Protein 3CBF (pdb70)

Radius of gyration: 26.65 Å; Cα contacts (8 Å, |Δi|>4): 1775; chains: 2; bounding box: 63×54×91 Å

Sequence (784 aa):
SWSEAFGKGAGRIQASTIRELLKLTQRPGILSFAGGLPAPELFPKEEAAEAAARILREKGEVALQYSPTEGYAPLRAFVAEWIGVRPEEVLITTGSQQALDLVGKVFLDEGSPVVLLLEAPSYMGAIQAFRLQGPRFLTVPAGEEGPDLDALEEVLKRERPRFLYLIPSFQNPTGGLLTPLPARKRLLQMVMERGLVVVEDDAYRELYFGEARLPSLFELAREAGYPGVIYLGSFSKKVLSPGLRVAFAVAHPEALQKLVQAKQGADLHTPMLNQMLVHELLKEGFSERLERVRRVYREKKAQAMLHALDREVPKEVRYTRPKGGMMFVWMELPKGLSAEGLFRRALEENVAFVPGGPFFANGGGENTLRLSYATLDREGIAEGVRRLGRALKGLLALSWSEAFGKGAGRIQASTIRELLKLTQRPGILSFAGGLPAPELFPKEEAAEAAARILREKGEVALQYSPTEGYAPLRAFVAEWIGVRPEEVLITTGSSQQALDLVGKVFLDEGSPVLLEAPSYMGAIQAFRLQGPRFLTVPAGEEGPDLDALEEVLKRERPRFLYLIPSFQNPTGGLTPLPARKRLLQMVMERGLVVVEDDAYRELYFGEARLPSLFELAREAGYPGVIYLGSFSKVLSPGLRVAFAVAHPEALQKLVQAKQGADLHTPMMLNQMLVHELLKEGFSERLERVRRVYREKAQAMLHHALDREVPKEVRYTRPKGGMFVWMELPKGLSAEGLFRRALEENVAFVPGGPFFANGGGENTLRLSYATLDREGIAEGVRRLGRALKGLLAL

Nearest PDB structures (foldseek):
  2zp7-assembly1_A  TM=9.970E-01  e=1.590E-73  Thermus thermophilus HB27
  2z1y-assembly1_A  TM=9.950E-01  e=1.879E-72  unclassified
  1wst-assembly1_A-2  TM=9.297E-01  e=1.298E-43  Thermococcus profundus
  3av7-assembly1_C  TM=9.409E-01  e=8.265E-42  Pyrococcus horikoshii OT3
  9kau-assembly1_A  TM=8.535E-01  e=1.264E-20  Bacillus cereus ATCC 14579

Organism: Thermus thermophilus (strain ATCC BAA-163 / DSM 7039 / HB27) (NCBI:txid262724)

InterPro domains:
  IPR004839 Aminotransferase, class I/classII, large domain [PF00155] (49-386)
  IPR015421 Pyridoxal phosphate-dependent transferase, major domain [G3DSA:3.40.640.10] (69-286)
  IPR015422 Pyridoxal phosphate-dependent transferase, small domain [G3DSA:3.90.1150.10] (20-389)
  IPR015424 Pyridoxal phosphate-dependent transferase [SSF53383] (12-391)
  IPR050859 Class-I pyridoxal-phosphate-dependent aminotransferase-like [PTHR42790] (3-393)

CATH classification: 3.90.1150.10 (+1 more: 3.40.640.10)

B-factor: mean 23.77, std 7.49, range [10.29, 57.8]

Structure (mmCIF, N/CA/C/O backbone):
data_3CBF
#
_entry.id   3CBF
#
_cell.length_a   55.279
_cell.length_b   93.243
_cell.length_c   150.880
_cell.angle_alpha   90.00
_cell.angle_beta   90.00
_cell.angle_gamma   90.00
#
_symmetry.space_group_name_H-M   'P 21 21 21'
#
loop_
_entity.id
_entity.type
_entity.pdbx_description
1 polymer 'Alpha-aminodipate aminotransferase'
2 non-polymer '(2S)-2-[({3-hydroxy-2-methyl-5-[(phosphonooxy)methyl]pyridin-4-yl}methyl)amino]hexanedioic acid'
3 water water
#
loop_
_atom_site.group_PDB
_atom_site.id
_atom_site.type_symbol
_atom_site.label_atom_id
_atom_site.label_alt_id
_atom_site.label_comp_id
_atom_site.label_asym_id
_atom_site.label_entity_id
_atom_site.label_seq_id
_atom_site.pdbx_PDB_ins_code
_atom_site.Cartn_x
_atom_site.Cartn_y
_atom_site.Cartn_z
_atom_site.occupancy
_atom_site.B_iso_or_equiv
_atom_site.auth_seq_id
_atom_site.auth_comp_id
_atom_site.auth_asym_id
_atom_site.auth_atom_id
_atom_site.pdbx_PDB_model_num
ATOM 1 N N . SER A 1 5 ? -21.950 -19.217 -20.860 1.00 31.84 5 SER A N 1
ATOM 2 C CA . SER A 1 5 ? -22.060 -18.448 -22.144 1.00 31.09 5 SER A CA 1
ATOM 3 C C . SER A 1 5 ? -20.695 -17.809 -22.382 1.00 29.86 5 SER A C 1
ATOM 4 O O . SER A 1 5 ? -19.894 -18.374 -23.118 1.00 28.54 5 SER A O 1
ATOM 7 N N . TRP A 1 6 ? -20.418 -16.666 -21.741 1.00 29.03 6 TRP A N 1
ATOM 8 C CA . TRP A 1 6 ? -19.046 -16.083 -21.749 1.00 27.61 6 TRP A CA 1
ATOM 9 C C . TRP A 1 6 ? -17.983 -16.995 -21.136 1.00 28.49 6 TRP A C 1
ATOM 10 O O . TRP A 1 6 ? -16.903 -17.153 -21.700 1.00 27.70 6 TRP A O 1
ATOM 21 N N . SER A 1 7 ? -18.295 -17.625 -20.003 1.00 29.29 7 SER A N 1
ATOM 22 C CA . SER A 1 7 ? -17.342 -18.558 -19.395 1.00 30.25 7 SER A CA 1
ATOM 23 C C . SER A 1 7 ? -16.945 -19.707 -20.350 1.00 30.08 7 SER A C 1
ATOM 24 O O . SER A 1 7 ? -15.783 -20.117 -20.379 1.00 30.14 7 SER A O 1
ATOM 27 N N . GLU A 1 8 ? -17.901 -20.183 -21.145 1.00 30.17 8 GLU A N 1
ATOM 28 C CA . GLU A 1 8 ? -17.652 -21.206 -22.163 1.00 30.65 8 GLU A CA 1
ATOM 29 C C . GLU A 1 8 ? -16.857 -20.640 -23.346 1.00 29.19 8 GLU A C 1
ATOM 30 O O . GLU A 1 8 ? -16.009 -21.323 -23.922 1.00 29.76 8 GLU A O 1
ATOM 36 N N . ALA A 1 9 ? -17.136 -19.381 -23.691 1.00 27.13 9 ALA A N 1
ATOM 37 C CA . ALA A 1 9 ? -16.486 -18.688 -24.799 1.00 25.54 9 ALA A CA 1
ATOM 38 C C . ALA A 1 9 ? -15.028 -18.283 -24.507 1.00 23.80 9 ALA A C 1
ATOM 39 O O . ALA A 1 9 ? -14.196 -18.258 -25.411 1.00 23.14 9 ALA A O 1
ATOM 41 N N . PHE A 1 10 ? -14.740 -17.938 -23.252 1.00 23.35 10 PHE A N 1
ATOM 42 C CA . PHE A 1 10 ? -13.401 -17.518 -22.839 1.00 22.03 10 PHE A CA 1
ATOM 43 C C . PHE A 1 10 ? -12.338 -18.560 -23.079 1.00 23.40 10 PHE A C 1
ATOM 44 O O . PHE A 1 10 ? -12.625 -19.767 -23.041 1.00 22.30 10 PHE A O 1
ATOM 52 N N . GLY A 1 11 ? -11.110 -18.093 -23.299 1.00 22.99 11 GLY A N 1
ATOM 53 C CA . GLY A 1 11 ? -9.961 -18.983 -23.378 1.00 23.88 11 GLY A CA 1
ATOM 54 C C . GLY A 1 11 ? -9.397 -19.250 -21.993 1.00 24.35 11 GLY A C 1
ATOM 55 O O . GLY A 1 11 ? -9.890 -18.718 -20.986 1.00 24.82 11 GLY A O 1
ATOM 56 N N . LYS A 1 12 ? -8.352 -20.078 -21.940 1.00 25.18 12 LYS A N 1
ATOM 57 C CA . LYS A 1 12 ? -7.739 -20.446 -20.669 1.00 26.02 12 LYS A CA 1
ATOM 58 C C . LYS A 1 12 ? -7.188 -19.238 -19.925 1.00 25.42 12 LYS A C 1
ATOM 59 O O . LYS A 1 12 ? -7.109 -19.247 -18.695 1.00 25.56 12 LYS A O 1
ATOM 65 N N . GLY A 1 13 ? -6.811 -18.201 -20.679 1.00 25.05 13 GLY A N 1
ATOM 66 C CA . GLY A 1 13 ? -6.312 -16.943 -20.109 1.00 24.15 13 GLY A CA 1
ATOM 67 C C . GLY A 1 13 ? -7.308 -16.227 -19.219 1.00 23.86 13 GLY A C 1
ATOM 68 O O . GLY A 1 13 ? -6.955 -15.715 -18.161 1.00 23.03 13 GLY A O 1
ATOM 69 N N . ALA A 1 14 ? -8.568 -16.190 -19.636 1.00 22.87 14 ALA A N 1
ATOM 70 C CA . ALA A 1 14 ? -9.612 -15.596 -18.815 1.00 23.21 14 ALA A CA 1
ATOM 71 C C . ALA A 1 14 ? -9.711 -16.219 -17.406 1.00 23.36 14 ALA A C 1
ATOM 72 O O . ALA A 1 14 ? -9.991 -15.523 -16.436 1.00 23.53 14 ALA A O 1
ATOM 74 N N . GLY A 1 15 ? -9.459 -17.528 -17.297 1.00 24.03 15 GLY A N 1
ATOM 75 C CA . GLY A 1 15 ? -9.459 -18.185 -15.992 1.00 25.35 15 GLY A CA 1
ATOM 76 C C . GLY A 1 15 ? -8.272 -17.847 -15.102 1.00 26.59 15 GLY A C 1
ATOM 77 O O . GLY A 1 15 ? -8.330 -18.013 -13.887 1.00 27.06 15 GLY A O 1
ATOM 78 N N . ARG A 1 16 ? -7.192 -17.370 -15.710 1.00 26.99 16 ARG A N 1
ATOM 79 C CA . ARG A 1 16 ? -6.007 -17.003 -14.951 1.00 27.64 16 ARG A CA 1
ATOM 80 C C . ARG A 1 16 ? -6.019 -15.483 -14.662 1.00 28.19 16 ARG A C 1
ATOM 81 O O . ARG A 1 16 ? -5.181 -14.967 -13.921 1.00 29.51 16 ARG A O 1
ATOM 89 N N . ILE A 1 17 ? -6.979 -14.785 -15.262 1.00 28.39 17 ILE A N 1
ATOM 90 C CA . ILE A 1 17 ? -7.169 -13.341 -15.060 1.00 28.59 17 ILE A CA 1
ATOM 91 C C . ILE A 1 17 ? -8.044 -13.135 -13.807 1.00 28.53 17 ILE A C 1
ATOM 92 O O . ILE A 1 17 ? -9.148 -13.692 -13.720 1.00 27.84 17 ILE A O 1
ATOM 97 N N . GLN A 1 18 ? -7.534 -12.372 -12.835 1.00 28.27 18 GLN A N 1
ATOM 98 C CA . GLN A 1 18 ? -8.305 -11.933 -11.656 1.00 28.40 18 GLN A CA 1
ATOM 99 C C . GLN A 1 18 ? -7.953 -10.469 -11.384 1.00 26.67 18 GLN A C 1
ATOM 100 O O . GLN A 1 18 ? -6.873 -10.004 -11.768 1.00 25.62 18 GLN A O 1
ATOM 106 N N . ALA A 1 19 ? -8.858 -9.758 -10.723 1.00 24.62 19 ALA A N 1
ATOM 107 C CA . ALA A 1 19 ? -8.621 -8.357 -10.401 1.00 23.88 19 ALA A CA 1
ATOM 108 C C . ALA A 1 19 ? -7.506 -8.166 -9.374 1.00 23.41 19 ALA A C 1
ATOM 109 O O . ALA A 1 19 ? -7.333 -8.987 -8.477 1.00 23.31 19 ALA A O 1
ATOM 111 N N . SER A 1 20 ? -6.761 -7.069 -9.532 1.00 22.23 20 SER A N 1
ATOM 112 C CA . SER A 1 20 ? -5.775 -6.612 -8.556 1.00 21.81 20 SER A CA 1
ATOM 113 C C . SER A 1 20 ? -6.486 -5.841 -7.445 1.00 21.67 20 SER A C 1
ATOM 114 O O . SER A 1 20 ? -7.201 -4.880 -7.719 1.00 21.30 20 SER A O 1
ATOM 117 N N . THR A 1 21 ? -6.244 -6.213 -6.189 1.00 20.79 21 THR A N 1
ATOM 118 C CA . THR A 1 21 ? -6.886 -5.483 -5.092 1.00 20.34 21 THR A CA 1
ATOM 119 C C . THR A 1 21 ? -6.353 -4.068 -4.972 1.00 19.23 21 THR A C 1
ATOM 120 O O . THR A 1 21 ? -7.108 -3.178 -4.597 1.00 19.19 21 THR A O 1
ATOM 124 N N . ILE A 1 22 ? -5.082 -3.845 -5.306 1.00 18.91 22 ILE A N 1
ATOM 125 C CA . ILE A 1 22 ? -4.570 -2.482 -5.348 1.00 19.45 22 ILE A CA 1
ATOM 126 C C . ILE A 1 22 ? -5.358 -1.657 -6.351 1.00 19.94 22 ILE A C 1
ATOM 127 O O . ILE A 1 22 ? -5.755 -0.509 -6.068 1.00 20.47 22 ILE A O 1
ATOM 132 N N . ARG A 1 23 ? -5.585 -2.228 -7.532 1.00 19.97 23 ARG A N 1
ATOM 133 C CA . ARG A 1 23 ? -6.224 -1.450 -8.600 1.00 19.29 23 ARG A CA 1
ATOM 134 C C . ARG A 1 23 ? -7.662 -1.148 -8.206 1.00 19.71 23 ARG A C 1
ATOM 135 O O . ARG A 1 23 ? -8.157 -0.039 -8.418 1.00 18.99 23 ARG A O 1
ATOM 143 N N . GLU A 1 24 ? -8.313 -2.147 -7.623 1.00 19.27 24 GLU A N 1
ATOM 144 C CA . GLU A 1 24 ? -9.709 -2.023 -7.161 1.00 20.34 24 GLU A CA 1
ATOM 145 C C . GLU A 1 24 ? -9.875 -1.051 -5.985 1.00 20.90 24 GLU A C 1
ATOM 146 O O . GLU A 1 24 ? -10.880 -0.349 -5.901 1.00 21.72 24 GLU A O 1
ATOM 152 N N . LEU A 1 25 ? -8.883 -1.001 -5.092 1.00 21.41 25 LEU A N 1
ATOM 153 C CA . LEU A 1 25 ? -8.940 -0.122 -3.917 1.00 20.76 25 LEU A CA 1
ATOM 154 C C . LEU A 1 25 ? -8.916 1.347 -4.270 1.00 20.77 25 LEU A C 1
ATOM 155 O O . LEU A 1 25 ? -9.459 2.185 -3.526 1.00 21.52 25 LEU A O 1
ATOM 160 N N . LEU A 1 26 ? -8.289 1.686 -5.394 1.00 20.64 26 LEU A N 1
ATOM 161 C CA . LEU A 1 26 ? -8.209 3.095 -5.805 1.00 20.46 26 LEU A CA 1
ATOM 162 C C . LEU A 1 26 ? -9.581 3.738 -6.020 1.00 21.63 26 LEU A C 1
ATOM 163 O O . LEU A 1 26 ? -9.740 4.951 -5.834 1.00 21.42 26 LEU A O 1
ATOM 168 N N . LYS A 1 27 ? -10.551 2.927 -6.443 1.00 22.47 27 LYS A N 1
ATOM 169 C CA . LYS A 1 27 ? -11.938 3.364 -6.640 1.00 22.95 27 LYS A CA 1
ATOM 170 C C . LYS A 1 27 ? -12.477 3.896 -5.313 1.00 24.57 27 LYS A C 1
ATOM 171 O O . LYS A 1 27 ? -13.165 4.927 -5.279 1.00 25.56 27 LYS A O 1
ATOM 177 N N . LEU A 1 28 ? -12.139 3.200 -4.227 1.00 24.47 28 LEU A N 1
ATOM 178 C CA . LEU A 1 28 ? -12.490 3.629 -2.869 1.00 25.36 28 LEU A CA 1
ATOM 179 C C . LEU A 1 28 ? -11.619 4.780 -2.368 1.00 25.53 28 LEU A C 1
ATOM 180 O O . LEU A 1 28 ? -12.132 5.778 -1.840 1.00 26.79 28 LEU A O 1
ATOM 185 N N . THR A 1 29 ? -10.301 4.642 -2.498 1.00 25.22 29 THR A N 1
ATOM 186 C CA . THR A 1 29 ? -9.410 5.571 -1.790 1.00 25.53 29 THR A CA 1
ATOM 187 C C . THR A 1 29 ? -9.351 6.949 -2.406 1.00 26.78 29 THR A C 1
ATOM 188 O O . THR A 1 29 ? -9.008 7.921 -1.720 1.00 27.20 29 THR A O 1
ATOM 192 N N . GLN A 1 30 ? -9.682 7.063 -3.687 1.00 28.79 30 GLN A N 1
ATOM 193 C CA . GLN A 1 30 ? -9.567 8.375 -4.327 1.00 30.82 30 GLN A CA 1
ATOM 194 C C . GLN A 1 30 ? -10.713 9.317 -3.928 1.00 32.27 30 GLN A C 1
ATOM 195 O O . GLN A 1 30 ? -10.681 10.508 -4.231 1.00 32.78 30 GLN A O 1
ATOM 201 N N . ARG A 1 31 ? -11.706 8.769 -3.235 1.00 33.41 31 ARG A N 1
ATOM 202 C CA . ARG A 1 31 ? -12.866 9.534 -2.790 1.00 35.03 31 ARG A CA 1
ATOM 203 C C . ARG A 1 31 ? -12.532 10.353 -1.551 1.00 35.14 31 ARG A C 1
ATOM 204 O O . ARG A 1 31 ? -11.863 9.858 -0.646 1.00 35.15 31 ARG A O 1
ATOM 212 N N . PRO A 1 32 ? -12.978 11.623 -1.514 1.00 35.42 32 PRO A N 1
ATOM 213 C CA . PRO A 1 32 ? -12.609 12.477 -0.379 1.00 35.41 32 PRO A CA 1
ATOM 214 C C . PRO A 1 32 ? -13.150 11.933 0.947 1.00 34.95 32 PRO A C 1
ATOM 215 O O . PRO A 1 32 ? -14.280 11.438 1.011 1.00 35.48 32 PRO A O 1
ATOM 219 N N . GLY A 1 33 ? -12.334 12.000 1.989 1.00 34.15 33 GLY A N 1
ATOM 220 C CA . GLY A 1 33 ? -12.758 11.530 3.295 1.00 32.89 33 GLY A CA 1
ATOM 221 C C . GLY A 1 33 ? -12.052 10.260 3.709 1.00 32.10 33 GLY A C 1
ATOM 222 O O . GLY A 1 33 ? -11.987 9.934 4.896 1.00 32.51 33 GLY A O 1
ATOM 223 N N . ILE A 1 34 ? -11.534 9.502 2.748 1.00 31.21 34 ILE A N 1
ATOM 224 C CA . ILE A 1 34 ? -10.840 8.299 3.172 1.00 29.85 34 ILE A CA 1
ATOM 225 C C . ILE A 1 34 ? -9.350 8.575 3.292 1.00 28.55 34 ILE A C 1
ATOM 226 O O . ILE A 1 34 ? -8.765 9.263 2.451 1.00 28.93 34 ILE A O 1
ATOM 231 N N . LEU A 1 35 ? -8.788 8.100 4.399 1.00 26.76 35 LEU A N 1
ATOM 232 C CA . LEU A 1 35 ? -7.371 8.174 4.710 1.00 24.85 35 LEU A CA 1
ATOM 233 C C . LEU A 1 35 ? -6.685 6.934 4.137 1.00 24.03 35 LEU A C 1
ATOM 234 O O . LEU A 1 35 ? -6.875 5.824 4.642 1.00 22.18 35 LEU A O 1
ATOM 239 N N . SER A 1 36 ? -5.895 7.119 3.081 1.00 22.92 36 SER A N 1
ATOM 240 C CA . SER A 1 36 ? -5.380 5.958 2.344 1.00 22.07 36 SER A CA 1
ATOM 241 C C . SER A 1 36 ? -3.967 5.592 2.728 1.00 21.58 36 SER A C 1
ATOM 242 O O . SER A 1 36 ? -3.053 6.395 2.569 1.00 22.68 36 SER A O 1
ATOM 245 N N . PHE A 1 37 ? -3.820 4.370 3.228 1.00 20.77 37 PHE A N 1
ATOM 246 C CA . PHE A 1 37 ? -2.525 3.680 3.320 1.00 20.75 37 PHE A CA 1
ATOM 247 C C . PHE A 1 37 ? -2.498 2.531 2.316 1.00 19.99 37 PHE A C 1
ATOM 248 O O . PHE A 1 37 ? -1.833 1.519 2.560 1.00 19.85 37 PHE A O 1
ATOM 256 N N . ALA A 1 38 ? -3.270 2.657 1.233 1.00 19.95 38 ALA A N 1
ATOM 257 C CA . ALA A 1 38 ? -3.476 1.541 0.302 1.00 18.98 38 ALA A CA 1
ATOM 258 C C . ALA A 1 38 ? -2.469 1.661 -0.839 1.00 19.17 38 ALA A C 1
ATOM 259 O O . ALA A 1 38 ? -1.277 1.448 -0.629 1.00 18.43 38 ALA A O 1
ATOM 261 N N . GLY A 1 39 ? -2.923 2.010 -2.041 1.00 19.30 39 GLY A N 1
ATOM 262 C CA . GLY A 1 39 ? -2.008 2.119 -3.170 1.00 20.53 39 GLY A CA 1
ATOM 263 C C . GLY A 1 39 ? -0.887 3.096 -2.893 1.00 21.18 39 GLY A C 1
ATOM 264 O O . GLY A 1 39 ? -1.108 4.172 -2.289 1.00 22.05 39 GLY A O 1
ATOM 265 N N . GLY A 1 40 ? 0.310 2.741 -3.349 1.00 21.28 40 GLY A N 1
ATOM 266 C CA . GLY A 1 40 ? 1.475 3.627 -3.243 1.00 21.94 40 GLY A CA 1
ATOM 267 C C . GLY A 1 40 ? 1.392 4.845 -4.148 1.00 22.73 40 GLY A C 1
ATOM 268 O O . GLY A 1 40 ? 2.180 4.991 -5.069 1.00 22.17 40 GLY A O 1
ATOM 269 N N . LEU A 1 41 ? 0.439 5.726 -3.863 1.00 22.64 41 LEU A N 1
ATOM 270 C CA . LEU A 1 41 ? 0.203 6.906 -4.671 1.00 23.63 41 LEU A CA 1
ATOM 271 C C . LEU A 1 41 ? 1.064 8.048 -4.148 1.00 25.03 41 LEU A C 1
ATOM 272 O O . LEU A 1 41 ? 0.959 8.396 -2.963 1.00 24.43 41 LEU A O 1
ATOM 277 N N . PRO A 1 42 ? 1.957 8.584 -5.005 1.00 26.11 42 PRO A N 1
ATOM 278 C CA . PRO A 1 42 ? 2.821 9.700 -4.647 1.00 27.89 42 PRO A CA 1
ATOM 279 C C . PRO A 1 42 ? 2.090 10.890 -4.083 1.00 28.99 42 PRO A C 1
ATOM 280 O O . PRO A 1 42 ? 0.938 11.197 -4.458 1.00 28.72 42 PRO A O 1
ATOM 284 N N . ALA A 1 43 ? 2.796 11.539 -3.168 1.00 30.59 43 ALA A N 1
ATOM 285 C CA . ALA A 1 43 ? 2.375 12.753 -2.536 1.00 32.28 43 ALA A CA 1
ATOM 286 C C . ALA A 1 43 ? 2.054 13.800 -3.604 1.00 33.29 43 ALA A C 1
ATOM 287 O O . ALA A 1 43 ? 2.941 14.208 -4.365 1.00 33.69 43 ALA A O 1
ATOM 289 N N . PRO A 1 44 ? 0.780 14.219 -3.671 1.00 33.89 44 PRO A N 1
ATOM 290 C CA . PRO A 1 44 ? 0.271 15.172 -4.666 1.00 34.70 44 PRO A CA 1
ATOM 291 C C . PRO A 1 44 ? 1.019 16.511 -4.723 1.00 35.00 44 PRO A C 1
ATOM 292 O O . PRO A 1 44 ? 1.071 17.136 -5.780 1.00 35.37 44 PRO A O 1
ATOM 296 N N . GLU A 1 45 ? 1.596 16.955 -3.612 1.00 35.35 45 GLU A N 1
ATOM 297 C CA . GLU A 1 45 ? 2.277 18.249 -3.621 1.00 35.89 45 GLU A CA 1
ATOM 298 C C . GLU A 1 45 ? 3.660 18.111 -4.241 1.00 35.30 45 GLU A C 1
ATOM 299 O O . GLU A 1 45 ? 4.324 19.105 -4.502 1.00 35.76 45 GLU A O 1
ATOM 305 N N . LEU A 1 46 ? 4.087 16.871 -4.482 1.00 34.41 46 LEU A N 1
ATOM 306 C CA . LEU A 1 46 ? 5.336 16.618 -5.194 1.00 33.53 46 LEU A CA 1
ATOM 307 C C . LEU A 1 46 ? 5.150 16.784 -6.703 1.00 31.60 46 LEU A C 1
ATOM 308 O O . LEU A 1 46 ? 6.142 16.841 -7.426 1.00 31.64 46 LEU A O 1
ATOM 313 N N . PHE A 1 47 ? 3.887 16.844 -7.163 1.00 30.25 47 PHE A N 1
ATOM 314 C CA . PHE A 1 47 ? 3.569 17.020 -8.589 1.00 28.47 47 PHE A CA 1
ATOM 315 C C . PHE A 1 47 ? 3.855 18.458 -9.008 1.00 27.57 47 PHE A C 1
ATOM 316 O O . PHE A 1 47 ? 3.287 19.377 -8.422 1.00 27.72 47 PHE A O 1
ATOM 324 N N . PRO A 1 48 ? 4.730 18.645 -10.012 1.00 27.04 48 PRO A N 1
ATOM 325 C CA . PRO A 1 48 ? 5.070 19.967 -10.532 1.00 27.12 48 PRO A CA 1
ATOM 326 C C . PRO A 1 48 ? 4.051 20.441 -11.573 1.00 27.15 48 PRO A C 1
ATOM 327 O O . PRO A 1 48 ? 4.379 20.564 -12.768 1.00 27.14 48 PRO A O 1
ATOM 331 N N . LYS A 1 49 ? 2.840 20.718 -11.094 1.00 27.34 49 LYS A N 1
ATOM 332 C CA . LYS A 1 49 ? 1.679 21.060 -11.924 1.00 28.62 49 LYS A CA 1
ATOM 333 C C . LYS A 1 49 ? 1.925 22.228 -12.858 1.00 28.00 49 LYS A C 1
ATOM 334 O O . LYS A 1 49 ? 1.654 22.138 -14.058 1.00 28.43 49 LYS A O 1
ATOM 340 N N . GLU A 1 50 ? 2.422 23.337 -12.308 1.00 27.76 50 GLU A N 1
ATOM 341 C CA . GLU A 1 50 ? 2.673 24.528 -13.113 1.00 27.96 50 GLU A CA 1
ATOM 342 C C . GLU A 1 50 ? 3.766 24.314 -14.166 1.00 26.77 50 GLU A C 1
ATOM 343 O O . GLU A 1 50 ? 3.598 24.709 -15.327 1.00 26.20 50 GLU A O 1
ATOM 349 N N . GLU A 1 51 ? 4.874 23.685 -13.772 1.00 25.38 51 GLU A N 1
ATOM 350 C CA . GLU A 1 51 ? 5.959 23.421 -14.715 1.00 25.46 51 GLU A CA 1
ATOM 351 C C . GLU A 1 51 ? 5.513 22.441 -15.810 1.00 23.25 51 GLU A C 1
ATOM 352 O O . GLU A 1 51 ? 5.878 22.603 -16.969 1.00 23.24 51 GLU A O 1
ATOM 358 N N . ALA A 1 52 ? 4.700 21.455 -15.436 1.00 22.09 52 ALA A N 1
ATOM 359 C CA . ALA A 1 52 ? 4.141 20.502 -16.406 1.00 21.20 52 ALA A CA 1
ATOM 360 C C . ALA A 1 52 ? 3.249 21.226 -17.402 1.00 20.39 52 ALA A C 1
ATOM 361 O O . ALA A 1 52 ? 3.331 20.984 -18.597 1.00 20.37 52 ALA A O 1
ATOM 363 N N . ALA A 1 53 ? 2.418 22.140 -16.911 1.00 20.33 53 ALA A N 1
ATOM 364 C CA . ALA A 1 53 ? 1.492 22.867 -17.778 1.00 19.26 53 ALA A CA 1
ATOM 365 C C . ALA A 1 53 ? 2.273 23.661 -18.848 1.00 20.06 53 ALA A C 1
ATOM 366 O O . ALA A 1 53 ? 1.948 23.594 -20.041 1.00 19.61 53 ALA A O 1
ATOM 368 N N . GLU A 1 54 ? 3.297 24.401 -18.417 1.00 21.37 54 GLU A N 1
ATOM 369 C CA . GLU A 1 54 ? 4.148 25.163 -19.338 1.00 21.95 54 GLU A CA 1
ATOM 370 C C . GLU A 1 54 ? 4.838 24.248 -20.346 1.00 20.92 54 GLU A C 1
ATOM 371 O O . GLU A 1 54 ? 4.810 24.549 -21.550 1.00 21.06 54 GLU A O 1
ATOM 377 N N . ALA A 1 55 ? 5.416 23.131 -19.861 1.00 19.64 55 ALA A N 1
ATOM 378 C CA . ALA A 1 55 ? 6.147 22.204 -20.724 1.00 19.24 55 ALA A CA 1
ATOM 379 C C . ALA A 1 55 ? 5.240 21.483 -21.715 1.00 17.65 55 ALA A C 1
ATOM 380 O O . ALA A 1 55 ? 5.586 21.394 -22.895 1.00 17.49 55 ALA A O 1
ATOM 382 N N . ALA A 1 56 ? 4.077 21.020 -21.262 1.00 17.09 56 ALA A N 1
ATOM 383 C CA . ALA A 1 56 ? 3.112 20.364 -22.166 1.00 16.59 56 ALA A CA 1
ATOM 384 C C . ALA A 1 56 ? 2.662 21.282 -23.282 1.00 17.30 56 ALA A C 1
ATOM 385 O O . ALA A 1 56 ? 2.636 20.889 -24.447 1.00 17.07 56 ALA A O 1
ATOM 387 N N . ALA A 1 57 ? 2.307 22.516 -22.899 1.00 18.20 57 ALA A N 1
ATOM 388 C CA . ALA A 1 57 ? 1.857 23.535 -23.852 1.00 18.40 57 ALA A CA 1
ATOM 389 C C . ALA A 1 57 ? 2.932 23.833 -24.893 1.00 18.16 57 ALA A C 1
ATOM 390 O O . ALA A 1 57 ? 2.632 23.889 -26.082 1.00 18.91 57 ALA A O 1
ATOM 392 N N . ARG A 1 58 ? 4.186 23.972 -24.453 1.00 18.45 58 ARG A N 1
ATOM 393 C CA . ARG A 1 58 ? 5.285 24.281 -25.368 1.00 19.82 58 ARG A CA 1
ATOM 394 C C . ARG A 1 58 ? 5.564 23.082 -26.298 1.00 19.02 58 ARG A C 1
ATOM 395 O O . ARG A 1 58 ? 5.755 23.234 -27.503 1.00 20.23 58 ARG A O 1
ATOM 403 N N . ILE A 1 59 ? 5.560 21.883 -25.736 1.00 18.10 59 ILE A N 1
ATOM 404 C CA . ILE A 1 59 ? 5.716 20.694 -26.581 1.00 17.21 59 ILE A CA 1
ATOM 405 C C . ILE A 1 59 ? 4.669 20.644 -27.700 1.00 16.11 59 ILE A C 1
ATOM 406 O O . ILE A 1 59 ? 5.003 20.393 -28.856 1.00 15.27 59 ILE A O 1
ATOM 411 N N . LEU A 1 60 ? 3.413 20.899 -27.366 1.00 16.13 60 LEU A N 1
ATOM 412 C CA . LEU A 1 60 ? 2.326 20.772 -28.342 1.00 17.12 60 LEU A CA 1
ATOM 413 C C . LEU A 1 60 ? 2.372 21.882 -29.383 1.00 18.22 60 LEU A C 1
ATOM 414 O O . LEU A 1 60 ? 2.218 21.635 -30.575 1.00 18.81 60 LEU A O 1
ATOM 419 N N . ARG A 1 61 ? 2.672 23.102 -28.921 1.00 18.27 61 ARG A N 1
ATOM 420 C CA . ARG A 1 61 ? 2.818 24.240 -29.846 1.00 19.14 61 ARG A CA 1
ATOM 421 C C . ARG A 1 61 ? 3.966 24.051 -30.825 1.00 18.70 61 ARG A C 1
ATOM 422 O O . ARG A 1 61 ? 3.771 24.137 -32.037 1.00 18.83 61 ARG A O 1
ATOM 430 N N . GLU A 1 62 ? 5.148 23.759 -30.298 1.00 18.53 62 GLU A N 1
ATOM 431 C CA . GLU A 1 62 ? 6.372 23.705 -31.121 1.00 18.42 62 GLU A CA 1
ATOM 432 C C . GLU A 1 62 ? 6.642 22.370 -31.820 1.00 19.59 62 GLU A C 1
ATOM 433 O O . GLU A 1 62 ? 7.296 22.315 -32.868 1.00 20.32 62 GLU A O 1
ATOM 439 N N . LYS A 1 63 ? 6.141 21.298 -31.218 1.00 19.23 63 LYS A N 1
ATOM 440 C CA . LYS A 1 63 ? 6.437 19.940 -31.660 1.00 19.56 63 LYS A CA 1
ATOM 441 C C . LYS A 1 63 ? 5.186 19.081 -31.757 1.00 19.59 63 LYS A C 1
ATOM 442 O O . LYS A 1 63 ? 5.286 17.854 -31.728 1.00 18.87 63 LYS A O 1
ATOM 448 N N . GLY A 1 64 ? 4.013 19.711 -31.878 1.00 19.39 64 GLY A N 1
ATOM 449 C CA . GLY A 1 64 ? 2.740 18.974 -31.972 1.00 20.59 64 GLY A CA 1
ATOM 450 C C . GLY A 1 64 ? 2.706 17.914 -33.072 1.00 20.28 64 GLY A C 1
ATOM 451 O O . GLY A 1 64 ? 2.096 16.845 -32.917 1.00 21.61 64 GLY A O 1
ATOM 452 N N . GLU A 1 65 ? 3.346 18.197 -34.199 1.00 20.55 65 GLU A N 1
ATOM 453 C CA . GLU A 1 65 ? 3.323 17.262 -35.342 1.00 21.69 65 GLU A CA 1
ATOM 454 C C . GLU A 1 65 ? 4.044 15.956 -35.025 1.00 21.64 65 GLU A C 1
ATOM 455 O O . GLU A 1 65 ? 3.832 14.935 -35.693 1.00 22.64 65 GLU A O 1
ATOM 461 N N . VAL A 1 66 ? 4.921 16.014 -34.026 1.00 21.99 66 VAL A N 1
ATOM 462 C CA . VAL A 1 66 ? 5.609 14.827 -33.506 1.00 21.48 66 VAL A CA 1
ATOM 463 C C . VAL A 1 66 ? 4.849 14.225 -32.326 1.00 20.96 66 VAL A C 1
ATOM 464 O O . VAL A 1 66 ? 4.586 12.997 -32.282 1.00 20.96 66 VAL A O 1
ATOM 468 N N . ALA A 1 67 ? 4.508 15.071 -31.353 1.00 18.94 67 ALA A N 1
ATOM 469 C CA . ALA A 1 67 ? 3.858 14.618 -30.123 1.00 18.97 67 ALA A CA 1
ATOM 470 C C . ALA A 1 67 ? 2.533 13.915 -30.369 1.00 18.67 67 ALA A C 1
ATOM 471 O O . ALA A 1 67 ? 2.149 13.012 -29.602 1.00 19.57 67 ALA A O 1
ATOM 473 N N . LEU A 1 68 ? 1.834 14.339 -31.419 1.00 17.29 68 LEU A N 1
ATOM 474 C CA . LEU A 1 68 ? 0.454 13.907 -31.654 1.00 16.55 68 LEU A CA 1
ATOM 475 C C . LEU A 1 68 ? 0.373 12.805 -32.705 1.00 16.38 68 LEU A C 1
ATOM 476 O O . LEU A 1 68 ? -0.717 12.342 -33.011 1.00 17.98 68 LEU A O 1
ATOM 481 N N . GLN A 1 69 ? 1.528 12.402 -33.217 1.00 16.71 69 GLN A N 1
ATOM 482 C CA . GLN A 1 69 ? 1.636 11.484 -34.347 1.00 16.98 69 GLN A CA 1
ATOM 483 C C . GLN A 1 69 ? 2.089 10.130 -33.839 1.00 16.15 69 GLN A C 1
ATOM 484 O O . GLN A 1 69 ? 2.727 10.054 -32.774 1.00 17.23 69 GLN A O 1
ATOM 490 N N . TYR A 1 70 ? 1.840 9.084 -34.628 1.00 16.22 70 TYR A N 1
ATOM 491 C CA . TYR A 1 70 ? 2.478 7.785 -34.378 1.00 15.54 70 TYR A CA 1
ATOM 492 C C . TYR A 1 70 ? 3.994 7.944 -34.325 1.00 16.55 70 TYR A C 1
ATOM 493 O O . TYR A 1 70 ? 4.552 8.771 -35.049 1.00 17.18 70 TYR A O 1
ATOM 502 N N . SER A 1 71 ? 4.653 7.152 -33.478 1.00 15.39 71 SER A N 1
ATOM 503 C CA . SER A 1 71 ? 6.095 7.225 -33.299 1.00 16.91 71 SER A CA 1
ATOM 504 C C . SER A 1 71 ? 6.685 5.815 -33.198 1.00 17.25 71 SER A C 1
ATOM 505 O O . SER A 1 71 ? 5.952 4.877 -32.906 1.00 16.98 71 SER A O 1
ATOM 508 N N . PRO A 1 72 ? 8.003 5.669 -33.410 1.00 18.12 72 PRO A N 1
ATOM 509 C CA . PRO A 1 72 ? 8.572 4.333 -33.268 1.00 18.02 72 PRO A CA 1
ATOM 510 C C . PRO A 1 72 ? 8.412 3.728 -31.883 1.00 16.59 72 PRO A C 1
ATOM 511 O O . PRO A 1 72 ? 8.354 4.429 -30.869 1.00 17.59 72 PRO A O 1
ATOM 515 N N . THR A 1 73 ? 8.326 2.406 -31.847 1.00 15.85 73 THR A N 1
ATOM 516 C CA . THR A 1 73 ? 8.054 1.719 -30.599 1.00 15.88 73 THR A CA 1
ATOM 517 C C . THR A 1 73 ? 9.117 1.949 -29.505 1.00 14.92 73 THR A C 1
ATOM 518 O O . THR A 1 73 ? 8.781 2.025 -28.311 1.00 16.68 73 THR A O 1
ATOM 522 N N . GLU A 1 74 ? 10.384 2.048 -29.905 1.00 15.76 74 GLU A N 1
ATOM 523 C CA . GLU A 1 74 ? 11.480 2.083 -28.927 1.00 16.28 74 GLU A CA 1
ATOM 524 C C . GLU A 1 74 ? 11.392 3.283 -27.990 1.00 15.99 74 GLU A C 1
ATOM 525 O O . GLU A 1 74 ? 11.800 3.207 -26.840 1.00 15.10 74 GLU A O 1
ATOM 531 N N . GLY A 1 75 ? 10.849 4.394 -28.489 1.00 16.69 75 GLY A N 1
ATOM 532 C CA . GLY A 1 75 ? 10.621 5.557 -27.647 1.00 18.07 75 GLY A CA 1
ATOM 533 C C . GLY A 1 75 ? 11.253 6.829 -28.190 1.00 19.21 75 GLY A C 1
ATOM 534 O O . GLY A 1 75 ? 12.054 6.806 -29.134 1.00 20.74 75 GLY A O 1
ATOM 535 N N . TYR A 1 76 ? 10.883 7.944 -27.577 1.00 19.86 76 TYR A N 1
ATOM 536 C CA . TYR A 1 76 ? 11.430 9.245 -27.908 1.00 20.66 76 TYR A CA 1
ATOM 537 C C . TYR A 1 76 ? 12.943 9.296 -27.656 1.00 20.14 76 TYR A C 1
ATOM 538 O O . TYR A 1 76 ? 13.417 9.081 -26.539 1.00 19.64 76 TYR A O 1
ATOM 547 N N . ALA A 1 77 ? 13.697 9.608 -28.712 1.00 21.23 77 ALA A N 1
ATOM 548 C CA . ALA A 1 77 ? 15.155 9.464 -28.670 1.00 21.01 77 ALA A CA 1
ATOM 549 C C . ALA A 1 77 ? 15.870 10.225 -27.559 1.00 21.18 77 ALA A C 1
ATOM 550 O O . ALA A 1 77 ? 16.715 9.641 -26.852 1.00 20.51 77 ALA A O 1
ATOM 552 N N . PRO A 1 78 ? 15.587 11.530 -27.403 1.00 21.17 78 PRO A N 1
ATOM 553 C CA . PRO A 1 78 ? 16.208 12.204 -26.271 1.00 21.34 78 PRO A CA 1
ATOM 554 C C . PRO A 1 78 ? 15.892 11.608 -24.895 1.00 20.65 78 PRO A C 1
ATOM 555 O O . PRO A 1 78 ? 16.727 11.690 -24.015 1.00 20.34 78 PRO A O 1
ATOM 559 N N . LEU A 1 79 ? 14.708 11.016 -24.724 1.00 20.34 79 LEU A N 1
ATOM 560 C CA . LEU A 1 79 ? 14.382 10.305 -23.475 1.00 19.91 79 LEU A CA 1
ATOM 561 C C . LEU A 1 79 ? 15.212 9.039 -23.296 1.00 19.22 79 LEU A C 1
ATOM 562 O O . LEU A 1 79 ? 15.684 8.778 -22.187 1.00 18.62 79 LEU A O 1
ATOM 567 N N . ARG A 1 80 ? 15.379 8.253 -24.363 1.00 18.57 80 ARG A N 1
ATOM 568 C CA . ARG A 1 80 ? 16.212 7.043 -24.284 1.00 19.22 80 ARG A CA 1
ATOM 569 C C . ARG A 1 80 ? 17.636 7.455 -23.923 1.00 19.65 80 ARG A C 1
ATOM 570 O O . ARG A 1 80 ? 18.285 6.811 -23.097 1.00 18.96 80 ARG A O 1
ATOM 578 N N . ALA A 1 81 ? 18.063 8.604 -24.469 1.00 20.15 81 ALA A N 1
ATOM 579 C CA . ALA A 1 81 ? 19.393 9.151 -24.208 1.00 20.56 81 ALA A CA 1
ATOM 580 C C . ALA A 1 81 ? 19.564 9.650 -22.782 1.00 20.41 81 ALA A C 1
ATOM 581 O O . ALA A 1 81 ? 20.610 9.423 -22.174 1.00 21.01 81 ALA A O 1
ATOM 583 N N . PHE A 1 82 ? 18.522 10.296 -22.256 1.00 19.75 82 PHE A N 1
ATOM 584 C CA . PHE A 1 82 ? 18.465 10.736 -20.864 1.00 20.92 82 PHE A CA 1
ATOM 585 C C . PHE A 1 82 ? 18.579 9.542 -19.914 1.00 20.55 82 PHE A C 1
ATOM 586 O O . PHE A 1 82 ? 19.408 9.543 -18.989 1.00 21.08 82 PHE A O 1
ATOM 594 N N . VAL A 1 83 ? 17.723 8.547 -20.137 1.00 21.16 83 VAL A N 1
ATOM 595 C CA . VAL A 1 83 ? 17.733 7.320 -19.335 1.00 20.56 83 VAL A CA 1
ATOM 596 C C . VAL A 1 83 ? 19.118 6.675 -19.359 1.00 21.14 83 VAL A C 1
ATOM 597 O O . VAL A 1 83 ? 19.662 6.365 -18.316 1.00 20.79 83 VAL A O 1
ATOM 601 N N . ALA A 1 84 ? 19.680 6.506 -20.555 1.00 21.46 84 ALA A N 1
ATOM 602 C CA . ALA A 1 84 ? 21.020 5.929 -20.731 1.00 22.50 84 ALA A CA 1
ATOM 603 C C . ALA A 1 84 ? 22.098 6.661 -19.926 1.00 23.27 84 ALA A C 1
ATOM 604 O O . ALA A 1 84 ? 22.952 6.025 -19.314 1.00 23.62 84 ALA A O 1
ATOM 606 N N . GLU A 1 85 ? 22.040 7.993 -19.919 1.00 24.45 85 GLU A N 1
ATOM 607 C CA . GLU A 1 85 ? 22.985 8.818 -19.169 1.00 26.08 85 GLU A CA 1
ATOM 608 C C . GLU A 1 85 ? 22.807 8.588 -17.660 1.00 25.69 85 GLU A C 1
ATOM 609 O O . GLU A 1 85 ? 23.780 8.427 -16.920 1.00 26.31 85 GLU A O 1
ATOM 615 N N . TRP A 1 86 ? 21.554 8.537 -17.219 1.00 25.08 86 TRP A N 1
ATOM 616 C CA . TRP A 1 86 ? 21.204 8.325 -15.815 1.00 24.65 86 TRP A CA 1
ATOM 617 C C . TRP A 1 86 ? 21.599 6.919 -15.332 1.00 23.88 86 TRP A C 1
ATOM 618 O O . TRP A 1 86 ? 22.271 6.772 -14.300 1.00 23.89 86 TRP A O 1
ATOM 629 N N . ILE A 1 87 ? 21.233 5.905 -16.106 1.00 23.80 87 ILE A N 1
ATOM 630 C CA . ILE A 1 87 ? 21.484 4.519 -15.701 1.00 23.48 87 ILE A CA 1
ATOM 631 C C . ILE A 1 87 ? 22.945 4.085 -15.953 1.00 24.16 87 ILE A C 1
ATOM 632 O O . ILE A 1 87 ? 23.477 3.236 -15.242 1.00 24.24 87 ILE A O 1
ATOM 637 N N . GLY A 1 88 ? 23.587 4.686 -16.946 1.00 24.71 88 GLY A N 1
ATOM 638 C CA . GLY A 1 88 ? 24.978 4.344 -17.279 1.00 24.40 88 GLY A CA 1
ATOM 639 C C . GLY A 1 88 ? 25.084 3.320 -18.391 1.00 24.99 88 GLY A C 1
ATOM 640 O O . GLY A 1 88 ? 25.971 2.449 -18.374 1.00 25.31 88 GLY A O 1
ATOM 641 N N . VAL A 1 89 ? 24.182 3.413 -19.363 1.00 24.94 89 VAL A N 1
ATOM 642 C CA . VAL A 1 89 ? 24.165 2.501 -20.505 1.00 24.89 89 VAL A CA 1
ATOM 643 C C . VAL A 1 89 ? 24.144 3.336 -21.792 1.00 25.34 89 VAL A C 1
ATOM 644 O O . VAL A 1 89 ? 24.325 4.562 -21.735 1.00 25.17 89 VAL A O 1
ATOM 648 N N . ARG A 1 90 ? 23.958 2.677 -22.930 1.00 25.86 90 ARG A N 1
ATOM 649 C CA . ARG A 1 90 ? 23.716 3.377 -24.205 1.00 26.96 90 ARG A CA 1
ATOM 650 C C . ARG A 1 90 ? 22.221 3.447 -24.555 1.00 26.07 90 ARG A C 1
ATOM 651 O O . ARG A 1 90 ? 21.451 2.556 -24.177 1.00 25.04 90 ARG A O 1
ATOM 659 N N . PRO A 1 91 ? 21.820 4.506 -25.295 1.00 26.15 91 PRO A N 1
ATOM 660 C CA . PRO A 1 91 ? 20.444 4.741 -25.778 1.00 25.57 91 PRO A CA 1
ATOM 661 C C . PRO A 1 91 ? 19.809 3.523 -26.428 1.00 25.08 91 PRO A C 1
ATOM 662 O O . PRO A 1 91 ? 18.662 3.223 -26.133 1.00 23.95 91 PRO A O 1
ATOM 666 N N . GLU A 1 92 ? 20.561 2.816 -27.269 1.00 24.78 92 GLU A N 1
ATOM 667 C CA . GLU A 1 92 ? 20.068 1.624 -27.982 1.00 25.96 92 GLU A CA 1
ATOM 668 C C . GLU A 1 92 ? 19.666 0.460 -27.069 1.00 23.79 92 GLU A C 1
ATOM 669 O O . GLU A 1 92 ? 18.997 -0.465 -27.523 1.00 24.19 92 GLU A O 1
ATOM 675 N N . GLU A 1 93 ? 20.085 0.507 -25.805 1.00 21.94 93 GLU A N 1
ATOM 676 C CA . GLU A 1 93 ? 19.758 -0.518 -24.806 1.00 22.12 93 GLU A CA 1
ATOM 677 C C . GLU A 1 93 ? 18.482 -0.179 -24.012 1.00 18.90 93 GLU A C 1
ATOM 678 O O . GLU A 1 93 ? 18.067 -0.934 -23.147 1.00 18.52 93 GLU A O 1
ATOM 684 N N . VAL A 1 94 ? 17.878 0.961 -24.311 1.00 16.41 94 VAL A N 1
ATOM 685 C CA . VAL A 1 94 ? 16.715 1.412 -23.566 1.00 13.95 94 VAL A CA 1
ATOM 686 C C . VAL A 1 94 ? 15.430 1.251 -24.399 1.00 14.33 94 VAL A C 1
ATOM 687 O O . VAL A 1 94 ? 15.379 1.636 -25.572 1.00 15.56 94 VAL A O 1
ATOM 691 N N . LEU A 1 95 ? 14.399 0.689 -23.776 1.00 13.93 95 LEU A N 1
ATOM 692 C CA . LEU A 1 95 ? 13.037 0.679 -24.301 1.00 13.94 95 LEU A CA 1
ATOM 693 C C . LEU A 1 95 ? 12.123 1.485 -23.367 1.00 14.58 95 LEU A C 1
ATOM 694 O O . LEU A 1 95 ? 12.034 1.184 -22.181 1.00 13.82 95 LEU A O 1
ATOM 699 N N . ILE A 1 96 ? 11.495 2.540 -23.890 1.00 13.61 96 ILE A N 1
ATOM 700 C CA . ILE A 1 96 ? 10.464 3.267 -23.146 1.00 14.20 96 ILE A CA 1
ATOM 701 C C . ILE A 1 96 ? 9.145 2.466 -23.134 1.00 13.82 96 ILE A C 1
ATOM 702 O O . ILE A 1 96 ? 8.641 2.078 -24.188 1.00 13.79 96 ILE A O 1
ATOM 707 N N . THR A 1 97 ? 8.595 2.274 -21.946 1.00 13.62 97 THR A N 1
ATOM 708 C CA . THR A 1 97 ? 7.362 1.519 -21.755 1.00 13.99 97 THR A CA 1
ATOM 709 C C . THR A 1 97 ? 6.276 2.356 -21.098 1.00 14.63 97 THR A C 1
ATOM 710 O O . THR A 1 97 ? 6.539 3.458 -20.543 1.00 13.83 97 THR A O 1
ATOM 714 N N . THR A 1 98 ? 5.069 1.799 -21.132 1.00 13.69 98 THR A N 1
ATOM 715 C CA . THR A 1 98 ? 3.873 2.522 -20.668 1.00 13.65 98 THR A CA 1
ATOM 716 C C . THR A 1 98 ? 3.683 2.176 -19.189 1.00 13.87 98 THR A C 1
ATOM 717 O O . THR A 1 98 ? 2.766 1.429 -18.803 1.00 15.02 98 THR A O 1
ATOM 721 N N . GLY A 1 99 ? 4.615 2.682 -18.378 1.00 14.07 99 GLY A N 1
ATOM 722 C CA . GLY A 1 99 ? 4.758 2.300 -16.975 1.00 13.41 99 GLY A CA 1
ATOM 723 C C . GLY A 1 99 ? 5.564 1.012 -16.908 1.00 13.84 99 GLY A C 1
ATOM 724 O O . GLY A 1 99 ? 5.685 0.319 -17.920 1.00 14.24 99 GLY A O 1
ATOM 725 N N . SER A 1 100 ? 6.144 0.732 -15.751 1.00 12.30 100 SER A N 1
ATOM 726 C CA . SER A 1 100 ? 6.947 -0.494 -15.609 1.00 14.36 100 SER A CA 1
ATOM 727 C C . SER A 1 100 ? 5.975 -1.653 -15.538 1.00 13.93 100 SER A C 1
ATOM 728 O O . SER A 1 100 ? 6.357 -2.826 -15.801 1.00 14.51 100 SER A O 1
ATOM 731 N N . GLN A 1 101 ? 4.719 -1.374 -15.201 1.00 14.09 101 GLN A N 1
ATOM 732 C CA . GLN A 1 101 ? 3.695 -2.439 -15.303 1.00 13.89 101 GLN A CA 1
ATOM 733 C C . GLN A 1 101 ? 3.715 -3.110 -16.705 1.00 14.12 101 GLN A C 1
ATOM 734 O O . GLN A 1 101 ? 3.644 -4.343 -16.820 1.00 13.58 101 GLN A O 1
ATOM 740 N N . GLN A 1 102 ? 3.825 -2.306 -17.748 1.00 13.15 102 GLN A N 1
ATOM 741 C CA . GLN A 1 102 ? 3.950 -2.886 -19.097 1.00 13.22 102 GLN A CA 1
ATOM 742 C C . GLN A 1 102 ? 5.173 -3.759 -19.228 1.00 13.38 102 GLN A C 1
ATOM 743 O O . GLN A 1 102 ? 5.087 -4.873 -19.786 1.00 14.20 102 GLN A O 1
ATOM 749 N N . ALA A 1 103 ? 6.298 -3.307 -18.672 1.00 13.57 103 ALA A N 1
ATOM 750 C CA . ALA A 1 103 ? 7.519 -4.109 -18.766 1.00 14.17 103 ALA A CA 1
ATOM 751 C C . ALA A 1 103 ? 7.279 -5.494 -18.158 1.00 14.61 103 ALA A C 1
ATOM 752 O O . ALA A 1 103 ? 7.739 -6.484 -18.698 1.00 14.49 103 ALA A O 1
ATOM 754 N N . LEU A 1 104 ? 6.530 -5.563 -17.061 1.00 14.41 104 LEU A N 1
ATOM 755 C CA . LEU A 1 104 ? 6.212 -6.848 -16.422 1.00 14.25 104 LEU A CA 1
ATOM 756 C C . LEU A 1 104 ? 5.373 -7.703 -17.356 1.00 15.33 104 LEU A C 1
ATOM 757 O O . LEU A 1 104 ? 5.615 -8.898 -17.489 1.00 14.73 104 LEU A O 1
ATOM 762 N N . ASP A 1 105 ? 4.365 -7.097 -17.986 1.00 15.12 105 ASP A N 1
ATOM 763 C CA . ASP A 1 105 ? 3.537 -7.801 -18.984 1.00 16.32 105 ASP A CA 1
ATOM 764 C C . ASP A 1 105 ? 4.439 -8.362 -20.098 1.00 15.86 105 ASP A C 1
ATOM 765 O O . ASP A 1 105 ? 4.322 -9.539 -20.528 1.00 14.82 105 ASP A O 1
ATOM 770 N N . LEU A 1 106 ? 5.381 -7.551 -20.545 1.00 13.66 106 LEU A N 1
ATOM 771 C CA . LEU A 1 106 ? 6.184 -7.950 -21.702 1.00 13.88 106 LEU A CA 1
ATOM 772 C C . LEU A 1 106 ? 7.161 -9.102 -21.377 1.00 13.37 106 LEU A C 1
ATOM 773 O O . LEU A 1 106 ? 7.345 -10.010 -22.192 1.00 14.87 106 LEU A O 1
ATOM 778 N N . VAL A 1 107 ? 7.777 -9.043 -20.201 1.00 13.71 107 VAL A N 1
ATOM 779 C CA . VAL A 1 107 ? 8.727 -10.093 -19.794 1.00 14.35 107 VAL A CA 1
ATOM 780 C C . VAL A 1 107 ? 7.960 -11.375 -19.586 1.00 14.58 107 VAL A C 1
ATOM 781 O O . VAL A 1 107 ? 8.458 -12.445 -19.931 1.00 15.03 107 VAL A O 1
ATOM 785 N N . GLY A 1 108 ? 6.738 -11.287 -19.065 1.00 14.13 108 GLY A N 1
ATOM 786 C CA . GLY A 1 108 ? 5.869 -12.490 -19.007 1.00 14.82 108 GLY A CA 1
ATOM 787 C C . GLY A 1 108 ? 5.661 -13.146 -20.364 1.00 15.18 108 GLY A C 1
ATOM 788 O O . GLY A 1 108 ? 5.846 -14.376 -20.544 1.00 14.65 108 GLY A O 1
ATOM 789 N N . LYS A 1 109 ? 5.313 -12.334 -21.348 1.00 15.53 109 LYS A N 1
ATOM 790 C CA . LYS A 1 109 ? 5.065 -12.819 -22.708 1.00 15.80 109 LYS A CA 1
ATOM 791 C C . LYS A 1 109 ? 6.296 -13.450 -23.361 1.00 16.26 109 LYS A C 1
ATOM 792 O O . LYS A 1 109 ? 6.194 -14.505 -24.025 1.00 18.28 109 LYS A O 1
ATOM 798 N N . VAL A 1 110 ? 7.451 -12.820 -23.154 1.00 16.88 110 VAL A N 1
ATOM 799 C CA . VAL A 1 110 ? 8.715 -13.244 -23.776 1.00 17.25 110 VAL A CA 1
ATOM 800 C C . VAL A 1 110 ? 9.294 -14.519 -23.156 1.00 17.95 110 VAL A C 1
ATOM 801 O O . VAL A 1 110 ? 9.844 -15.331 -23.882 1.00 18.09 110 VAL A O 1
ATOM 805 N N . PHE A 1 111 ? 9.118 -14.716 -21.840 1.00 17.04 111 PHE A N 1
ATOM 806 C CA . PHE A 1 111 ? 9.798 -15.784 -21.107 1.00 16.91 111 PHE A CA 1
ATOM 807 C C . PHE A 1 111 ? 8.948 -16.963 -20.580 1.00 16.76 111 PHE A C 1
ATOM 808 O O . PHE A 1 111 ? 9.509 -18.020 -20.305 1.00 18.42 111 PHE A O 1
ATOM 816 N N . LEU A 1 112 ? 7.631 -16.777 -20.417 1.00 16.80 112 LEU A N 1
ATOM 817 C CA . LEU A 1 112 ? 6.804 -17.767 -19.724 1.00 18.08 112 LEU A CA 1
ATOM 818 C C . LEU A 1 112 ? 5.816 -18.455 -20.646 1.00 18.91 112 LEU A C 1
ATOM 819 O O . LEU A 1 112 ? 5.244 -17.837 -21.532 1.00 20.15 112 LEU A O 1
ATOM 824 N N . ASP A 1 113 ? 5.616 -19.743 -20.408 1.00 20.48 113 ASP A N 1
ATOM 825 C CA . ASP A 1 113 ? 4.623 -20.518 -21.120 1.00 21.66 113 ASP A CA 1
ATOM 826 C C . ASP A 1 113 ? 3.833 -21.286 -20.071 1.00 21.68 113 ASP A C 1
ATOM 827 O O . ASP A 1 113 ? 4.225 -21.346 -18.896 1.00 20.51 113 ASP A O 1
ATOM 832 N N . GLU A 1 114 ? 2.727 -21.887 -20.500 1.00 22.26 114 GLU A N 1
ATOM 833 C CA . GLU A 1 114 ? 1.965 -22.764 -19.623 1.00 23.38 114 GLU A CA 1
ATOM 834 C C . GLU A 1 114 ? 2.861 -23.744 -18.896 1.00 22.63 114 GLU A C 1
ATOM 835 O O . GLU A 1 114 ? 3.602 -24.532 -19.526 1.00 23.15 114 GLU A O 1
ATOM 841 N N . GLY A 1 115 ? 2.782 -23.714 -17.567 1.00 21.76 115 GLY A N 1
ATOM 842 C CA . GLY A 1 115 ? 3.533 -24.632 -16.737 1.00 21.18 115 GLY A CA 1
ATOM 843 C C . GLY A 1 115 ? 5.005 -24.306 -16.530 1.00 20.87 115 GLY A C 1
ATOM 844 O O . GLY A 1 115 ? 5.692 -25.011 -15.794 1.00 21.94 115 GLY A O 1
ATOM 845 N N . SER A 1 116 ? 5.500 -23.245 -17.171 1.00 19.72 116 SER A N 1
ATOM 846 C CA . SER A 1 116 ? 6.913 -22.858 -16.992 1.00 19.93 116 SER A CA 1
ATOM 847 C C . SER A 1 116 ? 7.195 -22.290 -15.596 1.00 19.95 116 SER A C 1
ATOM 848 O O . SER A 1 116 ? 6.386 -21.541 -15.047 1.00 19.55 116 SER A O 1
ATOM 851 N N . PRO A 1 117 ? 8.337 -22.656 -15.001 1.00 20.23 117 PRO A N 1
ATOM 852 C CA . PRO A 1 117 ? 8.628 -22.129 -13.666 1.00 19.62 117 PRO A CA 1
ATOM 853 C C . PRO A 1 117 ? 9.082 -20.663 -13.692 1.00 19.91 117 PRO A C 1
ATOM 854 O O . PRO A 1 117 ? 9.843 -20.273 -14.574 1.00 19.66 117 PRO A O 1
ATOM 858 N N . VAL A 1 118 ? 8.559 -19.859 -12.771 1.00 19.84 118 VAL A N 1
ATOM 859 C CA A VAL A 1 118 ? 9.064 -18.497 -12.503 0.50 20.36 118 VAL A CA 1
ATOM 860 C CA B VAL A 1 118 ? 9.085 -18.522 -12.533 0.50 19.41 118 VAL A CA 1
ATOM 861 C C . VAL A 1 118 ? 9.352 -18.388 -11.030 1.00 20.39 118 VAL A C 1
ATOM 862 O O . VAL A 1 118 ? 8.606 -18.929 -10.216 1.00 20.36 118 VAL A O 1
ATOM 869 N N . LEU A 1 119 ? 10.415 -17.674 -10.680 1.00 19.45 119 LEU A N 1
ATOM 870 C CA . LEU A 1 119 ? 10.739 -17.547 -9.292 1.00 20.29 119 LEU A CA 1
ATOM 871 C C . LEU A 1 119 ? 10.561 -16.109 -8.850 1.00 19.82 119 LEU A C 1
ATOM 872 O O . LEU A 1 119 ? 11.062 -15.191 -9.487 1.00 19.27 119 LEU A O 1
ATOM 877 N N . LEU A 1 120 ? 9.788 -15.922 -7.789 1.00 19.36 120 LEU A N 1
ATOM 878 C CA A LEU A 1 120 ? 9.719 -14.631 -7.114 0.50 19.54 120 LEU A CA 1
ATOM 879 C CA B LEU A 1 120 ? 9.739 -14.629 -7.105 0.50 19.61 120 LEU A CA 1
ATOM 880 C C . LEU A 1 120 ? 9.648 -14.811 -5.590 1.00 19.50 120 LEU A C 1
ATOM 881 O O . LEU A 1 120 ? 9.603 -15.941 -5.091 1.00 19.93 120 LEU A O 1
ATOM 890 N N . GLU A 1 121 ? 9.661 -13.703 -4.859 1.00 19.21 121 GLU A N 1
ATOM 891 C CA . GLU A 1 121 ? 9.603 -13.777 -3.424 1.00 19.67 121 GLU A CA 1
ATOM 892 C C . GLU A 1 121 ? 8.152 -14.011 -2.955 1.00 19.33 121 GLU A C 1
ATOM 893 O O . GLU A 1 121 ? 7.190 -13.745 -3.685 1.00 18.76 121 GLU A O 1
ATOM 899 N N . ALA A 1 122 ? 8.019 -14.552 -1.747 1.00 19.06 122 ALA A N 1
ATOM 900 C CA . ALA A 1 122 ? 6.735 -14.593 -1.047 1.00 19.28 122 ALA A CA 1
ATOM 901 C C . ALA A 1 122 ? 6.905 -13.734 0.208 1.00 19.78 122 ALA A C 1
ATOM 902 O O . ALA A 1 122 ? 7.659 -14.098 1.106 1.00 20.14 122 ALA A O 1
ATOM 904 N N . PRO A 1 123 ? 6.271 -12.544 0.264 1.00 18.89 123 PRO A N 1
ATOM 905 C CA . PRO A 1 123 ? 5.407 -11.904 -0.731 1.00 18.41 123 PRO A CA 1
ATOM 906 C C . PRO A 1 123 ? 6.208 -11.161 -1.800 1.00 17.83 123 PRO A C 1
ATOM 907 O O . PRO A 1 123 ? 7.421 -10.937 -1.643 1.00 17.25 123 PRO A O 1
ATOM 911 N N . SER A 1 124 ? 5.533 -10.828 -2.899 1.00 17.19 124 SER A N 1
ATOM 912 C CA . SER A 1 124 ? 6.115 -9.946 -3.900 1.00 17.09 124 SER A CA 1
ATOM 913 C C . SER A 1 124 ? 5.021 -9.033 -4.464 1.00 16.52 124 SER A C 1
ATOM 914 O O . SER A 1 124 ? 3.871 -9.087 -4.029 1.00 16.56 124 SER A O 1
ATOM 917 N N . TYR A 1 125 ? 5.371 -8.223 -5.449 1.00 16.52 125 TYR A N 1
ATOM 918 C CA . TYR A 1 125 ? 4.451 -7.224 -5.998 1.00 17.71 125 TYR A CA 1
ATOM 919 C C . TYR A 1 125 ? 3.278 -7.890 -6.733 1.00 16.58 125 TYR A C 1
ATOM 920 O O . TYR A 1 125 ? 3.487 -8.668 -7.678 1.00 16.29 125 TYR A O 1
ATOM 929 N N . MET A 1 126 ? 2.052 -7.604 -6.288 1.00 16.95 126 MET A N 1
ATOM 930 C CA . MET A 1 126 ? 0.894 -8.254 -6.899 1.00 16.88 126 MET A CA 1
ATOM 931 C C . MET A 1 126 ? 0.695 -7.954 -8.395 1.00 16.55 126 MET A C 1
ATOM 932 O O . MET A 1 126 ? 0.128 -8.774 -9.111 1.00 16.85 126 MET A O 1
ATOM 937 N N . GLY A 1 127 ? 1.134 -6.778 -8.861 1.00 15.86 127 GLY A N 1
ATOM 938 C CA . GLY A 1 127 ? 1.054 -6.466 -10.283 1.00 15.86 127 GLY A CA 1
ATOM 939 C C . GLY A 1 127 ? 1.930 -7.357 -11.142 1.00 15.60 127 GLY A C 1
ATOM 940 O O . GLY A 1 127 ? 1.548 -7.672 -12.268 1.00 14.97 127 GLY A O 1
ATOM 941 N N . ALA A 1 128 ? 3.096 -7.736 -10.620 1.00 15.99 128 ALA A N 1
ATOM 942 C CA . ALA A 1 128 ? 3.976 -8.691 -11.287 1.00 15.38 128 ALA A CA 1
ATOM 943 C C . ALA A 1 128 ? 3.300 -10.072 -11.287 1.00 16.04 128 ALA A C 1
ATOM 944 O O . ALA A 1 128 ? 3.248 -10.728 -12.324 1.00 16.91 128 ALA A O 1
ATOM 946 N N . ILE A 1 129 ? 2.791 -10.511 -10.135 1.00 15.58 129 ILE A N 1
ATOM 947 C CA . ILE A 1 129 ? 2.101 -11.826 -10.059 1.00 16.08 129 ILE A CA 1
ATOM 948 C C . ILE A 1 129 ? 0.968 -11.880 -11.096 1.00 16.27 129 ILE A C 1
ATOM 949 O O . ILE A 1 129 ? 0.836 -12.854 -11.841 1.00 16.72 129 ILE A O 1
ATOM 954 N N . GLN A 1 130 ? 0.189 -10.806 -11.175 1.00 16.04 130 GLN A N 1
ATOM 955 C CA . GLN A 1 130 ? -0.987 -10.734 -12.053 1.00 16.66 130 GLN A CA 1
ATOM 956 C C . GLN A 1 130 ? -0.555 -10.778 -13.526 1.00 17.22 130 GLN A C 1
ATOM 957 O O . GLN A 1 130 ? -1.128 -11.529 -14.316 1.00 17.80 130 GLN A O 1
ATOM 963 N N . ALA A 1 131 ? 0.445 -9.960 -13.880 1.00 16.84 131 ALA A N 1
ATOM 964 C CA . ALA A 1 131 ? 1.021 -9.976 -15.254 1.00 16.79 131 ALA A CA 1
ATOM 965 C C . ALA A 1 131 ? 1.533 -11.364 -15.617 1.00 16.91 131 ALA A C 1
ATOM 966 O O . ALA A 1 131 ? 1.231 -11.859 -16.704 1.00 17.41 131 ALA A O 1
ATOM 968 N N . PHE A 1 132 ? 2.276 -11.994 -14.711 1.00 16.42 132 PHE A N 1
ATOM 969 C CA . PHE A 1 132 ? 2.860 -13.320 -14.988 1.00 16.77 132 PHE A CA 1
ATOM 970 C C . PHE A 1 132 ? 1.818 -14.437 -15.056 1.00 17.54 132 PHE A C 1
ATOM 971 O O . PHE A 1 132 ? 1.933 -15.353 -15.886 1.00 17.80 132 PHE A O 1
ATOM 979 N N . ARG A 1 133 ? 0.820 -14.353 -14.180 1.00 18.37 133 ARG A N 1
ATOM 980 C CA . ARG A 1 133 ? -0.223 -15.371 -14.047 1.00 20.01 133 ARG A CA 1
ATOM 981 C C . ARG A 1 133 ? -0.940 -15.675 -15.356 1.00 19.76 133 ARG A C 1
ATOM 982 O O . ARG A 1 133 ? -1.320 -16.827 -15.625 1.00 19.99 133 ARG A O 1
ATOM 990 N N . LEU A 1 134 ? -1.112 -14.636 -16.161 1.00 19.96 134 LEU A N 1
ATOM 991 C CA . LEU A 1 134 ? -1.704 -14.700 -17.493 1.00 20.98 134 LEU A CA 1
ATOM 992 C C . LEU A 1 134 ? -1.137 -15.811 -18.384 1.00 20.73 134 LEU A C 1
ATOM 993 O O . LEU A 1 134 ? -1.848 -16.364 -19.247 1.00 19.72 134 LEU A O 1
ATOM 998 N N . GLN A 1 135 ? 0.148 -16.108 -18.200 1.00 19.73 135 GLN A N 1
ATOM 999 C CA . GLN A 1 135 ? 0.848 -17.059 -19.080 1.00 19.44 135 GLN A CA 1
ATOM 1000 C C . GLN A 1 135 ? 0.736 -18.484 -18.570 1.00 18.97 135 GLN A C 1
ATOM 1001 O O . GLN A 1 135 ? 1.254 -19.414 -19.186 1.00 19.18 135 GLN A O 1
ATOM 1007 N N . GLY A 1 136 ? 0.116 -18.644 -17.403 1.00 19.35 136 GLY A N 1
ATOM 1008 C CA . GLY A 1 136 ? -0.043 -19.970 -16.801 1.00 18.80 136 GLY A CA 1
ATOM 1009 C C . GLY A 1 136 ? 1.199 -20.600 -16.185 1.00 19.32 136 GLY A C 1
ATOM 1010 O O . GLY A 1 136 ? 1.348 -21.838 -16.229 1.00 18.22 136 GLY A O 1
ATOM 1011 N N . PRO A 1 137 ? 2.091 -19.790 -15.588 1.00 18.98 137 PRO A N 1
ATOM 1012 C CA . PRO A 1 137 ? 3.332 -20.367 -15.097 1.00 18.85 137 PRO A CA 1
ATOM 1013 C C . PRO A 1 137 ? 3.136 -21.071 -13.757 1.00 19.89 137 PRO A C 1
ATOM 1014 O O . PRO A 1 137 ? 2.073 -20.947 -13.134 1.00 20.38 137 PRO A O 1
ATOM 1018 N N . ARG A 1 138 ? 4.152 -21.820 -13.347 1.00 20.34 138 ARG A N 1
ATOM 1019 C CA . ARG A 1 138 ? 4.226 -22.311 -11.987 1.00 21.53 138 ARG A CA 1
ATOM 1020 C C . ARG A 1 138 ? 5.090 -21.349 -11.180 1.00 21.34 138 ARG A C 1
ATOM 1021 O O . ARG A 1 138 ? 6.274 -21.148 -11.488 1.00 20.26 138 ARG A O 1
ATOM 1029 N N . PHE A 1 139 ? 4.484 -20.740 -10.161 1.00 20.91 139 PHE A N 1
ATOM 1030 C CA . PHE A 1 139 ? 5.224 -19.849 -9.271 1.00 21.38 139 PHE A CA 1
ATOM 1031 C C . PHE A 1 139 ? 6.023 -20.672 -8.263 1.00 21.81 139 PHE A C 1
ATOM 1032 O O . PHE A 1 139 ? 5.466 -21.498 -7.530 1.00 21.78 139 PHE A O 1
ATOM 1040 N N . LEU A 1 140 ? 7.336 -20.459 -8.272 1.00 22.11 140 LEU A N 1
ATOM 1041 C CA . LEU A 1 140 ? 8.218 -20.939 -7.228 1.00 22.33 140 LEU A CA 1
ATOM 1042 C C . LEU A 1 140 ? 8.513 -19.724 -6.383 1.00 23.06 140 LEU A C 1
ATOM 1043 O O . LEU A 1 140 ? 8.780 -18.645 -6.916 1.00 23.38 140 LEU A O 1
ATOM 1048 N N . THR A 1 141 ? 8.442 -19.889 -5.062 1.00 22.65 141 THR A N 1
ATOM 1049 C CA . THR A 1 141 ? 8.701 -18.776 -4.174 1.00 21.79 141 THR A CA 1
ATOM 1050 C C . THR A 1 141 ? 9.822 -19.051 -3.182 1.00 22.04 141 THR A C 1
ATOM 1051 O O . THR A 1 141 ? 10.138 -20.212 -2.862 1.00 21.73 141 THR A O 1
ATOM 1055 N N . VAL A 1 142 ? 10.423 -17.958 -2.716 1.00 21.74 142 VAL A N 1
ATOM 1056 C CA . VAL A 1 142 ? 11.291 -17.978 -1.527 1.00 21.61 142 VAL A CA 1
ATOM 1057 C C . VAL A 1 142 ? 10.832 -16.861 -0.593 1.00 21.66 142 VAL A C 1
ATOM 1058 O O . VAL A 1 142 ? 10.399 -15.814 -1.074 1.00 21.34 142 VAL A O 1
ATOM 1062 N N . PRO A 1 143 ? 10.941 -17.065 0.739 1.00 21.53 143 PRO A N 1
ATOM 1063 C CA . PRO A 1 143 ? 10.586 -15.975 1.678 1.00 22.36 143 PRO A CA 1
ATOM 1064 C C . PRO A 1 143 ? 11.416 -14.703 1.512 1.00 22.73 143 PRO A C 1
ATOM 1065 O O . PRO A 1 143 ? 12.617 -14.768 1.213 1.00 22.42 143 PRO A O 1
ATOM 1069 N N . ALA A 1 144 ? 10.759 -13.567 1.701 1.00 23.91 144 ALA A N 1
ATOM 1070 C CA . ALA A 1 144 ? 11.426 -12.265 1.700 1.00 25.37 144 ALA A CA 1
ATOM 1071 C C . ALA A 1 144 ? 11.251 -11.604 3.054 1.00 26.29 144 ALA A C 1
ATOM 1072 O O . ALA A 1 144 ? 10.216 -11.761 3.707 1.00 26.09 144 ALA A O 1
ATOM 1074 N N . GLY A 1 145 ? 12.272 -10.859 3.467 1.00 26.33 145 GLY A N 1
ATOM 1075 C CA . GLY A 1 145 ? 12.252 -10.130 4.736 1.00 26.81 145 GLY A CA 1
ATOM 1076 C C . GLY A 1 145 ? 12.873 -8.752 4.572 1.00 26.91 145 GLY A C 1
ATOM 1077 O O . GLY A 1 145 ? 13.045 -8.261 3.447 1.00 26.45 145 GLY A O 1
ATOM 1078 N N . GLU A 1 146 ? 13.183 -8.134 5.714 1.00 26.36 146 GLU A N 1
ATOM 1079 C CA . GLU A 1 146 ? 13.856 -6.841 5.813 1.00 26.57 146 GLU A CA 1
ATOM 1080 C C . GLU A 1 146 ? 15.188 -6.780 5.037 1.00 25.37 146 GLU A C 1
ATOM 1081 O O . GLU A 1 146 ? 15.588 -5.696 4.582 1.00 24.82 146 GLU A O 1
ATOM 1087 N N . GLU A 1 147 ? 15.857 -7.934 4.924 1.00 24.37 147 GLU A N 1
ATOM 1088 C CA . GLU A 1 147 ? 17.120 -8.091 4.205 1.00 24.41 147 GLU A CA 1
ATOM 1089 C C . GLU A 1 147 ? 17.007 -8.794 2.851 1.00 23.08 147 GLU A C 1
ATOM 1090 O O . GLU A 1 147 ? 17.997 -9.263 2.312 1.00 22.94 147 GLU A O 1
ATOM 1096 N N . GLY A 1 148 ? 15.790 -8.864 2.319 1.00 22.08 148 GLY A N 1
ATOM 1097 C CA . GLY A 1 148 ? 15.567 -9.385 0.983 1.00 21.21 148 GLY A CA 1
ATOM 1098 C C . GLY A 1 148 ? 15.261 -10.866 1.013 1.00 20.93 148 GLY A C 1
ATOM 1099 O O . GLY A 1 148 ? 14.802 -11.388 2.047 1.00 21.39 148 GLY A O 1
ATOM 1100 N N . PRO A 1 149 ? 15.492 -11.541 -0.124 1.00 20.94 149 PRO A N 1
ATOM 1101 C CA . PRO A 1 149 ? 15.153 -12.954 -0.242 1.00 21.25 149 PRO A CA 1
ATOM 1102 C C . PRO A 1 149 ? 16.029 -13.865 0.584 1.00 21.75 149 PRO A C 1
ATOM 1103 O O . PRO A 1 149 ? 17.205 -13.574 0.840 1.00 21.17 149 PRO A O 1
ATOM 1107 N N . ASP A 1 150 ? 15.448 -14.993 0.974 1.00 21.51 150 ASP A N 1
ATOM 1108 C CA . ASP A 1 150 ? 16.191 -16.026 1.679 1.00 22.36 150 ASP A CA 1
ATOM 1109 C C . ASP A 1 150 ? 17.052 -16.779 0.683 1.00 22.57 150 ASP A C 1
ATOM 1110 O O . ASP A 1 150 ? 16.537 -17.552 -0.135 1.00 22.72 150 ASP A O 1
ATOM 1115 N N . LEU A 1 151 ? 18.363 -16.560 0.753 1.00 22.93 151 LEU A N 1
ATOM 1116 C CA . LEU A 1 151 ? 19.280 -17.097 -0.271 1.00 23.09 151 LEU A CA 1
ATOM 1117 C C . LEU A 1 151 ? 19.569 -18.583 -0.092 1.00 23.31 151 LEU A C 1
ATOM 1118 O O . LEU A 1 151 ? 19.819 -19.292 -1.073 1.00 23.06 151 LEU A O 1
ATOM 1123 N N . ASP A 1 152 ? 19.493 -19.058 1.151 1.00 23.85 152 ASP A N 1
ATOM 1124 C CA . ASP A 1 152 ? 19.579 -20.499 1.427 1.00 24.46 152 ASP A CA 1
ATOM 1125 C C . ASP A 1 152 ? 18.395 -21.216 0.797 1.00 23.66 152 ASP A C 1
ATOM 1126 O O . ASP A 1 152 ? 18.557 -22.266 0.167 1.00 23.69 152 ASP A O 1
ATOM 1131 N N . ALA A 1 153 ? 17.205 -20.649 0.985 1.00 23.17 153 ALA A N 1
ATOM 1132 C CA . ALA A 1 153 ? 16.000 -21.137 0.336 1.00 23.64 153 ALA A CA 1
ATOM 1133 C C . ALA A 1 153 ? 16.155 -21.060 -1.178 1.00 23.27 153 ALA A C 1
ATOM 1134 O O . ALA A 1 153 ? 15.825 -22.000 -1.876 1.00 23.49 153 ALA A O 1
ATOM 1136 N N . LEU A 1 154 ? 16.706 -19.959 -1.690 1.00 22.99 154 LEU A N 1
ATOM 1137 C CA . LEU A 1 154 ? 16.885 -19.842 -3.138 1.00 23.85 154 LEU A CA 1
ATOM 1138 C C . LEU A 1 154 ? 17.766 -20.973 -3.692 1.00 24.65 154 LEU A C 1
ATOM 1139 O O . LEU A 1 154 ? 17.413 -21.635 -4.674 1.00 24.49 154 LEU A O 1
ATOM 1144 N N . GLU A 1 155 ? 18.900 -21.185 -3.033 1.00 26.68 155 GLU A N 1
ATOM 1145 C CA . GLU A 1 155 ? 19.827 -22.269 -3.365 1.00 28.23 155 GLU A CA 1
ATOM 1146 C C . GLU A 1 155 ? 19.111 -23.611 -3.514 1.00 28.42 155 GLU A C 1
ATOM 1147 O O . GLU A 1 155 ? 19.368 -24.338 -4.476 1.00 28.57 155 GLU A O 1
ATOM 1153 N N . GLU A 1 156 ? 18.192 -23.917 -2.598 1.00 28.45 156 GLU A N 1
ATOM 1154 C CA . GLU A 1 156 ? 17.478 -25.196 -2.607 1.00 28.73 156 GLU A CA 1
ATOM 1155 C C . GLU A 1 156 ? 16.529 -25.321 -3.781 1.00 28.51 156 GLU A C 1
ATOM 1156 O O . GLU A 1 156 ? 16.373 -26.412 -4.338 1.00 28.63 156 GLU A O 1
ATOM 1162 N N . VAL A 1 157 ? 15.887 -24.209 -4.143 1.00 27.47 157 VAL A N 1
ATOM 1163 C CA . VAL A 1 157 ? 15.023 -24.171 -5.330 1.00 28.43 157 VAL A CA 1
ATOM 1164 C C . VAL A 1 157 ? 15.832 -24.469 -6.600 1.00 28.64 157 VAL A C 1
ATOM 1165 O O . VAL A 1 157 ? 15.441 -25.312 -7.427 1.00 28.26 157 VAL A O 1
ATOM 1169 N N . LEU A 1 158 ? 16.976 -23.795 -6.713 1.00 29.19 158 LEU A N 1
ATOM 1170 C CA . LEU A 1 158 ? 17.842 -23.821 -7.897 1.00 30.27 158 LEU A CA 1
ATOM 1171 C C . LEU A 1 158 ? 18.542 -25.155 -8.170 1.00 31.23 158 LEU A C 1
ATOM 1172 O O . LEU A 1 158 ? 18.923 -25.429 -9.318 1.00 31.32 158 LEU A O 1
ATOM 1177 N N . LYS A 1 159 ? 18.723 -25.961 -7.124 1.00 32.22 159 LYS A N 1
ATOM 1178 C CA . LYS A 1 159 ? 19.241 -27.331 -7.273 1.00 33.39 159 LYS A CA 1
ATOM 1179 C C . LYS A 1 159 ? 18.261 -28.219 -8.027 1.00 34.07 159 LYS A C 1
ATOM 1180 O O . LYS A 1 159 ? 18.678 -29.185 -8.667 1.00 34.00 159 LYS A O 1
ATOM 1186 N N . ARG A 1 160 ? 16.971 -27.889 -7.942 1.00 34.22 160 ARG A N 1
ATOM 1187 C CA . ARG A 1 160 ? 15.896 -28.744 -8.450 1.00 35.04 160 ARG A CA 1
ATOM 1188 C C . ARG A 1 160 ? 15.073 -28.148 -9.586 1.00 34.46 160 ARG A C 1
ATOM 1189 O O . ARG A 1 160 ? 14.388 -28.873 -10.314 1.00 34.63 160 ARG A O 1
ATOM 1197 N N . GLU A 1 161 ? 15.115 -26.827 -9.708 1.00 33.33 161 GLU A N 1
ATOM 1198 C CA . GLU A 1 161 ? 14.291 -26.121 -10.666 1.00 32.48 161 GLU A CA 1
ATOM 1199 C C . GLU A 1 161 ? 15.125 -25.126 -11.445 1.00 30.57 161 GLU A C 1
ATOM 1200 O O . GLU A 1 161 ? 16.072 -24.551 -10.912 1.00 30.51 161 GLU A O 1
ATOM 1206 N N . ARG A 1 162 ? 14.764 -24.932 -12.707 1.00 28.93 162 ARG A N 1
ATOM 1207 C CA . ARG A 1 162 ? 15.390 -23.921 -13.544 1.00 28.06 162 ARG A CA 1
ATOM 1208 C C . ARG A 1 162 ? 14.337 -22.868 -13.929 1.00 25.76 162 ARG A C 1
ATOM 1209 O O . ARG A 1 162 ? 13.631 -23.041 -14.930 1.00 26.25 162 ARG A O 1
ATOM 1217 N N . PRO A 1 163 ? 14.245 -21.760 -13.146 1.00 23.90 163 PRO A N 1
ATOM 1218 C CA . PRO A 1 163 ? 13.195 -20.767 -13.405 1.00 22.05 163 PRO A CA 1
ATOM 1219 C C . PRO A 1 163 ? 13.477 -20.008 -14.696 1.00 20.39 163 PRO A C 1
ATOM 1220 O O . PRO A 1 163 ? 14.650 -19.804 -15.039 1.00 20.54 163 PRO A O 1
ATOM 1224 N N . ARG A 1 164 ? 12.421 -19.619 -15.408 1.00 19.49 164 ARG A N 1
ATOM 1225 C CA . ARG A 1 164 ? 12.573 -18.889 -16.668 1.00 18.25 164 ARG A CA 1
ATOM 1226 C C . ARG A 1 164 ? 13.220 -17.516 -16.402 1.00 18.40 164 ARG A C 1
ATOM 1227 O O . ARG A 1 164 ? 14.022 -17.006 -17.192 1.00 18.82 164 ARG A O 1
ATOM 1235 N N . PHE A 1 165 ? 12.876 -16.943 -15.263 1.00 18.07 165 PHE A N 1
ATOM 1236 C CA . PHE A 1 165 ? 13.627 -15.830 -14.711 1.00 17.02 165 PHE A CA 1
ATOM 1237 C C . PHE A 1 165 ? 13.355 -15.715 -13.232 1.00 16.84 165 PHE A C 1
ATOM 1238 O O . PHE A 1 165 ? 12.430 -16.378 -12.728 1.00 16.97 165 PHE A O 1
ATOM 1246 N N . LEU A 1 166 ? 14.160 -14.900 -12.535 1.00 16.00 166 LEU A N 1
ATOM 1247 C CA . LEU A 1 166 ? 13.920 -14.597 -11.127 1.00 16.25 166 LEU A CA 1
ATOM 1248 C C . LEU A 1 166 ? 13.465 -13.173 -11.144 1.00 16.41 166 LEU A C 1
ATOM 1249 O O . LEU A 1 166 ? 14.180 -12.328 -11.669 1.00 16.35 166 LEU A O 1
ATOM 1254 N N . TYR A 1 167 ? 12.301 -12.920 -10.562 1.00 15.65 167 TYR A N 1
ATOM 1255 C CA . TYR A 1 167 ? 11.795 -11.556 -10.439 1.00 15.43 167 TYR A CA 1
ATOM 1256 C C . TYR A 1 167 ? 12.109 -11.012 -9.016 1.00 15.82 167 TYR A C 1
ATOM 1257 O O . TYR A 1 167 ? 11.625 -11.561 -8.022 1.00 15.76 167 TYR A O 1
ATOM 1266 N N . LEU A 1 168 ? 12.862 -9.910 -8.935 1.00 15.75 168 LEU A N 1
ATOM 1267 C CA . LEU A 1 168 ? 13.334 -9.412 -7.643 1.00 15.18 168 LEU A CA 1
ATOM 1268 C C . LEU A 1 168 ? 13.208 -7.908 -7.575 1.00 14.75 168 LEU A C 1
ATOM 1269 O O . LEU A 1 168 ? 13.240 -7.245 -8.613 1.00 15.26 168 LEU A O 1
ATOM 1274 N N . ILE A 1 169 ? 13.027 -7.391 -6.346 1.00 14.54 169 ILE A N 1
ATOM 1275 C CA . ILE A 1 169 ? 12.944 -5.939 -6.134 1.00 14.94 169 ILE A CA 1
ATOM 1276 C C . ILE A 1 169 ? 13.906 -5.604 -4.993 1.00 14.91 169 ILE A C 1
ATOM 1277 O O . ILE A 1 169 ? 13.476 -5.432 -3.859 1.00 15.35 169 ILE A O 1
ATOM 1282 N N . PRO A 1 170 ? 15.217 -5.577 -5.283 1.00 15.10 170 PRO A N 1
ATOM 1283 C CA . PRO A 1 170 ? 16.213 -5.574 -4.199 1.00 16.14 170 PRO A CA 1
ATOM 1284 C C . PRO A 1 170 ? 16.201 -4.304 -3.350 1.00 15.98 170 PRO A C 1
ATOM 1285 O O . PRO A 1 170 ? 16.605 -4.333 -2.179 1.00 15.73 170 PRO A O 1
ATOM 1289 N N . SER A 1 171 ? 15.725 -3.208 -3.932 1.00 17.28 171 SER A N 1
ATOM 1290 C CA . SER A 1 171 ? 15.709 -1.907 -3.241 1.00 17.94 171 SER A CA 1
ATOM 1291 C C . SER A 1 171 ? 14.310 -1.442 -2.839 1.00 17.75 171 SER A C 1
ATOM 1292 O O . SER A 1 171 ? 13.571 -0.916 -3.659 1.00 18.36 171 SER A O 1
ATOM 1295 N N . PHE A 1 172 ? 13.992 -1.630 -1.558 1.00 18.35 172 PHE A N 1
ATOM 1296 C CA . PHE A 1 172 ? 12.721 -1.221 -0.929 1.00 16.40 172 PHE A CA 1
ATOM 1297 C C . PHE A 1 172 ? 11.577 -2.016 -1.541 1.00 16.48 172 PHE A C 1
ATOM 1298 O O . PHE A 1 172 ? 10.678 -1.481 -2.176 1.00 15.31 172 PHE A O 1
ATOM 1306 N N . GLN A 1 173 ? 11.661 -3.337 -1.337 1.00 15.25 173 GLN A N 1
ATOM 1307 C CA . GLN A 1 173 ? 10.736 -4.273 -1.953 1.00 16.33 173 GLN A CA 1
ATOM 1308 C C . GLN A 1 173 ? 9.277 -3.927 -1.670 1.00 15.90 173 GLN A C 1
ATOM 1309 O O . GLN A 1 173 ? 8.907 -3.504 -0.576 1.00 16.20 173 GLN A O 1
ATOM 1315 N N . ASN A 1 174 ? 8.459 -4.138 -2.686 1.00 16.69 174 ASN A N 1
ATOM 1316 C CA . ASN A 1 174 ? 7.020 -4.162 -2.547 1.00 16.37 174 ASN A CA 1
ATOM 1317 C C . ASN A 1 174 ? 6.592 -5.621 -2.329 1.00 16.06 174 ASN A C 1
ATOM 1318 O O . ASN A 1 174 ? 6.780 -6.445 -3.209 1.00 16.70 174 ASN A O 1
ATOM 1323 N N . PRO A 1 175 ? 5.958 -5.924 -1.191 1.00 16.11 175 PRO A N 1
ATOM 1324 C CA . PRO A 1 175 ? 5.425 -5.034 -0.167 1.00 16.03 175 PRO A CA 1
ATOM 1325 C C . PRO A 1 175 ? 6.197 -4.907 1.140 1.00 17.03 175 PRO A C 1
ATOM 1326 O O . PRO A 1 175 ? 5.755 -4.136 2.016 1.00 16.97 175 PRO A O 1
ATOM 1330 N N . THR A 1 176 ? 7.291 -5.648 1.296 1.00 17.59 176 THR A N 1
ATOM 1331 C CA . THR A 1 176 ? 7.948 -5.717 2.633 1.00 17.60 176 THR A CA 1
ATOM 1332 C C . THR A 1 176 ? 8.762 -4.508 3.038 1.00 18.91 176 THR A C 1
ATOM 1333 O O . THR A 1 176 ? 9.087 -4.370 4.221 1.00 19.94 176 THR A O 1
ATOM 1337 N N . GLY A 1 177 ? 9.148 -3.689 2.066 1.00 18.20 177 GLY A N 1
ATOM 1338 C CA . GLY A 1 177 ? 10.081 -2.583 2.279 1.00 17.92 177 GLY A CA 1
ATOM 1339 C C . GLY A 1 177 ? 11.536 -3.007 2.365 1.00 18.63 177 GLY A C 1
ATOM 1340 O O . GLY A 1 177 ? 12.429 -2.185 2.536 1.00 18.71 177 GLY A O 1
ATOM 1341 N N . GLY A 1 178 ? 11.792 -4.305 2.240 1.00 16.31 178 GLY A N 1
ATOM 1342 C CA . GLY A 1 178 ? 13.135 -4.825 2.463 1.00 17.95 178 GLY A CA 1
ATOM 1343 C C . GLY A 1 178 ? 14.201 -4.300 1.528 1.00 16.87 178 GLY A C 1
ATOM 1344 O O . GLY A 1 178 ? 13.949 -4.015 0.346 1.00 16.06 178 GLY A O 1
ATOM 1345 N N . LEU A 1 179 ? 15.405 -4.225 2.069 1.00 17.03 179 LEU A N 1
ATOM 1346 C CA A LEU A 1 179 ? 16.581 -3.817 1.329 0.50 18.42 179 LEU A CA 1
ATOM 1347 C CA B LEU A 1 179 ? 16.569 -3.837 1.291 0.50 17.56 179 LEU A CA 1
ATOM 1348 C C . LEU A 1 179 ? 17.547 -5.000 1.290 1.00 18.22 179 LEU A C 1
ATOM 1349 O O . LEU A 1 179 ? 18.063 -5.417 2.335 1.00 18.64 179 LEU A O 1
ATOM 1358 N N . THR A 1 180 ? 17.780 -5.552 0.112 1.00 19.44 180 THR A N 1
ATOM 1359 C CA . THR A 1 180 ? 18.756 -6.629 -0.034 1.00 19.29 180 THR A CA 1
ATOM 1360 C C . THR A 1 180 ? 20.160 -6.005 0.120 1.00 20.29 180 THR A C 1
ATOM 1361 O O . THR A 1 180 ? 20.516 -5.138 -0.657 1.00 20.19 180 THR A O 1
ATOM 1365 N N . PRO A 1 181 ? 20.937 -6.407 1.153 1.00 20.28 181 PRO A N 1
ATOM 1366 C CA . PRO A 1 181 ? 22.259 -5.783 1.343 1.00 20.77 181 PRO A CA 1
ATOM 1367 C C . PRO A 1 181 ? 23.289 -6.154 0.271 1.00 20.69 181 PRO A C 1
ATOM 1368 O O . PRO A 1 181 ? 23.127 -7.157 -0.445 1.00 20.39 181 PRO A O 1
ATOM 1372 N N . LEU A 1 182 ? 24.341 -5.341 0.150 1.00 20.95 182 LEU A N 1
ATOM 1373 C CA . LEU A 1 182 ? 25.331 -5.547 -0.923 1.00 21.45 182 LEU A CA 1
ATOM 1374 C C . LEU A 1 182 ? 25.960 -6.948 -0.933 1.00 20.96 182 LEU A C 1
ATOM 1375 O O . LEU A 1 182 ? 26.077 -7.562 -2.009 1.00 20.66 182 LEU A O 1
ATOM 1380 N N . PRO A 1 183 ? 26.366 -7.468 0.253 1.00 20.61 183 PRO A N 1
ATOM 1381 C CA . PRO A 1 183 ? 26.890 -8.840 0.229 1.00 20.34 183 PRO A CA 1
ATOM 1382 C C . PRO A 1 183 ? 25.911 -9.879 -0.333 1.00 20.57 183 PRO A C 1
ATOM 1383 O O . PRO A 1 183 ? 26.328 -10.782 -1.062 1.00 20.53 183 PRO A O 1
ATOM 1387 N N . ALA A 1 184 ? 24.626 -9.743 0.005 1.00 20.13 184 ALA A N 1
ATOM 1388 C CA . ALA A 1 184 ? 23.592 -10.618 -0.520 1.00 19.60 184 ALA A CA 1
ATOM 1389 C C . ALA A 1 184 ? 23.400 -10.412 -2.037 1.00 19.39 184 ALA A C 1
ATOM 1390 O O . ALA A 1 184 ? 23.195 -11.365 -2.775 1.00 19.57 184 ALA A O 1
ATOM 1392 N N . ARG A 1 185 ? 23.508 -9.165 -2.496 1.00 19.10 185 ARG A N 1
ATOM 1393 C CA . ARG A 1 185 ? 23.424 -8.882 -3.935 1.00 19.14 185 ARG A CA 1
ATOM 1394 C C . ARG A 1 185 ? 24.536 -9.606 -4.692 1.00 19.60 185 ARG A C 1
ATOM 1395 O O . ARG A 1 185 ? 24.326 -10.135 -5.791 1.00 19.84 185 ARG A O 1
ATOM 1403 N N . LYS A 1 186 ? 25.718 -9.635 -4.083 1.00 20.38 186 LYS A N 1
ATOM 1404 C CA . LYS A 1 186 ? 26.902 -10.207 -4.713 1.00 21.41 186 LYS A CA 1
ATOM 1405 C C . LYS A 1 186 ? 26.762 -11.713 -4.736 1.00 20.60 186 LYS A C 1
ATOM 1406 O O . LYS A 1 186 ? 27.060 -12.345 -5.746 1.00 21.55 186 LYS A O 1
ATOM 1412 N N . ARG A 1 187 ? 26.237 -12.292 -3.658 1.00 21.09 187 ARG A N 1
ATOM 1413 C CA . ARG A 1 187 ? 25.953 -13.725 -3.600 1.00 21.66 187 ARG A CA 1
ATOM 1414 C C . ARG A 1 187 ? 24.919 -14.170 -4.645 1.00 21.86 187 ARG A C 1
ATOM 1415 O O . ARG A 1 187 ? 25.044 -15.230 -5.287 1.00 21.19 187 ARG A O 1
ATOM 1423 N N . LEU A 1 188 ? 23.868 -13.374 -4.765 1.00 20.79 188 LEU A N 1
ATOM 1424 C CA . LEU A 1 188 ? 22.782 -13.650 -5.696 1.00 21.83 188 LEU A CA 1
ATOM 1425 C C . LEU A 1 188 ? 23.330 -13.606 -7.103 1.00 20.95 188 LEU A C 1
ATOM 1426 O O . LEU A 1 188 ? 23.061 -14.480 -7.906 1.00 19.80 188 LEU A O 1
ATOM 1431 N N . LEU A 1 189 ? 24.128 -12.596 -7.401 1.00 20.77 189 LEU A N 1
ATOM 1432 C CA . LEU A 1 189 ? 24.761 -12.522 -8.712 1.00 21.99 189 LEU A CA 1
ATOM 1433 C C . LEU A 1 189 ? 25.589 -13.783 -8.990 1.00 22.99 189 LEU A C 1
ATOM 1434 O O . LEU A 1 189 ? 25.544 -14.288 -10.094 1.00 23.31 189 LEU A O 1
ATOM 1439 N N . GLN A 1 190 ? 26.330 -14.291 -7.999 1.00 23.84 190 GLN A N 1
ATOM 1440 C CA . GLN A 1 190 ? 27.095 -15.521 -8.202 1.00 24.83 190 GLN A CA 1
ATOM 1441 C C . GLN A 1 190 ? 26.224 -16.732 -8.546 1.00 24.65 190 GLN A C 1
ATOM 1442 O O . GLN A 1 190 ? 26.539 -17.473 -9.459 1.00 23.87 190 GLN A O 1
ATOM 1448 N N . MET A 1 191 ? 25.118 -16.907 -7.835 1.00 24.21 191 MET A N 1
ATOM 1449 C CA . MET A 1 191 ? 24.203 -18.021 -8.088 1.00 24.43 191 MET A CA 1
ATOM 1450 C C . MET A 1 191 ? 23.637 -17.943 -9.509 1.00 23.69 191 MET A C 1
ATOM 1451 O O . MET A 1 191 ? 23.602 -18.940 -10.229 1.00 23.43 191 MET A O 1
ATOM 1456 N N . VAL A 1 192 ? 23.215 -16.738 -9.898 1.00 23.24 192 VAL A N 1
ATOM 1457 C CA . VAL A 1 192 ? 22.638 -16.476 -11.208 1.00 22.87 192 VAL A CA 1
ATOM 1458 C C . VAL A 1 192 ? 23.659 -16.755 -12.317 1.00 22.95 192 VAL A C 1
ATOM 1459 O O . VAL A 1 192 ? 23.346 -17.441 -13.289 1.00 22.27 192 VAL A O 1
ATOM 1463 N N . MET A 1 193 ? 24.873 -16.236 -12.141 1.00 22.86 193 MET A N 1
ATOM 1464 C CA . MET A 1 193 ? 25.946 -16.433 -13.114 1.00 23.69 193 MET A CA 1
ATOM 1465 C C . MET A 1 193 ? 26.376 -17.876 -13.268 1.00 24.08 193 MET A C 1
ATOM 1466 O O . MET A 1 193 ? 26.595 -18.297 -14.389 1.00 24.05 193 MET A O 1
ATOM 1471 N N . GLU A 1 194 ? 26.481 -18.614 -12.159 1.00 24.64 194 GLU A N 1
ATOM 1472 C CA . GLU A 1 194 ? 26.861 -20.029 -12.187 1.00 26.81 194 GLU A CA 1
ATOM 1473 C C . GLU A 1 194 ? 25.883 -20.876 -12.982 1.00 25.94 194 GLU A C 1
ATOM 1474 O O . GLU A 1 194 ? 26.281 -21.843 -13.618 1.00 26.24 194 GLU A O 1
ATOM 1480 N N . ARG A 1 195 ? 24.601 -20.523 -12.928 1.00 25.50 195 ARG A N 1
ATOM 1481 C CA . ARG A 1 195 ? 23.558 -21.316 -13.571 1.00 25.46 195 ARG A CA 1
ATOM 1482 C C . ARG A 1 195 ? 23.030 -20.666 -14.840 1.00 24.88 195 ARG A C 1
ATOM 1483 O O . ARG A 1 195 ? 22.141 -21.211 -15.483 1.00 26.38 195 ARG A O 1
ATOM 1491 N N . GLY A 1 196 ? 23.605 -19.528 -15.216 1.00 24.01 196 GLY A N 1
ATOM 1492 C CA . GLY A 1 196 ? 23.185 -18.792 -16.401 1.00 22.88 196 GLY A CA 1
ATOM 1493 C C . GLY A 1 196 ? 21.702 -18.457 -16.408 1.00 22.12 196 GLY A C 1
ATOM 1494 O O . GLY A 1 196 ? 21.003 -18.715 -17.399 1.00 21.41 196 GLY A O 1
ATOM 1495 N N . LEU A 1 197 ? 21.242 -17.863 -15.305 1.00 20.93 197 LEU A N 1
ATOM 1496 C CA . LEU A 1 197 ? 19.827 -17.501 -15.102 1.00 19.64 197 LEU A CA 1
ATOM 1497 C C . LEU A 1 197 ? 19.576 -16.062 -15.494 1.00 18.51 197 LEU A C 1
ATOM 1498 O O . LEU A 1 197 ? 20.503 -15.244 -15.526 1.00 19.61 197 LEU A O 1
ATOM 1503 N N . VAL A 1 198 ? 18.304 -15.777 -15.787 1.00 17.10 198 VAL A N 1
ATOM 1504 C CA . VAL A 1 198 ? 17.853 -14.448 -16.163 1.00 16.96 198 VAL A CA 1
ATOM 1505 C C . VAL A 1 198 ? 17.241 -13.832 -14.911 1.00 16.88 198 VAL A C 1
ATOM 1506 O O . VAL A 1 198 ? 16.498 -14.490 -14.179 1.00 17.12 198 VAL A O 1
ATOM 1510 N N . VAL A 1 199 ? 17.568 -12.560 -14.656 1.00 16.14 199 VAL A N 1
ATOM 1511 C CA . VAL A 1 199 ? 16.950 -11.833 -13.552 1.00 16.43 199 VAL A CA 1
ATOM 1512 C C . VAL A 1 199 ? 16.166 -10.680 -14.139 1.00 15.78 199 VAL A C 1
ATOM 1513 O O . VAL A 1 199 ? 16.639 -10.016 -15.055 1.00 16.18 199 VAL A O 1
ATOM 1517 N N . VAL A 1 200 ? 14.945 -10.487 -13.639 1.00 14.95 200 VAL A N 1
ATOM 1518 C CA . VAL A 1 200 ? 14.204 -9.267 -13.898 1.00 14.68 200 VAL A CA 1
ATOM 1519 C C . VAL A 1 200 ? 14.265 -8.453 -12.619 1.00 15.10 200 VAL A C 1
ATOM 1520 O O . VAL A 1 200 ? 13.670 -8.813 -11.590 1.00 13.34 200 VAL A O 1
ATOM 1524 N N . GLU A 1 201 ? 15.009 -7.356 -12.688 1.00 15.99 201 GLU A N 1
ATOM 1525 C CA . GLU A 1 201 ? 15.199 -6.470 -11.526 1.00 14.89 201 GLU A CA 1
ATOM 1526 C C . GLU A 1 201 ? 14.322 -5.230 -11.609 1.00 15.43 201 GLU A C 1
ATOM 1527 O O . GLU A 1 201 ? 14.465 -4.417 -12.508 1.00 14.36 201 GLU A O 1
ATOM 1533 N N . ASP A 1 202 ? 13.382 -5.126 -10.684 1.00 13.79 202 ASP A N 1
ATOM 1534 C CA . ASP A 1 202 ? 12.394 -4.071 -10.754 1.00 15.40 202 ASP A CA 1
ATOM 1535 C C . ASP A 1 202 ? 12.884 -2.999 -9.796 1.00 14.65 202 ASP A C 1
ATOM 1536 O O . ASP A 1 202 ? 12.827 -3.183 -8.577 1.00 16.28 202 ASP A O 1
ATOM 1541 N N . ASP A 1 203 ? 13.353 -1.864 -10.326 1.00 15.18 203 ASP A N 1
ATOM 1542 C CA . ASP A 1 203 ? 13.941 -0.827 -9.468 1.00 15.51 203 ASP A CA 1
ATOM 1543 C C . ASP A 1 203 ? 13.035 0.415 -9.355 1.00 15.45 203 ASP A C 1
ATOM 1544 O O . ASP A 1 203 ? 13.498 1.574 -9.415 1.00 15.04 203 ASP A O 1
ATOM 1549 N N . ALA A 1 204 ? 11.731 0.176 -9.190 1.00 16.24 204 ALA A N 1
ATOM 1550 C CA . ALA A 1 204 ? 10.771 1.297 -9.159 1.00 16.52 204 ALA A CA 1
ATOM 1551 C C . ALA A 1 204 ? 11.127 2.355 -8.088 1.00 17.20 204 ALA A C 1
ATOM 1552 O O . ALA A 1 204 ? 10.879 3.563 -8.261 1.00 18.00 204 ALA A O 1
ATOM 1554 N N . TYR A 1 205 ? 11.710 1.876 -6.992 1.00 17.37 205 TYR A N 1
ATOM 1555 C CA . TYR A 1 205 ? 12.012 2.676 -5.791 1.00 17.92 205 TYR A CA 1
ATOM 1556 C C . TYR A 1 205 ? 13.477 3.083 -5.679 1.00 17.87 205 TYR A C 1
ATOM 1557 O O . TYR A 1 205 ? 13.901 3.523 -4.606 1.00 18.48 205 TYR A O 1
ATOM 1566 N N . ARG A 1 206 ? 14.228 2.920 -6.782 1.00 18.23 206 ARG A N 1
ATOM 1567 C CA . ARG A 1 206 ? 15.699 3.159 -6.872 1.00 19.20 206 ARG A CA 1
ATOM 1568 C C . ARG A 1 206 ? 16.108 4.440 -6.162 1.00 19.49 206 ARG A C 1
ATOM 1569 O O . ARG A 1 206 ? 17.044 4.464 -5.339 1.00 19.69 206 ARG A O 1
ATOM 1577 N N . GLU A 1 207 ? 15.420 5.506 -6.498 1.00 19.62 207 GLU A N 1
ATOM 1578 C CA . GLU A 1 207 ? 15.870 6.814 -6.029 1.00 19.91 207 GLU A CA 1
ATOM 1579 C C . GLU A 1 207 ? 15.259 7.239 -4.705 1.00 20.35 207 GLU A C 1
ATOM 1580 O O . GLU A 1 207 ? 15.538 8.347 -4.230 1.00 20.84 207 GLU A O 1
ATOM 1586 N N . LEU A 1 208 ? 14.416 6.393 -4.119 1.00 19.13 208 LEU A N 1
ATOM 1587 C CA . LEU A 1 208 ? 13.714 6.749 -2.889 1.00 18.98 208 LEU A CA 1
ATOM 1588 C C . LEU A 1 208 ? 14.420 6.225 -1.643 1.00 17.41 208 LEU A C 1
ATOM 1589 O O . LEU A 1 208 ? 13.759 5.856 -0.663 1.00 17.31 208 LEU A O 1
ATOM 1594 N N . TYR A 1 209 ? 15.752 6.220 -1.662 1.00 17.81 209 TYR A N 1
ATOM 1595 C CA . TYR A 1 209 ? 16.526 5.795 -0.466 1.00 19.32 209 TYR A CA 1
ATOM 1596 C C . TYR A 1 209 ? 16.583 6.880 0.599 1.00 20.40 209 TYR A C 1
ATOM 1597 O O . TYR A 1 209 ? 16.630 8.055 0.257 1.00 19.07 209 TYR A O 1
ATOM 1606 N N . PHE A 1 210 ? 16.570 6.490 1.880 1.00 20.58 210 PHE A N 1
ATOM 1607 C CA . PHE A 1 210 ? 16.528 7.474 2.964 1.00 21.89 210 PHE A CA 1
ATOM 1608 C C . PHE A 1 210 ? 17.905 7.803 3.529 1.00 23.63 210 PHE A C 1
ATOM 1609 O O . PHE A 1 210 ? 18.081 8.881 4.122 1.00 24.40 210 PHE A O 1
ATOM 1617 N N . GLY A 1 211 ? 18.852 6.878 3.363 1.00 24.06 211 GLY A N 1
ATOM 1618 C CA . GLY A 1 211 ? 20.241 7.039 3.812 1.00 25.91 211 GLY A CA 1
ATOM 1619 C C . GLY A 1 211 ? 21.092 7.944 2.927 1.00 27.04 211 GLY A C 1
ATOM 1620 O O . GLY A 1 211 ? 20.569 8.704 2.105 1.00 26.52 211 GLY A O 1
ATOM 1621 N N . GLU A 1 212 ? 22.418 7.861 3.083 1.00 27.97 212 GLU A N 1
ATOM 1622 C CA . GLU A 1 212 ? 23.309 8.763 2.338 1.00 30.20 212 GLU A CA 1
ATOM 1623 C C . GLU A 1 212 ? 23.468 8.345 0.892 1.00 28.66 212 GLU A C 1
ATOM 1624 O O . GLU A 1 212 ? 23.694 9.192 0.035 1.00 29.25 212 GLU A O 1
ATOM 1630 N N . ALA A 1 213 ? 23.340 7.047 0.618 1.00 28.36 213 ALA A N 1
ATOM 1631 C CA . ALA A 1 213 ? 23.454 6.577 -0.759 1.00 27.48 213 ALA A CA 1
ATOM 1632 C C . ALA A 1 213 ? 22.688 5.291 -1.087 1.00 27.12 213 ALA A C 1
ATOM 1633 O O . ALA A 1 213 ? 22.255 4.543 -0.189 1.00 26.38 213 ALA A O 1
ATOM 1635 N N . ARG A 1 214 ? 22.524 5.045 -2.385 1.00 26.32 214 ARG A N 1
ATOM 1636 C CA . ARG A 1 214 ? 21.920 3.783 -2.852 1.00 24.96 214 ARG A CA 1
ATOM 1637 C C . ARG A 1 214 ? 22.922 2.646 -3.036 1.00 24.26 214 ARG A C 1
ATOM 1638 O O . ARG A 1 214 ? 24.116 2.864 -3.294 1.00 24.77 214 ARG A O 1
ATOM 1646 N N . LEU A 1 215 ? 22.429 1.423 -2.887 1.00 22.28 215 LEU A N 1
ATOM 1647 C CA . LEU A 1 215 ? 23.250 0.253 -3.166 1.00 21.76 215 LEU A CA 1
ATOM 1648 C C . LEU A 1 215 ? 23.327 -0.005 -4.667 1.00 21.58 215 LEU A C 1
ATOM 1649 O O . LEU A 1 215 ? 22.355 0.261 -5.385 1.00 21.15 215 LEU A O 1
ATOM 1654 N N . PRO A 1 216 ? 24.455 -0.590 -5.134 1.00 21.20 216 PRO A N 1
ATOM 1655 C CA . PRO A 1 216 ? 24.579 -0.950 -6.542 1.00 21.00 216 PRO A CA 1
ATOM 1656 C C . PRO A 1 216 ? 23.454 -1.920 -6.869 1.00 19.95 216 PRO A C 1
ATOM 1657 O O . PRO A 1 216 ? 23.103 -2.748 -6.032 1.00 20.03 216 PRO A O 1
ATOM 1661 N N . SER A 1 217 ? 22.863 -1.770 -8.047 1.00 19.13 217 SER A N 1
ATOM 1662 C CA . SER A 1 217 ? 21.792 -2.639 -8.488 1.00 19.19 217 SER A CA 1
ATOM 1663 C C . SER A 1 217 ? 22.410 -3.956 -8.937 1.00 18.54 217 SER A C 1
ATOM 1664 O O . SER A 1 217 ? 23.619 -4.001 -9.244 1.00 17.56 217 SER A O 1
ATOM 1667 N N . LEU A 1 218 ? 21.599 -5.020 -8.973 1.00 18.58 218 LEU A N 1
ATOM 1668 C CA . LEU A 1 218 ? 22.039 -6.295 -9.577 1.00 18.12 218 LEU A CA 1
ATOM 1669 C C . LEU A 1 218 ? 22.494 -6.046 -11.018 1.00 18.44 218 LEU A C 1
ATOM 1670 O O . LEU A 1 218 ? 23.499 -6.595 -11.460 1.00 17.32 218 LEU A O 1
ATOM 1675 N N . PHE A 1 219 ? 21.767 -5.189 -11.726 1.00 17.28 219 PHE A N 1
ATOM 1676 C CA . PHE A 1 219 ? 22.154 -4.815 -13.094 1.00 17.55 219 PHE A CA 1
ATOM 1677 C C . PHE A 1 219 ? 23.591 -4.231 -13.142 1.00 17.13 219 PHE A C 1
ATOM 1678 O O . PHE A 1 219 ? 24.412 -4.633 -13.979 1.00 17.95 219 PHE A O 1
ATOM 1686 N N . GLU A 1 220 ? 23.868 -3.284 -12.249 1.00 18.23 220 GLU A N 1
ATOM 1687 C CA . GLU A 1 220 ? 25.197 -2.660 -12.183 1.00 17.94 220 GLU A CA 1
ATOM 1688 C C . GLU A 1 220 ? 26.260 -3.716 -11.850 1.00 17.94 220 GLU A C 1
ATOM 1689 O O . GLU A 1 220 ? 27.312 -3.771 -12.508 1.00 16.44 220 GLU A O 1
ATOM 1695 N N . LEU A 1 221 ? 25.995 -4.551 -10.847 1.00 18.53 221 LEU A N 1
ATOM 1696 C CA . LEU A 1 221 ? 26.944 -5.627 -10.474 1.00 18.90 221 LEU A CA 1
ATOM 1697 C C . LEU A 1 221 ? 27.162 -6.581 -11.647 1.00 19.81 221 LEU A C 1
ATOM 1698 O O . LEU A 1 221 ? 28.309 -6.937 -11.964 1.00 19.22 221 LEU A O 1
ATOM 1703 N N . ALA A 1 222 ? 26.067 -6.974 -12.308 1.00 19.28 222 ALA A N 1
ATOM 1704 C CA . ALA A 1 222 ? 26.130 -7.828 -13.512 1.00 19.95 222 ALA A CA 1
ATOM 1705 C C . ALA A 1 222 ? 26.992 -7.238 -14.634 1.00 20.01 222 ALA A C 1
ATOM 1706 O O . ALA A 1 222 ? 27.841 -7.916 -15.235 1.00 19.78 222 ALA A O 1
ATOM 1708 N N . ARG A 1 223 ? 26.763 -5.964 -14.906 1.00 19.77 223 ARG A N 1
ATOM 1709 C CA . ARG A 1 223 ? 27.439 -5.216 -15.956 1.00 21.71 223 ARG A CA 1
ATOM 1710 C C . ARG A 1 223 ? 28.947 -5.170 -15.668 1.00 20.97 223 ARG A C 1
ATOM 1711 O O . ARG A 1 223 ? 29.768 -5.305 -16.584 1.00 20.72 223 ARG A O 1
ATOM 1719 N N . GLU A 1 224 ? 29.293 -4.994 -14.392 1.00 20.75 224 GLU A N 1
ATOM 1720 C CA . GLU A 1 224 ? 30.696 -4.919 -13.965 1.00 21.46 224 GLU A CA 1
ATOM 1721 C C . GLU A 1 224 ? 31.389 -6.265 -14.214 1.00 21.45 224 GLU A C 1
ATOM 1722 O O . GLU A 1 224 ? 32.580 -6.333 -14.622 1.00 21.52 224 GLU A O 1
ATOM 1728 N N . ALA A 1 225 ? 30.647 -7.330 -13.968 1.00 20.62 225 ALA A N 1
ATOM 1729 C CA . ALA A 1 225 ? 31.158 -8.682 -14.160 1.00 20.60 225 ALA A CA 1
ATOM 1730 C C . ALA A 1 225 ? 31.076 -9.159 -15.629 1.00 21.36 225 ALA A C 1
ATOM 1731 O O . ALA A 1 225 ? 31.648 -10.192 -15.976 1.00 22.82 225 ALA A O 1
ATOM 1733 N N . GLY A 1 226 ? 30.381 -8.396 -16.473 1.00 20.52 226 GLY A N 1
ATOM 1734 C CA . GLY A 1 226 ? 30.180 -8.736 -17.896 1.00 20.60 226 GLY A CA 1
ATOM 1735 C C . GLY A 1 226 ? 29.093 -9.770 -18.133 1.00 19.77 226 GLY A C 1
ATOM 1736 O O . GLY A 1 226 ? 29.054 -10.433 -19.178 1.00 20.29 226 GLY A O 1
ATOM 1737 N N . TYR A 1 227 ? 28.184 -9.901 -17.169 1.00 19.26 227 TYR A N 1
ATOM 1738 C CA . TYR A 1 227 ? 27.084 -10.857 -17.297 1.00 18.79 227 TYR A CA 1
ATOM 1739 C C . TYR A 1 227 ? 25.899 -10.145 -17.949 1.00 18.61 227 TYR A C 1
ATOM 1740 O O . TYR A 1 227 ? 25.487 -9.084 -17.471 1.00 17.81 227 TYR A O 1
ATOM 1749 N N . PRO A 1 228 ? 25.349 -10.728 -19.036 1.00 18.61 228 PRO A N 1
ATOM 1750 C CA . PRO A 1 228 ? 24.289 -10.046 -19.784 1.00 17.81 228 PRO A CA 1
ATOM 1751 C C . PRO A 1 228 ? 22.840 -10.355 -19.353 1.00 18.25 228 PRO A C 1
ATOM 1752 O O . PRO A 1 228 ? 21.894 -9.855 -19.993 1.00 18.54 228 PRO A O 1
ATOM 1756 N N . GLY A 1 229 ? 22.660 -11.149 -18.294 1.00 16.92 229 GLY A N 1
ATOM 1757 C CA . GLY A 1 229 ? 21.358 -11.730 -17.979 1.00 16.78 229 GLY A CA 1
ATOM 1758 C C . GLY A 1 229 ? 20.419 -10.954 -17.055 1.00 16.59 229 GLY A C 1
ATOM 1759 O O . GLY A 1 229 ? 19.428 -11.518 -16.601 1.00 17.01 229 GLY A O 1
ATOM 1760 N N . VAL A 1 230 ? 20.731 -9.696 -16.741 1.00 17.26 230 VAL A N 1
ATOM 1761 C CA . VAL A 1 230 ? 19.814 -8.912 -15.908 1.00 17.01 230 VAL A CA 1
ATOM 1762 C C . VAL A 1 230 ? 19.035 -7.917 -16.768 1.00 17.14 230 VAL A C 1
ATOM 1763 O O . VAL A 1 230 ? 19.614 -7.083 -17.480 1.00 16.89 230 VAL A O 1
ATOM 1767 N N . ILE A 1 231 ? 17.710 -8.053 -16.718 1.00 16.60 231 ILE A N 1
ATOM 1768 C CA . ILE A 1 231 ? 16.811 -7.132 -17.376 1.00 16.22 231 ILE A CA 1
ATOM 1769 C C . ILE A 1 231 ? 16.404 -6.125 -16.307 1.00 15.34 231 ILE A C 1
ATOM 1770 O O . ILE A 1 231 ? 15.824 -6.494 -15.294 1.00 14.92 231 ILE A O 1
ATOM 1775 N N . TYR A 1 232 ? 16.733 -4.852 -16.534 1.00 14.29 232 TYR A N 1
ATOM 1776 C CA . TYR A 1 232 ? 16.580 -3.820 -15.531 1.00 15.32 232 TYR A CA 1
ATOM 1777 C C . TYR A 1 232 ? 15.402 -2.907 -15.830 1.00 16.00 232 TYR A C 1
ATOM 1778 O O . TYR A 1 232 ? 15.312 -2.338 -16.924 1.00 15.61 232 TYR A O 1
ATOM 1787 N N . LEU A 1 233 ? 14.507 -2.788 -14.846 1.00 15.10 233 LEU A N 1
ATOM 1788 C CA . LEU A 1 233 ? 13.286 -1.988 -14.996 1.00 14.79 233 LEU A CA 1
ATOM 1789 C C . LEU A 1 233 ? 13.349 -0.785 -14.067 1.00 15.46 233 LEU A C 1
ATOM 1790 O O . LEU A 1 233 ? 13.730 -0.890 -12.883 1.00 15.12 233 LEU A O 1
ATOM 1795 N N . GLY A 1 234 ? 12.963 0.354 -14.617 1.00 14.67 234 GLY A N 1
ATOM 1796 C CA . GLY A 1 234 ? 12.797 1.596 -13.843 1.00 15.25 234 GLY A CA 1
ATOM 1797 C C . GLY A 1 234 ? 11.533 2.344 -14.285 1.00 14.76 234 GLY A C 1
ATOM 1798 O O . GLY A 1 234 ? 10.919 2.024 -15.326 1.00 13.32 234 GLY A O 1
ATOM 1799 N N . SER A 1 235 ? 11.180 3.384 -13.534 1.00 14.84 235 SER A N 1
ATOM 1800 C CA . SER A 1 235 ? 9.928 4.107 -13.804 1.00 14.31 235 SER A CA 1
ATOM 1801 C C . SER A 1 235 ? 10.061 5.549 -13.364 1.00 14.33 235 SER A C 1
ATOM 1802 O O . SER A 1 235 ? 10.775 5.866 -12.422 1.00 14.97 235 SER A O 1
ATOM 1805 N N . PHE A 1 236 ? 9.356 6.414 -14.068 1.00 15.02 236 PHE A N 1
ATOM 1806 C CA . PHE A 1 236 ? 9.222 7.780 -13.622 1.00 15.29 236 PHE A CA 1
ATOM 1807 C C . PHE A 1 236 ? 8.051 7.981 -12.684 1.00 15.49 236 PHE A C 1
ATOM 1808 O O . PHE A 1 236 ? 7.817 9.086 -12.220 1.00 14.86 236 PHE A O 1
ATOM 1816 N N . SER A 1 237 ? 7.321 6.908 -12.392 1.00 14.58 237 SER A N 1
ATOM 1817 C CA . SER A 1 237 ? 6.126 7.011 -11.556 1.00 15.20 237 SER A CA 1
ATOM 1818 C C . SER A 1 237 ? 6.390 7.534 -10.145 1.00 17.01 237 SER A C 1
ATOM 1819 O O . SER A 1 237 ? 5.648 8.409 -9.661 1.00 16.20 237 SER A O 1
ATOM 1822 N N . LYS A 1 238 ? 7.418 7.034 -9.468 1.00 17.94 238 LYS A N 1
ATOM 1823 C CA A LYS A 1 238 ? 7.567 7.400 -8.059 0.50 19.13 238 LYS A CA 1
ATOM 1824 C CA B LYS A 1 238 ? 7.621 7.359 -8.053 0.50 19.16 238 LYS A CA 1
ATOM 1825 C C . LYS A 1 238 ? 8.409 8.654 -7.894 1.00 19.75 238 LYS A C 1
ATOM 1826 O O . LYS A 1 238 ? 8.474 9.215 -6.797 1.00 20.76 238 LYS A O 1
ATOM 1837 N N . VAL A 1 239 ? 9.014 9.111 -8.991 1.00 20.06 239 VAL A N 1
ATOM 1838 C CA . VAL A 1 239 ? 9.873 10.309 -8.959 1.00 20.35 239 VAL A CA 1
ATOM 1839 C C . VAL A 1 239 ? 9.328 11.561 -9.653 1.00 20.13 239 VAL A C 1
ATOM 1840 O O . VAL A 1 239 ? 9.891 12.642 -9.485 1.00 20.16 239 VAL A O 1
ATOM 1844 N N . LEU A 1 240 ? 8.252 11.413 -10.431 1.00 19.42 240 LEU A N 1
ATOM 1845 C CA . LEU A 1 240 ? 7.677 12.532 -11.207 1.00 18.68 240 LEU A CA 1
ATOM 1846 C C . LEU A 1 240 ? 6.147 12.466 -11.271 1.00 18.63 240 LEU A C 1
ATOM 1847 O O . LEU A 1 240 ? 5.457 13.279 -10.653 1.00 19.50 240 LEU A O 1
ATOM 1852 N N . SER A 1 241 ? 5.617 11.509 -12.034 1.00 18.33 241 SER A N 1
ATOM 1853 C CA . SER A 1 241 ? 4.163 11.354 -12.185 1.00 18.16 241 SER A CA 1
ATOM 1854 C C . SER A 1 241 ? 3.826 9.930 -12.573 1.00 18.68 241 SER A C 1
ATOM 1855 O O . SER A 1 241 ? 4.279 9.474 -13.629 1.00 18.24 241 SER A O 1
ATOM 1858 N N . PRO A 1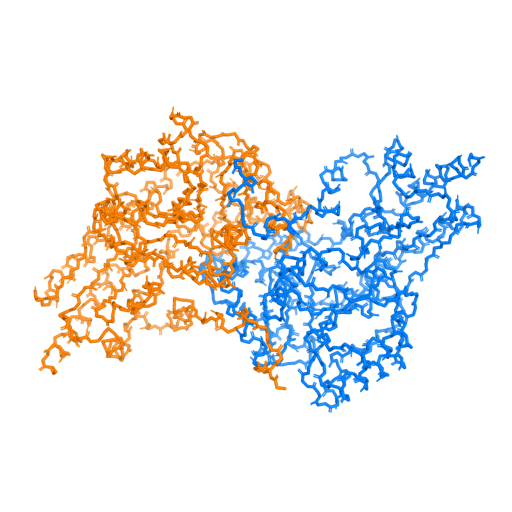 242 ? 3.045 9.239 -11.729 1.00 18.96 242 PRO A N 1
ATOM 1859 C CA . PRO A 1 242 ? 2.557 7.910 -12.089 1.00 18.38 242 PRO A CA 1
ATOM 1860 C C . PRO A 1 242 ? 1.522 7.995 -13.219 1.00 17.90 242 PRO A C 1
ATOM 1861 O O . PRO A 1 242 ? 1.497 7.149 -14.108 1.00 17.89 242 PRO A O 1
ATOM 1865 N N . GLY A 1 243 ? 0.710 9.047 -13.207 1.00 15.76 243 GLY A N 1
ATOM 1866 C CA . GLY A 1 243 ? -0.362 9.207 -14.196 1.00 16.01 243 GLY A CA 1
ATOM 1867 C C . GLY A 1 243 ? 0.088 9.354 -15.635 1.00 15.09 243 GLY A C 1
ATOM 1868 O O . GLY A 1 243 ? -0.681 9.091 -16.569 1.00 15.56 243 GLY A O 1
ATOM 1869 N N . LEU A 1 244 ? 1.345 9.747 -15.826 1.00 15.13 244 LEU A N 1
ATOM 1870 C CA . LEU A 1 244 ? 1.867 9.923 -17.164 1.00 14.75 244 LEU A CA 1
ATOM 1871 C C . LEU A 1 244 ? 2.150 8.592 -17.851 1.00 14.62 244 LEU A C 1
ATOM 1872 O O . LEU A 1 244 ? 2.184 8.551 -19.072 1.00 15.31 244 LEU A O 1
ATOM 1877 N N . ARG A 1 245 ? 2.402 7.545 -17.047 1.00 14.15 245 ARG A N 1
ATOM 1878 C CA . ARG A 1 245 ? 2.634 6.167 -17.540 1.00 12.92 245 ARG A CA 1
ATOM 1879 C C . ARG A 1 245 ? 3.891 6.107 -18.421 1.00 12.06 245 ARG A C 1
ATOM 1880 O O . ARG A 1 245 ? 3.801 5.796 -19.615 1.00 13.01 245 ARG A O 1
ATOM 1888 N N . VAL A 1 246 ? 5.047 6.462 -17.848 1.00 12.39 246 VAL A N 1
ATOM 1889 C CA . VAL A 1 246 ? 6.319 6.463 -18.605 1.00 13.33 246 VAL A CA 1
ATOM 1890 C C . VAL A 1 246 ? 7.387 5.812 -17.781 1.00 14.00 246 VAL A C 1
ATOM 1891 O O . VAL A 1 246 ? 7.634 6.212 -16.633 1.00 14.62 246 VAL A O 1
ATOM 1895 N N . ALA A 1 247 ? 7.971 4.734 -18.323 1.00 13.23 247 ALA A N 1
ATOM 1896 C CA . ALA A 1 247 ? 8.970 3.993 -17.631 1.00 13.78 247 ALA A CA 1
ATOM 1897 C C . ALA A 1 247 ? 9.954 3.417 -18.661 1.00 13.38 247 ALA A C 1
ATOM 1898 O O . ALA A 1 247 ? 9.899 3.772 -19.845 1.00 13.16 247 ALA A O 1
ATOM 1900 N N . PHE A 1 248 ? 10.806 2.488 -18.235 1.00 14.76 248 PHE A N 1
ATOM 1901 C CA . PHE A 1 248 ? 11.829 1.958 -19.145 1.00 15.10 248 PHE A CA 1
ATOM 1902 C C . PHE A 1 248 ? 12.291 0.570 -18.744 1.00 14.13 248 PHE A C 1
ATOM 1903 O O . PHE A 1 248 ? 12.247 0.214 -17.551 1.00 12.78 248 PHE A O 1
ATOM 1911 N N . ALA A 1 249 ? 12.721 -0.169 -19.761 1.00 15.04 249 ALA A N 1
ATOM 1912 C CA . ALA A 1 249 ? 13.447 -1.432 -19.603 1.00 15.72 249 ALA A CA 1
ATOM 1913 C C . ALA A 1 249 ? 14.815 -1.261 -20.260 1.00 15.72 249 ALA A C 1
ATOM 1914 O O . ALA A 1 249 ? 14.931 -0.680 -21.339 1.00 16.62 249 ALA A O 1
ATOM 1916 N N . VAL A 1 250 ? 15.839 -1.769 -19.588 1.00 15.96 250 VAL A N 1
ATOM 1917 C CA . VAL A 1 250 ? 17.187 -1.809 -20.141 1.00 16.31 250 VAL A CA 1
ATOM 1918 C C . VAL A 1 250 ? 17.590 -3.287 -20.192 1.00 15.87 250 VAL A C 1
ATOM 1919 O O . VAL A 1 250 ? 17.449 -4.011 -19.210 1.00 14.68 250 VAL A O 1
ATOM 1923 N N . ALA A 1 251 ? 18.059 -3.730 -21.347 1.00 16.77 251 ALA A N 1
ATOM 1924 C CA . ALA A 1 251 ? 18.426 -5.128 -21.511 1.00 16.14 251 ALA A CA 1
ATOM 1925 C C . ALA A 1 251 ? 19.387 -5.341 -22.681 1.00 16.74 251 ALA A C 1
ATOM 1926 O O . ALA A 1 251 ? 19.470 -4.525 -23.577 1.00 18.04 251 ALA A O 1
ATOM 1928 N N . HIS A 1 252 ? 20.030 -6.500 -22.665 1.00 16.69 252 HIS A N 1
ATOM 1929 C CA . HIS A 1 252 ? 20.848 -7.004 -23.774 1.00 16.62 252 HIS A CA 1
ATOM 1930 C C . HIS A 1 252 ? 20.021 -6.949 -25.058 1.00 16.35 252 HIS A C 1
ATOM 1931 O O . HIS A 1 252 ? 18.825 -7.258 -25.038 1.00 16.13 252 HIS A O 1
ATOM 1938 N N . PRO A 1 253 ? 20.641 -6.563 -26.190 1.00 17.67 253 PRO A N 1
ATOM 1939 C CA . PRO A 1 253 ? 19.942 -6.407 -27.483 1.00 18.25 253 PRO A CA 1
ATOM 1940 C C . PRO A 1 253 ? 18.995 -7.524 -27.917 1.00 18.16 253 PRO A C 1
ATOM 1941 O O . PRO A 1 253 ? 17.941 -7.244 -28.499 1.00 18.47 253 PRO A O 1
ATOM 1945 N N . GLU A 1 254 ? 19.360 -8.785 -27.705 1.00 18.82 254 GLU A N 1
ATOM 1946 C CA . GLU A 1 254 ? 18.435 -9.856 -28.086 1.00 18.52 254 GLU A CA 1
ATOM 1947 C C . GLU A 1 254 ? 17.175 -9.831 -27.246 1.00 18.00 254 GLU A C 1
ATOM 1948 O O . GLU A 1 254 ? 16.066 -10.004 -27.775 1.00 18.09 254 GLU A O 1
ATOM 1954 N N . ALA A 1 255 ? 17.344 -9.628 -25.944 1.00 16.39 255 ALA A N 1
ATOM 1955 C CA . ALA A 1 255 ? 16.185 -9.537 -25.037 1.00 16.40 255 ALA A CA 1
ATOM 1956 C C . ALA A 1 255 ? 15.378 -8.282 -25.386 1.00 16.79 255 ALA A C 1
ATOM 1957 O O . ALA A 1 255 ? 14.117 -8.317 -25.524 1.00 16.84 255 ALA A O 1
ATOM 1959 N N . LEU A 1 256 ? 16.090 -7.172 -25.529 1.00 16.66 256 LEU A N 1
ATOM 1960 C CA . LEU A 1 256 ? 15.418 -5.917 -25.808 1.00 17.09 256 LEU A CA 1
ATOM 1961 C C . LEU A 1 256 ? 14.590 -6.021 -27.086 1.00 16.61 256 LEU A C 1
ATOM 1962 O O . LEU A 1 256 ? 13.463 -5.538 -27.125 1.00 15.49 256 LEU A O 1
ATOM 1967 N N . GLN A 1 257 ? 15.118 -6.674 -28.125 1.00 17.24 257 GLN A N 1
ATOM 1968 C CA . GLN A 1 257 ? 14.365 -6.780 -29.387 1.00 18.70 257 GLN A CA 1
ATOM 1969 C C . GLN A 1 257 ? 13.032 -7.524 -29.239 1.00 18.53 257 GLN A C 1
ATOM 1970 O O . GLN A 1 257 ? 12.012 -7.121 -29.818 1.00 17.72 257 GLN A O 1
ATOM 1976 N N . LYS A 1 258 ? 13.031 -8.621 -28.470 1.00 16.97 258 LYS A N 1
ATOM 1977 C CA . LYS A 1 258 ? 11.808 -9.363 -28.249 1.00 17.48 258 LYS A CA 1
ATOM 1978 C C . LYS A 1 258 ? 10.804 -8.544 -27.435 1.00 16.85 258 LYS A C 1
ATOM 1979 O O . LYS A 1 258 ? 9.595 -8.602 -27.693 1.00 16.65 258 LYS A O 1
ATOM 1985 N N . LEU A 1 259 ? 11.310 -7.800 -26.457 1.00 16.07 259 LEU A N 1
ATOM 1986 C CA . LEU A 1 259 ? 10.459 -6.872 -25.696 1.00 15.59 259 LEU A CA 1
ATOM 1987 C C . LEU A 1 259 ? 9.852 -5.794 -26.610 1.00 15.28 259 LEU A C 1
ATOM 1988 O O . LEU A 1 259 ? 8.639 -5.507 -26.529 1.00 14.43 259 LEU A O 1
ATOM 1993 N N . VAL A 1 260 ? 10.678 -5.219 -27.495 1.00 13.53 260 VAL A N 1
ATOM 1994 C CA . VAL A 1 260 ? 10.165 -4.302 -28.524 1.00 14.50 260 VAL A CA 1
ATOM 1995 C C . VAL A 1 260 ? 9.070 -4.900 -29.414 1.00 14.90 260 VAL A C 1
ATOM 1996 O O . VAL A 1 260 ? 8.013 -4.304 -29.576 1.00 15.31 260 VAL A O 1
ATOM 2000 N N . GLN A 1 261 ? 9.291 -6.113 -29.920 1.00 15.11 261 GLN A N 1
ATOM 2001 C CA . GLN A 1 261 ? 8.317 -6.699 -30.837 1.00 14.81 261 GLN A CA 1
ATOM 2002 C C . GLN A 1 261 ? 7.029 -7.008 -30.067 1.00 14.92 261 GLN A C 1
ATOM 2003 O O . GLN A 1 261 ? 5.923 -6.755 -30.567 1.00 15.11 261 GLN A O 1
ATOM 2009 N N . ALA A 1 262 ? 7.168 -7.496 -28.831 1.00 14.51 262 ALA A N 1
ATOM 2010 C CA . ALA A 1 262 ? 5.977 -7.734 -27.994 1.00 15.01 262 ALA A CA 1
ATOM 2011 C C . ALA A 1 262 ? 5.246 -6.388 -27.725 1.00 14.10 262 ALA A C 1
ATOM 2012 O O . ALA A 1 262 ? 4.010 -6.342 -27.759 1.00 14.84 262 ALA A O 1
ATOM 2014 N N . LYS A 1 263 ? 5.993 -5.316 -27.479 1.00 14.43 263 LYS A N 1
ATOM 2015 C CA . LYS A 1 263 ? 5.348 -4.011 -27.246 1.00 14.69 263 LYS A CA 1
ATOM 2016 C C . LYS A 1 263 ? 4.572 -3.496 -28.471 1.00 14.28 263 LYS A C 1
ATOM 2017 O O . LYS A 1 263 ? 3.534 -2.821 -28.338 1.00 13.26 263 LYS A O 1
ATOM 2023 N N . GLN A 1 264 ? 5.076 -3.802 -29.666 1.00 13.60 264 GLN A N 1
ATOM 2024 C CA . GLN A 1 264 ? 4.394 -3.367 -30.884 1.00 13.55 264 GLN A CA 1
ATOM 2025 C C . GLN A 1 264 ? 2.977 -3.903 -30.853 1.00 13.51 264 GLN A C 1
ATOM 2026 O O . GLN A 1 264 ? 2.037 -3.209 -31.161 1.00 13.26 264 GLN A O 1
ATOM 2032 N N . GLY A 1 265 ? 2.839 -5.193 -30.499 1.00 12.87 265 GLY A N 1
ATOM 2033 C CA . GLY A 1 265 ? 1.509 -5.790 -30.380 1.00 13.87 265 GLY A CA 1
ATOM 2034 C C . GLY A 1 265 ? 0.676 -5.351 -29.181 1.00 13.45 265 GLY A C 1
ATOM 2035 O O . GLY A 1 265 ? -0.569 -5.461 -29.205 1.00 15.19 265 GLY A O 1
ATOM 2036 N N . ALA A 1 266 ? 1.335 -4.865 -28.132 1.00 13.55 266 ALA A N 1
ATOM 2037 C CA . ALA A 1 266 ? 0.654 -4.436 -26.908 1.00 13.18 266 ALA A CA 1
ATOM 2038 C C . ALA A 1 266 ? -0.022 -3.067 -27.020 1.00 13.94 266 ALA A C 1
ATOM 2039 O O . ALA A 1 266 ? -1.149 -2.912 -26.565 1.00 14.18 266 ALA A O 1
ATOM 2041 N N . ASP A 1 267 ? 0.680 -2.095 -27.591 1.00 13.83 267 ASP A N 1
ATOM 2042 C CA . ASP A 1 267 ? 0.154 -0.680 -27.665 1.00 13.43 267 ASP A CA 1
ATOM 2043 C C . ASP A 1 267 ? 0.743 0.216 -28.773 1.00 13.71 267 ASP A C 1
ATOM 2044 O O . ASP A 1 267 ? 0.538 1.439 -28.785 1.00 13.72 267 ASP A O 1
ATOM 2049 N N . LEU A 1 268 ? 1.490 -0.399 -29.684 1.00 13.73 268 LEU A N 1
ATOM 2050 C CA . LEU A 1 268 ? 2.303 0.267 -30.692 1.00 13.99 268 LEU A CA 1
ATOM 2051 C C . LEU A 1 268 ? 3.466 0.987 -30.038 1.00 13.78 268 LEU A C 1
ATOM 2052 O O . LEU A 1 268 ? 4.618 0.610 -30.230 1.00 14.36 268 LEU A O 1
ATOM 2057 N N . HIS A 1 269 ? 3.160 2.063 -29.302 1.00 13.89 269 HIS A N 1
ATOM 2058 C CA . HIS A 1 269 ? 4.183 2.860 -28.655 1.00 13.41 269 HIS A CA 1
ATOM 2059 C C . HIS A 1 269 ? 3.549 3.612 -27.482 1.00 12.73 269 HIS A C 1
ATOM 2060 O O . HIS A 1 269 ? 2.331 3.874 -27.472 1.00 12.55 269 HIS A O 1
ATOM 2067 N N . THR A 1 270 ? 4.387 3.902 -26.491 1.00 14.51 270 THR A N 1
ATOM 2068 C CA . THR A 1 270 ? 4.018 4.784 -25.372 1.00 15.34 270 THR A CA 1
ATOM 2069 C C . THR A 1 270 ? 3.683 6.171 -25.923 1.00 15.42 270 THR A C 1
ATOM 2070 O O . THR A 1 270 ? 4.368 6.649 -26.807 1.00 16.73 270 THR A O 1
ATOM 2074 N N . PRO A 1 271 ? 2.604 6.818 -25.410 1.00 16.27 271 PRO A N 1
ATOM 2075 C CA . PRO A 1 271 ? 2.267 8.124 -25.996 1.00 17.63 271 PRO A CA 1
ATOM 2076 C C . PRO A 1 271 ? 3.406 9.118 -25.976 1.00 17.96 271 PRO A C 1
ATOM 2077 O O . PRO A 1 271 ? 4.142 9.235 -24.991 1.00 17.64 271 PRO A O 1
ATOM 2081 N N . MET A 1 272 ? 3.518 9.837 -27.079 1.00 18.89 272 MET A N 1
ATOM 2082 C CA . MET A 1 272 ? 4.666 10.651 -27.344 1.00 19.25 272 MET A CA 1
ATOM 2083 C C . MET A 1 272 ? 4.712 11.934 -26.485 1.00 18.31 272 MET A C 1
ATOM 2084 O O . MET A 1 272 ? 5.760 12.293 -25.970 1.00 18.71 272 MET A O 1
ATOM 2089 N N . LEU A 1 273 ? 3.577 12.600 -26.342 1.00 18.47 273 LEU A N 1
ATOM 2090 C CA . LEU A 1 273 ? 3.497 13.795 -25.493 1.00 17.02 273 LEU A CA 1
ATOM 2091 C C . LEU A 1 273 ? 4.100 13.471 -24.125 1.00 17.34 273 LEU A C 1
ATOM 2092 O O . LEU A 1 273 ? 4.920 14.227 -23.587 1.00 17.01 273 LEU A O 1
ATOM 2097 N N . ASN A 1 274 ? 3.707 12.321 -23.587 1.00 15.85 274 ASN A N 1
ATOM 2098 C CA . ASN A 1 274 ? 4.073 11.927 -22.236 1.00 15.55 274 ASN A CA 1
ATOM 2099 C C . ASN A 1 274 ? 5.606 11.787 -22.099 1.00 14.51 274 ASN A C 1
ATOM 2100 O O . ASN A 1 274 ? 6.210 12.239 -21.115 1.00 14.39 274 ASN A O 1
ATOM 2105 N N . GLN A 1 275 ? 6.235 11.168 -23.101 1.00 15.26 275 GLN A N 1
ATOM 2106 C CA . GLN A 1 275 ? 7.685 10.972 -23.087 1.00 16.21 275 GLN A CA 1
ATOM 2107 C C . GLN A 1 275 ? 8.428 12.290 -23.190 1.00 16.95 275 GLN A C 1
ATOM 2108 O O . GLN A 1 275 ? 9.379 12.529 -22.466 1.00 16.98 275 GLN A O 1
ATOM 2114 N N . MET A 1 276 ? 7.977 13.141 -24.109 1.00 16.94 276 MET A N 1
ATOM 2115 C CA . MET A 1 276 ? 8.562 14.467 -24.313 1.00 17.45 276 MET A CA 1
ATOM 2116 C C . MET A 1 276 ? 8.405 15.336 -23.048 1.00 17.15 276 MET A C 1
ATOM 2117 O O . MET A 1 276 ? 9.317 16.074 -22.660 1.00 18.18 276 MET A O 1
ATOM 2122 N N . LEU A 1 277 ? 7.257 15.210 -22.397 1.00 16.79 277 LEU A N 1
ATOM 2123 C CA . LEU A 1 277 ? 6.948 15.947 -21.166 1.00 16.70 277 LEU A CA 1
ATOM 2124 C C . LEU A 1 277 ? 7.855 15.506 -20.015 1.00 17.28 277 LEU A C 1
ATOM 2125 O O . LEU A 1 277 ? 8.425 16.326 -19.326 1.00 18.14 277 LEU A O 1
ATOM 2130 N N . VAL A 1 278 ? 8.053 14.192 -19.863 1.00 16.71 278 VAL A N 1
ATOM 2131 C CA . VAL A 1 278 ? 8.971 13.692 -18.847 1.00 17.36 278 VAL A CA 1
ATOM 2132 C C . VAL A 1 278 ? 10.360 14.241 -19.104 1.00 17.67 278 VAL A C 1
ATOM 2133 O O . VAL A 1 278 ? 10.990 14.782 -18.203 1.00 20.15 278 VAL A O 1
ATOM 2137 N N . HIS A 1 279 ? 10.804 14.171 -20.355 1.00 18.28 279 HIS A N 1
ATOM 2138 C CA . HIS A 1 279 ? 12.120 14.659 -20.729 1.00 19.84 279 HIS A CA 1
ATOM 2139 C C . HIS A 1 279 ? 12.272 16.146 -20.415 1.00 19.96 279 HIS A C 1
ATOM 2140 O O . HIS A 1 279 ? 13.255 16.532 -19.788 1.00 20.43 279 HIS A O 1
ATOM 2147 N N . GLU A 1 280 ? 11.291 16.953 -20.823 1.00 21.05 280 GLU A N 1
ATOM 2148 C CA . GLU A 1 280 ? 11.350 18.402 -20.600 1.00 22.48 280 GLU A CA 1
ATOM 2149 C C . GLU A 1 280 ? 11.389 18.769 -19.126 1.00 22.75 280 GLU A C 1
ATOM 2150 O O . GLU A 1 280 ? 12.037 19.753 -18.735 1.00 23.60 280 GLU A O 1
ATOM 2156 N N . LEU A 1 281 ? 10.689 17.990 -18.309 1.00 22.16 281 LEU A N 1
ATOM 2157 C CA . LEU A 1 281 ? 10.611 18.260 -16.871 1.00 23.11 281 LEU A CA 1
ATOM 2158 C C . LEU A 1 281 ? 11.892 17.910 -16.124 1.00 23.61 281 LEU A C 1
ATOM 2159 O O . LEU A 1 281 ? 12.169 18.459 -15.056 1.00 23.85 281 LEU A O 1
ATOM 2164 N N . LEU A 1 282 ? 12.638 16.949 -16.665 1.00 24.17 282 LEU A N 1
ATOM 2165 C CA . LEU A 1 282 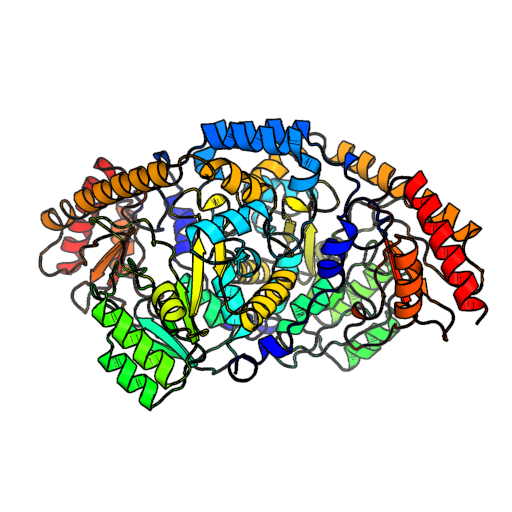? 13.784 16.380 -15.964 1.00 25.41 282 LEU A CA 1
ATOM 2166 C C . LEU A 1 282 ? 15.133 16.757 -16.548 1.00 25.50 282 LEU A C 1
ATOM 2167 O O . LEU A 1 282 ? 16.161 16.456 -15.949 1.00 25.80 282 LEU A O 1
ATOM 2172 N N . LYS A 1 283 ? 15.150 17.369 -17.724 1.00 26.67 283 LYS A N 1
ATOM 2173 C CA . LYS A 1 283 ? 16.442 17.607 -18.405 1.00 28.71 283 LYS A CA 1
ATOM 2174 C C . LYS A 1 283 ? 17.372 18.543 -17.615 1.00 29.45 283 LYS A C 1
ATOM 2175 O O . LYS A 1 283 ? 18.603 18.477 -17.752 1.00 30.86 283 LYS A O 1
ATOM 2181 N N . GLU A 1 284 ? 16.780 19.399 -16.788 1.00 30.40 284 GLU A N 1
ATOM 2182 C CA . GLU A 1 284 ? 17.547 20.207 -15.838 1.00 31.74 284 GLU A CA 1
ATOM 2183 C C . GLU A 1 284 ? 17.008 20.007 -14.429 1.00 30.48 284 GLU A C 1
ATOM 2184 O O . GLU A 1 284 ? 15.794 19.953 -14.230 1.00 30.84 284 GLU A O 1
ATOM 2190 N N . GLY A 1 285 ? 17.909 19.871 -13.454 1.00 29.55 285 GLY A N 1
ATOM 2191 C CA . GLY A 1 285 ? 17.516 19.865 -12.042 1.00 28.83 285 GLY A CA 1
ATOM 2192 C C . GLY A 1 285 ? 17.041 18.513 -11.516 1.00 27.76 285 GLY A C 1
ATOM 2193 O O . GLY A 1 285 ? 16.413 18.438 -10.462 1.00 27.77 285 GLY A O 1
ATOM 2194 N N . PHE A 1 286 ? 17.360 17.442 -12.234 1.00 27.46 286 PHE A N 1
ATOM 2195 C CA . PHE A 1 286 ? 16.917 16.112 -11.807 1.00 27.12 286 PHE A CA 1
ATOM 2196 C C . PHE A 1 286 ? 17.485 15.722 -10.432 1.00 26.83 286 PHE A C 1
ATOM 2197 O O . PHE A 1 286 ? 16.738 15.292 -9.568 1.00 26.20 286 PHE A O 1
ATOM 2205 N N . SER A 1 287 ? 18.786 15.918 -10.219 1.00 27.37 287 SER A N 1
ATOM 2206 C CA . SER A 1 287 ? 19.401 15.614 -8.908 1.00 28.06 287 SER A CA 1
ATOM 2207 C C . SER A 1 287 ? 18.695 16.338 -7.768 1.00 27.19 287 SER A C 1
ATOM 2208 O O . SER A 1 287 ? 18.399 15.742 -6.734 1.00 26.70 287 SER A O 1
ATOM 2211 N N . GLU A 1 288 ? 18.441 17.631 -7.965 1.00 27.46 288 GLU A N 1
ATOM 2212 C CA . GLU A 1 288 ? 17.774 18.468 -6.975 1.00 27.57 288 GLU A CA 1
ATOM 2213 C C . GLU A 1 288 ? 16.338 18.007 -6.700 1.00 27.19 288 GLU A C 1
ATOM 2214 O O . GLU A 1 288 ? 15.902 17.965 -5.554 1.00 26.74 288 GLU A O 1
ATOM 2220 N N . ARG A 1 289 ? 15.604 17.650 -7.754 1.00 26.87 289 ARG A N 1
ATOM 2221 C CA . ARG A 1 289 ? 14.269 17.062 -7.582 1.00 27.05 289 ARG A CA 1
ATOM 2222 C C . ARG A 1 289 ? 14.341 15.755 -6.785 1.00 25.43 289 ARG A C 1
ATOM 2223 O O . ARG A 1 289 ? 13.542 15.530 -5.879 1.00 25.55 289 ARG A O 1
ATOM 2231 N N . LEU A 1 290 ? 15.291 14.896 -7.131 1.00 25.48 290 LEU A N 1
ATOM 2232 C CA . LEU A 1 290 ? 15.491 13.644 -6.397 1.00 25.46 290 LEU A CA 1
ATOM 2233 C C . LEU A 1 290 ? 15.738 13.826 -4.894 1.00 25.81 290 LEU A C 1
ATOM 2234 O O . LEU A 1 290 ? 15.124 13.146 -4.063 1.00 26.13 290 LEU A O 1
ATOM 2239 N N . GLU A 1 291 ? 16.656 14.724 -4.547 1.00 26.36 291 GLU A N 1
ATOM 2240 C CA . GLU A 1 291 ? 16.917 15.093 -3.149 1.00 27.71 291 GLU A CA 1
ATOM 2241 C C . GLU A 1 291 ? 15.633 15.512 -2.423 1.00 26.56 291 GLU A C 1
ATOM 2242 O O . GLU A 1 291 ? 15.405 15.139 -1.270 1.00 26.31 291 GLU A O 1
ATOM 2248 N N . ARG A 1 292 ? 14.787 16.269 -3.109 1.00 27.14 292 ARG A N 1
ATOM 2249 C CA . ARG A 1 292 ? 13.526 16.720 -2.521 1.00 27.85 292 ARG A CA 1
ATOM 2250 C C . ARG A 1 292 ? 12.545 15.553 -2.322 1.00 26.62 292 ARG A C 1
ATOM 2251 O O . ARG A 1 292 ? 11.899 15.443 -1.273 1.00 26.52 292 ARG A O 1
ATOM 2259 N N . VAL A 1 293 ? 12.462 14.673 -3.322 1.00 25.10 293 VAL A N 1
ATOM 2260 C CA . VAL A 1 293 ? 11.608 13.474 -3.267 1.00 23.81 293 VAL A CA 1
ATOM 2261 C C . VAL A 1 293 ? 12.005 12.581 -2.076 1.00 23.33 293 VAL A C 1
ATOM 2262 O O . VAL A 1 293 ? 11.167 12.166 -1.249 1.00 22.70 293 VAL A O 1
ATOM 2266 N N . ARG A 1 294 ? 13.301 12.328 -1.970 1.00 22.71 294 ARG A N 1
ATOM 2267 C CA . ARG A 1 294 ? 13.851 11.598 -0.832 1.00 23.03 294 ARG A CA 1
ATOM 2268 C C . ARG A 1 294 ? 13.491 12.197 0.526 1.00 23.83 294 ARG A C 1
ATOM 2269 O O . ARG A 1 294 ? 13.084 11.463 1.430 1.00 23.80 294 ARG A O 1
ATOM 2277 N N . ARG A 1 295 ? 13.610 13.523 0.648 1.00 24.19 295 ARG A N 1
ATOM 2278 C CA . ARG A 1 295 ? 13.257 14.224 1.898 1.00 24.79 295 ARG A CA 1
ATOM 2279 C C . ARG A 1 295 ? 11.788 14.032 2.268 1.00 23.83 295 ARG A C 1
ATOM 2280 O O . ARG A 1 295 ? 11.443 13.753 3.426 1.00 24.07 295 ARG A O 1
ATOM 2288 N N . VAL A 1 296 ? 10.926 14.157 1.271 1.00 23.18 296 VAL A N 1
ATOM 2289 C CA . VAL A 1 296 ? 9.494 14.073 1.487 1.00 22.68 296 VAL A CA 1
ATOM 2290 C C . VAL A 1 296 ? 9.093 12.679 1.986 1.00 22.03 296 VAL A C 1
ATOM 2291 O O . VAL A 1 296 ? 8.325 12.561 2.959 1.00 21.86 296 VAL A O 1
ATOM 2295 N N . TYR A 1 297 ? 9.616 11.632 1.341 1.00 21.96 297 TYR A N 1
ATOM 2296 C CA . TYR A 1 297 ? 9.279 10.276 1.753 1.00 21.64 297 TYR A CA 1
ATOM 2297 C C . TYR A 1 297 ? 9.922 9.856 3.062 1.00 21.26 297 TYR A C 1
ATOM 2298 O O . TYR A 1 297 ? 9.298 9.155 3.843 1.00 21.14 297 TYR A O 1
ATOM 2307 N N . ARG A 1 298 ? 11.151 10.298 3.304 1.00 21.04 298 ARG A N 1
ATOM 2308 C CA . ARG A 1 298 ? 11.807 10.072 4.594 1.00 21.69 298 ARG A CA 1
ATOM 2309 C C . ARG A 1 298 ? 10.939 10.644 5.713 1.00 21.77 298 ARG A C 1
ATOM 2310 O O . ARG A 1 298 ? 10.684 9.976 6.698 1.00 22.25 298 ARG A O 1
ATOM 2318 N N . GLU A 1 299 ? 10.495 11.885 5.550 1.00 22.88 299 GLU A N 1
ATOM 2319 C CA . GLU A 1 299 ? 9.646 12.543 6.536 1.00 24.01 299 GLU A CA 1
ATOM 2320 C C . GLU A 1 299 ? 8.342 11.767 6.810 1.00 23.93 299 GLU A C 1
ATOM 2321 O O . GLU A 1 299 ? 7.939 11.580 7.970 1.00 23.05 299 GLU A O 1
ATOM 2327 N N . LYS A 1 300 ? 7.693 11.311 5.741 1.00 22.85 300 LYS A N 1
ATOM 2328 C CA A LYS A 1 300 ? 6.446 10.575 5.879 0.50 22.88 300 LYS A CA 1
ATOM 2329 C CA B LYS A 1 300 ? 6.446 10.565 5.869 0.50 22.76 300 LYS A CA 1
ATOM 2330 C C . LYS A 1 300 ? 6.695 9.244 6.574 1.00 22.37 300 LYS A C 1
ATOM 2331 O O . LYS A 1 300 ? 5.898 8.826 7.417 1.00 22.85 300 LYS A O 1
ATOM 2342 N N . ALA A 1 301 ? 7.815 8.607 6.233 1.00 22.52 301 ALA A N 1
ATOM 2343 C CA . ALA A 1 301 ? 8.238 7.336 6.841 1.00 22.55 301 ALA A CA 1
ATOM 2344 C C . ALA A 1 301 ? 8.469 7.522 8.337 1.00 23.43 301 ALA A C 1
ATOM 2345 O O . ALA A 1 301 ? 8.057 6.693 9.140 1.00 22.96 301 ALA A O 1
ATOM 2347 N N . GLN A 1 302 ? 9.119 8.627 8.691 1.00 25.47 302 GLN A N 1
ATOM 2348 C CA . GLN A 1 302 ? 9.419 8.955 10.097 1.00 26.80 302 GLN A CA 1
ATOM 2349 C C . GLN A 1 302 ? 8.129 9.155 10.883 1.00 26.71 302 GLN A C 1
ATOM 2350 O O . GLN A 1 302 ? 7.987 8.654 12.004 1.00 27.63 302 GLN A O 1
ATOM 2356 N N . ALA A 1 303 ? 7.198 9.899 10.287 1.00 26.56 303 ALA A N 1
ATOM 2357 C CA . ALA A 1 303 ? 5.876 10.121 10.849 1.00 26.15 303 ALA A CA 1
ATOM 2358 C C . ALA A 1 303 ? 5.131 8.797 11.036 1.00 26.30 303 ALA A C 1
ATOM 2359 O O . ALA A 1 303 ? 4.555 8.551 12.083 1.00 25.70 303 ALA A O 1
ATOM 2361 N N . MET A 1 304 ? 5.189 7.929 10.025 1.00 26.36 304 MET A N 1
ATOM 2362 C CA . MET A 1 304 ? 4.523 6.639 10.060 1.00 26.65 304 MET A CA 1
ATOM 2363 C C . MET A 1 304 ? 5.050 5.771 11.189 1.00 25.99 304 MET A C 1
ATOM 2364 O O . MET A 1 304 ? 4.263 5.201 11.953 1.00 26.16 304 MET A O 1
ATOM 2369 N N . LEU A 1 305 ? 6.376 5.676 11.286 1.00 25.73 305 LEU A N 1
ATOM 2370 C CA . LEU A 1 305 ? 7.013 4.870 12.323 1.00 25.64 305 LEU A CA 1
ATOM 2371 C C . LEU A 1 305 ? 6.750 5.432 13.728 1.00 26.19 305 LEU A C 1
ATOM 2372 O O . LEU A 1 305 ? 6.468 4.661 14.654 1.00 26.70 305 LEU A O 1
ATOM 2377 N N . HIS A 1 306 ? 6.811 6.765 13.863 1.00 26.55 306 HIS A N 1
ATOM 2378 C CA . HIS A 1 306 ? 6.510 7.447 15.135 1.00 27.49 306 HIS A CA 1
ATOM 2379 C C . HIS A 1 306 ? 5.128 7.019 15.625 1.00 27.17 306 HIS A C 1
ATOM 2380 O O . HIS A 1 306 ? 4.977 6.599 16.774 1.00 26.80 306 HIS A O 1
ATOM 2387 N N . ALA A 1 307 ? 4.148 7.078 14.722 1.00 27.12 307 ALA A N 1
ATOM 2388 C CA . ALA A 1 307 ? 2.759 6.774 15.046 1.00 26.77 307 ALA A CA 1
ATOM 2389 C C . ALA A 1 307 ? 2.505 5.277 15.297 1.00 26.65 307 ALA A C 1
ATOM 2390 O O . ALA A 1 307 ? 1.758 4.923 16.208 1.00 26.94 307 ALA A O 1
ATOM 2392 N N . LEU A 1 308 ? 3.121 4.401 14.508 1.00 25.89 308 LEU A N 1
ATOM 2393 C CA . LEU A 1 308 ? 3.017 2.966 14.757 1.00 26.51 308 LEU A CA 1
ATOM 2394 C C . LEU A 1 308 ? 3.621 2.556 16.120 1.00 27.20 308 LEU A C 1
ATOM 2395 O O . LEU A 1 308 ? 3.049 1.742 16.842 1.00 27.46 308 LEU A O 1
ATOM 2400 N N . ASP A 1 309 ? 4.786 3.108 16.446 1.00 28.30 309 ASP A N 1
ATOM 2401 C CA . ASP A 1 309 ? 5.455 2.797 17.711 1.00 29.41 309 ASP A CA 1
ATOM 2402 C C . ASP A 1 309 ? 4.574 3.188 18.895 1.00 30.17 309 ASP A C 1
ATOM 2403 O O . ASP A 1 309 ? 4.533 2.502 19.912 1.00 30.00 309 ASP A O 1
ATOM 2408 N N . ARG A 1 310 ? 3.822 4.269 18.719 1.00 30.72 310 ARG A N 1
ATOM 2409 C CA . ARG A 1 310 ? 2.969 4.799 19.775 1.00 32.83 310 ARG A CA 1
ATOM 2410 C C . ARG A 1 310 ? 1.527 4.247 19.828 1.00 32.43 310 ARG A C 1
ATOM 2411 O O . ARG A 1 310 ? 0.960 4.128 20.923 1.00 32.63 310 ARG A O 1
ATOM 2419 N N . GLU A 1 311 ? 0.962 3.861 18.676 1.00 31.81 311 GLU A N 1
ATOM 2420 C CA . GLU A 1 311 ? -0.446 3.428 18.604 1.00 32.13 311 GLU A CA 1
ATOM 2421 C C . GLU A 1 311 ? -0.665 1.927 18.504 1.00 32.15 311 GLU A C 1
ATOM 2422 O O . GLU A 1 311 ? -1.776 1.442 18.726 1.00 31.66 311 GLU A O 1
ATOM 2428 N N . VAL A 1 312 ? 0.379 1.197 18.132 1.00 32.42 312 VAL A N 1
ATOM 2429 C CA . VAL A 1 312 ? 0.236 -0.217 17.832 1.00 32.81 312 VAL A CA 1
ATOM 2430 C C . VAL A 1 312 ? 0.723 -1.083 19.000 1.00 33.84 312 VAL A C 1
ATOM 2431 O O . VAL A 1 312 ? 1.840 -0.888 19.481 1.00 33.91 312 VAL A O 1
ATOM 2435 N N . PRO A 1 313 ? -0.120 -2.039 19.462 1.00 35.01 313 PRO A N 1
ATOM 2436 C CA . PRO A 1 313 ? 0.302 -2.972 20.512 1.00 35.63 313 PRO A CA 1
ATOM 2437 C C . PRO A 1 313 ? 1.534 -3.780 20.119 1.00 36.52 313 PRO A C 1
ATOM 2438 O O . PRO A 1 313 ? 1.817 -3.973 18.930 1.00 36.68 313 PRO A O 1
ATOM 2442 N N . LYS A 1 314 ? 2.258 -4.261 21.120 1.00 37.56 314 LYS A N 1
ATOM 2443 C CA . LYS A 1 314 ? 3.587 -4.821 20.888 1.00 38.39 314 LYS A CA 1
ATOM 2444 C C . LYS A 1 314 ? 3.588 -6.261 20.368 1.00 38.35 314 LYS A C 1
ATOM 2445 O O . LYS A 1 314 ? 4.619 -6.751 19.902 1.00 39.13 314 LYS A O 1
ATOM 2451 N N . GLU A 1 315 ? 2.424 -6.909 20.408 1.00 37.79 315 GLU A N 1
ATOM 2452 C CA . GLU A 1 315 ? 2.246 -8.239 19.833 1.00 37.40 315 GLU A CA 1
ATOM 2453 C C . GLU A 1 315 ? 2.280 -8.187 18.306 1.00 36.20 315 GLU A C 1
ATOM 2454 O O . GLU A 1 315 ? 2.505 -9.202 17.648 1.00 36.39 315 GLU A O 1
ATOM 2460 N N . VAL A 1 316 ? 2.009 -7.020 17.737 1.00 34.82 316 VAL A N 1
ATOM 2461 C CA . VAL A 1 316 ? 2.014 -6.931 16.281 1.00 33.58 316 VAL A CA 1
ATOM 2462 C C . VAL A 1 316 ? 3.381 -6.487 15.770 1.00 32.30 316 VAL A C 1
ATOM 2463 O O . VAL A 1 316 ? 4.050 -5.667 16.391 1.00 32.09 316 VAL A O 1
ATOM 2467 N N . ARG A 1 317 ? 3.803 -7.066 14.655 1.00 30.93 317 ARG A N 1
ATOM 2468 C CA . ARG A 1 317 ? 5.138 -6.813 14.133 1.00 30.03 317 ARG A CA 1
ATOM 2469 C C . ARG A 1 317 ? 5.037 -6.043 12.830 1.00 28.24 317 ARG A C 1
ATOM 2470 O O . ARG A 1 317 ? 4.093 -6.227 12.063 1.00 27.95 317 ARG A O 1
ATOM 2478 N N . TYR A 1 318 ? 5.996 -5.155 12.602 1.00 26.43 318 TYR A N 1
ATOM 2479 C CA . TYR A 1 318 ? 6.032 -4.388 11.355 1.00 25.75 318 TYR A CA 1
ATOM 2480 C C . TYR A 1 318 ? 7.451 -3.952 10.987 1.00 24.50 318 TYR A C 1
ATOM 2481 O O . TYR A 1 318 ? 8.294 -3.657 11.851 1.00 23.62 318 TYR A O 1
ATOM 2490 N N . THR A 1 319 ? 7.705 -3.946 9.684 1.00 24.25 319 THR A N 1
ATOM 2491 C CA . THR A 1 319 ? 9.029 -3.656 9.153 1.00 23.43 319 THR A CA 1
ATOM 2492 C C . THR A 1 319 ? 9.316 -2.167 9.299 1.00 23.43 319 THR A C 1
ATOM 2493 O O . THR A 1 319 ? 8.402 -1.365 9.485 1.00 23.44 319 THR A O 1
ATOM 2497 N N . ARG A 1 320 ? 10.594 -1.802 9.227 1.00 23.05 320 ARG A N 1
ATOM 2498 C CA . ARG A 1 320 ? 10.979 -0.409 9.365 1.00 22.99 320 ARG A CA 1
ATOM 2499 C C . ARG A 1 320 ? 11.791 -0.067 8.124 1.00 23.45 320 ARG A C 1
ATOM 2500 O O . ARG A 1 320 ? 12.926 -0.484 7.974 1.00 23.45 320 ARG A O 1
ATOM 2508 N N . PRO A 1 321 ? 11.203 0.712 7.226 1.00 24.32 321 PRO A N 1
ATOM 2509 C CA . PRO A 1 321 ? 11.810 0.811 5.902 1.00 23.89 321 PRO A CA 1
ATOM 2510 C C . PRO A 1 321 ? 13.040 1.718 5.892 1.00 22.94 321 PRO A C 1
ATOM 2511 O O . PRO A 1 321 ? 13.117 2.669 6.672 1.00 23.78 321 PRO A O 1
ATOM 2515 N N . LYS A 1 322 ? 14.012 1.402 5.038 1.00 21.96 322 LYS A N 1
ATOM 2516 C CA . LYS A 1 322 ? 15.121 2.347 4.793 1.00 21.42 322 LYS A CA 1
ATOM 2517 C C . LYS A 1 322 ? 14.969 3.137 3.497 1.00 20.65 322 LYS A C 1
ATOM 2518 O O . LYS A 1 322 ? 15.878 3.862 3.068 1.00 19.28 322 LYS A O 1
ATOM 2524 N N . GLY A 1 323 ? 13.791 3.024 2.908 1.00 19.44 323 GLY A N 1
ATOM 2525 C CA . GLY A 1 323 ? 13.495 3.668 1.658 1.00 19.09 323 GLY A CA 1
ATOM 2526 C C . GLY A 1 323 ? 12.118 3.270 1.183 1.00 18.58 323 GLY A C 1
ATOM 2527 O O . GLY A 1 323 ? 11.414 2.553 1.868 1.00 19.31 323 GLY A O 1
ATOM 2528 N N . GLY A 1 324 ? 11.732 3.755 0.009 1.00 18.68 324 GLY A N 1
ATOM 2529 C CA . GLY A 1 324 ? 10.447 3.362 -0.586 1.00 18.21 324 GLY A CA 1
ATOM 2530 C C . GLY A 1 324 ? 9.231 3.944 0.097 1.00 18.50 324 GLY A C 1
ATOM 2531 O O . GLY A 1 324 ? 9.326 4.994 0.738 1.00 17.97 324 GLY A O 1
ATOM 2532 N N . MET A 1 325 ? 8.105 3.240 -0.003 1.00 17.65 325 MET A N 1
ATOM 2533 C CA A MET A 1 325 ? 6.782 3.767 0.301 0.50 18.34 325 MET A CA 1
ATOM 2534 C CA B MET A 1 325 ? 6.843 3.854 0.411 0.50 18.45 325 MET A CA 1
ATOM 2535 C C . MET A 1 325 ? 6.007 2.937 1.313 1.00 18.23 325 MET A C 1
ATOM 2536 O O . MET A 1 325 ? 4.884 3.290 1.678 1.00 17.46 325 MET A O 1
ATOM 2545 N N . PHE A 1 326 ? 6.561 1.782 1.693 1.00 18.72 326 PHE A N 1
ATOM 2546 C CA . PHE A 1 326 ? 5.793 0.782 2.442 1.00 18.42 326 PHE A CA 1
ATOM 2547 C C . PHE A 1 326 ? 6.318 0.323 3.811 1.00 17.80 326 PHE A C 1
ATOM 2548 O O . PHE A 1 326 ? 7.529 0.209 4.033 1.00 17.53 326 PHE A O 1
ATOM 2556 N N . VAL A 1 327 ? 5.367 0.022 4.693 1.00 18.15 327 VAL A N 1
ATOM 2557 C CA . VAL A 1 327 ? 5.596 -0.740 5.914 1.00 19.13 327 VAL A CA 1
ATOM 2558 C C . VAL A 1 327 ? 4.753 -2.009 5.795 1.00 18.83 327 VAL A C 1
ATOM 2559 O O . VAL A 1 327 ? 3.603 -1.945 5.352 1.00 19.31 327 VAL A O 1
ATOM 2563 N N . TRP A 1 328 ? 5.316 -3.137 6.204 1.00 20.04 328 TRP A N 1
ATOM 2564 C CA . TRP A 1 328 ? 4.680 -4.453 6.098 1.00 20.48 328 TRP A CA 1
ATOM 2565 C C . TRP A 1 328 ? 4.407 -4.951 7.511 1.00 21.64 328 TRP A C 1
ATOM 2566 O O . TRP A 1 328 ? 5.306 -4.959 8.361 1.00 20.64 328 TRP A O 1
ATOM 2577 N N . MET A 1 329 ? 3.153 -5.323 7.753 1.00 21.84 329 MET A N 1
ATOM 2578 C CA . MET A 1 329 ? 2.688 -5.674 9.096 1.00 23.30 329 MET A CA 1
ATOM 2579 C C . MET A 1 329 ? 2.225 -7.122 9.169 1.00 23.88 329 MET A C 1
ATOM 2580 O O . MET A 1 329 ? 1.540 -7.606 8.267 1.00 23.15 329 MET A O 1
ATOM 2585 N N . GLU A 1 330 ? 2.611 -7.790 10.259 1.00 26.04 330 GLU A N 1
ATOM 2586 C CA . GLU A 1 330 ? 2.278 -9.173 10.542 1.00 28.30 330 GLU A CA 1
ATOM 2587 C C . GLU A 1 330 ? 1.431 -9.215 11.820 1.00 29.44 330 GLU A C 1
ATOM 2588 O O . GLU A 1 330 ? 1.897 -8.808 12.886 1.00 29.23 330 GLU A O 1
ATOM 2594 N N . LEU A 1 331 ? 0.190 -9.681 11.713 1.00 31.10 331 LEU A N 1
ATOM 2595 C CA . LEU A 1 331 ? -0.692 -9.793 12.879 1.00 33.33 331 LEU A CA 1
ATOM 2596 C C . LEU A 1 331 ? -0.435 -11.113 13.596 1.00 35.44 331 LEU A C 1
ATOM 2597 O O . LEU A 1 331 ? -0.156 -12.123 12.942 1.00 35.46 331 LEU A O 1
ATOM 2602 N N . PRO A 1 332 ? -0.494 -11.109 14.947 1.00 37.92 332 PRO A N 1
ATOM 2603 C CA . PRO A 1 332 ? -0.216 -12.341 15.707 1.00 39.78 332 PRO A CA 1
ATOM 2604 C C . PRO A 1 332 ? -1.158 -13.480 15.329 1.00 41.80 332 PRO A C 1
ATOM 2605 O O . PRO A 1 332 ? -2.344 -13.448 15.691 1.00 42.67 332 PRO A O 1
ATOM 2609 N N . LYS A 1 333 ? -0.613 -14.459 14.596 1.00 43.34 333 LYS A N 1
ATOM 2610 C CA . LYS A 1 333 ? -1.352 -15.599 14.041 1.00 44.66 333 LYS A CA 1
ATOM 2611 C C . LYS A 1 333 ? -2.641 -15.898 14.812 1.00 45.09 333 LYS A C 1
ATOM 2612 O O . LYS A 1 333 ? -2.610 -16.397 15.946 1.00 45.94 333 LYS A O 1
ATOM 2618 N N . GLY A 1 334 ? -3.771 -15.585 14.183 1.00 45.18 334 GLY A N 1
ATOM 2619 C CA . GLY A 1 334 ? -5.071 -15.636 14.838 1.00 44.56 334 GLY A CA 1
ATOM 2620 C C . GLY A 1 334 ? -5.886 -14.419 14.440 1.00 44.19 334 GLY A C 1
ATOM 2621 O O . GLY A 1 334 ? -7.117 -14.414 14.553 1.00 44.43 334 GLY A O 1
ATOM 2622 N N . LEU A 1 335 ? -5.195 -13.379 13.980 1.00 43.21 335 LEU A N 1
ATOM 2623 C CA . LEU A 1 335 ? -5.867 -12.214 13.425 1.00 42.16 335 LEU A CA 1
ATOM 2624 C C . LEU A 1 335 ? -5.857 -12.273 11.900 1.00 41.33 335 LEU A C 1
ATOM 2625 O O . LEU A 1 335 ? -4.858 -12.673 11.285 1.00 41.59 335 LEU A O 1
ATOM 2630 N N . SER A 1 336 ? -6.979 -11.861 11.315 1.00 39.52 336 SER A N 1
ATOM 2631 C CA . SER A 1 336 ? -7.179 -11.813 9.881 1.00 38.10 336 SER A CA 1
ATOM 2632 C C . SER A 1 336 ? -6.974 -10.387 9.421 1.00 36.81 336 SER A C 1
ATOM 2633 O O . SER A 1 336 ? -7.519 -9.465 10.021 1.00 36.48 336 SER A O 1
ATOM 2636 N N . ALA A 1 337 ? -6.191 -10.203 8.357 1.00 35.31 337 ALA A N 1
ATOM 2637 C CA . ALA A 1 337 ? -6.028 -8.882 7.762 1.00 34.32 337 ALA A CA 1
ATOM 2638 C C . ALA A 1 337 ? -7.335 -8.383 7.135 1.00 33.70 337 ALA A C 1
ATOM 2639 O O . ALA A 1 337 ? -7.635 -7.191 7.158 1.00 33.47 337 ALA A O 1
ATOM 2641 N N . GLU A 1 338 ? -8.102 -9.305 6.561 1.00 33.15 338 GLU A N 1
ATOM 2642 C CA . GLU A 1 338 ? -9.402 -8.983 5.983 1.00 33.49 338 GLU A CA 1
ATOM 2643 C C . GLU A 1 338 ? -10.367 -8.460 7.053 1.00 32.01 338 GLU A C 1
ATOM 2644 O O . GLU A 1 338 ? -11.140 -7.541 6.793 1.00 31.39 338 GLU A O 1
ATOM 2650 N N . GLY A 1 339 ? -10.296 -9.038 8.251 1.00 31.52 339 GLY A N 1
ATOM 2651 C CA . GLY A 1 339 ? -11.098 -8.573 9.390 1.00 30.49 339 GLY A CA 1
ATOM 2652 C C . GLY A 1 339 ? -10.711 -7.182 9.872 1.00 29.32 339 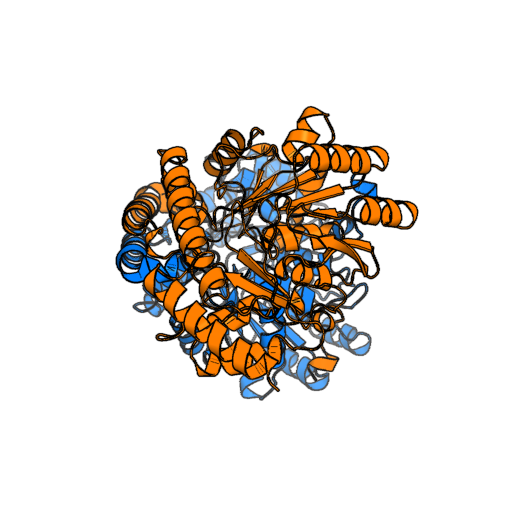GLY A C 1
ATOM 2653 O O . GLY A 1 339 ? -11.575 -6.326 10.107 1.00 29.99 339 GLY A O 1
ATOM 2654 N N . LEU A 1 340 ? -9.403 -6.948 9.984 1.00 28.75 340 LEU A N 1
ATOM 2655 C CA . LEU A 1 340 ? -8.865 -5.635 10.326 1.00 28.11 340 LEU A CA 1
ATOM 2656 C C . LEU A 1 340 ? -9.235 -4.606 9.268 1.00 27.90 340 LEU A C 1
ATOM 2657 O O . LEU A 1 340 ? -9.450 -3.428 9.572 1.00 27.43 340 LEU A O 1
ATOM 2662 N N . PHE A 1 341 ? -9.263 -5.060 8.015 1.00 27.69 341 PHE A N 1
ATOM 2663 C CA . PHE A 1 341 ? -9.641 -4.227 6.892 1.00 28.31 341 PHE A CA 1
ATOM 2664 C C . PHE A 1 341 ? -11.077 -3.740 7.030 1.00 28.83 341 PHE A C 1
ATOM 2665 O O . PHE A 1 341 ? -11.344 -2.564 6.809 1.00 28.11 341 PHE A O 1
ATOM 2673 N N . ARG A 1 342 ? -11.986 -4.650 7.396 1.00 30.32 342 ARG A N 1
ATOM 2674 C CA . ARG A 1 342 ? -13.402 -4.295 7.619 1.00 31.69 342 ARG A CA 1
ATOM 2675 C C . ARG A 1 342 ? -13.532 -3.223 8.706 1.00 31.84 342 ARG A C 1
ATOM 2676 O O . ARG A 1 342 ? -14.232 -2.230 8.521 1.00 31.48 342 ARG A O 1
ATOM 2684 N N . ARG A 1 343 ? -12.832 -3.424 9.826 1.00 31.93 343 ARG A N 1
ATOM 2685 C CA . ARG A 1 343 ? -12.836 -2.476 10.951 1.00 32.83 343 ARG A CA 1
ATOM 2686 C C . ARG A 1 343 ? -12.252 -1.097 10.584 1.00 32.09 343 ARG A C 1
ATOM 2687 O O . ARG A 1 343 ? -12.835 -0.048 10.904 1.00 32.69 343 ARG A O 1
ATOM 2695 N N . ALA A 1 344 ? -11.092 -1.096 9.924 1.00 31.51 344 ALA A N 1
ATOM 2696 C CA . ALA A 1 344 ? -10.404 0.145 9.592 1.00 30.80 344 ALA A CA 1
ATOM 2697 C C . ALA A 1 344 ? -11.224 0.987 8.628 1.00 30.54 344 ALA A C 1
ATOM 2698 O O . ALA A 1 344 ? -11.271 2.202 8.751 1.00 29.23 344 ALA A O 1
ATOM 2700 N N . LEU A 1 345 ? -11.875 0.330 7.668 1.00 31.02 345 LEU A N 1
ATOM 2701 C CA . LEU A 1 345 ? -12.671 1.040 6.667 1.00 32.01 345 LEU A CA 1
ATOM 2702 C C . LEU A 1 345 ? -13.873 1.760 7.293 1.00 31.76 345 LEU A C 1
ATOM 2703 O O . LEU A 1 345 ? -14.283 2.826 6.822 1.00 32.04 345 LEU A O 1
ATOM 2708 N N . GLU A 1 346 ? -14.426 1.184 8.357 1.00 31.48 346 GLU A N 1
ATOM 2709 C CA . GLU A 1 346 ? -15.538 1.814 9.066 1.00 31.82 346 GLU A CA 1
ATOM 2710 C C . GLU A 1 346 ? -15.074 3.146 9.653 1.00 31.08 346 GLU A C 1
ATOM 2711 O O . GLU A 1 346 ? -15.864 4.081 9.835 1.00 31.61 346 GLU A O 1
ATOM 2717 N N . GLU A 1 347 ? -13.772 3.217 9.923 1.00 30.39 347 GLU A N 1
ATOM 2718 C CA . GLU A 1 347 ? -13.118 4.424 10.423 1.00 29.69 347 GLU A CA 1
ATOM 2719 C C . GLU A 1 347 ? -12.499 5.308 9.335 1.00 28.69 347 GLU A C 1
ATOM 2720 O O . GLU A 1 347 ? -11.679 6.183 9.636 1.00 28.52 347 GLU A O 1
ATOM 2726 N N . ASN A 1 348 ? -12.905 5.078 8.085 1.00 27.65 348 ASN A N 1
ATOM 2727 C CA . ASN A 1 348 ? -12.389 5.796 6.916 1.00 26.52 348 ASN A CA 1
ATOM 2728 C C . ASN A 1 348 ? -10.893 5.567 6.648 1.00 25.84 348 ASN A C 1
ATOM 2729 O O . ASN A 1 348 ? -10.231 6.411 6.054 1.00 26.48 348 ASN A O 1
ATOM 2734 N N . VAL A 1 349 ? -10.384 4.416 7.081 1.00 24.66 349 VAL A N 1
ATOM 2735 C CA . VAL A 1 349 ? -8.984 4.055 6.826 1.00 22.82 349 VAL A CA 1
ATOM 2736 C C . VAL A 1 349 ? -8.865 2.839 5.891 1.00 22.42 349 VAL A C 1
ATOM 2737 O O . VAL A 1 349 ? -9.486 1.786 6.141 1.00 23.49 349 VAL A O 1
ATOM 2741 N N . ALA A 1 350 ? -8.054 2.996 4.832 1.00 21.17 350 ALA A N 1
ATOM 2742 C CA . ALA A 1 350 ? -7.796 1.924 3.858 1.00 20.28 350 ALA A CA 1
ATOM 2743 C C . ALA A 1 350 ? -6.335 1.494 3.842 1.00 20.06 350 ALA A C 1
ATOM 2744 O O . ALA A 1 350 ? -5.419 2.318 3.941 1.00 19.14 350 ALA A O 1
ATOM 2746 N N . PHE A 1 351 ? -6.135 0.179 3.771 1.00 19.13 351 PHE A N 1
ATOM 2747 C CA . PHE A 1 351 ? -4.802 -0.415 3.527 1.00 20.26 351 PHE A CA 1
ATOM 2748 C C . PHE A 1 351 ? -4.968 -1.605 2.587 1.00 20.23 351 PHE A C 1
ATOM 2749 O O . PHE A 1 351 ? -6.097 -1.940 2.234 1.00 19.74 351 PHE A O 1
ATOM 2757 N N . VAL A 1 352 ? -3.860 -2.237 2.179 1.00 20.18 352 VAL A N 1
ATOM 2758 C CA . VAL A 1 352 ? -3.962 -3.453 1.342 1.00 19.63 352 VAL A CA 1
ATOM 2759 C C . VAL A 1 352 ? -3.731 -4.722 2.148 1.00 19.52 352 VAL A C 1
ATOM 2760 O O . VAL A 1 352 ? -2.621 -4.990 2.606 1.00 19.30 352 VAL A O 1
ATOM 2764 N N . PRO A 1 353 ? -4.781 -5.533 2.321 1.00 19.23 353 PRO A N 1
ATOM 2765 C CA . PRO A 1 353 ? -4.547 -6.873 2.862 1.00 19.01 353 PRO A CA 1
ATOM 2766 C C . PRO A 1 353 ? -3.455 -7.637 2.109 1.00 19.76 353 PRO A C 1
ATOM 2767 O O . PRO A 1 353 ? -3.329 -7.496 0.887 1.00 19.35 353 PRO A O 1
ATOM 2771 N N . GLY A 1 354 ? -2.688 -8.437 2.849 1.00 19.40 354 GLY A N 1
ATOM 2772 C CA . GLY A 1 354 ? -1.419 -9.016 2.351 1.00 18.79 354 GLY A CA 1
ATOM 2773 C C . GLY A 1 354 ? -1.549 -10.250 1.483 1.00 18.94 354 GLY A C 1
ATOM 2774 O O . GLY A 1 354 ? -0.667 -10.513 0.676 1.00 17.85 354 GLY A O 1
ATOM 2775 N N . GLY A 1 355 ? -2.655 -10.989 1.631 1.00 19.41 355 GLY A N 1
ATOM 2776 C CA . GLY A 1 355 ? -2.876 -12.240 0.878 1.00 20.07 355 GLY A CA 1
ATOM 2777 C C . GLY A 1 355 ? -2.514 -12.246 -0.613 1.00 20.44 355 GLY A C 1
ATOM 2778 O O . GLY A 1 355 ? -1.835 -13.175 -1.077 1.00 20.83 355 GLY A O 1
ATOM 2779 N N . PRO A 1 356 ? -3.019 -11.258 -1.393 1.00 20.84 356 PRO A N 1
ATOM 2780 C CA . PRO A 1 356 ? -2.768 -11.148 -2.838 1.00 20.71 356 PRO A CA 1
ATOM 2781 C C . PRO A 1 356 ? -1.329 -10.889 -3.252 1.00 19.94 356 PRO A C 1
ATOM 2782 O O . PRO A 1 356 ? -1.021 -10.976 -4.443 1.00 20.53 356 PRO A O 1
ATOM 2786 N N . PHE A 1 357 ? -0.461 -10.614 -2.283 1.00 18.37 357 PHE A N 1
ATOM 2787 C CA . PHE A 1 357 ? 0.962 -10.506 -2.545 1.00 18.00 357 PHE A CA 1
ATOM 2788 C C . PHE A 1 357 ? 1.653 -11.863 -2.506 1.00 17.85 357 PHE A C 1
ATOM 2789 O O . PHE A 1 357 ? 2.840 -11.917 -2.801 1.00 18.16 357 PHE A O 1
ATOM 2797 N N . PHE A 1 358 ? 0.935 -12.936 -2.132 1.00 18.24 358 PHE A N 1
ATOM 2798 C CA . PHE A 1 358 ? 1.521 -14.304 -2.048 1.00 19.03 358 PHE A CA 1
ATOM 2799 C C . PHE A 1 358 ? 1.041 -15.080 -3.248 1.00 19.70 358 PHE A C 1
ATOM 2800 O O . PHE A 1 358 ? -0.144 -15.385 -3.346 1.00 20.04 358 PHE A O 1
ATOM 2808 N N . ALA A 1 359 ? 1.950 -15.369 -4.180 1.00 19.46 359 ALA A N 1
ATOM 2809 C CA . ALA A 1 359 ? 1.539 -15.870 -5.484 1.00 20.80 359 ALA A CA 1
ATOM 2810 C C . ALA A 1 359 ? 0.853 -17.234 -5.384 1.00 21.49 359 ALA A C 1
ATOM 2811 O O . ALA A 1 359 ? -0.026 -17.539 -6.179 1.00 22.01 359 ALA A O 1
ATOM 2813 N N . ASN A 1 360 ? 1.227 -18.014 -4.373 1.00 22.77 360 ASN A N 1
ATOM 2814 C CA . ASN A 1 360 ? 0.656 -19.352 -4.148 1.00 25.09 360 ASN A CA 1
ATOM 2815 C C . ASN A 1 360 ? -0.279 -19.435 -2.924 1.00 26.13 360 ASN A C 1
ATOM 2816 O O . ASN A 1 360 ? -0.563 -20.544 -2.423 1.00 27.52 360 ASN A O 1
ATOM 2821 N N . GLY A 1 361 ? -0.733 -18.283 -2.435 1.00 26.93 361 GLY A N 1
ATOM 2822 C CA . GLY A 1 361 ? -1.610 -18.222 -1.262 1.00 27.06 361 GLY A CA 1
ATOM 2823 C C . GLY A 1 361 ? -0.854 -18.105 0.050 1.00 27.00 361 GLY A C 1
ATOM 2824 O O . GLY A 1 361 ? 0.371 -18.266 0.094 1.00 27.12 361 GLY A O 1
ATOM 2825 N N . GLY A 1 362 ? -1.592 -17.851 1.135 1.00 27.55 362 GLY A N 1
ATOM 2826 C CA . GLY A 1 362 ? -0.987 -17.654 2.460 1.00 26.71 362 GLY A CA 1
ATOM 2827 C C . GLY A 1 362 ? -1.005 -16.176 2.793 1.00 26.74 362 GLY A C 1
ATOM 2828 O O . GLY A 1 362 ? -1.599 -15.394 2.054 1.00 26.16 362 GLY A O 1
ATOM 2829 N N . GLY A 1 363 ? -0.384 -15.811 3.914 1.00 26.74 363 GLY A N 1
ATOM 2830 C CA . GLY A 1 363 ? -0.266 -14.401 4.325 1.00 27.86 363 GLY A CA 1
ATOM 2831 C C . GLY A 1 363 ? -1.563 -13.712 4.725 1.00 28.38 363 GLY A C 1
ATOM 2832 O O . GLY A 1 363 ? -1.692 -12.491 4.629 1.00 28.43 363 GLY A O 1
ATOM 2833 N N . GLU A 1 364 ? -2.524 -14.497 5.191 1.00 29.47 364 GLU A N 1
ATOM 2834 C CA . GLU A 1 364 ? -3.822 -13.975 5.610 1.00 30.20 364 GLU A CA 1
ATOM 2835 C C . GLU A 1 364 ? -3.712 -13.071 6.851 1.00 29.71 364 GLU A C 1
ATOM 2836 O O . GLU A 1 364 ? -4.623 -12.295 7.120 1.00 30.24 364 GLU A O 1
ATOM 2842 N N . ASN A 1 365 ? -2.609 -13.182 7.594 1.00 28.36 365 ASN A N 1
ATOM 2843 C CA . ASN A 1 365 ? -2.372 -12.351 8.792 1.00 27.69 365 ASN A CA 1
ATOM 2844 C C . ASN A 1 365 ? -1.455 -11.148 8.525 1.00 26.51 365 ASN A C 1
ATOM 2845 O O . ASN A 1 365 ? -0.911 -10.533 9.462 1.00 26.27 365 ASN A O 1
ATOM 2850 N N . THR A 1 366 ? -1.273 -10.823 7.249 1.00 25.09 366 THR A N 1
ATOM 2851 C CA . THR A 1 366 ? -0.337 -9.782 6.852 1.00 23.61 366 THR A CA 1
ATOM 2852 C C . THR A 1 366 ? -1.053 -8.682 6.099 1.00 22.79 366 THR A C 1
ATOM 2853 O O . THR A 1 366 ? -2.127 -8.892 5.530 1.00 22.53 366 THR A O 1
ATOM 2857 N N . LEU A 1 367 ? -0.447 -7.503 6.080 1.00 21.28 367 LEU A N 1
ATOM 2858 C CA . LEU A 1 367 ? -0.991 -6.395 5.317 1.00 21.33 367 LEU A CA 1
ATOM 2859 C C . LEU A 1 367 ? 0.069 -5.362 5.012 1.00 20.69 367 LEU A C 1
ATOM 2860 O O . LEU A 1 367 ? 1.084 -5.291 5.718 1.00 20.39 367 LEU A O 1
ATOM 2865 N N . ARG A 1 368 ? -0.163 -4.566 3.965 1.00 19.85 368 ARG A N 1
ATOM 2866 C CA . ARG A 1 368 ? 0.795 -3.553 3.556 1.00 19.37 368 ARG A CA 1
ATOM 2867 C C . ARG A 1 368 ? 0.209 -2.185 3.838 1.00 19.14 368 ARG A C 1
ATOM 2868 O O . ARG A 1 368 ? -0.964 -1.947 3.546 1.00 18.26 368 ARG A O 1
ATOM 2876 N N . LEU A 1 369 ? 1.046 -1.306 4.397 1.00 19.44 369 LEU A N 1
ATOM 2877 C CA . LEU A 1 369 ? 0.705 0.085 4.688 1.00 20.36 369 LEU A CA 1
ATOM 2878 C C . LEU A 1 369 ? 1.597 0.985 3.851 1.00 20.32 369 LEU A C 1
ATOM 2879 O O . LEU A 1 369 ? 2.815 0.823 3.855 1.00 19.90 369 LEU A O 1
ATOM 2884 N N . SER A 1 370 ? 0.992 1.948 3.158 1.00 20.69 370 SER A N 1
ATOM 2885 C CA . SER A 1 370 ? 1.735 2.943 2.408 1.00 20.86 370 SER A CA 1
ATOM 2886 C C . SER A 1 370 ? 1.647 4.324 3.068 1.00 20.40 370 SER A C 1
ATOM 2887 O O . SER A 1 370 ? 0.551 4.780 3.428 1.00 20.47 370 SER A O 1
ATOM 2890 N N . TYR A 1 371 ? 2.803 4.965 3.238 1.00 19.18 371 TYR A N 1
ATOM 2891 C CA . TYR A 1 371 ? 2.855 6.332 3.799 1.00 19.38 371 TYR A CA 1
ATOM 2892 C C . TYR A 1 371 ? 3.098 7.394 2.722 1.00 19.81 371 TYR A C 1
ATOM 2893 O O . TYR A 1 371 ? 3.365 8.573 3.025 1.00 19.36 371 TYR A O 1
ATOM 2902 N N . ALA A 1 372 ? 2.958 7.006 1.458 1.00 20.72 372 ALA A N 1
ATOM 2903 C CA . ALA A 1 372 ? 3.258 7.915 0.360 1.00 21.86 372 ALA A CA 1
ATOM 2904 C C . ALA A 1 372 ? 2.251 9.062 0.188 1.00 22.25 372 ALA A C 1
ATOM 2905 O O . ALA A 1 372 ? 2.633 10.149 -0.192 1.00 23.61 372 ALA A O 1
ATOM 2907 N N . THR A 1 373 ? 0.969 8.795 0.437 1.00 23.10 373 THR A N 1
ATOM 2908 C CA . THR A 1 373 ? -0.083 9.700 -0.025 1.00 23.93 373 THR A CA 1
ATOM 2909 C C . THR A 1 373 ? -0.444 10.792 0.991 1.00 24.80 373 THR A C 1
ATOM 2910 O O . THR A 1 373 ? -0.555 11.958 0.626 1.00 25.57 373 THR A O 1
ATOM 2914 N N . LEU A 1 374 ? -0.635 10.391 2.245 1.00 25.65 374 LEU A N 1
ATOM 2915 C CA . LEU A 1 374 ? -1.144 11.283 3.295 1.00 26.40 374 LEU A CA 1
ATOM 2916 C C . LEU A 1 374 ? -0.054 12.208 3.805 1.00 27.22 374 LEU A C 1
ATOM 2917 O O . LEU A 1 374 ? 1.113 11.837 3.792 1.00 27.14 374 LEU A O 1
ATOM 2922 N N . ASP A 1 375 ? -0.424 13.396 4.293 1.00 28.56 375 ASP A N 1
ATOM 2923 C CA . ASP A 1 375 ? 0.575 14.225 4.987 1.00 30.27 375 ASP A CA 1
ATOM 2924 C C . ASP A 1 375 ? 0.802 13.748 6.425 1.00 30.86 375 ASP A C 1
ATOM 2925 O O . ASP A 1 375 ? 0.162 12.798 6.884 1.00 29.50 375 ASP A O 1
ATOM 2930 N N . ARG A 1 376 ? 1.721 14.411 7.127 1.00 31.90 376 ARG A N 1
ATOM 2931 C CA . ARG A 1 376 ? 2.090 14.055 8.510 1.00 33.28 376 ARG A CA 1
ATOM 2932 C C . ARG A 1 376 ? 0.895 13.874 9.463 1.00 32.16 376 ARG A C 1
ATOM 2933 O O . ARG A 1 376 ? 0.838 12.910 10.233 1.00 32.03 376 ARG A O 1
ATOM 2941 N N . GLU A 1 377 ? -0.053 14.808 9.411 1.00 32.39 377 GLU A N 1
ATOM 2942 C CA . GLU A 1 377 ? -1.263 14.750 10.249 1.00 32.00 377 GLU A CA 1
ATOM 2943 C C . GLU A 1 377 ? -2.156 13.566 9.889 1.00 30.73 377 GLU A C 1
ATOM 2944 O O . GLU A 1 377 ? -2.633 12.867 10.776 1.00 30.47 377 GLU A O 1
ATOM 2950 N N . GLY A 1 378 ? -2.375 13.356 8.587 1.00 29.35 378 GLY A N 1
ATOM 2951 C CA . GLY A 1 378 ? -3.184 12.242 8.098 1.00 28.04 378 GLY A CA 1
ATOM 2952 C C . GLY A 1 378 ? -2.590 10.910 8.515 1.00 26.96 378 GLY A C 1
ATOM 2953 O O . GLY A 1 378 ? -3.314 9.988 8.938 1.00 27.21 378 GLY A O 1
ATOM 2954 N N . ILE A 1 379 ? -1.269 10.798 8.399 1.00 26.44 379 ILE A N 1
ATOM 2955 C CA . ILE A 1 379 ? -0.560 9.599 8.853 1.00 25.74 379 ILE A CA 1
ATOM 2956 C C . ILE A 1 379 ? -0.792 9.355 10.351 1.00 26.37 379 ILE A C 1
ATOM 2957 O O . ILE A 1 379 ? -1.241 8.286 10.749 1.00 26.50 379 ILE A O 1
ATOM 2962 N N . ALA A 1 380 ? -0.498 10.354 11.172 1.00 26.76 380 ALA A N 1
ATOM 2963 C CA . ALA A 1 380 ? -0.707 10.252 12.614 1.00 26.89 380 ALA A CA 1
ATOM 2964 C C . ALA A 1 380 ? -2.130 9.829 12.953 1.00 26.91 380 ALA A C 1
ATOM 2965 O O . ALA A 1 380 ? -2.324 8.944 13.766 1.00 27.30 380 ALA A O 1
ATOM 2967 N N . GLU A 1 381 ? -3.113 10.471 12.318 1.00 26.96 381 GLU A N 1
ATOM 2968 C CA . GLU A 1 381 ? -4.534 10.218 12.592 1.00 27.32 381 GLU A CA 1
ATOM 2969 C C . GLU A 1 381 ? -5.003 8.853 12.076 1.00 26.64 381 GLU A C 1
ATOM 2970 O O . GLU A 1 381 ? -5.713 8.121 12.780 1.00 26.91 381 GLU A O 1
ATOM 2976 N N . GLY A 1 382 ? -4.589 8.490 10.862 1.00 26.04 382 GLY A N 1
ATOM 2977 C CA . GLY A 1 382 ? -4.914 7.170 10.320 1.00 24.91 382 GLY A CA 1
ATOM 2978 C C . GLY A 1 382 ? -4.358 6.024 11.147 1.00 24.47 382 GLY A C 1
ATOM 2979 O O . GLY A 1 382 ? -5.038 5.011 11.376 1.00 24.42 382 GLY A O 1
ATOM 2980 N N . VAL A 1 383 ? -3.104 6.161 11.570 1.00 24.14 383 VAL A N 1
ATOM 2981 C CA . VAL A 1 383 ? -2.448 5.137 12.392 1.00 24.73 383 VAL A CA 1
ATOM 2982 C C . VAL A 1 383 ? -3.102 4.993 13.773 1.00 25.30 383 VAL A C 1
ATOM 2983 O O . VAL A 1 383 ? -3.241 3.884 14.291 1.00 25.82 383 VAL A O 1
ATOM 2987 N N . ARG A 1 384 ? -3.569 6.088 14.343 1.00 26.77 384 ARG A N 1
ATOM 2988 C CA . ARG A 1 384 ? -4.228 5.963 15.645 1.00 27.86 384 ARG A CA 1
ATOM 2989 C C . ARG A 1 384 ? -5.557 5.206 15.515 1.00 27.69 384 ARG A C 1
ATOM 2990 O O . ARG A 1 384 ? -5.850 4.341 16.333 1.00 28.41 384 ARG A O 1
ATOM 2998 N N . ARG A 1 385 ? -6.310 5.473 14.451 1.00 27.86 385 ARG A N 1
ATOM 2999 C CA . ARG A 1 385 ? -7.524 4.699 14.180 1.00 27.56 385 ARG A CA 1
ATOM 3000 C C . ARG A 1 385 ? -7.238 3.226 13.938 1.00 27.58 385 ARG A C 1
ATOM 3001 O O . ARG A 1 385 ? -7.934 2.377 14.478 1.00 26.78 385 ARG A O 1
ATOM 3009 N N . LEU A 1 386 ? -6.214 2.939 13.124 1.00 27.76 386 LEU A N 1
ATOM 3010 C CA . LEU A 1 386 ? -5.772 1.576 12.845 1.00 28.08 386 LEU A CA 1
ATOM 3011 C C . LEU A 1 386 ? -5.402 0.859 14.143 1.00 27.84 386 LEU A C 1
ATOM 3012 O O . LEU A 1 386 ? -5.809 -0.288 14.360 1.00 27.37 386 LEU A O 1
ATOM 3017 N N . GLY A 1 387 ? -4.628 1.552 14.986 1.00 27.56 387 GLY A N 1
ATOM 3018 C CA . GLY A 1 387 ? -4.198 1.071 16.292 1.00 27.82 387 GLY A CA 1
ATOM 3019 C C . GLY A 1 387 ? -5.384 0.777 17.196 1.00 28.70 387 GLY A C 1
ATOM 3020 O O . GLY A 1 387 ? -5.451 -0.282 17.800 1.00 28.33 387 GLY A O 1
ATOM 3021 N N . ARG A 1 388 ? -6.340 1.697 17.249 1.00 29.39 388 ARG A N 1
ATOM 3022 C CA . ARG A 1 388 ? -7.561 1.458 18.030 1.00 31.30 388 ARG A CA 1
ATOM 3023 C C . ARG A 1 388 ? -8.358 0.240 17.528 1.00 31.66 388 ARG A C 1
ATOM 3024 O O . ARG A 1 388 ? -8.784 -0.619 18.326 1.00 32.15 388 ARG A O 1
ATOM 3032 N N . ALA A 1 389 ? -8.533 0.153 16.206 1.00 31.46 389 ALA A N 1
ATOM 3033 C CA . ALA A 1 389 ? -9.168 -1.011 15.583 1.00 31.25 389 ALA A CA 1
ATOM 3034 C C . ALA A 1 389 ? -8.436 -2.323 15.898 1.00 30.53 389 ALA A C 1
ATOM 3035 O O . ALA A 1 389 ? -9.078 -3.325 16.224 1.00 30.87 389 ALA A O 1
ATOM 3037 N N . LEU A 1 390 ? -7.103 -2.313 15.806 1.00 29.91 390 LEU A N 1
ATOM 3038 C CA . LEU A 1 390 ? -6.277 -3.483 16.112 1.00 29.23 390 LEU A CA 1
ATOM 3039 C C . LEU A 1 390 ? -6.450 -3.966 17.544 1.00 29.28 390 LEU A C 1
ATOM 3040 O O . LEU A 1 390 ? -6.625 -5.155 17.786 1.00 28.44 390 LEU A O 1
ATOM 3045 N N . LYS A 1 391 ? -6.377 -3.037 18.486 1.00 29.14 391 LYS A N 1
ATOM 3046 C CA . LYS A 1 391 ? -6.504 -3.369 19.903 1.00 30.23 391 LYS A CA 1
ATOM 3047 C C . LYS A 1 391 ? -7.854 -4.023 20.206 1.00 30.29 391 LYS A C 1
ATOM 3048 O O . LYS A 1 391 ? -7.918 -5.067 20.883 1.00 30.20 391 LYS A O 1
ATOM 3054 N N . GLY A 1 392 ? -8.915 -3.431 19.670 1.00 30.27 392 GLY A N 1
ATOM 3055 C CA . GLY A 1 392 ? -10.248 -4.006 19.775 1.00 31.30 392 GLY A CA 1
ATOM 3056 C C . GLY A 1 392 ? -10.285 -5.424 19.246 1.00 31.84 392 GLY A C 1
ATOM 3057 O O . GLY A 1 392 ? -10.828 -6.322 19.887 1.00 32.03 392 GLY A O 1
ATOM 3058 N N . LEU A 1 393 ? -9.704 -5.633 18.066 1.00 32.77 393 LEU A N 1
ATOM 3059 C CA . LEU A 1 393 ? -9.662 -6.965 17.487 1.00 33.69 393 LEU A CA 1
ATOM 3060 C C . LEU A 1 393 ? -8.758 -7.913 18.276 1.00 33.93 393 LEU A C 1
ATOM 3061 O O . LEU A 1 393 ? -9.071 -9.107 18.399 1.00 34.37 393 LEU A O 1
ATOM 3066 N N . LEU A 1 394 ? -7.660 -7.396 18.828 1.00 33.71 394 LEU A N 1
ATOM 3067 C CA . LEU A 1 394 ? -6.769 -8.201 19.678 1.00 34.45 394 LEU A CA 1
ATOM 3068 C C . LEU A 1 394 ? -7.478 -8.679 20.951 1.00 34.25 394 LEU A C 1
ATOM 3069 O O . LEU A 1 394 ? -7.218 -9.778 21.444 1.00 34.09 394 LEU A O 1
ATOM 3074 N N . ALA A 1 395 ? -8.381 -7.850 21.464 1.00 33.73 395 ALA A N 1
ATOM 3075 C CA . ALA A 1 395 ? -9.127 -8.171 22.684 1.00 33.81 395 ALA A CA 1
ATOM 3076 C C . ALA A 1 395 ? -10.034 -9.404 22.572 1.00 34.15 395 ALA A C 1
ATOM 3077 O O . ALA A 1 395 ? -10.237 -10.106 23.554 1.00 34.03 395 ALA A O 1
ATOM 3079 N N . LEU A 1 396 ? -10.598 -9.634 21.391 1.00 34.34 396 LEU A N 1
ATOM 3080 C CA . LEU A 1 396 ? -11.471 -10.778 21.142 1.00 35.01 396 LEU A CA 1
ATOM 3081 C C . LEU A 1 396 ? -10.712 -11.869 20.397 1.00 35.19 396 LEU A C 1
ATOM 3082 O O . LEU A 1 396 ? -9.485 -11.904 20.435 1.00 35.52 396 LEU A O 1
ATOM 3087 N N . SER B 1 5 ? 22.313 -18.211 -23.302 1.00 28.07 5 SER B N 1
ATOM 3088 C CA . SER B 1 5 ? 21.817 -18.117 -24.709 1.00 27.89 5 SER B CA 1
ATOM 3089 C C . SER B 1 5 ? 20.392 -17.586 -24.691 1.00 27.26 5 SER B C 1
ATOM 3090 O O . SER B 1 5 ? 19.526 -18.194 -24.062 1.00 26.82 5 SER B O 1
ATOM 3093 N N . TRP B 1 6 ? 20.146 -16.452 -25.367 1.00 26.80 6 TRP B N 1
ATOM 3094 C CA . TRP B 1 6 ? 18.796 -15.854 -25.364 1.00 25.59 6 TRP B CA 1
ATOM 3095 C C . TRP B 1 6 ? 17.745 -16.695 -26.061 1.00 25.66 6 TRP B C 1
ATOM 3096 O O . TRP B 1 6 ? 16.649 -16.854 -25.529 1.00 23.80 6 TRP B O 1
ATOM 3107 N N . SER B 1 7 ? 18.066 -17.263 -27.224 1.00 26.39 7 SER B N 1
ATOM 3108 C CA . SER B 1 7 ? 17.106 -18.168 -27.884 1.00 27.58 7 SER B CA 1
ATOM 3109 C C . SER B 1 7 ? 16.730 -19.349 -26.989 1.00 27.62 7 SER B C 1
ATOM 3110 O O . SER B 1 7 ? 15.566 -19.731 -26.923 1.00 27.67 7 SER B O 1
ATOM 3113 N N . GLU B 1 8 ? 17.710 -19.909 -26.281 1.00 27.85 8 GLU B N 1
ATOM 3114 C CA . GLU B 1 8 ? 17.443 -20.974 -25.317 1.00 27.85 8 GLU B CA 1
ATOM 3115 C C . GLU B 1 8 ? 16.656 -20.468 -24.103 1.00 27.12 8 GLU B C 1
ATOM 3116 O O . GLU B 1 8 ? 15.802 -21.205 -23.582 1.00 28.07 8 GLU B O 1
ATOM 3122 N N . ALA B 1 9 ? 16.915 -19.216 -23.693 1.00 25.10 9 ALA B N 1
ATOM 3123 C CA . ALA B 1 9 ? 16.254 -18.606 -22.525 1.00 23.76 9 ALA B CA 1
ATOM 3124 C C . ALA B 1 9 ? 14.795 -18.209 -22.790 1.00 22.59 9 ALA B C 1
ATOM 3125 O O . ALA B 1 9 ? 13.953 -18.310 -21.905 1.00 22.11 9 ALA B O 1
ATOM 3127 N N . PHE B 1 10 ? 14.492 -17.777 -24.012 1.00 21.31 10 PHE B N 1
ATOM 3128 C CA . PHE B 1 10 ? 13.128 -17.335 -24.341 1.00 20.54 10 PHE B CA 1
ATOM 3129 C C . PHE B 1 10 ? 12.085 -18.449 -24.298 1.00 21.03 10 PHE B C 1
ATOM 3130 O O . PHE B 1 10 ? 12.395 -19.626 -24.542 1.00 20.12 10 PHE B O 1
ATOM 3138 N N . GLY B 1 11 ? 10.847 -18.072 -23.983 1.00 21.27 11 GLY B N 1
ATOM 3139 C CA . GLY B 1 11 ? 9.704 -18.989 -24.027 1.00 21.92 11 GLY B CA 1
ATOM 3140 C C . GLY B 1 11 ? 9.087 -19.094 -25.418 1.00 23.05 11 GLY B C 1
ATOM 3141 O O . GLY B 1 11 ? 9.577 -18.487 -26.372 1.00 22.58 11 GLY B O 1
ATOM 3142 N N . LYS B 1 12 ? 7.997 -19.857 -25.541 1.00 24.47 12 LYS B N 1
ATOM 3143 C CA . LYS B 1 12 ? 7.337 -20.088 -26.832 1.00 25.52 12 LYS B CA 1
ATOM 3144 C C . LYS B 1 12 ? 6.810 -18.811 -27.457 1.00 25.55 12 LYS B C 1
ATOM 3145 O O . LYS B 1 12 ? 6.845 -18.643 -28.684 1.00 25.35 12 LYS B O 1
ATOM 3151 N N . GLY B 1 13 ? 6.326 -17.926 -26.595 1.00 25.05 13 GLY B N 1
ATOM 3152 C CA . GLY B 1 13 ? 5.858 -16.601 -26.994 1.00 25.25 13 GLY B CA 1
ATOM 3153 C C . GLY B 1 13 ? 6.861 -15.830 -27.815 1.00 25.27 13 GLY B C 1
ATOM 3154 O O . GLY B 1 13 ? 6.502 -15.190 -28.800 1.00 25.59 13 GLY B O 1
ATOM 3155 N N . ALA B 1 14 ? 8.128 -15.886 -27.415 1.00 25.13 14 ALA B N 1
ATOM 3156 C CA . ALA B 1 14 ? 9.185 -15.202 -28.142 1.00 24.03 14 ALA B CA 1
ATOM 3157 C C . ALA B 1 14 ? 9.324 -15.723 -29.588 1.00 24.16 14 ALA B C 1
ATOM 3158 O O . ALA B 1 14 ? 9.599 -14.955 -30.516 1.00 23.56 14 ALA B O 1
ATOM 3160 N N . GLY B 1 15 ? 9.124 -17.032 -29.764 1.00 24.35 15 GLY B N 1
ATOM 3161 C CA . GLY B 1 15 ? 9.164 -17.658 -31.076 1.00 24.92 15 GLY B CA 1
ATOM 3162 C C . GLY B 1 15 ? 8.034 -17.267 -32.011 1.00 25.39 15 GLY B C 1
ATOM 3163 O O . GLY B 1 15 ? 8.179 -17.347 -33.233 1.00 25.23 15 GLY B O 1
ATOM 3164 N N . ARG B 1 16 ? 6.909 -16.852 -31.432 1.00 25.89 16 ARG B N 1
ATOM 3165 C CA . ARG B 1 16 ? 5.759 -16.363 -32.188 1.00 27.37 16 ARG B CA 1
ATOM 3166 C C . ARG B 1 16 ? 5.867 -14.848 -32.414 1.00 29.14 16 ARG B C 1
ATOM 3167 O O . ARG B 1 16 ? 5.209 -14.297 -33.286 1.00 31.29 16 ARG B O 1
ATOM 3175 N N . ILE B 1 17 ? 6.670 -14.182 -31.594 1.00 30.01 17 ILE B N 1
ATOM 3176 C CA . ILE B 1 17 ? 6.883 -12.726 -31.696 1.00 30.55 17 ILE B CA 1
ATOM 3177 C C . ILE B 1 17 ? 7.748 -12.424 -32.949 1.00 30.83 17 ILE B C 1
ATOM 3178 O O . ILE B 1 17 ? 8.826 -13.011 -33.145 1.00 31.11 17 ILE B O 1
ATOM 3183 N N . GLN B 1 18 ? 7.220 -11.578 -33.831 1.00 30.84 18 GLN B N 1
ATOM 3184 C CA . GLN B 1 18 ? 7.928 -11.105 -35.031 1.00 30.91 18 GLN B CA 1
ATOM 3185 C C . GLN B 1 18 ? 7.630 -9.610 -35.159 1.00 28.90 18 GLN B C 1
ATOM 3186 O O . GLN B 1 18 ? 6.574 -9.157 -34.715 1.00 28.16 18 GLN B O 1
ATOM 3192 N N . ALA B 1 19 ? 8.563 -8.853 -35.733 1.00 26.65 19 ALA B N 1
ATOM 3193 C CA . ALA B 1 19 ? 8.397 -7.406 -35.864 1.00 25.04 19 ALA B CA 1
ATOM 3194 C C . ALA B 1 19 ? 7.271 -7.061 -36.847 1.00 23.88 19 ALA B C 1
ATOM 3195 O O . ALA B 1 19 ? 7.013 -7.796 -37.801 1.00 23.42 19 ALA B O 1
ATOM 3197 N N . SER B 1 20 ? 6.591 -5.940 -36.614 1.00 21.79 20 SER B N 1
ATOM 3198 C CA . SER B 1 20 ? 5.578 -5.489 -37.543 1.00 20.75 20 SER B CA 1
ATOM 3199 C C . SER B 1 20 ? 6.231 -4.639 -38.616 1.00 20.96 20 SER B C 1
ATOM 3200 O O . SER B 1 20 ? 6.974 -3.716 -38.297 1.00 20.33 20 SER B O 1
ATOM 3203 N N . THR B 1 21 ? 5.938 -4.923 -39.890 1.00 20.23 21 THR B N 1
ATOM 3204 C CA . THR B 1 21 ? 6.537 -4.128 -40.959 1.00 20.28 21 THR B CA 1
ATOM 3205 C C . THR B 1 21 ? 6.042 -2.693 -40.943 1.00 19.00 21 THR B C 1
ATOM 3206 O O . THR B 1 21 ? 6.812 -1.791 -41.242 1.00 18.86 21 THR B O 1
ATOM 3210 N N . ILE B 1 22 ? 4.778 -2.476 -40.567 1.00 18.12 22 ILE B N 1
ATOM 3211 C CA . ILE B 1 22 ? 4.268 -1.089 -40.470 1.00 16.93 22 ILE B CA 1
ATOM 3212 C C . ILE B 1 22 ? 5.077 -0.331 -39.412 1.00 17.44 22 ILE B C 1
ATOM 3213 O O . ILE B 1 22 ? 5.485 0.832 -39.637 1.00 17.45 22 ILE B O 1
ATOM 3218 N N . ARG B 1 23 ? 5.297 -0.973 -38.261 1.00 17.76 23 ARG B N 1
ATOM 3219 C CA . ARG B 1 23 ? 5.987 -0.341 -37.128 1.00 17.87 23 ARG B CA 1
ATOM 3220 C C . ARG B 1 23 ? 7.424 0.013 -37.506 1.00 17.96 23 ARG B C 1
ATOM 3221 O O . ARG B 1 23 ? 7.911 1.124 -37.229 1.00 17.09 23 ARG B O 1
ATOM 3229 N N . GLU B 1 24 ? 8.086 -0.924 -38.173 1.00 17.71 24 GLU B N 1
ATOM 3230 C CA . GLU B 1 24 ? 9.477 -0.750 -38.623 1.00 19.05 24 GLU B CA 1
ATOM 3231 C C . GLU B 1 24 ? 9.606 0.303 -39.745 1.00 20.07 24 GLU B C 1
ATOM 3232 O O . GLU B 1 24 ? 10.577 1.068 -39.764 1.00 20.73 24 GLU B O 1
ATOM 3238 N N . LEU B 1 25 ? 8.634 0.367 -40.657 1.00 20.53 25 LEU B N 1
ATOM 3239 C CA . LEU B 1 25 ? 8.655 1.362 -41.737 1.00 20.58 25 LEU B CA 1
ATOM 3240 C C . LEU B 1 25 ? 8.607 2.810 -41.232 1.00 21.07 25 LEU B C 1
ATOM 3241 O O . LEU B 1 25 ? 9.095 3.727 -41.910 1.00 21.35 25 LEU B O 1
ATOM 3246 N N . LEU B 1 26 ? 8.002 3.033 -40.060 1.00 21.23 26 LEU B N 1
ATOM 3247 C CA . LEU B 1 26 ? 7.898 4.399 -39.549 1.00 22.24 26 LEU B CA 1
ATOM 3248 C C . LEU B 1 26 ? 9.281 5.038 -39.355 1.00 22.82 26 LEU B C 1
ATOM 3249 O O . LEU B 1 26 ? 9.457 6.242 -39.540 1.00 22.31 26 LEU B O 1
ATOM 3254 N N . LYS B 1 27 ? 10.254 4.216 -38.986 1.00 23.64 27 LYS B N 1
ATOM 3255 C CA . LYS B 1 27 ? 11.644 4.668 -38.801 1.00 25.09 27 LYS B CA 1
ATOM 3256 C C . LYS B 1 27 ? 12.251 5.143 -40.111 1.00 25.99 27 LYS B C 1
ATOM 3257 O O . LYS B 1 27 ? 13.061 6.075 -40.123 1.00 27.29 27 LYS B O 1
ATOM 3263 N N . LEU B 1 28 ? 11.863 4.489 -41.204 1.00 26.77 28 LEU B N 1
ATOM 3264 C CA . LEU B 1 28 ? 12.208 4.954 -42.553 1.00 27.59 28 LEU B CA 1
ATOM 3265 C C . LEU B 1 28 ? 11.407 6.211 -42.944 1.00 27.52 28 LEU B C 1
ATOM 3266 O O . LEU B 1 28 ? 11.982 7.248 -43.320 1.00 27.66 28 LEU B O 1
ATOM 3271 N N . THR B 1 29 ? 10.083 6.148 -42.823 1.00 27.16 29 THR B N 1
ATOM 3272 C CA . THR B 1 29 ? 9.218 7.222 -43.356 1.00 28.09 29 THR B CA 1
ATOM 3273 C C . THR B 1 29 ? 9.259 8.570 -42.619 1.00 29.38 29 THR B C 1
ATOM 3274 O O . THR B 1 29 ? 8.956 9.613 -43.215 1.00 29.52 29 THR B O 1
ATOM 3278 N N . GLN B 1 30 ? 9.629 8.580 -41.339 1.00 31.07 30 GLN B N 1
ATOM 3279 C CA . GLN B 1 30 ? 9.736 9.862 -40.637 1.00 33.24 30 GLN B CA 1
ATOM 3280 C C . GLN B 1 30 ? 11.019 10.646 -41.002 1.00 34.39 30 GLN B C 1
ATOM 3281 O O . GLN B 1 30 ? 11.219 11.777 -40.542 1.00 35.11 30 GLN B O 1
ATOM 3287 N N . ARG B 1 31 ? 11.864 10.064 -41.855 1.00 35.13 31 ARG B N 1
ATOM 3288 C CA . ARG B 1 31 ? 13.043 10.782 -42.366 1.00 35.98 31 ARG B CA 1
ATOM 3289 C C . ARG B 1 31 ? 12.682 11.700 -43.534 1.00 35.63 31 ARG B C 1
ATOM 3290 O O . ARG B 1 31 ? 11.873 11.326 -44.389 1.00 35.23 31 ARG B O 1
ATOM 3298 N N . PRO B 1 32 ? 13.286 12.909 -43.578 1.00 35.51 32 PRO B N 1
ATOM 3299 C CA . PRO B 1 32 ? 12.981 13.893 -44.637 1.00 35.18 32 PRO B CA 1
ATOM 3300 C C . PRO B 1 32 ? 13.353 13.416 -46.044 1.00 34.34 32 PRO B C 1
ATOM 3301 O O . PRO B 1 32 ? 14.391 12.766 -46.241 1.00 34.64 32 PRO B O 1
ATOM 3305 N N . GLY B 1 33 ? 12.502 13.748 -47.009 1.00 33.55 33 GLY B N 1
ATOM 3306 C CA . GLY B 1 33 ? 12.698 13.322 -48.384 1.00 32.14 33 GLY B CA 1
ATOM 3307 C C . GLY B 1 33 ? 11.965 12.036 -48.747 1.00 30.87 33 GLY B C 1
ATOM 3308 O O . GLY B 1 33 ? 11.844 11.715 -49.916 1.00 31.68 33 GLY B O 1
ATOM 3309 N N . ILE B 1 34 ? 11.478 11.293 -47.758 1.00 29.98 34 ILE B N 1
ATOM 3310 C CA . ILE B 1 34 ? 10.695 10.088 -48.064 1.00 28.54 34 ILE B CA 1
ATOM 3311 C C . ILE B 1 34 ? 9.247 10.487 -48.355 1.00 27.35 34 ILE B C 1
ATOM 3312 O O . ILE B 1 34 ? 8.618 11.201 -47.561 1.00 26.84 34 ILE B O 1
ATOM 3317 N N . LEU B 1 35 ? 8.745 10.047 -49.506 1.00 25.42 35 LEU B N 1
ATOM 3318 C CA . LEU B 1 35 ? 7.333 10.153 -49.835 1.00 24.80 35 LEU B CA 1
ATOM 3319 C C . LEU B 1 35 ? 6.650 8.880 -49.335 1.00 23.36 35 LEU B C 1
ATOM 3320 O O . LEU B 1 35 ? 6.771 7.826 -49.950 1.00 23.53 35 LEU B O 1
ATOM 3325 N N . SER B 1 36 ? 5.927 8.994 -48.228 1.00 23.19 36 SER B N 1
ATOM 3326 C CA . SER B 1 36 ? 5.336 7.831 -47.581 1.00 22.15 36 SER B CA 1
ATOM 3327 C C . SER B 1 36 ? 3.891 7.572 -47.978 1.00 21.79 36 SER B C 1
ATOM 3328 O O . SER B 1 36 ? 3.007 8.416 -47.757 1.00 21.20 36 SER B O 1
ATOM 3331 N N . PHE B 1 37 ? 3.678 6.401 -48.586 1.00 20.24 37 PHE B N 1
ATOM 3332 C CA . PHE B 1 37 ? 2.347 5.810 -48.730 1.00 20.08 37 PHE B CA 1
ATOM 3333 C C . PHE B 1 37 ? 2.323 4.584 -47.809 1.00 19.12 37 PHE B C 1
ATOM 3334 O O . PHE B 1 37 ? 1.686 3.568 -48.132 1.00 19.59 37 PHE B O 1
ATOM 3342 N N . ALA B 1 38 ? 3.057 4.653 -46.690 1.00 19.23 38 ALA B N 1
ATOM 3343 C CA . ALA B 1 38 ? 3.291 3.451 -45.863 1.00 17.56 38 ALA B CA 1
ATOM 3344 C C . ALA B 1 38 ? 2.277 3.393 -44.707 1.00 18.17 38 ALA B C 1
ATOM 3345 O O . ALA B 1 38 ? 1.080 3.180 -44.945 1.00 19.43 38 ALA B O 1
ATOM 3347 N N . GLY B 1 39 ? 2.715 3.597 -43.465 1.00 18.76 39 GLY B N 1
ATOM 3348 C CA . GLY B 1 39 ? 1.763 3.661 -42.345 1.00 18.96 39 GLY B CA 1
ATOM 3349 C C . GLY B 1 39 ? 0.623 4.656 -42.549 1.00 19.14 39 GLY B C 1
ATOM 3350 O O . GLY B 1 39 ? 0.789 5.707 -43.208 1.00 19.37 39 GLY B O 1
ATOM 3351 N N . GLY B 1 40 ? -0.545 4.328 -41.992 1.00 19.50 40 GLY B N 1
ATOM 3352 C CA . GLY B 1 40 ? -1.736 5.167 -42.047 1.00 20.33 40 GLY B CA 1
ATOM 3353 C C . GLY B 1 40 ? -1.623 6.304 -41.051 1.00 20.90 40 GLY B C 1
ATOM 3354 O O . GLY B 1 40 ? -2.383 6.378 -40.099 1.00 21.57 40 GLY B O 1
ATOM 3355 N N . LEU B 1 41 ? -0.648 7.170 -41.278 1.00 20.88 41 LEU B N 1
ATOM 3356 C CA . LEU B 1 41 ? -0.400 8.314 -40.404 1.00 22.13 41 LEU B CA 1
ATOM 3357 C C . LEU B 1 41 ? -1.241 9.483 -40.884 1.00 23.63 41 LEU B C 1
ATOM 3358 O O . LEU B 1 41 ? -1.142 9.854 -42.064 1.00 24.60 41 LEU B O 1
ATOM 3363 N N . PRO B 1 42 ? -2.075 10.059 -39.991 1.00 25.41 42 PRO B N 1
ATOM 3364 C CA . PRO B 1 42 ? -2.928 11.193 -40.331 1.00 26.27 42 PRO B CA 1
ATOM 3365 C C . PRO B 1 42 ? -2.149 12.406 -40.778 1.00 27.30 42 PRO B C 1
ATOM 3366 O O . PRO B 1 42 ? -1.001 12.629 -40.356 1.00 26.33 42 PRO B O 1
ATOM 3370 N N . ALA B 1 43 ? -2.807 13.180 -41.634 1.00 28.87 43 ALA B N 1
ATOM 3371 C CA . ALA B 1 43 ? -2.283 14.412 -42.166 1.00 29.74 43 ALA B CA 1
ATOM 3372 C C . ALA B 1 43 ? -1.944 15.334 -40.999 1.00 30.22 43 ALA B C 1
ATOM 3373 O O . ALA B 1 43 ? -2.833 15.685 -40.232 1.00 30.25 43 ALA B O 1
ATOM 3375 N N . PRO B 1 44 ? -0.661 15.720 -40.864 1.00 30.90 44 PRO B N 1
ATOM 3376 C CA . PRO B 1 44 ? -0.194 16.609 -39.793 1.00 31.72 44 PRO B CA 1
ATOM 3377 C C . PRO B 1 44 ? -1.014 17.888 -39.657 1.00 32.07 44 PRO B C 1
ATOM 3378 O O . PRO B 1 44 ? -1.218 18.361 -38.537 1.00 32.07 44 PRO B O 1
ATOM 3382 N N . GLU B 1 45 ? -1.491 18.430 -40.780 1.00 32.60 45 GLU B N 1
ATOM 3383 C CA . GLU B 1 45 ? -2.269 19.679 -40.765 1.00 32.80 45 GLU B CA 1
ATOM 3384 C C . GLU B 1 45 ? -3.614 19.516 -40.051 1.00 32.23 45 GLU B C 1
ATOM 3385 O O . GLU B 1 45 ? -4.229 20.511 -39.640 1.00 32.85 45 GLU B O 1
ATOM 3391 N N . LEU B 1 46 ? -4.060 18.272 -39.884 1.00 30.90 46 LEU B N 1
ATOM 3392 C CA . LEU B 1 46 ? -5.294 18.016 -39.142 1.00 29.93 46 LEU B CA 1
ATOM 3393 C C . LEU B 1 46 ? -5.109 18.026 -37.616 1.00 28.67 46 LEU B C 1
ATOM 3394 O O . LEU B 1 46 ? -6.101 18.057 -36.879 1.00 29.16 46 LEU B O 1
ATOM 3399 N N . PHE B 1 47 ? -3.860 17.962 -37.142 1.00 26.86 47 PHE B N 1
ATOM 3400 C CA . PHE B 1 47 ? -3.631 17.998 -35.701 1.00 25.16 47 PHE B CA 1
ATOM 3401 C C . PHE B 1 47 ? -3.936 19.377 -35.151 1.00 24.02 47 PHE B C 1
ATOM 3402 O O . PHE B 1 47 ? -3.325 20.354 -35.593 1.00 25.21 47 PHE B O 1
ATOM 3410 N N . PRO B 1 48 ? -4.866 19.464 -34.177 1.00 22.77 48 PRO B N 1
ATOM 3411 C CA . PRO B 1 48 ? -5.169 20.746 -33.522 1.00 21.77 48 PRO B CA 1
ATOM 3412 C C . PRO B 1 48 ? -4.161 21.036 -32.415 1.00 20.40 48 PRO B C 1
ATOM 3413 O O . PRO B 1 48 ? -4.518 21.084 -31.231 1.00 18.69 48 PRO B O 1
ATOM 3417 N N . LYS B 1 49 ? -2.905 21.236 -32.811 1.00 20.69 49 LYS B N 1
ATOM 3418 C CA . LYS B 1 49 ? -1.804 21.385 -31.852 1.00 19.93 49 LYS B CA 1
ATOM 3419 C C . LYS B 1 49 ? -1.961 22.626 -30.946 1.00 20.35 49 LYS B C 1
ATOM 3420 O O . LYS B 1 49 ? -1.710 22.561 -29.742 1.00 19.31 49 LYS B O 1
ATOM 3426 N N . GLU B 1 50 ? -2.420 23.730 -31.531 1.00 20.48 50 GLU B N 1
ATOM 3427 C CA . GLU B 1 50 ? -2.611 24.972 -30.794 1.00 21.12 50 GLU B CA 1
ATOM 3428 C C . GLU B 1 50 ? -3.693 24.848 -29.711 1.00 20.56 50 GLU B C 1
ATOM 3429 O O . GLU B 1 50 ? -3.478 25.216 -28.554 1.00 21.14 50 GLU B O 1
ATOM 3435 N N . GLU B 1 51 ? -4.845 24.308 -30.099 1.00 21.01 51 GLU B N 1
ATOM 3436 C CA . GLU B 1 51 ? -5.937 24.029 -29.184 1.00 21.91 51 GLU B CA 1
ATOM 3437 C C . GLU B 1 51 ? -5.566 22.967 -28.118 1.00 20.59 51 GLU B C 1
ATOM 3438 O O . GLU B 1 51 ? -5.945 23.093 -26.941 1.00 20.56 51 GLU B O 1
ATOM 3444 N N . ALA B 1 52 ? -4.838 21.933 -28.534 1.00 19.77 52 ALA B N 1
ATOM 3445 C CA . ALA B 1 52 ? -4.374 20.913 -27.588 1.00 19.38 52 ALA B CA 1
ATOM 3446 C C . ALA B 1 52 ? -3.420 21.502 -26.561 1.00 18.97 52 ALA B C 1
ATOM 3447 O O . ALA B 1 52 ? -3.500 21.160 -25.382 1.00 18.51 52 ALA B O 1
ATOM 3449 N N . ALA B 1 53 ? -2.513 22.375 -27.011 1.00 19.71 53 ALA B N 1
ATOM 3450 C CA . ALA B 1 53 ? -1.610 23.090 -26.116 1.00 19.88 53 ALA B CA 1
ATOM 3451 C C . ALA B 1 53 ? -2.352 23.890 -25.041 1.00 19.47 53 ALA B C 1
ATOM 3452 O O . ALA B 1 53 ? -2.020 23.804 -23.854 1.00 19.16 53 ALA B O 1
ATOM 3454 N N . GLU B 1 54 ? -3.385 24.635 -25.447 1.00 21.02 54 GLU B N 1
ATOM 3455 C CA . GLU B 1 54 ? -4.148 25.465 -24.508 1.00 21.91 54 GLU B CA 1
ATOM 3456 C C . GLU B 1 54 ? -4.868 24.581 -23.497 1.00 21.73 54 GLU B C 1
ATOM 3457 O O . GLU B 1 54 ? -4.890 24.853 -22.284 1.00 22.03 54 GLU B O 1
ATOM 3463 N N . ALA B 1 55 ? -5.445 23.504 -24.011 1.00 20.88 55 ALA B N 1
ATOM 3464 C CA . ALA B 1 55 ? -6.176 22.543 -23.191 1.00 20.64 55 ALA B CA 1
ATOM 3465 C C . ALA B 1 55 ? -5.296 21.758 -22.237 1.00 19.51 55 ALA B C 1
ATOM 3466 O O . ALA B 1 55 ? -5.674 21.556 -21.080 1.00 18.94 55 ALA B O 1
ATOM 3468 N N . ALA B 1 56 ? -4.129 21.333 -22.702 1.00 18.81 56 ALA B N 1
ATOM 3469 C CA . ALA B 1 56 ? -3.205 20.557 -21.851 1.00 19.36 56 ALA B CA 1
ATOM 3470 C C . ALA B 1 56 ? -2.761 21.436 -20.679 1.00 20.31 56 ALA B C 1
ATOM 3471 O O . ALA B 1 56 ? -2.749 20.988 -19.535 1.00 21.67 56 ALA B O 1
ATOM 3473 N N . ALA B 1 57 ? -2.408 22.688 -20.970 1.00 20.25 57 ALA B N 1
ATOM 3474 C CA . ALA B 1 57 ? -1.968 23.616 -19.907 1.00 21.40 57 ALA B CA 1
ATOM 3475 C C . ALA B 1 57 ? -3.043 23.844 -18.851 1.00 20.84 57 ALA B C 1
ATOM 3476 O O . ALA B 1 57 ? -2.758 23.835 -17.652 1.00 21.18 57 ALA B O 1
ATOM 3478 N N . ARG B 1 58 ? -4.281 24.006 -19.309 1.00 21.75 58 ARG B N 1
ATOM 3479 C CA . ARG B 1 58 ? -5.442 24.216 -18.441 1.00 22.57 58 ARG B CA 1
ATOM 3480 C C . ARG B 1 58 ? -5.709 22.983 -17.593 1.00 22.72 58 ARG B C 1
ATOM 3481 O O . ARG B 1 58 ? -5.934 23.086 -16.394 1.00 23.09 58 ARG B O 1
ATOM 3489 N N . ILE B 1 59 ? -5.643 21.805 -18.203 1.00 22.23 59 ILE B N 1
ATOM 3490 C CA . ILE B 1 59 ? -5.863 20.588 -17.432 1.00 21.17 59 ILE B CA 1
ATOM 3491 C C . ILE B 1 59 ? -4.821 20.508 -16.315 1.00 21.17 59 ILE B C 1
ATOM 3492 O O . ILE B 1 59 ? -5.155 20.204 -15.165 1.00 20.86 59 ILE B O 1
ATOM 3497 N N . LEU B 1 60 ? -3.560 20.772 -16.652 1.00 21.28 60 LEU B N 1
ATOM 3498 C CA . LEU B 1 60 ? -2.479 20.559 -15.692 1.00 21.94 60 LEU B CA 1
ATOM 3499 C C . LEU B 1 60 ? -2.498 21.611 -14.579 1.00 23.51 60 LEU B C 1
ATOM 3500 O O . LEU B 1 60 ? -2.220 21.304 -13.428 1.00 23.63 60 LEU B O 1
ATOM 3505 N N . ARG B 1 61 ? -2.880 22.840 -14.928 1.00 25.37 61 ARG B N 1
ATOM 3506 C CA . ARG B 1 61 ? -3.042 23.894 -13.916 1.00 27.59 61 ARG B CA 1
ATOM 3507 C C . ARG B 1 61 ? -4.248 23.695 -13.005 1.00 28.04 61 ARG B C 1
ATOM 3508 O O . ARG B 1 61 ? -4.127 23.816 -11.774 1.00 29.45 61 ARG B O 1
ATOM 3516 N N . GLU B 1 62 ? -5.395 23.366 -13.593 1.00 28.19 62 GLU B N 1
ATOM 3517 C CA . GLU B 1 62 ? -6.660 23.281 -12.854 1.00 29.30 62 GLU B CA 1
ATOM 3518 C C . GLU B 1 62 ? -6.945 21.907 -12.245 1.00 28.28 62 GLU B C 1
ATOM 3519 O O . GLU B 1 62 ? -7.657 21.801 -11.239 1.00 28.96 62 GLU B O 1
ATOM 3525 N N . LYS B 1 63 ? -6.390 20.860 -12.854 1.00 27.04 63 LYS B N 1
ATOM 3526 C CA . LYS B 1 63 ? -6.675 19.487 -12.447 1.00 26.44 63 LYS B CA 1
ATOM 3527 C C . LYS B 1 63 ? -5.438 18.596 -12.468 1.00 25.68 63 LYS B C 1
ATOM 3528 O O . LYS B 1 63 ? -5.567 17.379 -12.593 1.00 25.00 63 LYS B O 1
ATOM 3534 N N . GLY B 1 64 ? -4.252 19.191 -12.344 1.00 25.14 64 GLY B N 1
ATOM 3535 C CA . GLY B 1 64 ? -2.981 18.454 -12.378 1.00 25.03 64 GLY B CA 1
ATOM 3536 C C . GLY B 1 64 ? -2.854 17.283 -11.410 1.00 25.39 64 GLY B C 1
ATOM 3537 O O . GLY B 1 64 ? -2.222 16.263 -11.726 1.00 25.21 64 GLY B O 1
ATOM 3538 N N . GLU B 1 65 ? -3.455 17.423 -10.228 1.00 25.68 65 GLU B N 1
ATOM 3539 C CA . GLU B 1 65 ? -3.403 16.393 -9.188 1.00 26.44 65 GLU B CA 1
ATOM 3540 C C . GLU B 1 65 ? -4.202 15.157 -9.595 1.00 26.07 65 GLU B C 1
ATOM 3541 O O . GLU B 1 65 ? -4.023 14.080 -9.032 1.00 26.83 65 GLU B O 1
ATOM 3547 N N . VAL B 1 66 ? -5.108 15.335 -10.552 1.00 25.14 66 VAL B N 1
ATOM 3548 C CA . VAL B 1 66 ? -5.826 14.201 -11.136 1.00 24.49 66 VAL B CA 1
ATOM 3549 C C . VAL B 1 66 ? -5.071 13.689 -12.368 1.00 23.30 66 VAL B C 1
ATOM 3550 O O . VAL B 1 66 ? -4.866 12.482 -12.516 1.00 23.95 66 VAL B O 1
ATOM 3554 N N . ALA B 1 67 ? -4.633 14.606 -13.226 1.00 21.68 67 ALA B N 1
ATOM 3555 C CA . ALA B 1 67 ? -3.986 14.242 -14.495 1.00 20.89 67 ALA B CA 1
ATOM 3556 C C . ALA B 1 67 ? -2.698 13.473 -14.261 1.00 20.19 67 ALA B C 1
ATOM 3557 O O . ALA B 1 67 ? -2.323 12.614 -15.059 1.00 20.65 67 ALA B O 1
ATOM 3559 N N . LEU B 1 68 ? -2.020 13.784 -13.163 1.00 19.36 68 LEU B N 1
ATOM 3560 C CA . LEU B 1 68 ? -0.684 13.258 -12.925 1.00 19.52 68 LEU B CA 1
ATOM 3561 C C . LEU B 1 68 ? -0.645 12.052 -11.985 1.00 19.43 68 LEU B C 1
ATOM 3562 O O . LEU B 1 68 ? 0.411 11.448 -11.801 1.00 20.02 68 LEU B O 1
ATOM 3567 N N . GLN B 1 69 ? -1.790 11.683 -11.425 1.00 19.30 69 GLN B N 1
ATOM 3568 C CA . GLN B 1 69 ? -1.861 10.651 -10.404 1.00 19.06 69 GLN B CA 1
ATOM 3569 C C . GLN B 1 69 ? -2.338 9.350 -11.033 1.00 18.59 69 GLN B C 1
ATOM 3570 O O . GLN B 1 69 ? -2.989 9.392 -12.093 1.00 18.68 69 GLN B O 1
ATOM 3576 N N . TYR B 1 70 ? -2.058 8.212 -10.374 1.00 18.83 70 TYR B N 1
ATOM 3577 C CA . TYR B 1 70 ? -2.706 6.948 -10.715 1.00 17.79 70 TYR B CA 1
ATOM 3578 C C . TYR B 1 70 ? -4.228 7.107 -10.704 1.00 18.87 70 TYR B C 1
ATOM 3579 O O . TYR B 1 70 ? -4.764 7.886 -9.921 1.00 19.48 70 TYR B O 1
ATOM 3588 N N . SER B 1 71 ? -4.907 6.384 -11.585 1.00 18.67 71 SER B N 1
ATOM 3589 C CA . SER B 1 71 ? -6.361 6.466 -11.744 1.00 19.36 71 SER B CA 1
ATOM 3590 C C . SER B 1 71 ? -6.912 5.052 -11.934 1.00 19.63 71 SER B C 1
ATOM 3591 O O . SER B 1 71 ? -6.167 4.134 -12.312 1.00 19.58 71 SER B O 1
ATOM 3594 N N . PRO B 1 72 ? -8.210 4.856 -11.674 1.00 19.47 72 PRO B N 1
ATOM 3595 C CA . PRO B 1 72 ? -8.772 3.540 -11.996 1.00 18.80 72 PRO B CA 1
ATOM 3596 C C . PRO B 1 72 ? -8.607 3.082 -13.451 1.00 18.25 72 PRO B C 1
ATOM 3597 O O . PRO B 1 72 ? -8.569 3.883 -14.372 1.00 17.52 72 PRO B O 1
ATOM 3601 N N . THR B 1 73 ? -8.508 1.775 -13.637 1.00 16.71 73 THR B N 1
ATOM 3602 C CA . THR B 1 73 ? -8.315 1.198 -14.967 1.00 16.10 73 THR B CA 1
ATOM 3603 C C . THR B 1 73 ? -9.385 1.586 -16.023 1.00 16.08 73 THR B C 1
ATOM 3604 O O . THR B 1 73 ? -9.058 1.798 -17.182 1.00 16.58 73 THR B O 1
ATOM 3608 N N . GLU B 1 74 ? -10.646 1.673 -15.624 1.00 15.31 74 GLU B N 1
ATOM 3609 C CA . GLU B 1 74 ? -11.732 1.764 -16.593 1.00 16.37 74 GLU B CA 1
ATOM 3610 C C . GLU B 1 74 ? -11.666 3.053 -17.436 1.00 15.77 74 GLU B C 1
ATOM 3611 O O . GLU B 1 74 ? -12.105 3.091 -18.598 1.00 17.00 74 GLU B O 1
ATOM 3617 N N . GLY B 1 75 ? -11.094 4.093 -16.847 1.00 16.48 75 GLY B N 1
ATOM 3618 C CA . GLY B 1 75 ? -10.912 5.352 -17.577 1.00 16.70 75 GLY B CA 1
ATOM 3619 C C . GLY B 1 75 ? -11.501 6.589 -16.923 1.00 18.64 75 GLY B C 1
ATOM 3620 O O . GLY B 1 75 ? -12.255 6.505 -15.957 1.00 20.64 75 GLY B O 1
ATOM 3621 N N . TYR B 1 76 ? -11.123 7.737 -17.461 1.00 19.85 76 TYR B N 1
ATOM 3622 C CA . TYR B 1 76 ? -11.652 9.031 -17.049 1.00 19.96 76 TYR B CA 1
ATOM 3623 C C . TYR B 1 76 ? -13.168 9.040 -17.255 1.00 19.50 76 TYR B C 1
ATOM 3624 O O . TYR B 1 76 ? -13.681 8.814 -18.368 1.00 18.97 76 TYR B O 1
ATOM 3633 N N . ALA B 1 77 ? -13.893 9.275 -16.171 1.00 20.01 77 ALA B N 1
ATOM 3634 C CA . ALA B 1 77 ? -15.350 9.173 -16.230 1.00 20.08 77 ALA B CA 1
ATOM 3635 C C . ALA B 1 77 ? -16.045 10.071 -17.258 1.00 19.79 77 ALA B C 1
ATOM 3636 O O . ALA B 1 77 ? -16.915 9.617 -17.983 1.00 20.00 77 ALA B O 1
ATOM 3638 N N . PRO B 1 78 ? -15.683 11.373 -17.337 1.00 20.00 78 PRO B N 1
ATOM 3639 C CA . PRO B 1 78 ? -16.332 12.134 -18.402 1.00 19.49 78 PRO B CA 1
ATOM 3640 C C . PRO B 1 78 ? -16.027 11.653 -19.823 1.00 19.63 78 PRO B C 1
ATOM 3641 O O . PRO B 1 78 ? -16.889 11.769 -20.708 1.00 20.08 78 PRO B O 1
ATOM 3645 N N . LEU B 1 79 ? -14.825 11.099 -20.028 1.00 19.22 79 LEU B N 1
ATOM 3646 C CA . LEU B 1 79 ? -14.490 10.493 -21.328 1.00 18.33 79 LEU B CA 1
ATOM 3647 C C . LEU B 1 79 ? -15.369 9.271 -21.634 1.00 18.82 79 LEU B C 1
ATOM 3648 O O . LEU B 1 79 ? -15.895 9.154 -22.753 1.00 18.77 79 LEU B O 1
ATOM 3653 N N . ARG B 1 80 ? -15.524 8.368 -20.656 1.00 19.28 80 ARG B N 1
ATOM 3654 C CA . ARG B 1 80 ? -16.396 7.192 -20.817 1.00 19.71 80 ARG B CA 1
ATOM 3655 C C . ARG B 1 80 ? -17.837 7.618 -21.148 1.00 19.77 80 ARG B C 1
ATOM 3656 O O . ARG B 1 80 ? -18.490 7.040 -22.032 1.00 19.28 80 ARG B O 1
ATOM 3664 N N . ALA B 1 81 ? -18.310 8.658 -20.456 1.00 20.08 81 ALA B N 1
ATOM 3665 C CA . ALA B 1 81 ? -19.660 9.199 -20.704 1.00 20.74 81 ALA B CA 1
ATOM 3666 C C . ALA B 1 81 ? -19.802 9.788 -22.117 1.00 20.83 81 ALA B C 1
ATOM 3667 O O . ALA B 1 81 ? -20.836 9.619 -22.781 1.00 20.79 81 ALA B O 1
ATOM 3669 N N . PHE B 1 82 ? -18.748 10.463 -22.578 1.00 20.42 82 PHE B N 1
ATOM 3670 C CA . PHE B 1 82 ? -18.728 11.037 -23.925 1.00 20.80 82 PHE B CA 1
ATOM 3671 C C . PHE B 1 82 ? -18.790 9.926 -24.971 1.00 20.77 82 PHE B C 1
ATOM 3672 O O . PHE B 1 82 ? -19.588 9.983 -25.906 1.00 20.72 82 PHE B O 1
ATOM 3680 N N . VAL B 1 83 ? -17.964 8.896 -24.781 1.00 20.14 83 VAL B N 1
ATOM 3681 C CA . VAL B 1 83 ? -17.976 7.734 -25.675 1.00 20.25 83 VAL B CA 1
ATOM 3682 C C . VAL B 1 83 ? -19.338 7.056 -25.653 1.00 20.89 83 VAL B C 1
ATOM 3683 O O . VAL B 1 83 ? -19.900 6.751 -26.701 1.00 21.68 83 VAL B O 1
ATOM 3687 N N . ALA B 1 84 ? -19.875 6.836 -24.457 1.00 22.23 84 ALA B N 1
ATOM 3688 C CA . ALA B 1 84 ? -21.219 6.291 -24.308 1.00 22.32 84 ALA B CA 1
ATOM 3689 C C . ALA B 1 84 ? -22.292 7.075 -25.096 1.00 23.15 84 ALA B C 1
ATOM 3690 O O . ALA B 1 84 ? -23.132 6.482 -25.771 1.00 22.69 84 ALA B O 1
ATOM 3692 N N . GLU B 1 85 ? -22.271 8.404 -25.011 1.00 23.87 85 GLU B N 1
ATOM 3693 C CA . GLU B 1 85 ? -23.229 9.230 -25.735 1.00 25.87 85 GLU B CA 1
ATOM 3694 C C . GLU B 1 85 ? -23.021 9.143 -27.254 1.00 24.91 85 GLU B C 1
ATOM 3695 O O . GLU B 1 85 ? -23.974 9.105 -28.025 1.00 25.31 85 GLU B O 1
ATOM 3701 N N . TRP B 1 86 ? -21.763 9.090 -27.676 1.00 24.58 86 TRP B N 1
ATOM 3702 C CA . TRP B 1 86 ? -21.411 9.028 -29.086 1.00 23.53 86 TRP B CA 1
ATOM 3703 C C . TRP B 1 86 ? -21.850 7.693 -29.687 1.00 23.69 86 TRP B C 1
ATOM 3704 O O . TRP B 1 86 ? -22.496 7.651 -30.756 1.00 23.94 86 TRP B O 1
ATOM 3715 N N . ILE B 1 87 ? -21.518 6.619 -28.971 1.00 22.71 87 ILE B N 1
ATOM 3716 C CA . ILE B 1 87 ? -21.714 5.245 -29.447 1.00 22.98 87 ILE B CA 1
ATOM 3717 C C . ILE B 1 87 ? -23.157 4.739 -29.246 1.00 23.18 87 ILE B C 1
ATOM 3718 O O . ILE B 1 87 ? -23.628 3.835 -29.961 1.00 22.97 87 ILE B O 1
ATOM 3723 N N . GLY B 1 88 ? -23.856 5.317 -28.278 1.00 23.20 88 GLY B N 1
ATOM 3724 C CA . GLY B 1 88 ? -25.238 4.910 -27.979 1.00 24.05 88 GLY B CA 1
ATOM 3725 C C . GLY B 1 88 ? -25.312 3.809 -26.947 1.00 23.50 88 GLY B C 1
ATOM 3726 O O . GLY B 1 88 ? -26.148 2.899 -27.037 1.00 24.85 88 GLY B O 1
ATOM 3727 N N . VAL B 1 89 ? -24.403 3.871 -25.983 1.00 23.35 89 VAL B N 1
ATOM 3728 C CA . VAL B 1 89 ? -24.347 2.907 -24.897 1.00 22.61 89 VAL B CA 1
ATOM 3729 C C . VAL B 1 89 ? -24.341 3.664 -23.560 1.00 23.09 89 VAL B C 1
ATOM 3730 O O . VAL B 1 89 ? -24.544 4.902 -23.537 1.00 23.34 89 VAL B O 1
ATOM 3734 N N . ARG B 1 90 ? -24.133 2.947 -22.459 1.00 22.87 90 ARG B N 1
ATOM 3735 C CA . ARG B 1 90 ? -24.000 3.607 -21.153 1.00 23.37 90 ARG B CA 1
ATOM 3736 C C . ARG B 1 90 ? -22.527 3.660 -20.719 1.00 23.10 90 ARG B C 1
ATOM 3737 O O . ARG B 1 90 ? -21.739 2.771 -21.090 1.00 22.89 90 ARG B O 1
ATOM 3745 N N . PRO B 1 91 ? -22.143 4.694 -19.939 1.00 23.73 91 PRO B N 1
ATOM 3746 C CA . PRO B 1 91 ? -20.718 4.907 -19.574 1.00 23.65 91 PRO B CA 1
ATOM 3747 C C . PRO B 1 91 ? -20.039 3.680 -18.958 1.00 23.10 91 PRO B C 1
ATOM 3748 O O . PRO B 1 91 ? -18.856 3.426 -19.214 1.00 22.18 91 PRO B O 1
ATOM 3752 N N . GLU B 1 92 ? -20.783 2.908 -18.169 1.00 22.89 92 GLU B N 1
ATOM 3753 C CA . GLU B 1 92 ? -20.237 1.737 -17.495 1.00 21.81 92 GLU B CA 1
ATOM 3754 C C . GLU B 1 92 ? -19.897 0.560 -18.443 1.00 21.58 92 GLU B C 1
ATOM 3755 O O . GLU B 1 92 ? -19.245 -0.400 -18.028 1.00 22.92 92 GLU B O 1
ATOM 3761 N N . GLU B 1 93 ? -20.309 0.658 -19.710 1.00 20.87 93 GLU B N 1
ATOM 3762 C CA . GLU B 1 93 ? -20.018 -0.367 -20.718 1.00 21.14 93 GLU B CA 1
ATOM 3763 C C . GLU B 1 93 ? -18.736 -0.056 -21.500 1.00 18.91 93 GLU B C 1
ATOM 3764 O O . GLU B 1 93 ? -18.371 -0.772 -22.436 1.00 19.47 93 GLU B O 1
ATOM 3770 N N . VAL B 1 94 ? -18.088 1.047 -21.150 1.00 18.27 94 VAL B N 1
ATOM 3771 C CA . VAL B 1 94 ? -16.943 1.543 -21.905 1.00 16.15 94 VAL B CA 1
ATOM 3772 C C . VAL B 1 94 ? -15.633 1.365 -21.133 1.00 16.20 94 VAL B C 1
ATOM 3773 O O . VAL B 1 94 ? -15.546 1.734 -19.958 1.00 15.40 94 VAL B O 1
ATOM 3777 N N . LEU B 1 95 ? -14.635 0.767 -21.796 1.00 15.00 95 LEU B N 1
ATOM 3778 C CA . LEU B 1 95 ? -13.273 0.692 -21.260 1.00 13.96 95 LEU B CA 1
ATOM 3779 C C . LEU B 1 95 ? -12.377 1.604 -22.114 1.00 14.05 95 LEU B C 1
ATOM 3780 O O . LEU B 1 95 ? -12.372 1.480 -23.354 1.00 13.45 95 LEU B O 1
ATOM 3785 N N . ILE B 1 96 ? -11.665 2.537 -21.481 1.00 13.48 96 ILE B N 1
ATOM 3786 C CA . ILE B 1 96 ? -10.673 3.347 -22.193 1.00 13.24 96 ILE B CA 1
ATOM 3787 C C . ILE B 1 96 ? -9.357 2.609 -22.260 1.00 13.96 96 ILE B C 1
ATOM 3788 O O . ILE B 1 96 ? -8.831 2.165 -21.223 1.00 14.57 96 ILE B O 1
ATOM 3793 N N . THR B 1 97 ? -8.834 2.485 -23.477 1.00 14.38 97 THR B N 1
ATOM 3794 C CA . THR B 1 97 ? -7.622 1.709 -23.732 1.00 14.76 97 THR B CA 1
ATOM 3795 C C . THR B 1 97 ? -6.537 2.573 -24.341 1.00 14.46 97 THR B C 1
ATOM 3796 O O . THR B 1 97 ? -6.794 3.660 -24.865 1.00 14.97 97 THR B O 1
ATOM 3800 N N . THR B 1 98 ? -5.306 2.090 -24.237 1.00 14.31 98 THR B N 1
ATOM 3801 C CA . THR B 1 98 ? -4.123 2.787 -24.743 1.00 13.47 98 THR B CA 1
ATOM 3802 C C . THR B 1 98 ? -3.944 2.464 -26.238 1.00 13.33 98 THR B C 1
ATOM 3803 O O . THR B 1 98 ? -3.079 1.634 -26.648 1.00 13.64 98 THR B O 1
ATOM 3807 N N . GLY B 1 99 ? -4.801 3.079 -27.049 1.00 12.58 99 GLY B N 1
ATOM 3808 C CA . GLY B 1 99 ? -4.948 2.777 -28.479 1.00 13.06 99 GLY B CA 1
ATOM 3809 C C . GLY B 1 99 ? -5.797 1.520 -28.632 1.00 12.88 99 GLY B C 1
ATOM 3810 O O . GLY B 1 99 ? -5.923 0.712 -27.683 1.00 13.72 99 GLY B O 1
ATOM 3811 N N . SER B 1 100 ? -6.447 1.384 -29.783 1.00 12.23 100 SER B N 1
ATOM 3812 C CA A SER B 1 100 ? -7.175 0.154 -30.095 0.50 12.82 100 SER B CA 1
ATOM 3813 C CA B SER B 1 100 ? -7.199 0.163 -30.062 0.50 12.34 100 SER B CA 1
ATOM 3814 C C . SER B 1 100 ? -6.230 -1.007 -30.235 1.00 12.30 100 SER B C 1
ATOM 3815 O O . SER B 1 100 ? -6.637 -2.178 -30.083 1.00 13.84 100 SER B O 1
ATOM 3820 N N . GLN B 1 101 ? -4.953 -0.717 -30.517 1.00 12.80 101 GLN B N 1
ATOM 3821 C CA . GLN B 1 101 ? -3.969 -1.823 -30.552 1.00 13.40 101 GLN B CA 1
ATOM 3822 C C . GLN B 1 101 ? -3.989 -2.583 -29.198 1.00 14.37 101 GLN B C 1
ATOM 3823 O O . GLN B 1 101 ? -3.945 -3.823 -29.163 1.00 12.96 101 GLN B O 1
ATOM 3829 N N . GLN B 1 102 ? -4.078 -1.859 -28.091 1.00 13.80 102 GLN B N 1
ATOM 3830 C CA . GLN B 1 102 ? -4.233 -2.511 -26.781 1.00 13.26 102 GLN B CA 1
ATOM 3831 C C . GLN B 1 102 ? -5.479 -3.395 -26.697 1.00 13.86 102 GLN B C 1
ATOM 3832 O O . GLN B 1 102 ? -5.386 -4.509 -26.199 1.00 13.09 102 GLN B O 1
ATOM 3838 N N . ALA B 1 103 ? -6.619 -2.943 -27.218 1.00 14.11 103 ALA B N 1
ATOM 3839 C CA . ALA B 1 103 ? -7.825 -3.768 -27.155 1.00 13.65 103 ALA B CA 1
ATOM 3840 C C . ALA B 1 103 ? -7.587 -5.096 -27.888 1.00 13.19 103 ALA B C 1
ATOM 3841 O O . ALA B 1 103 ? -8.086 -6.137 -27.484 1.00 15.85 103 ALA B O 1
ATOM 3843 N N . LEU B 1 104 ? -6.821 -5.048 -28.981 1.00 13.15 104 LEU B N 1
ATOM 3844 C CA . LEU B 1 104 ? -6.489 -6.276 -29.724 1.00 13.62 104 LEU B CA 1
ATOM 3845 C C . LEU B 1 104 ? -5.689 -7.210 -28.872 1.00 14.19 104 LEU B C 1
ATOM 3846 O O . LEU B 1 104 ? -5.985 -8.405 -28.855 1.00 14.49 104 LEU B O 1
ATOM 3851 N N . ASP B 1 105 ? -4.668 -6.675 -28.191 1.00 14.36 105 ASP B N 1
ATOM 3852 C CA . ASP B 1 105 ? -3.860 -7.453 -27.245 1.00 14.99 105 ASP B CA 1
ATOM 3853 C C . ASP B 1 105 ? -4.757 -8.117 -26.180 1.00 14.59 105 ASP B C 1
ATOM 3854 O O . ASP B 1 105 ? -4.663 -9.331 -25.946 1.00 13.67 105 ASP B O 1
ATOM 3859 N N . LEU B 1 106 ? -5.648 -7.321 -25.581 1.00 13.79 106 LEU B N 1
ATOM 3860 C CA . LEU B 1 106 ? -6.548 -7.786 -24.517 1.00 13.16 106 LEU B CA 1
ATOM 3861 C C . LEU B 1 106 ? -7.500 -8.906 -24.983 1.00 14.20 106 LEU B C 1
ATOM 3862 O O . LEU B 1 106 ? -7.653 -9.890 -24.273 1.00 14.77 106 LEU B O 1
ATOM 3867 N N . VAL B 1 107 ? -8.109 -8.753 -26.161 1.00 14.23 107 VAL B N 1
ATOM 3868 C CA . VAL B 1 107 ? -9.046 -9.761 -26.681 1.00 15.51 107 VAL B CA 1
ATOM 3869 C C . VAL B 1 107 ? -8.268 -11.047 -26.950 1.00 14.58 107 VAL B C 1
ATOM 3870 O O . VAL B 1 107 ? -8.736 -12.170 -26.664 1.00 15.18 107 VAL B O 1
ATOM 3874 N N . GLY B 1 108 ? -7.053 -10.900 -27.472 1.00 14.35 108 GLY B N 1
ATOM 3875 C CA . GLY B 1 108 ? -6.182 -12.089 -27.670 1.00 14.95 108 GLY B CA 1
ATOM 3876 C C . GLY B 1 108 ? -5.973 -12.852 -26.365 1.00 15.75 108 GLY B C 1
ATOM 3877 O O . GLY B 1 108 ? -6.136 -14.072 -26.306 1.00 15.22 108 GLY B O 1
ATOM 3878 N N . LYS B 1 109 ? -5.665 -12.126 -25.294 1.00 15.32 109 LYS B N 1
ATOM 3879 C CA . LYS B 1 109 ? -5.367 -12.739 -23.987 1.00 15.77 109 LYS B CA 1
ATOM 3880 C C . LYS B 1 109 ? -6.581 -13.470 -23.397 1.00 16.35 109 LYS B C 1
ATOM 3881 O O . LYS B 1 109 ? -6.452 -14.552 -22.814 1.00 17.61 109 LYS B O 1
ATOM 3887 N N . VAL B 1 110 ? -7.750 -12.860 -23.571 1.00 16.41 110 VAL B N 1
ATOM 3888 C CA . VAL B 1 110 ? -8.993 -13.337 -22.965 1.00 16.99 110 VAL B CA 1
ATOM 3889 C C . VAL B 1 110 ? -9.537 -14.560 -23.715 1.00 17.41 110 VAL B C 1
ATOM 3890 O O . VAL B 1 110 ? -10.088 -15.470 -23.080 1.00 18.01 110 VAL B O 1
ATOM 3894 N N . PHE B 1 111 ? -9.353 -14.602 -25.047 1.00 16.80 111 PHE B N 1
ATOM 3895 C CA . PHE B 1 111 ? -10.061 -15.581 -25.884 1.00 17.73 111 PHE B CA 1
ATOM 3896 C C . PHE B 1 111 ? -9.223 -16.693 -26.495 1.00 18.35 111 PHE B C 1
ATOM 3897 O O . PHE B 1 111 ? -9.770 -17.750 -26.841 1.00 18.23 111 PHE B O 1
ATOM 3905 N N . LEU B 1 112 ? -7.916 -16.459 -26.644 1.00 17.93 112 LEU B N 1
ATOM 3906 C CA . LEU B 1 112 ? -7.079 -17.379 -27.427 1.00 19.19 112 LEU B CA 1
ATOM 3907 C C . LEU B 1 112 ? -6.112 -18.192 -26.579 1.00 20.17 112 LEU B C 1
ATOM 3908 O O . LEU B 1 112 ? -5.588 -17.708 -25.577 1.00 19.89 112 LEU B O 1
ATOM 3913 N N . ASP B 1 113 ? -5.884 -19.433 -27.001 1.00 21.66 113 ASP B N 1
ATOM 3914 C CA . ASP B 1 113 ? -4.857 -20.289 -26.409 1.00 23.63 113 ASP B CA 1
ATOM 3915 C C . ASP B 1 113 ? -4.117 -20.981 -27.550 1.00 23.26 113 ASP B C 1
ATOM 3916 O O . ASP B 1 113 ? -4.552 -20.932 -28.707 1.00 23.19 113 ASP B O 1
ATOM 3921 N N . GLU B 1 114 ? -3.005 -21.643 -27.231 1.00 23.45 114 GLU B N 1
ATOM 3922 C CA . GLU B 1 114 ? -2.273 -22.397 -28.247 1.00 24.26 114 GLU B CA 1
ATOM 3923 C C . GLU B 1 114 ? -3.185 -23.352 -29.000 1.00 23.11 114 GLU B C 1
ATOM 3924 O O . GLU B 1 114 ? -3.889 -24.152 -28.394 1.00 22.66 114 GLU B O 1
ATOM 3930 N N . GLY B 1 115 ? -3.181 -23.243 -30.320 1.00 22.58 115 GLY B N 1
ATOM 3931 C CA . GLY B 1 115 ? -3.981 -24.120 -31.188 1.00 22.12 115 GLY B CA 1
ATOM 3932 C C . GLY B 1 115 ? -5.455 -23.745 -31.352 1.00 22.30 115 GLY B C 1
ATOM 3933 O O . GLY B 1 115 ? -6.167 -24.368 -32.165 1.00 22.63 115 GLY B O 1
ATOM 3934 N N . SER B 1 116 ? -5.914 -22.737 -30.611 1.00 21.35 116 SER B N 1
ATOM 3935 C CA . SER B 1 116 ? -7.324 -22.318 -30.677 1.00 21.16 116 SER B CA 1
ATOM 3936 C C . SER B 1 116 ? -7.622 -21.605 -31.990 1.00 21.11 116 SER B C 1
ATOM 3937 O O . SER B 1 116 ? -6.822 -20.754 -32.444 1.00 20.84 116 SER B O 1
ATOM 3940 N N . PRO B 1 117 ? -8.764 -21.937 -32.614 1.00 19.97 117 PRO B N 1
ATOM 3941 C CA . PRO B 1 117 ? -9.056 -21.281 -33.893 1.00 19.25 117 PRO B CA 1
ATOM 3942 C C . PRO B 1 117 ? -9.477 -19.834 -33.687 1.00 19.08 117 PRO B C 1
ATOM 3943 O O . PRO B 1 117 ? -10.186 -19.527 -32.716 1.00 18.38 117 PRO B O 1
ATOM 3947 N N . VAL B 1 118 ? -9.036 -18.965 -34.587 1.00 18.20 118 VAL B N 1
ATOM 3948 C CA . VAL B 1 118 ? -9.517 -17.573 -34.639 1.00 17.73 118 VAL B CA 1
ATOM 3949 C C . VAL B 1 118 ? -9.768 -17.226 -36.100 1.00 17.77 118 VAL B C 1
ATOM 3950 O O . VAL B 1 118 ? -9.021 -17.649 -36.975 1.00 17.17 118 VAL B O 1
ATOM 3954 N N . LEU B 1 119 ? -10.819 -16.467 -36.379 1.00 16.92 119 LEU B N 1
ATOM 3955 C CA . LEU B 1 119 ? -11.175 -16.198 -37.760 1.00 16.72 119 LEU B CA 1
ATOM 3956 C C . LEU B 1 119 ? -10.995 -14.728 -38.094 1.00 16.79 119 LEU B C 1
ATOM 3957 O O . LEU B 1 119 ? -11.473 -13.863 -37.366 1.00 16.85 119 LEU B O 1
ATOM 3962 N N . LEU B 1 120 ? -10.266 -14.458 -39.171 1.00 16.43 120 LEU B N 1
ATOM 3963 C CA . LEU B 1 120 ? -10.202 -13.095 -39.703 1.00 18.17 120 LEU B CA 1
ATOM 3964 C C . LEU B 1 120 ? -10.146 -13.117 -41.214 1.00 18.59 120 LEU B C 1
ATOM 3965 O O . LEU B 1 120 ? -10.156 -14.193 -41.821 1.00 18.84 120 LEU B O 1
ATOM 3970 N N . GLU B 1 121 ? -10.126 -11.933 -41.811 1.00 19.01 121 GLU B N 1
ATOM 3971 C CA . GLU B 1 121 ? -10.080 -11.843 -43.255 1.00 19.59 121 GLU B CA 1
ATOM 3972 C C . GLU B 1 121 ? -8.655 -12.049 -43.747 1.00 19.34 121 GLU B C 1
ATOM 3973 O O . GLU B 1 121 ? -7.704 -11.870 -42.992 1.00 18.67 121 GLU B O 1
ATOM 3979 N N . ALA B 1 122 ? -8.524 -12.485 -45.003 1.00 18.68 122 ALA B N 1
ATOM 3980 C CA . ALA B 1 122 ? -7.250 -12.407 -45.711 1.00 18.96 122 ALA B CA 1
ATOM 3981 C C . ALA B 1 122 ? -7.417 -11.463 -46.917 1.00 18.22 122 ALA B C 1
ATOM 3982 O O . ALA B 1 122 ? -8.188 -11.742 -47.844 1.00 18.07 122 ALA B O 1
ATOM 3984 N N . PRO B 1 123 ? -6.728 -10.314 -46.899 1.00 16.29 123 PRO B N 1
ATOM 3985 C CA . PRO B 1 123 ? -5.845 -9.843 -45.842 1.00 15.80 123 PRO B CA 1
ATOM 3986 C C . PRO B 1 123 ? -6.644 -9.193 -44.694 1.00 15.34 123 PRO B C 1
ATOM 3987 O O . PRO B 1 123 ? -7.864 -8.966 -44.827 1.00 15.29 123 PRO B O 1
ATOM 3991 N N . SER B 1 124 ? -5.954 -8.915 -43.591 1.00 15.50 124 SER B N 1
ATOM 3992 C CA . SER B 1 124 ? -6.510 -8.129 -42.488 1.00 16.36 124 SER B CA 1
ATOM 3993 C C . SER B 1 124 ? -5.392 -7.307 -41.838 1.00 15.42 124 SER B C 1
ATOM 3994 O O . SER B 1 124 ? -4.226 -7.337 -42.280 1.00 15.69 124 SER B O 1
ATOM 3997 N N . TYR B 1 125 ? -5.738 -6.575 -40.771 1.00 15.06 125 TYR B N 1
ATOM 3998 C CA . TYR B 1 125 ? -4.772 -5.666 -40.161 1.00 15.44 125 TYR B CA 1
ATOM 3999 C C . TYR B 1 125 ? -3.622 -6.412 -39.490 1.00 15.34 125 TYR B C 1
ATOM 4000 O O . TYR B 1 125 ? -3.836 -7.221 -38.597 1.00 15.78 125 TYR B O 1
ATOM 4009 N N . MET B 1 126 ? -2.390 -6.152 -39.928 1.00 15.98 126 MET B N 1
ATOM 4010 C CA . MET B 1 126 ? -1.247 -6.918 -39.404 1.00 15.68 126 MET B CA 1
ATOM 4011 C C . MET B 1 126 ? -1.020 -6.776 -37.903 1.00 15.16 126 MET B C 1
ATOM 4012 O O . MET B 1 126 ? -0.497 -7.674 -37.279 1.00 16.65 126 MET B O 1
ATOM 4017 N N . GLY B 1 127 ? -1.425 -5.647 -37.323 1.00 13.65 127 GLY B N 1
ATOM 4018 C CA . GLY B 1 127 ? -1.321 -5.462 -35.865 1.00 14.69 127 GLY B CA 1
ATOM 4019 C C . GLY B 1 127 ? -2.230 -6.405 -35.070 1.00 13.25 127 GLY B C 1
ATOM 4020 O O . GLY B 1 127 ? -1.865 -6.816 -33.980 1.00 12.99 127 GLY B O 1
ATOM 4021 N N . ALA B 1 128 ? -3.413 -6.710 -35.607 1.00 14.23 128 ALA B N 1
ATOM 4022 C CA . ALA B 1 128 ? -4.283 -7.765 -35.043 1.00 14.29 128 ALA B CA 1
ATOM 4023 C C . ALA B 1 128 ? -3.650 -9.176 -35.151 1.00 14.55 128 ALA B C 1
ATOM 4024 O O . ALA B 1 128 ? -3.585 -9.920 -34.169 1.00 15.27 128 ALA B O 1
ATOM 4026 N N . ILE B 1 129 ? -3.131 -9.508 -36.334 1.00 14.52 129 ILE B N 1
ATOM 4027 C CA . ILE B 1 129 ? -2.443 -10.768 -36.533 1.00 14.50 129 ILE B CA 1
ATOM 4028 C C . ILE B 1 129 ? -1.317 -10.893 -35.505 1.00 14.79 129 ILE B C 1
ATOM 4029 O O . ILE B 1 129 ? -1.193 -11.915 -34.827 1.00 14.56 129 ILE B O 1
ATOM 4034 N N . GLN B 1 130 ? -0.521 -9.828 -35.373 1.00 14.75 130 GLN B N 1
ATOM 4035 C CA . GLN B 1 130 ? 0.636 -9.809 -34.483 1.00 15.79 130 GLN B CA 1
ATOM 4036 C C . GLN B 1 130 ? 0.213 -10.022 -33.022 1.00 15.08 130 GLN B C 1
ATOM 4037 O O . GLN B 1 130 ? 0.762 -10.884 -32.327 1.00 15.07 130 GLN B O 1
ATOM 4043 N N . ALA B 1 131 ? -0.784 -9.258 -32.582 1.00 14.19 131 ALA B N 1
ATOM 4044 C CA . ALA B 1 131 ? -1.302 -9.350 -31.215 1.00 14.70 131 ALA B CA 1
ATOM 4045 C C . ALA B 1 131 ? -1.841 -10.767 -30.934 1.00 15.66 131 ALA B C 1
ATOM 4046 O O . ALA B 1 131 ? -1.540 -11.362 -29.897 1.00 17.34 131 ALA B O 1
ATOM 4048 N N . PHE B 1 132 ? -2.579 -11.306 -31.891 1.00 14.71 132 PHE B N 1
ATOM 4049 C CA . PHE B 1 132 ? -3.184 -12.628 -31.721 1.00 15.28 132 PHE B CA 1
ATOM 4050 C C . PHE B 1 132 ? -2.144 -13.732 -31.784 1.00 16.05 132 PHE B C 1
ATOM 4051 O O . PHE B 1 132 ? -2.232 -14.756 -31.052 1.00 16.55 132 PHE B O 1
ATOM 4059 N N . ARG B 1 133 ? -1.153 -13.549 -32.651 1.00 17.25 133 ARG B N 1
ATOM 4060 C CA . ARG B 1 133 ? -0.196 -14.656 -32.902 1.00 18.09 133 ARG B CA 1
ATOM 4061 C C . ARG B 1 133 ? 0.616 -15.012 -31.643 1.00 17.15 133 ARG B C 1
ATOM 4062 O O . ARG B 1 133 ? 1.084 -16.157 -31.489 1.00 16.11 133 ARG B O 1
ATOM 4070 N N . LEU B 1 134 ? 0.777 -14.042 -30.746 1.00 18.13 134 LEU B N 1
ATOM 4071 C CA . LEU B 1 134 ? 1.400 -14.229 -29.446 1.00 20.14 134 LEU B CA 1
ATOM 4072 C C . LEU B 1 134 ? 0.827 -15.415 -28.663 1.00 19.98 134 LEU B C 1
ATOM 4073 O O . LEU B 1 134 ? 1.525 -16.045 -27.873 1.00 19.88 134 LEU B O 1
ATOM 4078 N N . GLN B 1 135 ? -0.462 -15.689 -28.867 1.00 19.39 135 GLN B N 1
ATOM 4079 C CA . GLN B 1 135 ? -1.155 -16.733 -28.123 1.00 19.28 135 GLN B CA 1
ATOM 4080 C C . GLN B 1 135 ? -1.031 -18.122 -28.751 1.00 19.19 135 GLN B C 1
ATOM 4081 O O . GLN B 1 135 ? -1.485 -19.120 -28.156 1.00 19.83 135 GLN B O 1
ATOM 4087 N N . GLY B 1 136 ? -0.462 -18.160 -29.960 1.00 18.88 136 GLY B N 1
ATOM 4088 C CA . GLY B 1 136 ? -0.305 -19.379 -30.758 1.00 19.21 136 GLY B CA 1
ATOM 4089 C C . GLY B 1 136 ? -1.581 -19.957 -31.330 1.00 19.35 136 GLY B C 1
ATOM 4090 O O . GLY B 1 136 ? -1.731 -21.175 -31.370 1.00 19.66 136 GLY B O 1
ATOM 4091 N N . PRO B 1 137 ? -2.513 -19.101 -31.787 1.00 18.58 137 PRO B N 1
ATOM 4092 C CA . PRO B 1 137 ? -3.750 -19.639 -32.345 1.00 18.88 137 PRO B CA 1
ATOM 4093 C C . PRO B 1 137 ? -3.548 -20.278 -33.720 1.00 19.00 137 PRO B C 1
ATOM 4094 O O . PRO B 1 137 ? -2.466 -20.215 -34.317 1.00 19.70 137 PRO B O 1
ATOM 4098 N N . ARG B 1 138 ? -4.594 -20.924 -34.195 1.00 20.13 138 ARG B N 1
ATOM 4099 C CA . ARG B 1 138 ? -4.652 -21.384 -35.553 1.00 19.80 138 ARG B CA 1
ATOM 4100 C C . ARG B 1 138 ? -5.510 -20.379 -36.303 1.00 18.84 138 ARG B C 1
ATOM 4101 O O . ARG B 1 138 ? -6.702 -20.222 -36.006 1.00 19.00 138 ARG B O 1
ATOM 4109 N N . PHE B 1 139 ? -4.914 -19.682 -37.260 1.00 18.01 139 PHE B N 1
ATOM 4110 C CA . PHE B 1 139 ? -5.657 -18.682 -38.023 1.00 17.59 139 PHE B CA 1
ATOM 4111 C C . PHE B 1 139 ? -6.502 -19.333 -39.107 1.00 18.09 139 PHE B C 1
ATOM 4112 O O . PHE B 1 139 ? -6.013 -20.161 -39.903 1.00 19.41 139 PHE B O 1
ATOM 4120 N N . LEU B 1 140 ? -7.777 -18.980 -39.111 1.00 17.92 140 LEU B N 1
ATOM 4121 C CA . LEU B 1 140 ? -8.673 -19.317 -40.191 1.00 17.54 140 LEU B CA 1
ATOM 4122 C C . LEU B 1 140 ? -8.993 -18.029 -40.907 1.00 18.71 140 LEU B C 1
ATOM 4123 O O . LEU B 1 140 ? -9.303 -17.019 -40.270 1.00 19.12 140 LEU B O 1
ATOM 4128 N N . THR B 1 141 ? -8.920 -18.033 -42.231 1.00 18.77 141 THR B N 1
ATOM 4129 C CA . THR B 1 141 ? -9.256 -16.803 -42.948 1.00 19.46 141 THR B CA 1
ATOM 4130 C C . THR B 1 141 ? -10.329 -17.035 -44.011 1.00 19.87 141 THR B C 1
ATOM 4131 O O . THR B 1 141 ? -10.535 -18.155 -44.481 1.00 20.50 141 THR B O 1
ATOM 4135 N N . VAL B 1 142 ? -11.002 -15.962 -44.385 1.00 19.94 142 VAL B N 1
ATOM 4136 C CA . VAL B 1 142 ? -11.847 -15.946 -45.560 1.00 20.18 142 VAL B CA 1
ATOM 4137 C C . VAL B 1 142 ? -11.413 -14.742 -46.390 1.00 20.60 142 VAL B C 1
ATOM 4138 O O . VAL B 1 142 ? -10.945 -13.758 -45.836 1.00 19.43 142 VAL B O 1
ATOM 4142 N N . PRO B 1 143 ? -11.479 -14.852 -47.719 1.00 20.57 143 PRO B N 1
ATOM 4143 C CA . PRO B 1 143 ? -11.053 -13.723 -48.562 1.00 21.14 143 PRO B CA 1
ATOM 4144 C C .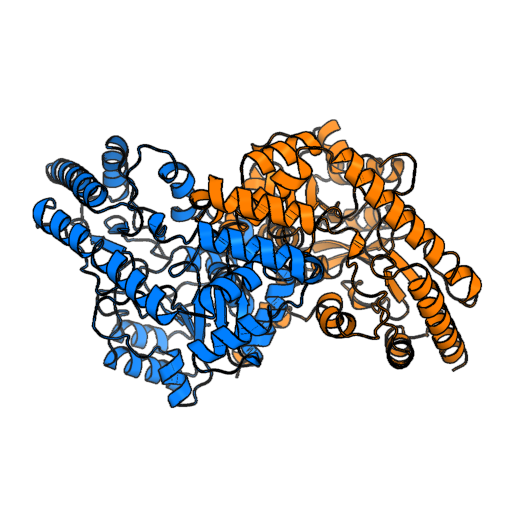 PRO B 1 143 ? -11.868 -12.462 -48.269 1.00 21.70 143 PRO B C 1
ATOM 4145 O O . PRO B 1 143 ? -13.084 -12.546 -48.045 1.00 21.27 143 PRO B O 1
ATOM 4149 N N . ALA B 1 144 ? -11.197 -11.312 -48.265 1.00 23.41 144 ALA B N 1
ATOM 4150 C CA . ALA B 1 144 ? -11.892 -10.038 -48.193 1.00 25.91 144 ALA B CA 1
ATOM 4151 C C . ALA B 1 144 ? -11.685 -9.187 -49.441 1.00 27.31 144 ALA B C 1
ATOM 4152 O O . ALA B 1 144 ? -10.585 -9.132 -50.004 1.00 27.62 144 ALA B O 1
ATOM 4154 N N . GLY B 1 145 ? -12.740 -8.505 -49.854 1.00 28.70 145 GLY B N 1
ATOM 4155 C CA . GLY B 1 145 ? -12.616 -7.548 -50.945 1.00 30.54 145 GLY B CA 1
ATOM 4156 C C . GLY B 1 145 ? -13.169 -6.164 -50.683 1.00 31.44 145 GLY B C 1
ATOM 4157 O O . GLY B 1 145 ? -13.316 -5.724 -49.529 1.00 31.89 145 GLY B O 1
ATOM 4158 N N . GLU B 1 146 ? -13.459 -5.481 -51.787 1.00 31.90 146 GLU B N 1
ATOM 4159 C CA . GLU B 1 146 ? -14.043 -4.145 -51.808 1.00 32.49 146 GLU B CA 1
ATOM 4160 C C . GLU B 1 146 ? -15.440 -4.136 -51.136 1.00 31.80 146 GLU B C 1
ATOM 4161 O O . GLU B 1 146 ? -15.899 -3.086 -50.636 1.00 31.01 146 GLU B O 1
ATOM 4167 N N . GLU B 1 147 ? -16.088 -5.309 -51.144 1.00 31.25 147 GLU B N 1
ATOM 4168 C CA . GLU B 1 147 ? -17.394 -5.572 -50.500 1.00 30.97 147 GLU B CA 1
ATOM 4169 C C . GLU B 1 147 ? -17.329 -6.350 -49.165 1.00 28.63 147 GLU B C 1
ATOM 4170 O O . GLU B 1 147 ? -18.345 -6.842 -48.664 1.00 27.88 147 GLU B O 1
ATOM 4176 N N . GLY B 1 148 ? -16.149 -6.433 -48.578 1.00 26.71 148 GLY B N 1
ATOM 4177 C CA . GLY B 1 148 ? -16.002 -7.104 -47.293 1.00 24.50 148 GLY B CA 1
ATOM 4178 C C . GLY B 1 148 ? -15.763 -8.593 -47.447 1.00 22.84 148 GLY B C 1
ATOM 4179 O O . GLY B 1 148 ? -15.369 -9.058 -48.527 1.00 23.35 148 GLY B O 1
ATOM 4180 N N . PRO B 1 149 ? -15.983 -9.351 -46.362 1.00 21.25 149 PRO B N 1
ATOM 4181 C CA . PRO B 1 149 ? -15.645 -10.781 -46.317 1.00 20.74 149 PRO B CA 1
ATOM 4182 C C . PRO B 1 149 ? -16.535 -11.650 -47.203 1.00 21.22 149 PRO B C 1
ATOM 4183 O O . PRO B 1 149 ? -17.739 -11.408 -47.326 1.00 20.66 149 PRO B O 1
ATOM 4187 N N . ASP B 1 150 ? -15.941 -12.690 -47.771 1.00 21.50 150 ASP B N 1
ATOM 4188 C CA . ASP B 1 150 ? -16.680 -13.659 -48.579 1.00 22.51 150 ASP B CA 1
ATOM 4189 C C . ASP B 1 150 ? -17.556 -14.487 -47.640 1.00 21.81 150 ASP B C 1
ATOM 4190 O O . ASP B 1 150 ? -17.062 -15.389 -46.960 1.00 21.75 150 ASP B O 1
ATOM 4195 N N . LEU B 1 151 ? -18.853 -14.176 -47.591 1.00 22.24 151 LEU B N 1
ATOM 4196 C CA . LEU B 1 151 ? -19.744 -14.895 -46.651 1.00 23.10 151 LEU B CA 1
ATOM 4197 C C . LEU B 1 151 ? -20.075 -16.332 -47.035 1.00 23.24 151 LEU B C 1
ATOM 4198 O O . LEU B 1 151 ? -20.472 -17.106 -46.174 1.00 22.61 151 LEU B O 1
ATOM 4203 N N . ASP B 1 152 ? -19.936 -16.686 -48.313 1.00 24.03 152 ASP B N 1
ATOM 4204 C CA . ASP B 1 152 ? -20.056 -18.097 -48.696 1.00 24.45 152 ASP B CA 1
ATOM 4205 C C . ASP B 1 152 ? -18.875 -18.889 -48.163 1.00 23.83 152 ASP B C 1
ATOM 4206 O O . ASP B 1 152 ? -19.050 -20.000 -47.665 1.00 23.75 152 ASP B O 1
ATOM 4211 N N . ALA B 1 153 ? -17.677 -18.319 -48.257 1.00 23.58 153 ALA B N 1
ATOM 4212 C CA . ALA B 1 153 ? -16.498 -18.932 -47.663 1.00 23.44 153 ALA B CA 1
ATOM 4213 C C . ALA B 1 153 ? -16.669 -19.039 -46.139 1.00 23.47 153 ALA B C 1
ATOM 4214 O O . ALA B 1 153 ? -16.402 -20.091 -45.552 1.00 22.68 153 ALA B O 1
ATOM 4216 N N . LEU B 1 154 ? -17.139 -17.961 -45.506 1.00 23.24 154 LEU B N 1
ATOM 4217 C CA . LEU B 1 154 ? -17.356 -17.971 -44.066 1.00 23.50 154 LEU B CA 1
ATOM 4218 C C . LEU B 1 154 ? -18.343 -19.054 -43.652 1.00 24.86 154 LEU B C 1
ATOM 4219 O O . LEU B 1 154 ? -18.089 -19.782 -42.711 1.00 24.31 154 LEU B O 1
ATOM 4224 N N . GLU B 1 155 ? -19.476 -19.127 -44.351 1.00 26.17 155 GLU B N 1
ATOM 4225 C CA . GLU B 1 155 ? -20.442 -20.206 -44.143 1.00 28.01 155 GLU B CA 1
ATOM 4226 C C . GLU B 1 155 ? -19.786 -21.596 -44.162 1.00 28.42 155 GLU B C 1
ATOM 4227 O O . GLU B 1 155 ? -20.055 -22.440 -43.287 1.00 28.33 155 GLU B O 1
ATOM 4233 N N . GLU B 1 156 ? -18.913 -21.826 -45.144 1.00 28.69 156 GLU B N 1
ATOM 4234 C CA . GLU B 1 156 ? -18.199 -23.112 -45.240 1.00 29.07 156 GLU B CA 1
ATOM 4235 C C . GLU B 1 156 ? -17.305 -23.377 -44.018 1.00 28.25 156 GLU B C 1
ATOM 4236 O O . GLU B 1 156 ? -17.298 -24.495 -43.468 1.00 28.56 156 GLU B O 1
ATOM 4242 N N . VAL B 1 157 ? -16.600 -22.345 -43.552 1.00 27.32 157 VAL B N 1
ATOM 4243 C CA . VAL B 1 157 ? -15.699 -22.491 -42.410 1.00 26.61 157 VAL B CA 1
ATOM 4244 C C . VAL B 1 157 ? -16.474 -22.836 -41.142 1.00 25.79 157 VAL B C 1
ATOM 4245 O O . VAL B 1 157 ? -16.049 -23.691 -40.366 1.00 24.66 157 VAL B O 1
ATOM 4249 N N . LEU B 1 158 ? -17.607 -22.155 -40.941 1.00 25.26 158 LEU B N 1
ATOM 4250 C CA . LEU B 1 158 ? -18.421 -22.303 -39.738 1.00 26.27 158 LEU B CA 1
ATOM 4251 C C . LEU B 1 158 ? -19.138 -23.641 -39.668 1.00 26.81 158 LEU B C 1
ATOM 4252 O O . LEU B 1 158 ? -19.650 -24.009 -38.615 1.00 27.61 158 LEU B O 1
ATOM 4257 N N . LYS B 1 159 ? -19.199 -24.359 -40.782 1.00 27.85 159 LYS B N 1
ATOM 4258 C CA . LYS B 1 159 ? -19.723 -25.726 -40.745 1.00 29.32 159 LYS B CA 1
ATOM 4259 C C . LYS B 1 159 ? -18.678 -26.676 -40.163 1.00 29.82 159 LYS B C 1
ATOM 4260 O O . LYS B 1 159 ? -19.018 -27.769 -39.682 1.00 29.91 159 LYS B O 1
ATOM 4266 N N . ARG B 1 160 ? -17.418 -26.235 -40.171 1.00 29.67 160 ARG B N 1
ATOM 4267 C CA . ARG B 1 160 ? -16.273 -27.092 -39.866 1.00 30.37 160 ARG B CA 1
ATOM 4268 C C . ARG B 1 160 ? -15.515 -26.692 -38.614 1.00 29.41 160 ARG B C 1
ATOM 4269 O O . ARG B 1 160 ? -14.955 -27.540 -37.921 1.00 29.85 160 ARG B O 1
ATOM 4277 N N . GLU B 1 161 ? -15.491 -25.392 -38.335 1.00 27.58 161 GLU B N 1
ATOM 4278 C CA . GLU B 1 161 ? -14.695 -24.861 -37.235 1.00 26.65 161 GLU B CA 1
ATOM 4279 C C . GLU B 1 161 ? -15.545 -23.969 -36.349 1.00 25.57 161 GLU B C 1
ATOM 4280 O O . GLU B 1 161 ? -16.516 -23.354 -36.826 1.00 25.39 161 GLU B O 1
ATOM 4286 N N . ARG B 1 162 ? -15.193 -23.906 -35.064 1.00 24.76 162 ARG B N 1
ATOM 4287 C CA . ARG B 1 162 ? -15.788 -22.928 -34.154 1.00 24.88 162 ARG B CA 1
ATOM 4288 C C . ARG B 1 162 ? -14.749 -21.915 -33.687 1.00 23.31 162 ARG B C 1
ATOM 4289 O O . ARG B 1 162 ? -14.070 -22.160 -32.679 1.00 23.31 162 ARG B O 1
ATOM 4297 N N . PRO B 1 163 ? -14.634 -20.771 -34.395 1.00 22.24 163 PRO B N 1
ATOM 4298 C CA . PRO B 1 163 ? -13.599 -19.805 -34.035 1.00 21.69 163 PRO B CA 1
ATOM 4299 C C . PRO B 1 163 ? -13.898 -19.211 -32.647 1.00 20.33 163 PRO B C 1
ATOM 4300 O O . PRO B 1 163 ? -15.075 -19.031 -32.287 1.00 19.67 163 PRO B O 1
ATOM 4304 N N . ARG B 1 164 ? -12.851 -18.944 -31.871 1.00 19.45 164 ARG B N 1
ATOM 4305 C CA . ARG B 1 164 ? -13.011 -18.270 -30.579 1.00 18.34 164 ARG B CA 1
ATOM 4306 C C . ARG B 1 164 ? -13.659 -16.890 -30.724 1.00 18.28 164 ARG B C 1
ATOM 4307 O O . ARG B 1 164 ? -14.423 -16.455 -29.858 1.00 18.91 164 ARG B O 1
ATOM 4315 N N . PHE B 1 165 ? -13.323 -16.216 -31.805 1.00 16.81 165 PHE B N 1
ATOM 4316 C CA . PHE B 1 165 ? -14.050 -15.024 -32.229 1.00 16.62 165 PHE B CA 1
ATOM 4317 C C . PHE B 1 165 ? -13.780 -14.783 -33.694 1.00 16.72 165 PHE B C 1
ATOM 4318 O O . PHE B 1 165 ? -12.871 -15.413 -34.265 1.00 16.20 165 PHE B O 1
ATOM 4326 N N . LEU B 1 166 ? -14.572 -13.888 -34.294 1.00 15.54 166 LEU B N 1
ATOM 4327 C CA . LEU B 1 166 ? -14.343 -13.408 -35.659 1.00 15.28 166 LEU B CA 1
ATOM 4328 C C . LEU B 1 166 ? -13.850 -11.978 -35.536 1.00 15.18 166 LEU B C 1
ATOM 4329 O O . LEU B 1 166 ? -14.531 -11.178 -34.939 1.00 15.90 166 LEU B O 1
ATOM 4334 N N . TYR B 1 167 ? -12.680 -11.699 -36.096 1.00 13.97 167 TYR B N 1
ATOM 4335 C CA . TYR B 1 167 ? -12.150 -10.313 -36.091 1.00 13.21 167 TYR B CA 1
ATOM 4336 C C . TYR B 1 167 ? -12.474 -9.703 -37.446 1.00 13.53 167 TYR B C 1
ATOM 4337 O O . TYR B 1 167 ? -12.071 -10.260 -38.483 1.00 13.85 167 TYR B O 1
ATOM 4346 N N . LEU B 1 168 ? -13.169 -8.558 -37.455 1.00 13.32 168 LEU B N 1
ATOM 4347 C CA . LEU B 1 168 ? -13.649 -8.005 -38.704 1.00 13.65 168 LEU B CA 1
ATOM 4348 C C . LEU B 1 168 ? -13.479 -6.512 -38.624 1.00 14.53 168 LEU B C 1
ATOM 4349 O O . LEU B 1 168 ? -13.549 -5.953 -37.541 1.00 15.24 168 LEU B O 1
ATOM 4354 N N . ILE B 1 169 ? -13.270 -5.905 -39.785 1.00 15.46 169 ILE B N 1
ATOM 4355 C CA . ILE B 1 169 ? -13.199 -4.456 -39.938 1.00 15.39 169 ILE B CA 1
ATOM 4356 C C . ILE B 1 169 ? -14.179 -4.135 -41.080 1.00 16.37 169 ILE B C 1
ATOM 4357 O O . ILE B 1 169 ? -13.754 -3.938 -42.216 1.00 16.11 169 ILE B O 1
ATOM 4362 N N . PRO B 1 170 ? -15.493 -4.082 -40.775 1.00 16.70 170 PRO B N 1
ATOM 4363 C CA . PRO B 1 170 ? -16.513 -3.868 -41.820 1.00 16.77 170 PRO B CA 1
ATOM 4364 C C . PRO B 1 170 ? -16.462 -2.493 -42.519 1.00 16.12 170 PRO B C 1
ATOM 4365 O O . PRO B 1 170 ? -16.891 -2.389 -43.687 1.00 16.79 170 PRO B O 1
ATOM 4369 N N . SER B 1 171 ? -15.952 -1.468 -41.844 1.00 16.76 171 SER B N 1
ATOM 4370 C CA . SER B 1 171 ? -15.960 -0.104 -42.422 1.00 17.59 171 SER B CA 1
ATOM 4371 C C . SER B 1 171 ? -14.564 0.381 -42.833 1.00 17.41 171 SER B C 1
ATOM 4372 O O . SER B 1 171 ? -13.799 0.882 -42.007 1.00 17.68 171 SER B O 1
ATOM 4375 N N . PHE B 1 172 ? -14.262 0.235 -44.126 1.00 16.88 172 PHE B N 1
ATOM 4376 C CA . PHE B 1 172 ? -13.006 0.698 -44.744 1.00 15.88 172 PHE B CA 1
ATOM 4377 C C . PHE B 1 172 ? -11.867 -0.118 -44.190 1.00 16.77 172 PHE B C 1
ATOM 4378 O O . PHE B 1 172 ? -10.925 0.379 -43.537 1.00 17.04 172 PHE B O 1
ATOM 4386 N N . GLN B 1 173 ? -11.990 -1.412 -44.488 1.00 16.09 173 GLN B N 1
ATOM 4387 C CA . GLN B 1 173 ? -11.082 -2.434 -43.965 1.00 16.84 173 GLN B CA 1
ATOM 4388 C C . GLN B 1 173 ? -9.612 -2.094 -44.176 1.00 17.23 173 GLN B C 1
ATOM 4389 O O . GLN B 1 173 ? -9.221 -1.568 -45.217 1.00 17.71 173 GLN B O 1
ATOM 4395 N N . ASN B 1 174 ? -8.800 -2.413 -43.176 1.00 17.00 174 ASN B N 1
ATOM 4396 C CA . ASN B 1 174 ? -7.357 -2.323 -43.314 1.00 16.64 174 ASN B CA 1
ATOM 4397 C C . ASN B 1 174 ? -6.925 -3.740 -43.671 1.00 16.80 174 ASN B C 1
ATOM 4398 O O . ASN B 1 174 ? -7.122 -4.641 -42.869 1.00 17.88 174 ASN B O 1
ATOM 4403 N N . PRO B 1 175 ? -6.326 -3.932 -44.856 1.00 16.37 175 PRO B N 1
ATOM 4404 C CA . PRO B 1 175 ? -5.809 -2.961 -45.826 1.00 16.56 175 PRO B CA 1
ATOM 4405 C C . PRO B 1 175 ? -6.594 -2.786 -47.133 1.00 15.88 175 PRO B C 1
ATOM 4406 O O . PRO B 1 175 ? -6.152 -2.011 -47.984 1.00 17.31 175 PRO B O 1
ATOM 4410 N N . THR B 1 176 ? -7.714 -3.495 -47.332 1.00 15.89 176 THR B N 1
ATOM 4411 C CA . THR B 1 176 ? -8.342 -3.467 -48.681 1.00 16.32 176 THR B CA 1
ATOM 4412 C C . THR B 1 176 ? -9.130 -2.174 -48.961 1.00 17.22 176 THR B C 1
ATOM 4413 O O . THR B 1 176 ? -9.440 -1.858 -50.122 1.00 18.93 176 THR B O 1
ATOM 4417 N N . GLY B 1 177 ? -9.502 -1.486 -47.896 1.00 17.07 177 GLY B N 1
ATOM 4418 C CA . GLY B 1 177 ? -10.461 -0.360 -47.974 1.00 18.00 177 GLY B CA 1
ATOM 4419 C C . GLY B 1 177 ? -11.918 -0.805 -48.113 1.00 19.12 177 GLY B C 1
ATOM 4420 O O . GLY B 1 177 ? -12.808 0.028 -48.225 1.00 19.72 177 GLY B O 1
ATOM 4421 N N . GLY B 1 178 ? -12.161 -2.118 -48.126 1.00 18.27 178 GLY B N 1
ATOM 4422 C CA . GLY B 1 178 ? -13.497 -2.655 -48.311 1.00 18.81 178 GLY B CA 1
ATOM 4423 C C . GLY B 1 178 ? -14.541 -2.135 -47.339 1.00 17.92 178 GLY B C 1
ATOM 4424 O O . GLY B 1 178 ? -14.278 -1.951 -46.153 1.00 16.69 178 GLY B O 1
ATOM 4425 N N . LEU B 1 179 ? -15.752 -1.955 -47.853 1.00 18.72 179 LEU B N 1
ATOM 4426 C CA . LEU B 1 179 ? -16.875 -1.545 -47.035 1.00 19.13 179 LEU B CA 1
ATOM 4427 C C . LEU B 1 179 ? -17.931 -2.616 -47.135 1.00 18.91 179 LEU B C 1
ATOM 4428 O O . LEU B 1 179 ? -18.546 -2.800 -48.205 1.00 17.66 179 LEU B O 1
ATOM 4433 N N . THR B 1 180 ? -18.138 -3.339 -46.037 1.00 19.73 180 THR B N 1
ATOM 4434 C CA . THR B 1 180 ? -19.164 -4.394 -46.002 1.00 20.31 180 THR B CA 1
ATOM 4435 C C . THR B 1 180 ? -20.551 -3.742 -46.105 1.00 20.47 180 THR B C 1
ATOM 4436 O O . THR B 1 180 ? -20.886 -2.894 -45.271 1.00 20.62 180 THR B O 1
ATOM 4440 N N . PRO B 1 181 ? -21.347 -4.095 -47.150 1.00 20.30 181 PRO B N 1
ATOM 4441 C CA . PRO B 1 181 ? -22.654 -3.431 -47.305 1.00 20.37 181 PRO B CA 1
ATOM 4442 C C . PRO B 1 181 ? -23.682 -3.924 -46.284 1.00 20.96 181 PRO B C 1
ATOM 4443 O O . PRO B 1 181 ? -23.512 -4.995 -45.691 1.00 21.39 181 PRO B O 1
ATOM 4447 N N . LEU B 1 182 ? -24.738 -3.141 -46.090 1.00 21.20 182 LEU B N 1
ATOM 4448 C CA . LEU B 1 182 ? -25.716 -3.435 -45.048 1.00 21.59 182 LEU B CA 1
ATOM 4449 C C . LEU B 1 182 ? -26.337 -4.837 -45.133 1.00 21.62 182 LEU B C 1
ATOM 4450 O O . LEU B 1 182 ? -26.383 -5.548 -44.118 1.00 21.85 182 LEU B O 1
ATOM 4455 N N . PRO B 1 183 ? -26.783 -5.267 -46.335 1.00 21.71 183 PRO B N 1
ATOM 4456 C CA . PRO B 1 183 ? -27.332 -6.634 -46.394 1.00 21.50 183 PRO B CA 1
ATOM 4457 C C . PRO B 1 183 ? -26.325 -7.699 -45.935 1.00 20.94 183 PRO B C 1
ATOM 4458 O O . PRO B 1 183 ? -26.702 -8.688 -45.282 1.00 20.83 183 PRO B O 1
ATOM 4462 N N . ALA B 1 184 ? -25.052 -7.492 -46.265 1.00 19.80 184 ALA B N 1
ATOM 4463 C CA . ALA B 1 184 ? -23.991 -8.383 -45.833 1.00 18.59 184 ALA B CA 1
ATOM 4464 C C . ALA B 1 184 ? -23.780 -8.368 -44.302 1.00 18.54 184 ALA B C 1
ATOM 4465 O O . ALA B 1 184 ? -23.591 -9.412 -43.687 1.00 18.85 184 ALA B O 1
ATOM 4467 N N . ARG B 1 185 ? -23.829 -7.192 -43.693 1.00 18.49 185 ARG B N 1
ATOM 4468 C CA . ARG B 1 185 ? -23.772 -7.064 -42.232 1.00 17.56 185 ARG B CA 1
ATOM 4469 C C . ARG B 1 185 ? -24.885 -7.855 -41.532 1.00 18.57 185 ARG B C 1
ATOM 4470 O O . ARG B 1 185 ? -24.658 -8.515 -40.509 1.00 19.80 185 ARG B O 1
ATOM 4478 N N . LYS B 1 186 ? -26.090 -7.769 -42.094 1.00 19.40 186 LYS B N 1
ATOM 4479 C CA . LYS B 1 186 ? -27.262 -8.387 -41.514 1.00 20.47 186 LYS B CA 1
ATOM 4480 C C . LYS B 1 186 ? -27.114 -9.894 -41.649 1.00 20.44 186 LYS B C 1
ATOM 4481 O O . LYS B 1 186 ? -27.454 -10.626 -40.736 1.00 21.43 186 LYS B O 1
ATOM 4487 N N . ARG B 1 187 ? -26.593 -10.335 -42.796 1.00 20.59 187 ARG B N 1
ATOM 4488 C CA . ARG B 1 187 ? -26.363 -11.764 -43.038 1.00 21.21 187 ARG B CA 1
ATOM 4489 C C . ARG B 1 187 ? -25.328 -12.327 -42.058 1.00 21.80 187 ARG B C 1
ATOM 4490 O O . ARG B 1 187 ? -25.511 -13.402 -41.452 1.00 22.10 187 ARG B O 1
ATOM 4498 N N . LEU B 1 188 ? -24.226 -11.600 -41.935 1.00 21.18 188 LEU B N 1
ATOM 4499 C CA . LEU B 1 188 ? -23.191 -11.897 -40.955 1.00 22.15 188 LEU B CA 1
ATOM 4500 C C . LEU B 1 188 ? -23.761 -11.965 -39.549 1.00 21.31 188 LEU B C 1
ATOM 4501 O O . LEU B 1 188 ? -23.464 -12.902 -38.821 1.00 20.81 188 LEU B O 1
ATOM 4506 N N . LEU B 1 189 ? -24.542 -10.959 -39.152 1.00 20.63 189 LEU B N 1
ATOM 4507 C CA . LEU B 1 189 ? -25.172 -11.009 -37.824 1.00 21.08 189 LEU B CA 1
ATOM 4508 C C . LEU B 1 189 ? -25.971 -12.317 -37.619 1.00 21.48 189 LEU B C 1
ATOM 4509 O O . LEU B 1 189 ? -25.825 -12.988 -36.596 1.00 21.09 189 LEU B O 1
ATOM 4514 N N . GLN B 1 190 ? -26.801 -12.679 -38.589 1.00 22.24 190 GLN B N 1
ATOM 4515 C CA . GLN B 1 190 ? -27.546 -13.945 -38.509 1.00 23.35 190 GLN B CA 1
ATOM 4516 C C . GLN B 1 190 ? -26.664 -15.175 -38.338 1.00 22.81 190 GLN B C 1
ATOM 4517 O O . GLN B 1 190 ? -26.953 -16.031 -37.498 1.00 22.31 190 GLN B O 1
ATOM 4523 N N . MET B 1 191 ? -25.583 -15.254 -39.113 1.00 22.62 191 MET B N 1
ATOM 4524 C CA . MET B 1 191 ? -24.658 -16.390 -39.063 1.00 23.66 191 MET B CA 1
ATOM 4525 C C . MET B 1 191 ? -24.026 -16.516 -37.678 1.00 23.18 191 MET B C 1
ATOM 4526 O O . MET B 1 191 ? -23.898 -17.610 -37.121 1.00 23.27 191 MET B O 1
ATOM 4531 N N . VAL B 1 192 ? -23.651 -15.374 -37.134 1.00 22.72 192 VAL B N 1
ATOM 4532 C CA . VAL B 1 192 ? -23.060 -15.271 -35.822 1.00 22.47 192 VAL B CA 1
ATOM 4533 C C . VAL B 1 192 ? -24.068 -15.614 -34.716 1.00 22.63 192 VAL B C 1
ATOM 4534 O O . VAL B 1 192 ? -23.752 -16.368 -33.778 1.00 21.73 192 VAL B O 1
ATOM 4538 N N . MET B 1 193 ? -25.275 -15.065 -34.821 1.00 21.84 193 MET B N 1
ATOM 4539 C CA . MET B 1 193 ? -26.286 -15.303 -33.789 1.00 22.63 193 MET B CA 1
ATOM 4540 C C . MET B 1 193 ? -26.712 -16.763 -33.754 1.00 23.04 193 MET B C 1
ATOM 4541 O O . MET B 1 193 ? -26.909 -17.308 -32.662 1.00 22.85 193 MET B O 1
ATOM 4546 N N . GLU B 1 194 ? -26.853 -17.382 -34.929 1.00 23.68 194 GLU B N 1
ATOM 4547 C CA . GLU B 1 194 ? -27.261 -18.819 -35.019 1.00 25.55 194 GLU B CA 1
ATOM 4548 C C . GLU B 1 194 ? -26.339 -19.773 -34.267 1.00 25.35 194 GLU B C 1
ATOM 4549 O O . GLU B 1 194 ? -26.788 -20.802 -33.737 1.00 25.57 194 GLU B O 1
ATOM 4555 N N . ARG B 1 195 ? -25.052 -19.433 -34.247 1.00 24.45 195 ARG B N 1
ATOM 4556 C CA . ARG B 1 195 ? -24.020 -20.266 -33.665 1.00 23.66 195 ARG B CA 1
ATOM 4557 C C . ARG B 1 195 ? -23.493 -19.704 -32.346 1.00 22.57 195 ARG B C 1
ATOM 4558 O O . ARG B 1 195 ? -22.635 -20.308 -31.716 1.00 23.83 195 ARG B O 1
ATOM 4566 N N . GLY B 1 196 ? -24.001 -18.543 -31.933 1.00 21.74 196 GLY B N 1
ATOM 4567 C CA . GLY B 1 196 ? -23.592 -17.952 -30.662 1.00 20.51 196 GLY B CA 1
ATOM 4568 C C . GLY B 1 196 ? -22.092 -17.654 -30.653 1.00 19.71 196 GLY B C 1
ATOM 4569 O O . GLY B 1 196 ? -21.398 -17.876 -29.646 1.00 19.52 196 GLY B O 1
ATOM 4570 N N . LEU B 1 197 ? -21.615 -17.124 -31.770 1.00 19.32 197 LEU B N 1
ATOM 4571 C CA . LEU B 1 197 ? -20.205 -16.728 -31.922 1.00 18.04 197 LEU B CA 1
ATOM 4572 C C . LEU B 1 197 ? -19.905 -15.316 -31.445 1.00 18.39 197 LEU B C 1
ATOM 4573 O O . LEU B 1 197 ? -20.776 -14.459 -31.426 1.00 18.07 197 LEU B O 1
ATOM 4578 N N . VAL B 1 198 ? -18.653 -15.102 -31.052 1.00 17.05 198 VAL B N 1
ATOM 4579 C CA . VAL B 1 198 ? -18.179 -13.778 -30.650 1.00 16.20 198 VAL B CA 1
ATOM 4580 C C . VAL B 1 198 ? -17.607 -13.042 -31.853 1.00 15.77 198 VAL B C 1
ATOM 4581 O O . VAL B 1 198 ? -16.895 -13.620 -32.648 1.00 15.64 198 VAL B O 1
ATOM 4585 N N . VAL B 1 199 ? -17.924 -11.746 -31.973 1.00 14.75 199 VAL B N 1
ATOM 4586 C CA . VAL B 1 199 ? -17.340 -10.929 -33.018 1.00 16.06 199 VAL B CA 1
ATOM 4587 C C . VAL B 1 199 ? -16.552 -9.820 -32.332 1.00 16.04 199 VAL B C 1
ATOM 4588 O O . VAL B 1 199 ? -17.016 -9.226 -31.354 1.00 16.68 199 VAL B O 1
ATOM 4592 N N . VAL B 1 200 ? -15.338 -9.579 -32.825 1.00 15.46 200 VAL B N 1
ATOM 4593 C CA . VAL B 1 200 ? -14.569 -8.435 -32.443 1.00 15.46 200 VAL B CA 1
ATOM 4594 C C . VAL B 1 200 ? -14.610 -7.457 -33.624 1.00 15.54 200 VAL B C 1
ATOM 4595 O O . VAL B 1 200 ? -14.030 -7.712 -34.675 1.00 14.34 200 VAL B O 1
ATOM 4599 N N . GLU B 1 201 ? -15.374 -6.379 -33.477 1.00 14.86 201 GLU B N 1
ATOM 4600 C CA . GLU B 1 201 ? -15.542 -5.434 -34.561 1.00 14.33 201 GLU B CA 1
ATOM 4601 C C . GLU B 1 201 ? -14.627 -4.219 -34.382 1.00 14.98 201 GLU B C 1
ATOM 4602 O O . GLU B 1 201 ? -14.766 -3.471 -33.426 1.00 14.95 201 GLU B O 1
ATOM 4608 N N . ASP B 1 202 ? -13.698 -4.062 -35.306 1.00 14.53 202 ASP B N 1
ATOM 4609 C CA . ASP B 1 202 ? -12.723 -2.980 -35.234 1.00 15.09 202 ASP B CA 1
ATOM 4610 C C . ASP B 1 202 ? -13.201 -1.825 -36.091 1.00 16.01 202 ASP B C 1
ATOM 4611 O O . ASP B 1 202 ? -13.214 -1.929 -37.327 1.00 16.89 202 ASP B O 1
ATOM 4616 N N . ASP B 1 203 ? -13.577 -0.711 -35.443 1.00 15.93 203 ASP B N 1
ATOM 4617 C CA . ASP B 1 203 ? -14.208 0.393 -36.156 1.00 15.93 203 ASP B CA 1
ATOM 4618 C C . ASP B 1 203 ? -13.292 1.613 -36.199 1.00 16.25 203 ASP B C 1
ATOM 4619 O O . ASP B 1 203 ? -13.761 2.759 -36.102 1.00 16.01 203 ASP B O 1
ATOM 4624 N N . ALA B 1 204 ? -11.986 1.375 -36.383 1.00 15.61 204 ALA B N 1
ATOM 4625 C CA . ALA B 1 204 ? -11.000 2.463 -36.386 1.00 15.99 204 ALA B CA 1
ATOM 4626 C C . ALA B 1 204 ? -11.367 3.593 -37.361 1.00 16.56 204 ALA B C 1
ATOM 4627 O O . ALA B 1 204 ? -11.144 4.781 -37.074 1.00 16.39 204 ALA B O 1
ATOM 4629 N N . TYR B 1 205 ? -11.933 3.210 -38.504 1.00 16.59 205 TYR B N 1
ATOM 4630 C CA . TYR B 1 205 ? -12.199 4.169 -39.599 1.00 17.43 205 TYR B CA 1
ATOM 4631 C C . TYR B 1 205 ? -13.678 4.515 -39.703 1.00 17.71 205 TYR B C 1
ATOM 4632 O O . TYR B 1 205 ? -14.096 4.980 -40.748 1.00 19.73 205 TYR B O 1
ATOM 4641 N N . ARG B 1 206 ? -14.434 4.290 -38.627 1.00 18.09 206 ARG B N 1
ATOM 4642 C CA . ARG B 1 206 ? -15.888 4.538 -38.522 1.00 19.44 206 ARG B CA 1
ATOM 4643 C C . ARG B 1 206 ? -16.326 5.865 -39.157 1.00 19.31 206 ARG B C 1
ATOM 4644 O O . ARG B 1 206 ? -17.265 5.883 -39.960 1.00 19.66 206 ARG B O 1
ATOM 4652 N N . GLU B 1 207 ? -15.661 6.958 -38.774 1.00 18.90 207 GLU B N 1
ATOM 4653 C CA . GLU B 1 207 ? -16.120 8.305 -39.138 1.00 19.50 207 GLU B CA 1
ATOM 4654 C C . GLU B 1 207 ? -15.542 8.827 -40.443 1.00 19.10 207 GLU B C 1
ATOM 4655 O O . GLU B 1 207 ? -15.864 9.934 -40.851 1.00 19.59 207 GLU B O 1
ATOM 4661 N N . LEU B 1 208 ? -14.674 8.045 -41.075 1.00 18.55 208 LEU B N 1
ATOM 4662 C CA . LEU B 1 208 ? -13.952 8.453 -42.269 1.00 18.52 208 LEU B CA 1
ATOM 4663 C C . LEU B 1 208 ? -14.643 8.015 -43.565 1.00 18.13 208 LEU B C 1
ATOM 4664 O O . LEU B 1 208 ? -13.978 7.693 -44.546 1.00 18.46 208 LEU B O 1
ATOM 4669 N N . TYR B 1 209 ? -15.969 8.059 -43.571 1.00 18.02 209 TYR B N 1
ATOM 4670 C CA . TYR B 1 209 ? -16.753 7.763 -44.773 1.00 18.85 209 TYR B CA 1
ATOM 4671 C C . TYR B 1 209 ? -16.805 8.916 -45.749 1.00 19.71 209 TYR B C 1
ATOM 4672 O O . TYR B 1 209 ? -16.921 10.073 -45.333 1.00 19.68 209 TYR B O 1
ATOM 4681 N N . PHE B 1 210 ? -16.775 8.592 -47.038 1.00 21.11 210 PHE B N 1
ATOM 4682 C CA . PHE B 1 210 ? -16.772 9.626 -48.077 1.00 21.56 210 PHE B CA 1
ATOM 4683 C C . PHE B 1 210 ? -18.161 9.914 -48.615 1.00 22.78 210 PHE B C 1
ATOM 4684 O O . PHE B 1 210 ? -18.388 10.982 -49.208 1.00 24.13 210 PHE B O 1
ATOM 4692 N N . GLY B 1 211 ? -19.083 8.986 -48.396 1.00 24.43 211 GLY B N 1
ATOM 4693 C CA . GLY B 1 211 ? -20.455 9.119 -48.873 1.00 24.92 211 GLY B CA 1
ATOM 4694 C C . GLY B 1 211 ? -21.311 9.973 -47.964 1.00 26.22 211 GLY B C 1
ATOM 4695 O O . GLY B 1 211 ? -20.811 10.688 -47.094 1.00 25.53 211 GLY B O 1
ATOM 4696 N N . GLU B 1 212 ? -22.621 9.888 -48.178 1.00 27.23 212 GLU B N 1
ATOM 4697 C CA . GLU B 1 212 ? -23.584 10.704 -47.452 1.00 29.16 212 GLU B CA 1
ATOM 4698 C C . GLU B 1 212 ? -23.679 10.309 -45.965 1.00 28.35 212 GLU B C 1
ATOM 4699 O O . GLU B 1 212 ? -23.874 11.152 -45.095 1.00 28.65 212 GLU B O 1
ATOM 4705 N N . ALA B 1 213 ? -23.512 9.023 -45.673 1.00 27.44 213 ALA B N 1
ATOM 4706 C CA . ALA B 1 213 ? -23.758 8.535 -44.317 1.00 26.37 213 ALA B CA 1
ATOM 4707 C C . ALA B 1 213 ? -22.946 7.282 -44.041 1.00 25.45 213 ALA B C 1
ATOM 4708 O O . ALA B 1 213 ? -22.495 6.628 -44.972 1.00 25.16 213 ALA B O 1
ATOM 4710 N N . ARG B 1 214 ? -22.737 6.975 -42.767 1.00 25.44 214 ARG B N 1
ATOM 4711 C CA . ARG B 1 214 ? -22.121 5.696 -42.426 1.00 25.03 214 ARG B CA 1
ATOM 4712 C C . ARG B 1 214 ? -23.170 4.590 -42.324 1.00 24.61 214 ARG B C 1
ATOM 4713 O O . ARG B 1 214 ? -24.361 4.847 -42.092 1.00 25.12 214 ARG B O 1
ATOM 4721 N N . LEU B 1 215 ? -22.719 3.355 -42.514 1.00 23.70 215 LEU B N 1
ATOM 4722 C CA . LEU B 1 215 ? -23.560 2.199 -42.359 1.00 22.82 215 LEU B CA 1
ATOM 4723 C C . LEU B 1 215 ? -23.624 1.828 -40.890 1.00 22.25 215 LEU B C 1
ATOM 4724 O O . LEU B 1 215 ? -22.669 2.111 -40.161 1.00 21.85 215 LEU B O 1
ATOM 4729 N N . PRO B 1 216 ? -24.748 1.202 -40.447 1.00 21.42 216 PRO B N 1
ATOM 4730 C CA . PRO B 1 216 ? -24.811 0.709 -39.067 1.00 21.11 216 PRO B CA 1
ATOM 4731 C C . PRO B 1 216 ? -23.696 -0.304 -38.809 1.00 19.97 216 PRO B C 1
ATOM 4732 O O . PRO B 1 216 ? -23.433 -1.157 -39.645 1.00 19.55 216 PRO B O 1
ATOM 4736 N N . SER B 1 217 ? -23.066 -0.216 -37.645 1.00 19.33 217 SER B N 1
ATOM 4737 C CA . SER B 1 217 ? -22.045 -1.192 -37.258 1.00 18.46 217 SER B CA 1
ATOM 4738 C C . SER B 1 217 ? -22.682 -2.535 -36.915 1.00 18.26 217 SER B C 1
ATOM 4739 O O . SER B 1 217 ? -23.890 -2.593 -36.555 1.00 18.17 217 SER B O 1
ATOM 4742 N N . LEU B 1 218 ? -21.879 -3.606 -36.974 1.00 17.74 218 LEU B N 1
ATOM 4743 C CA . LEU B 1 218 ? -22.329 -4.909 -36.476 1.00 17.86 218 LEU B CA 1
ATOM 4744 C C . LEU B 1 218 ? -22.790 -4.798 -35.017 1.00 17.36 218 LEU B C 1
ATOM 4745 O O . LEU B 1 218 ? -23.776 -5.441 -34.616 1.00 16.68 218 LEU B O 1
ATOM 4750 N N . PHE B 1 219 ? -22.081 -3.987 -34.232 1.00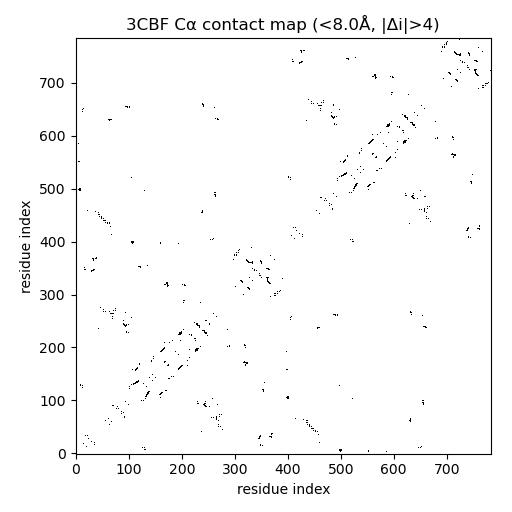 17.06 219 PHE B N 1
ATOM 4751 C CA . PHE B 1 219 ? -22.451 -3.802 -32.845 1.00 16.89 219 PHE B CA 1
ATOM 4752 C C . PHE B 1 219 ? -23.850 -3.157 -32.703 1.00 17.94 219 PHE B C 1
ATOM 4753 O O . PHE B 1 219 ? -24.651 -3.592 -31.875 1.00 17.33 219 PHE B O 1
ATOM 4761 N N . GLU B 1 220 ? -24.128 -2.127 -33.503 1.00 18.49 220 GLU B N 1
ATOM 4762 C CA . GLU B 1 220 ? -25.468 -1.509 -33.510 1.00 19.06 220 GLU B CA 1
ATOM 4763 C C . GLU B 1 220 ? -26.555 -2.502 -33.935 1.00 19.67 220 GLU B C 1
ATOM 4764 O O . GLU B 1 220 ? -27.622 -2.609 -33.287 1.00 19.18 220 GLU B O 1
ATOM 4770 N N . LEU B 1 221 ? -26.274 -3.250 -34.998 1.00 18.97 221 LEU B N 1
ATOM 4771 C CA . LEU B 1 221 ? -27.186 -4.329 -35.418 1.00 19.17 221 LEU B CA 1
ATOM 4772 C C . LEU B 1 221 ? -27.382 -5.408 -34.341 1.00 19.85 221 LEU B C 1
ATOM 4773 O O . LEU B 1 221 ? -28.511 -5.929 -34.177 1.00 19.97 221 LEU B O 1
ATOM 4778 N N . ALA B 1 222 ? -26.315 -5.763 -33.614 1.00 19.03 222 ALA B N 1
ATOM 4779 C CA . ALA B 1 222 ? -26.452 -6.766 -32.548 1.00 19.69 222 ALA B CA 1
ATOM 4780 C C . ALA B 1 222 ? -27.269 -6.210 -31.395 1.00 20.14 222 ALA B C 1
ATOM 4781 O O . ALA B 1 222 ? -28.125 -6.898 -30.846 1.00 21.00 222 ALA B O 1
ATOM 4783 N N . ARG B 1 223 ? -27.002 -4.956 -31.024 1.00 19.77 223 ARG B N 1
ATOM 4784 C CA . ARG B 1 223 ? -27.696 -4.350 -29.889 1.00 21.08 223 ARG B CA 1
ATOM 4785 C C . ARG B 1 223 ? -29.178 -4.264 -30.229 1.00 21.10 223 ARG B C 1
ATOM 4786 O O . ARG B 1 223 ? -30.031 -4.517 -29.371 1.00 20.39 223 ARG B O 1
ATOM 4794 N N . GLU B 1 224 ? -29.484 -3.943 -31.489 1.00 20.35 224 GLU B N 1
ATOM 4795 C CA . GLU B 1 224 ? -30.893 -3.849 -31.929 1.00 21.18 224 GLU B CA 1
ATOM 4796 C C . GLU B 1 224 ? -31.616 -5.174 -31.732 1.00 20.54 224 GLU B C 1
ATOM 4797 O O . GLU B 1 224 ? -32.774 -5.210 -31.266 1.00 20.07 224 GLU B O 1
ATOM 4803 N N . ALA B 1 225 ? -30.920 -6.245 -32.095 1.00 19.83 225 ALA B N 1
ATOM 4804 C CA . ALA B 1 225 ? -31.441 -7.602 -32.035 1.00 20.16 225 ALA B CA 1
ATOM 4805 C C . ALA B 1 225 ? -31.387 -8.180 -30.608 1.00 20.33 225 ALA B C 1
ATOM 4806 O O . ALA B 1 225 ? -31.991 -9.218 -30.333 1.00 21.47 225 ALA B O 1
ATOM 4808 N N . GLY B 1 226 ? -30.619 -7.541 -29.728 1.00 17.92 226 GLY B N 1
ATOM 4809 C CA . GLY B 1 226 ? -30.429 -8.022 -28.361 1.00 18.65 226 GLY B CA 1
ATOM 4810 C C . GLY B 1 226 ? -29.366 -9.110 -28.223 1.00 18.33 226 GLY B C 1
ATOM 4811 O O . GLY B 1 226 ? -29.356 -9.846 -27.240 1.00 20.10 226 GLY B O 1
ATOM 4812 N N . TYR B 1 227 ? -28.469 -9.194 -29.207 1.00 17.49 227 TYR B N 1
ATOM 4813 C CA . TYR B 1 227 ? -27.368 -10.148 -29.191 1.00 17.06 227 TYR B CA 1
ATOM 4814 C C . TYR B 1 227 ? -26.172 -9.536 -28.452 1.00 17.44 227 TYR B C 1
ATOM 4815 O O . TYR B 1 227 ? -25.746 -8.442 -28.811 1.00 17.44 227 TYR B O 1
ATOM 4824 N N . PRO B 1 228 ? -25.659 -10.210 -27.415 1.00 17.68 228 PRO B N 1
ATOM 4825 C CA . PRO B 1 228 ? -24.556 -9.645 -26.626 1.00 17.52 228 PRO B CA 1
ATOM 4826 C C . PRO B 1 228 ? -23.126 -10.001 -27.082 1.00 17.80 228 PRO B C 1
ATOM 4827 O O . PRO B 1 228 ? -22.154 -9.615 -26.400 1.00 16.87 228 PRO B O 1
ATOM 4831 N N . GLY B 1 229 ? -22.994 -10.697 -28.215 1.00 16.81 229 GLY B N 1
ATOM 4832 C CA . GLY B 1 229 ? -21.693 -11.225 -28.599 1.00 16.03 229 GLY B CA 1
ATOM 4833 C C . GLY B 1 229 ? -20.725 -10.351 -29.398 1.00 16.16 229 GLY B C 1
ATOM 4834 O O . GLY B 1 229 ? -19.688 -10.854 -29.811 1.00 16.67 229 GLY B O 1
ATOM 4835 N N . VAL B 1 230 ? -21.049 -9.072 -29.632 1.00 15.33 230 VAL B N 1
ATOM 4836 C CA . VAL B 1 230 ? -20.124 -8.169 -30.353 1.00 14.92 230 VAL B CA 1
ATOM 4837 C C . VAL B 1 230 ? -19.324 -7.262 -29.410 1.00 14.87 230 VAL B C 1
ATOM 4838 O O . VAL B 1 230 ? -19.900 -6.475 -28.632 1.00 14.41 230 VAL B O 1
ATOM 4842 N N . ILE B 1 231 ? -17.994 -7.413 -29.476 1.00 14.58 231 ILE B N 1
ATOM 4843 C CA . ILE B 1 231 ? -17.064 -6.556 -28.755 1.00 15.23 231 ILE B CA 1
ATOM 4844 C C . ILE B 1 231 ? -16.662 -5.440 -29.719 1.00 15.10 231 ILE B C 1
ATOM 4845 O O . ILE B 1 231 ? -16.065 -5.711 -30.777 1.00 15.76 231 ILE B O 1
ATOM 4850 N N . TYR B 1 232 ? -17.011 -4.198 -29.376 1.00 14.86 232 TYR B N 1
ATOM 4851 C CA . TYR B 1 232 ? -16.859 -3.069 -30.289 1.00 14.88 232 TYR B CA 1
ATOM 4852 C C . TYR B 1 232 ? -15.609 -2.267 -29.937 1.00 14.68 232 TYR B C 1
ATOM 4853 O O . TYR B 1 232 ? -15.459 -1.843 -28.787 1.00 14.47 232 TYR B O 1
ATOM 4862 N N . LEU B 1 233 ? -14.720 -2.095 -30.924 1.00 12.78 233 LEU B N 1
ATOM 4863 C CA . LEU B 1 233 ? -13.509 -1.268 -30.753 1.00 13.27 233 LEU B CA 1
ATOM 4864 C C . LEU B 1 233 ? -13.584 0.020 -31.549 1.00 13.30 233 LEU B C 1
ATOM 4865 O O . LEU B 1 233 ? -13.918 0.033 -32.763 1.00 13.74 233 LEU B O 1
ATOM 4870 N N . GLY B 1 234 ? -13.270 1.125 -30.878 1.00 13.59 234 GLY B N 1
ATOM 4871 C CA . GLY B 1 234 ? -13.140 2.415 -31.563 1.00 13.96 234 GLY B CA 1
ATOM 4872 C C . GLY B 1 234 ? -11.865 3.130 -31.084 1.00 13.38 234 GLY B C 1
ATOM 4873 O O . GLY B 1 234 ? -11.251 2.744 -30.069 1.00 13.49 234 GLY B O 1
ATOM 4874 N N . SER B 1 235 ? -11.456 4.157 -31.819 1.00 13.96 235 SER B N 1
ATOM 4875 C CA . SER B 1 235 ? -10.216 4.862 -31.495 1.00 14.85 235 SER B CA 1
ATOM 4876 C C . SER B 1 235 ? -10.283 6.352 -31.816 1.00 14.97 235 SER B C 1
ATOM 4877 O O . SER B 1 235 ? -10.958 6.766 -32.765 1.00 16.09 235 SER B O 1
ATOM 4880 N N . PHE B 1 236 ? -9.549 7.138 -31.034 1.00 15.02 236 PHE B N 1
ATOM 4881 C CA . PHE B 1 236 ? -9.399 8.557 -31.354 1.00 14.21 236 PHE B CA 1
ATOM 4882 C C . PHE B 1 236 ? -8.227 8.798 -32.294 1.00 15.54 236 PHE B C 1
ATOM 4883 O O . PHE B 1 236 ? -7.953 9.906 -32.687 1.00 14.75 236 PHE B O 1
ATOM 4891 N N . SER B 1 237 ? -7.519 7.741 -32.663 1.00 14.99 237 SER B N 1
ATOM 4892 C CA . SER B 1 237 ? -6.322 7.870 -33.472 1.00 15.66 237 SER B CA 1
ATOM 4893 C C . SER B 1 237 ? -6.578 8.560 -34.833 1.00 16.73 237 SER B C 1
ATOM 4894 O O . SER B 1 237 ? -5.860 9.534 -35.183 1.00 16.57 237 SER B O 1
ATOM 4897 N N . LYS B 1 238 ? -7.606 8.126 -35.561 1.00 17.64 238 LYS B N 1
ATOM 4898 C CA . LYS B 1 238 ? -7.776 8.568 -36.963 1.00 19.65 238 LYS B CA 1
ATOM 4899 C C . LYS B 1 238 ? -8.561 9.865 -37.061 1.00 20.50 238 LYS B C 1
ATOM 4900 O O . LYS B 1 238 ? -8.603 10.509 -38.128 1.00 22.30 238 LYS B O 1
ATOM 4906 N N . VAL B 1 239 ? -9.153 10.264 -35.945 1.00 19.91 239 VAL B N 1
ATOM 4907 C CA . VAL B 1 239 ? -10.042 11.426 -35.923 1.00 20.10 239 VAL B CA 1
ATOM 4908 C C . VAL B 1 239 ? -9.482 12.599 -35.134 1.00 20.06 239 VAL B C 1
ATOM 4909 O O . VAL B 1 239 ? -9.949 13.740 -35.270 1.00 21.33 239 VAL B O 1
ATOM 4913 N N . LEU B 1 240 ? -8.487 12.328 -34.299 1.00 18.94 240 LEU B N 1
ATOM 4914 C CA . LEU B 1 240 ? -7.856 13.377 -33.506 1.00 18.81 240 LEU B CA 1
ATOM 4915 C C . LEU B 1 240 ? -6.342 13.271 -33.415 1.00 18.47 240 LEU B C 1
ATOM 4916 O O . LEU B 1 240 ? -5.644 14.141 -33.929 1.00 20.18 240 LEU B O 1
ATOM 4921 N N . SER B 1 241 ? -5.844 12.224 -32.753 1.00 17.36 241 SER B N 1
ATOM 4922 C CA . SER B 1 241 ? -4.401 12.055 -32.508 1.00 17.10 241 SER B CA 1
ATOM 4923 C C . SER B 1 241 ? -4.018 10.607 -32.264 1.00 16.82 241 SER B C 1
ATOM 4924 O O . SER B 1 241 ? -4.419 10.047 -31.249 1.00 17.52 241 SER B O 1
ATOM 4927 N N . PRO B 1 242 ? -3.209 10.021 -33.171 1.00 17.30 242 PRO B N 1
ATOM 4928 C CA . PRO B 1 242 ? -2.714 8.676 -32.888 1.00 16.59 242 PRO B CA 1
ATOM 4929 C C . PRO B 1 242 ? -1.714 8.654 -31.753 1.00 16.00 242 PRO B C 1
ATOM 4930 O O . PRO B 1 242 ? -1.693 7.709 -30.978 1.00 15.77 242 PRO B O 1
ATOM 4934 N N . GLY B 1 243 ? -0.922 9.725 -31.630 1.00 14.91 243 GLY B N 1
ATOM 4935 C CA . GLY B 1 243 ? 0.164 9.809 -30.655 1.00 14.47 243 GLY B CA 1
ATOM 4936 C C . GLY B 1 243 ? -0.304 9.843 -29.212 1.00 14.46 243 GLY B C 1
ATOM 4937 O O . GLY B 1 243 ? 0.461 9.455 -28.300 1.00 13.99 243 GLY B O 1
ATOM 4938 N N . LEU B 1 244 ? -1.553 10.274 -28.986 1.00 14.01 244 LEU B N 1
ATOM 4939 C CA . LEU B 1 244 ? -2.073 10.331 -27.621 1.00 14.57 244 LEU B CA 1
ATOM 4940 C C . LEU B 1 244 ? -2.363 8.927 -27.033 1.00 13.74 244 LEU B C 1
ATOM 4941 O O . LEU B 1 244 ? -2.469 8.752 -25.812 1.00 14.08 244 LEU B O 1
ATOM 4946 N N . ARG B 1 245 ? -2.487 7.948 -27.933 1.00 13.31 245 ARG B N 1
ATOM 4947 C CA . ARG B 1 245 ? -2.902 6.576 -27.612 1.00 12.95 245 ARG B CA 1
ATOM 4948 C C . ARG B 1 245 ? -4.140 6.484 -26.727 1.00 11.78 245 ARG B C 1
ATOM 4949 O O . ARG B 1 245 ? -4.035 6.110 -25.547 1.00 13.58 245 ARG B O 1
ATOM 4957 N N . VAL B 1 246 ? -5.310 6.818 -27.266 1.00 11.89 246 VAL B N 1
ATOM 4958 C CA . VAL B 1 246 ? -6.546 6.792 -26.481 1.00 12.69 246 VAL B CA 1
ATOM 4959 C C . VAL B 1 246 ? -7.617 6.243 -27.385 1.00 13.60 246 VAL B C 1
ATOM 4960 O O . VAL B 1 246 ? -7.843 6.749 -28.496 1.00 15.36 246 VAL B O 1
ATOM 4964 N N . ALA B 1 247 ? -8.265 5.218 -26.890 1.00 14.04 247 ALA B N 1
ATOM 4965 C CA . ALA B 1 247 ? -9.251 4.455 -27.652 1.00 13.78 247 ALA B CA 1
ATOM 4966 C C . ALA B 1 247 ? -10.215 3.796 -26.669 1.00 13.68 247 ALA B C 1
ATOM 4967 O O . ALA B 1 247 ? -10.174 4.073 -25.473 1.00 13.06 247 ALA B O 1
ATOM 4969 N N . PHE B 1 248 ? -11.102 2.932 -27.157 1.00 13.45 248 PHE B N 1
ATOM 4970 C CA . PHE B 1 248 ? -12.070 2.370 -26.246 1.00 14.56 248 PHE B CA 1
ATOM 4971 C C . PHE B 1 248 ? -12.589 1.021 -26.737 1.00 13.86 248 PHE B C 1
ATOM 4972 O O . PHE B 1 248 ? -12.513 0.718 -27.935 1.00 13.40 248 PHE B O 1
ATOM 4980 N N . ALA B 1 249 ? -13.058 0.226 -25.791 1.00 15.53 249 ALA B N 1
ATOM 4981 C CA . ALA B 1 249 ? -13.743 -1.013 -26.086 1.00 15.87 249 ALA B CA 1
ATOM 4982 C C . ALA B 1 249 ? -15.095 -0.963 -25.370 1.00 16.40 249 ALA B C 1
ATOM 4983 O O . ALA B 1 249 ? -15.166 -0.505 -24.227 1.00 16.33 249 ALA B O 1
ATOM 4985 N N . VAL B 1 250 ? -16.133 -1.463 -26.038 1.00 16.15 250 VAL B N 1
ATOM 4986 C CA . VAL B 1 250 ? -17.472 -1.582 -25.474 1.00 16.29 250 VAL B CA 1
ATOM 4987 C C . VAL B 1 250 ? -17.853 -3.073 -25.574 1.00 16.09 250 VAL B C 1
ATOM 4988 O O . VAL B 1 250 ? -17.661 -3.669 -26.620 1.00 16.44 250 VAL B O 1
ATOM 4992 N N . ALA B 1 251 ? -18.350 -3.657 -24.484 1.00 16.14 251 ALA B N 1
ATOM 4993 C CA . ALA B 1 251 ? -18.650 -5.098 -24.475 1.00 16.35 251 ALA B CA 1
ATOM 4994 C C . ALA B 1 251 ? -19.612 -5.422 -23.345 1.00 16.84 251 ALA B C 1
ATOM 4995 O O . ALA B 1 251 ? -19.730 -4.669 -22.388 1.00 17.99 251 ALA B O 1
ATOM 4997 N N . HIS B 1 252 ? -20.252 -6.578 -23.456 1.00 17.16 252 HIS B N 1
ATOM 4998 C CA . HIS B 1 252 ? -21.099 -7.117 -22.400 1.00 17.11 252 HIS B CA 1
ATOM 4999 C C . HIS B 1 252 ? -20.286 -7.137 -21.093 1.00 17.37 252 HIS B C 1
ATOM 5000 O O . HIS B 1 252 ? -19.100 -7.381 -21.131 1.00 16.92 252 HIS B O 1
ATOM 5007 N N . PRO B 1 253 ? -20.915 -6.856 -19.926 1.00 17.03 253 PRO B N 1
ATOM 5008 C CA . PRO B 1 253 ? -20.207 -6.812 -18.645 1.00 17.05 253 PRO B CA 1
ATOM 5009 C C . PRO B 1 253 ? -19.234 -7.938 -18.339 1.00 17.41 253 PRO B C 1
ATOM 5010 O O . PRO B 1 253 ? -18.204 -7.680 -17.699 1.00 18.41 253 PRO B O 1
ATOM 5014 N N . GLU B 1 254 ? -19.566 -9.178 -18.715 1.00 18.05 254 GLU B N 1
ATOM 5015 C CA . GLU B 1 254 ? -18.667 -10.290 -18.394 1.00 19.22 254 GLU B CA 1
ATOM 5016 C C . GLU B 1 254 ? -17.397 -10.176 -19.213 1.00 18.06 254 GLU B C 1
ATOM 5017 O O . GLU B 1 254 ? -16.278 -10.360 -18.696 1.00 17.78 254 GLU B O 1
ATOM 5023 N N . ALA B 1 255 ? -17.566 -9.882 -20.497 1.00 17.57 255 ALA B N 1
ATOM 5024 C CA . ALA B 1 255 ? -16.387 -9.767 -21.375 1.00 16.92 255 ALA B CA 1
ATOM 5025 C C . ALA B 1 255 ? -15.638 -8.497 -20.974 1.00 16.53 255 ALA B C 1
ATOM 5026 O O . ALA B 1 255 ? -14.405 -8.513 -20.850 1.00 16.79 255 ALA B O 1
ATOM 5028 N N . LEU B 1 256 ? -16.372 -7.420 -20.704 1.00 16.78 256 LEU B N 1
ATOM 5029 C CA . LEU B 1 256 ? -15.731 -6.178 -20.296 1.00 17.30 256 LEU B CA 1
ATOM 5030 C C . LEU B 1 256 ? -14.902 -6.322 -19.013 1.00 18.38 256 LEU B C 1
ATOM 5031 O O . LEU B 1 256 ? -13.805 -5.738 -18.911 1.00 17.66 256 LEU B O 1
ATOM 5036 N N . GLN B 1 257 ? -15.399 -7.102 -18.049 1.00 17.57 257 GLN B N 1
ATOM 5037 C CA . GLN B 1 257 ? -14.679 -7.279 -16.781 1.00 17.67 257 GLN B CA 1
ATOM 5038 C C . GLN B 1 257 ? -13.331 -7.949 -17.016 1.00 17.32 257 GLN B C 1
ATOM 5039 O O . GLN B 1 257 ? -12.325 -7.550 -16.433 1.00 16.42 257 GLN B O 1
ATOM 5045 N N . LYS B 1 258 ? -13.323 -8.997 -17.836 1.00 16.91 258 LYS B N 1
ATOM 5046 C CA . LYS B 1 258 ? -12.076 -9.664 -18.173 1.00 16.72 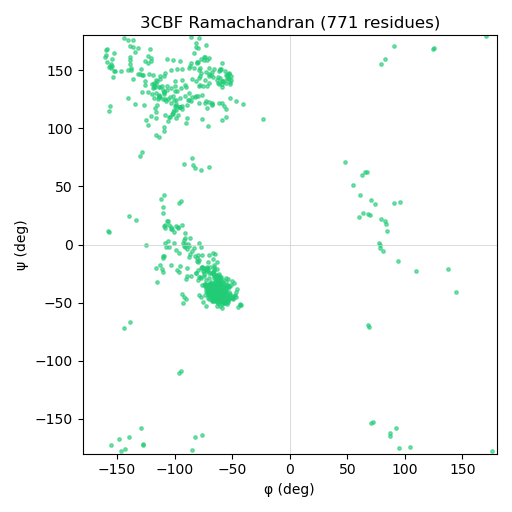258 LYS B CA 1
ATOM 5047 C C . LYS B 1 258 ? -11.104 -8.733 -18.911 1.00 15.11 258 LYS B C 1
ATOM 5048 O O . LYS B 1 258 ? -9.900 -8.761 -18.650 1.00 14.93 258 LYS B O 1
ATOM 5054 N N . LEU B 1 259 ? -11.616 -7.937 -19.835 1.00 15.45 259 LEU B N 1
ATOM 5055 C CA . LEU B 1 259 ? -10.755 -6.949 -20.537 1.00 15.62 259 LEU B CA 1
ATOM 5056 C C . LEU B 1 259 ? -10.149 -5.951 -19.544 1.00 14.81 259 LEU B C 1
ATOM 5057 O O . LEU B 1 259 ? -8.952 -5.639 -19.608 1.00 14.39 259 LEU B O 1
ATOM 5062 N N . VAL B 1 260 ? -10.968 -5.488 -18.595 1.00 14.85 260 VAL B N 1
ATOM 5063 C CA . VAL B 1 260 ? -10.479 -4.651 -17.474 1.00 13.83 260 VAL B CA 1
ATOM 5064 C C . VAL B 1 260 ? -9.368 -5.275 -16.653 1.00 13.84 260 VAL B C 1
ATOM 5065 O O . VAL B 1 260 ? -8.323 -4.669 -16.399 1.00 12.83 260 VAL B O 1
ATOM 5069 N N . GLN B 1 261 ? -9.582 -6.520 -16.240 1.00 13.92 261 GLN B N 1
ATOM 5070 C CA . GLN B 1 261 ? -8.627 -7.193 -15.381 1.00 15.15 261 GLN B CA 1
ATOM 5071 C C . GLN B 1 261 ? -7.340 -7.512 -16.168 1.00 13.35 261 GLN B C 1
ATOM 5072 O O . GLN B 1 261 ? -6.239 -7.422 -15.624 1.00 13.31 261 GLN B O 1
ATOM 5078 N N . ALA B 1 262 ? -7.474 -7.805 -17.460 1.00 13.81 262 ALA B N 1
ATOM 5079 C CA . ALA B 1 262 ? -6.287 -8.014 -18.294 1.00 14.20 262 ALA B CA 1
ATOM 5080 C C . ALA B 1 262 ? -5.537 -6.682 -18.419 1.00 14.72 262 ALA B C 1
ATOM 5081 O O . ALA B 1 262 ? -4.293 -6.651 -18.311 1.00 15.40 262 ALA B O 1
ATOM 5083 N N . LYS B 1 263 ? -6.286 -5.598 -18.604 1.00 14.89 263 LYS B N 1
ATOM 5084 C CA . LYS B 1 263 ? -5.665 -4.263 -18.723 1.00 14.53 263 LYS B CA 1
ATOM 5085 C C . LYS B 1 263 ? -4.879 -3.855 -17.481 1.00 14.18 263 LYS B C 1
ATOM 5086 O O . LYS B 1 263 ? -3.794 -3.274 -17.587 1.00 14.50 263 LYS B O 1
ATOM 5092 N N . GLN B 1 264 ? -5.417 -4.151 -16.306 1.00 13.85 264 GLN B N 1
ATOM 5093 C CA . GLN B 1 264 ? -4.694 -3.907 -15.067 1.00 14.31 264 GLN B CA 1
ATOM 5094 C C . GLN B 1 264 ? -3.274 -4.461 -15.141 1.00 14.37 264 GLN B C 1
ATOM 5095 O O . GLN B 1 264 ? -2.323 -3.774 -14.789 1.00 16.14 264 GLN B O 1
ATOM 5101 N N . GLY B 1 265 ? -3.151 -5.701 -15.622 1.00 14.82 265 GLY B N 1
ATOM 5102 C CA . GLY B 1 265 ? -1.847 -6.343 -15.736 1.00 14.85 265 GLY B CA 1
ATOM 5103 C C . GLY B 1 265 ? -0.985 -5.848 -16.879 1.00 14.75 265 GLY B C 1
ATOM 5104 O O . GLY B 1 265 ? 0.240 -6.001 -16.860 1.00 15.16 265 GLY B O 1
ATOM 5105 N N . ALA B 1 266 ? -1.628 -5.278 -17.896 1.00 14.79 266 ALA B N 1
ATOM 5106 C CA . ALA B 1 266 ? -0.950 -4.772 -19.087 1.00 14.31 266 ALA B CA 1
ATOM 5107 C C . ALA B 1 266 ? -0.279 -3.386 -18.889 1.00 15.28 266 ALA B C 1
ATOM 5108 O O . ALA B 1 266 ? 0.860 -3.173 -19.308 1.00 15.44 266 ALA B O 1
ATOM 5110 N N . ASP B 1 267 ? -0.966 -2.459 -18.242 1.00 14.48 267 ASP B N 1
ATOM 5111 C CA . ASP B 1 267 ? -0.394 -1.095 -18.058 1.00 15.17 267 ASP B CA 1
ATOM 5112 C C . ASP B 1 267 ? -0.958 -0.270 -16.894 1.00 15.11 267 ASP B C 1
ATOM 5113 O O . ASP B 1 267 ? -0.707 0.957 -16.798 1.00 15.01 267 ASP B O 1
ATOM 5118 N N . LEU B 1 268 ? -1.719 -0.938 -16.038 1.00 15.07 268 LEU B N 1
ATOM 5119 C CA . LEU B 1 268 ? -2.550 -0.317 -14.961 1.00 14.95 268 LEU B CA 1
ATOM 5120 C C . LEU B 1 268 ? -3.715 0.476 -15.549 1.00 14.86 268 LEU B C 1
ATOM 5121 O O . LEU B 1 268 ? -4.878 0.058 -15.464 1.00 14.66 268 LEU B O 1
ATOM 5126 N N . HIS B 1 269 ? -3.392 1.610 -16.172 1.00 15.55 269 HIS B N 1
ATOM 5127 C CA . HIS B 1 269 ? -4.392 2.458 -16.791 1.00 15.48 269 HIS B CA 1
ATOM 5128 C C . HIS B 1 269 ? -3.746 3.291 -17.921 1.00 15.43 269 HIS B C 1
ATOM 5129 O O . HIS B 1 269 ? -2.531 3.542 -17.942 1.00 15.08 269 HIS B O 1
ATOM 5136 N N . THR B 1 270 ? -4.573 3.657 -18.883 1.00 16.15 270 THR B N 1
ATOM 5137 C CA . THR B 1 270 ? -4.237 4.692 -19.867 1.00 15.94 270 THR B CA 1
ATOM 5138 C C . THR B 1 270 ? -3.928 6.047 -19.183 1.00 16.63 270 THR B C 1
ATOM 5139 O O . THR B 1 270 ? -4.643 6.458 -18.264 1.00 16.49 270 THR B O 1
ATOM 5143 N N . PRO B 1 271 ? -2.858 6.708 -19.623 1.00 16.92 271 PRO B N 1
ATOM 5144 C CA . PRO B 1 271 ? -2.528 7.987 -18.954 1.00 17.86 271 PRO B CA 1
ATOM 5145 C C . PRO B 1 271 ? -3.699 8.937 -18.898 1.00 17.78 271 PRO B C 1
ATOM 5146 O O . PRO B 1 271 ? -4.425 9.132 -19.899 1.00 17.72 271 PRO B O 1
ATOM 5150 N N . MET B 1 272 ? -3.840 9.587 -17.741 1.00 19.41 272 MET B N 1
ATOM 5151 C CA A MET B 1 272 ? -4.979 10.425 -17.447 0.50 18.85 272 MET B CA 1
ATOM 5152 C CA B MET B 1 272 ? -5.015 10.395 -17.504 0.50 18.73 272 MET B CA 1
ATOM 5153 C C . MET B 1 272 ? -4.985 11.730 -18.234 1.00 18.18 272 MET B C 1
ATOM 5154 O O . MET B 1 272 ? -6.011 12.130 -18.772 1.00 17.74 272 MET B O 1
ATOM 5163 N N . LEU B 1 273 ? -3.819 12.394 -18.275 1.00 17.80 273 LEU B N 1
ATOM 5164 C CA . LEU B 1 273 ? -3.663 13.614 -19.069 1.00 17.19 273 LEU B CA 1
ATOM 5165 C C . LEU B 1 273 ? -4.238 13.461 -20.490 1.00 17.47 273 LEU B C 1
ATOM 5166 O O . LEU B 1 273 ? -4.974 14.335 -20.976 1.00 16.39 273 LEU B O 1
ATOM 5171 N N . ASN B 1 274 ? -3.920 12.318 -21.115 1.00 17.03 274 ASN B N 1
ATOM 5172 C CA . ASN B 1 274 ? -4.257 12.060 -22.511 1.00 16.43 274 ASN B CA 1
ATOM 5173 C C . ASN B 1 274 ? -5.767 11.894 -22.663 1.00 16.77 274 ASN B C 1
ATOM 5174 O O . ASN B 1 274 ? -6.371 12.465 -23.592 1.00 16.29 274 ASN B O 1
ATOM 5179 N N . GLN B 1 275 ? -6.378 11.167 -21.713 1.00 15.81 275 GLN B N 1
ATOM 5180 C CA . GLN B 1 275 ? -7.833 10.983 -21.699 1.00 17.13 275 GLN B CA 1
ATOM 5181 C C . GLN B 1 275 ? -8.562 12.299 -21.505 1.00 17.08 275 GLN B C 1
ATOM 5182 O O . GLN B 1 275 ? -9.546 12.577 -22.193 1.00 16.66 275 GLN B O 1
ATOM 5188 N N . MET B 1 276 ? -8.085 13.066 -20.540 1.00 17.31 276 MET B N 1
ATOM 5189 C CA . MET B 1 276 ? -8.681 14.381 -20.235 1.00 18.98 276 MET B CA 1
ATOM 5190 C C . MET B 1 276 ? -8.540 15.342 -21.427 1.00 18.26 276 MET B C 1
ATOM 5191 O O . MET B 1 276 ? -9.459 16.118 -21.743 1.00 17.93 276 MET B O 1
ATOM 5196 N N . LEU B 1 277 ? -7.409 15.261 -22.115 1.00 17.68 277 LEU B N 1
ATOM 5197 C CA . LEU B 1 277 ? -7.110 16.150 -23.254 1.00 17.66 277 LEU B CA 1
ATOM 5198 C C . LEU B 1 277 ? -8.015 15.834 -24.426 1.00 17.62 277 LEU B C 1
ATOM 5199 O O . LEU B 1 277 ? -8.576 16.724 -25.060 1.00 18.38 277 LEU B O 1
ATOM 5204 N N . VAL B 1 278 ? -8.191 14.541 -24.688 1.00 16.81 278 VAL B N 1
ATOM 5205 C CA . VAL B 1 278 ? -9.165 14.093 -25.674 1.00 17.30 278 VAL B CA 1
ATOM 5206 C C . VAL B 1 278 ? -10.571 14.589 -25.357 1.00 17.53 278 VAL B C 1
ATOM 5207 O O . VAL B 1 278 ? -11.256 15.077 -26.238 1.00 18.21 278 VAL B O 1
ATOM 5211 N N . HIS B 1 279 ? -10.993 14.473 -24.102 1.00 17.94 279 HIS B N 1
ATOM 5212 C CA . HIS B 1 279 ? -12.327 14.922 -23.750 1.00 19.48 279 HIS B CA 1
ATOM 5213 C C . HIS B 1 279 ? -12.467 16.448 -23.893 1.00 20.23 279 HIS B C 1
ATOM 5214 O O . HIS B 1 279 ? -13.470 16.929 -24.415 1.00 20.02 279 HIS B O 1
ATOM 5221 N N . GLU B 1 280 ? -11.455 17.190 -23.456 1.00 20.73 280 GLU B N 1
ATOM 5222 C CA . GLU B 1 280 ? -11.488 18.653 -23.590 1.00 22.12 280 GLU B CA 1
ATOM 5223 C C . GLU B 1 280 ? -11.549 19.106 -25.043 1.00 22.00 280 GLU B C 1
ATOM 5224 O O . GLU B 1 280 ? -12.269 20.043 -25.372 1.00 21.90 280 GLU B O 1
ATOM 5230 N N . LEU B 1 281 ? -10.811 18.433 -25.919 1.00 21.15 281 LEU B N 1
ATOM 5231 C CA . LEU B 1 281 ? -10.794 18.809 -27.325 1.00 21.39 281 LEU B CA 1
ATOM 5232 C C . LEU B 1 281 ? -12.096 18.509 -28.081 1.00 21.76 281 LEU B C 1
ATOM 5233 O O . LEU B 1 281 ? -12.415 19.188 -29.056 1.00 21.61 281 LEU B O 1
ATOM 5238 N N . LEU B 1 282 ? -12.826 17.483 -27.644 1.00 22.22 282 LEU B N 1
ATOM 5239 C CA .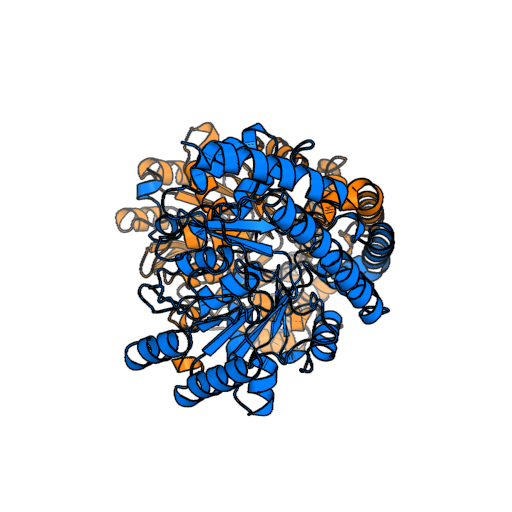 LEU B 1 282 ? -13.947 16.962 -28.435 1.00 23.26 282 LEU B CA 1
ATOM 5240 C C . LEU B 1 282 ? -15.331 17.211 -27.875 1.00 24.47 282 LEU B C 1
ATOM 5241 O O . LEU B 1 282 ? -16.335 16.949 -28.565 1.00 24.32 282 LEU B O 1
ATOM 5246 N N . LYS B 1 283 ? -15.404 17.696 -26.641 1.00 25.68 283 LYS B N 1
ATOM 5247 C CA . LYS B 1 283 ? -16.701 17.889 -25.989 1.00 27.43 283 LYS B CA 1
ATOM 5248 C C . LYS B 1 283 ? -17.569 18.964 -26.654 1.00 28.54 283 LYS B C 1
ATOM 5249 O O . LYS B 1 283 ? -18.797 18.963 -26.495 1.00 28.61 283 LYS B O 1
ATOM 5255 N N . GLU B 1 284 ? -16.919 19.872 -27.379 1.00 29.41 284 GLU B N 1
ATOM 5256 C CA . GLU B 1 284 ? -17.616 20.824 -28.249 1.00 30.52 284 GLU B CA 1
ATOM 5257 C C . GLU B 1 284 ? -17.047 20.815 -29.666 1.00 29.71 284 GLU B C 1
ATOM 5258 O O . GLU B 1 284 ? -15.829 20.872 -29.868 1.00 29.74 284 GLU B O 1
ATOM 5264 N N . GLY B 1 285 ? -17.941 20.732 -30.645 1.00 28.92 285 GLY B N 1
ATOM 5265 C CA . GLY B 1 285 ? -17.553 20.816 -32.044 1.00 28.69 285 GLY B CA 1
ATOM 5266 C C . GLY B 1 285 ? -17.083 19.525 -32.685 1.00 28.03 285 GLY B C 1
ATOM 5267 O O . GLY B 1 285 ? -16.539 19.561 -33.791 1.00 28.45 285 GLY B O 1
ATOM 5268 N N . PHE B 1 286 ? -17.289 18.390 -32.014 1.00 27.56 286 PHE B N 1
ATOM 5269 C CA . PHE B 1 286 ? -16.837 17.095 -32.565 1.00 26.40 286 PHE B CA 1
ATOM 5270 C C . PHE B 1 286 ? -17.437 16.811 -33.958 1.00 26.22 286 PHE B C 1
ATOM 5271 O O . PHE B 1 286 ? -16.688 16.475 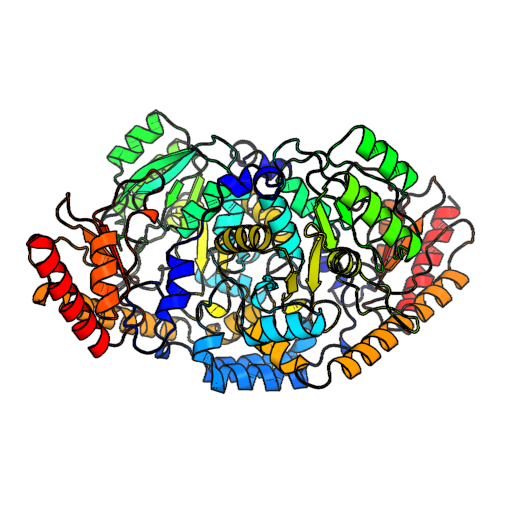-34.878 1.00 25.04 286 PHE B O 1
ATOM 5279 N N . SER B 1 287 ? -18.754 16.983 -34.132 1.00 25.98 287 SER B N 1
ATOM 5280 C CA . SER B 1 287 ? -19.383 16.743 -35.458 1.00 26.55 287 SER B CA 1
ATOM 5281 C C . SER B 1 287 ? -18.720 17.555 -36.562 1.00 26.63 287 SER B C 1
ATOM 5282 O O . SER B 1 287 ? -18.418 17.027 -37.630 1.00 27.12 287 SER B O 1
ATOM 5285 N N . GLU B 1 288 ? -18.492 18.842 -36.284 1.00 26.40 288 GLU B N 1
ATOM 5286 C CA . GLU B 1 288 ? -17.841 19.758 -37.221 1.00 27.04 288 GLU B CA 1
ATOM 5287 C C . GLU B 1 288 ? -16.401 19.317 -37.546 1.00 26.08 288 GLU B C 1
ATOM 5288 O O . GLU B 1 288 ? -15.980 19.346 -38.700 1.00 25.61 288 GLU B O 1
ATOM 5294 N N . ARG B 1 289 ? -15.661 18.885 -36.528 1.00 25.45 289 ARG B N 1
ATOM 5295 C CA . ARG B 1 289 ? -14.321 18.320 -36.751 1.00 25.61 289 ARG B CA 1
ATOM 5296 C C . ARG B 1 289 ? -14.364 17.070 -37.655 1.00 24.77 289 ARG B C 1
ATOM 5297 O O . ARG B 1 289 ? -13.560 16.928 -38.581 1.00 24.85 289 ARG B O 1
ATOM 5305 N N . LEU B 1 290 ? -15.303 16.176 -37.382 1.00 24.01 290 LEU B N 1
ATOM 5306 C CA . LEU B 1 290 ? -15.424 14.933 -38.155 1.00 24.30 290 LEU B CA 1
ATOM 5307 C C . LEU B 1 290 ? -15.736 15.207 -39.630 1.00 24.29 290 LEU B C 1
ATOM 5308 O O . LEU B 1 290 ? -15.250 14.516 -40.525 1.00 23.92 290 LEU B O 1
ATOM 5313 N N . GLU B 1 291 ? -16.551 16.226 -39.870 1.00 24.31 291 GLU B N 1
ATOM 5314 C CA . GLU B 1 291 ? -16.829 16.662 -41.226 1.00 25.36 291 GLU B CA 1
ATOM 5315 C C . GLU B 1 291 ? -15.534 17.121 -41.924 1.00 25.28 291 GLU B C 1
ATOM 5316 O O . GLU B 1 291 ? -15.317 16.815 -43.099 1.00 24.41 291 GLU B O 1
ATOM 5322 N N . ARG B 1 292 ? -14.689 17.867 -41.209 1.00 25.69 292 ARG B N 1
ATOM 5323 C CA . ARG B 1 292 ? -13.425 18.315 -41.784 1.00 27.04 292 ARG B CA 1
ATOM 5324 C C . ARG B 1 292 ? -12.508 17.135 -42.093 1.00 26.76 292 ARG B C 1
ATOM 5325 O O . ARG B 1 292 ? -11.897 17.094 -43.170 1.00 26.51 292 ARG B O 1
ATOM 5333 N N . VAL B 1 293 ? -12.406 16.175 -41.174 1.00 26.19 293 VAL B N 1
ATOM 5334 C CA . VAL B 1 293 ? -11.484 15.064 -41.449 1.00 25.67 293 VAL B CA 1
ATOM 5335 C C . VAL B 1 293 ? -11.980 14.230 -42.634 1.00 24.98 293 VAL B C 1
ATOM 5336 O O . VAL B 1 293 ? -11.181 13.776 -43.429 1.00 24.37 293 VAL B O 1
ATOM 5340 N N . ARG B 1 294 ? -13.290 14.058 -42.764 1.00 24.91 294 ARG B N 1
ATOM 5341 C CA . ARG B 1 294 ? -13.842 13.379 -43.944 1.00 25.44 294 ARG B CA 1
ATOM 5342 C C . ARG B 1 294 ? -13.477 14.106 -45.231 1.00 25.69 294 ARG B C 1
ATOM 5343 O O . ARG B 1 294 ? -13.056 13.482 -46.202 1.00 25.93 294 ARG B O 1
ATOM 5351 N N . ARG B 1 295 ? -13.650 15.428 -45.229 1.00 25.75 295 ARG B N 1
ATOM 5352 C CA . ARG B 1 295 ? -13.323 16.246 -46.390 1.00 26.35 295 ARG B CA 1
ATOM 5353 C C . ARG B 1 295 ? -11.856 16.058 -46.792 1.00 25.16 295 ARG B C 1
ATOM 5354 O O . ARG B 1 295 ? -11.555 15.776 -47.950 1.00 25.23 295 ARG B O 1
ATOM 5362 N N . VAL B 1 296 ? -10.958 16.177 -45.821 1.00 24.74 296 VAL B N 1
ATOM 5363 C CA . VAL B 1 296 ? -9.511 16.038 -46.054 1.00 24.16 296 VAL B CA 1
ATOM 5364 C C . VAL B 1 296 ? -9.123 14.693 -46.683 1.00 24.02 296 VAL B C 1
ATOM 5365 O O . VAL B 1 296 ? -8.387 14.644 -47.677 1.00 23.57 296 VAL B O 1
ATOM 5369 N N . TYR B 1 297 ? -9.635 13.609 -46.114 1.00 23.56 297 TYR B N 1
ATOM 5370 C CA . TYR B 1 297 ? -9.344 12.288 -46.643 1.00 22.94 297 TYR B CA 1
ATOM 5371 C C . TYR B 1 297 ? -10.015 11.984 -47.979 1.00 22.64 297 TYR B C 1
ATOM 5372 O O . TYR B 1 297 ? -9.437 11.267 -48.798 1.00 21.70 297 TYR B O 1
ATOM 5381 N N . ARG B 1 298 ? -11.229 12.508 -48.178 1.00 22.76 298 ARG B N 1
ATOM 5382 C CA . ARG B 1 298 ? -11.912 12.383 -49.462 1.00 23.47 298 ARG B CA 1
ATOM 5383 C C . ARG B 1 298 ? -11.046 13.000 -50.540 1.00 23.28 298 ARG B C 1
ATOM 5384 O O . ARG B 1 298 ? -10.804 12.375 -51.560 1.00 23.00 298 ARG B O 1
ATOM 5392 N N . GLU B 1 299 ? -10.579 14.222 -50.299 1.00 24.23 299 GLU B N 1
ATOM 5393 C CA . GLU B 1 299 ? -9.702 14.945 -51.246 1.00 25.79 299 GLU B CA 1
ATOM 5394 C C . GLU B 1 299 ? -8.416 14.206 -51.562 1.00 24.46 299 GLU B C 1
ATOM 5395 O O . GLU B 1 299 ? -7.969 14.184 -52.727 1.00 24.30 299 GLU B O 1
ATOM 5401 N N . LYS B 1 300 ? -7.805 13.615 -50.527 1.00 22.50 300 LYS B N 1
ATOM 5402 C CA . LYS B 1 300 ? -6.563 12.859 -50.716 1.00 21.17 300 LYS B CA 1
ATOM 5403 C C . LYS B 1 300 ? -6.827 11.580 -51.507 1.00 20.86 300 LYS B C 1
ATOM 5404 O O . LYS B 1 300 ? -6.049 11.246 -52.380 1.00 20.94 300 LYS B O 1
ATOM 5410 N N . ALA B 1 301 ? -7.942 10.900 -51.201 1.00 20.54 301 ALA B N 1
ATOM 5411 C CA . ALA B 1 301 ? -8.362 9.705 -51.938 1.00 20.88 301 ALA B CA 1
ATOM 5412 C C . ALA B 1 301 ? -8.582 10.028 -53.424 1.00 21.76 301 ALA B C 1
ATOM 5413 O O . ALA B 1 301 ? -8.163 9.268 -54.286 1.00 22.10 301 ALA B O 1
ATOM 5415 N N . GLN B 1 302 ? -9.205 11.178 -53.692 1.00 22.01 302 GLN B N 1
ATOM 5416 C CA . GLN B 1 302 ? -9.542 11.609 -55.058 1.00 24.09 302 GLN B CA 1
ATOM 5417 C C . GLN B 1 302 ? -8.267 11.844 -55.859 1.00 23.86 302 GLN B C 1
ATOM 5418 O O . GLN B 1 302 ? -8.152 11.412 -57.024 1.00 23.60 302 GLN B O 1
ATOM 5424 N N . ALA B 1 303 ? -7.314 12.540 -55.234 1.00 24.09 303 ALA B N 1
ATOM 5425 C CA . ALA B 1 303 ? -5.991 12.756 -55.808 1.00 23.95 303 ALA B CA 1
ATOM 5426 C C . ALA B 1 303 ? -5.269 11.430 -56.071 1.00 24.16 303 ALA B C 1
ATOM 5427 O O . ALA B 1 303 ? -4.690 11.247 -57.139 1.00 24.30 303 ALA B O 1
ATOM 5429 N N . MET B 1 304 ? -5.312 10.520 -55.093 1.00 24.07 304 MET B N 1
ATOM 5430 C CA . MET B 1 304 ? -4.683 9.206 -55.201 1.00 24.14 304 MET B CA 1
ATOM 5431 C C . MET B 1 304 ? -5.236 8.392 -56.369 1.00 24.43 304 MET B C 1
ATOM 5432 O O . MET B 1 304 ? -4.476 7.812 -57.155 1.00 23.42 304 MET B O 1
ATOM 5437 N N . LEU B 1 305 ? -6.564 8.360 -56.481 1.00 23.84 305 LEU B N 1
ATOM 5438 C CA . LEU B 1 305 ? -7.197 7.570 -57.538 1.00 24.06 305 LEU B CA 1
ATOM 5439 C C . LEU B 1 305 ? -6.898 8.134 -58.937 1.00 24.47 305 LEU B C 1
ATOM 5440 O O . LEU B 1 305 ? -6.613 7.378 -59.878 1.00 24.74 305 LEU B O 1
ATOM 5445 N N . HIS B 1 306 ? -6.918 9.460 -59.044 1.00 24.87 306 HIS B N 1
ATOM 5446 C CA A HIS B 1 306 ? -6.621 10.151 -60.304 0.50 25.21 306 HIS B CA 1
ATOM 5447 C CA B HIS B 1 306 ? -6.633 10.134 -60.305 0.50 25.31 306 HIS B CA 1
ATOM 5448 C C . HIS B 1 306 ? -5.198 9.854 -60.747 1.00 24.97 306 HIS B C 1
ATOM 5449 O O . HIS B 1 306 ? -4.948 9.589 -61.914 1.00 25.18 306 HIS B O 1
ATOM 5462 N N . ALA B 1 307 ? -4.262 9.887 -59.796 1.00 24.37 307 ALA B N 1
ATOM 5463 C CA . ALA B 1 307 ? -2.869 9.593 -60.084 1.00 24.63 307 ALA B CA 1
ATOM 5464 C C . ALA B 1 307 ? -2.662 8.126 -60.477 1.00 24.31 307 ALA B C 1
ATOM 5465 O O . ALA B 1 307 ? -1.947 7.832 -61.431 1.00 25.54 307 ALA B O 1
ATOM 5467 N N . LEU B 1 308 ? -3.303 7.206 -59.765 1.00 23.54 308 LEU B N 1
ATOM 5468 C CA . LEU B 1 308 ? -3.205 5.767 -60.114 1.00 23.11 308 LEU B CA 1
ATOM 5469 C C . LEU B 1 308 ? -3.776 5.476 -61.520 1.00 23.93 308 LEU B C 1
ATOM 5470 O O . LEU B 1 308 ? -3.167 4.761 -62.318 1.00 23.31 308 LEU B O 1
ATOM 5475 N N . ASP B 1 309 ? -4.926 6.066 -61.816 1.00 24.73 309 ASP B N 1
ATOM 5476 C CA . ASP B 1 309 ? -5.552 5.935 -63.135 1.00 26.64 309 ASP B CA 1
ATOM 5477 C C . ASP B 1 309 ? -4.594 6.378 -64.237 1.00 27.15 309 ASP B C 1
ATOM 5478 O O . ASP B 1 309 ? -4.444 5.694 -65.258 1.00 27.44 309 ASP B O 1
ATOM 5483 N N . ARG B 1 310 ? -3.915 7.494 -63.993 1.00 27.89 310 ARG B N 1
ATOM 5484 C CA . ARG B 1 310 ? -2.933 8.061 -64.927 1.00 29.26 310 ARG B CA 1
ATOM 5485 C C . ARG B 1 310 ? -1.648 7.228 -65.057 1.00 29.15 310 ARG B C 1
ATOM 5486 O O . ARG B 1 310 ? -1.214 6.933 -66.182 1.00 29.75 310 ARG B O 1
ATOM 5494 N N . GLU B 1 311 ? -1.063 6.810 -63.929 1.00 28.42 311 GLU B N 1
ATOM 5495 C CA . GLU B 1 311 ? 0.327 6.325 -63.905 1.00 28.14 311 GLU B CA 1
ATOM 5496 C C . GLU B 1 311 ? 0.548 4.825 -63.938 1.00 28.45 311 GLU B C 1
ATOM 5497 O O . GLU B 1 311 ? 1.640 4.389 -64.300 1.00 28.44 311 GLU B O 1
ATOM 5503 N N . VAL B 1 312 ? -0.465 4.058 -63.539 1.00 28.34 312 VAL B N 1
ATOM 5504 C CA . VAL B 1 312 ? -0.337 2.616 -63.322 1.00 29.50 312 VAL B CA 1
ATOM 5505 C C . VAL B 1 312 ? -0.834 1.885 -64.564 1.00 29.80 312 VAL B C 1
ATOM 5506 O O . VAL B 1 312 ? -1.901 2.215 -65.082 1.00 29.96 312 VAL B O 1
ATOM 5510 N N . PRO B 1 313 ? -0.047 0.912 -65.052 1.00 30.11 313 PRO B N 1
ATOM 5511 C CA . PRO B 1 313 ? -0.424 0.093 -66.211 1.00 30.33 313 PRO B CA 1
ATOM 5512 C C . PRO B 1 313 ? -1.685 -0.713 -65.912 1.00 30.48 313 PRO B C 1
ATOM 5513 O O . PRO B 1 313 ? -1.906 -1.154 -64.778 1.00 29.47 313 PRO B O 1
ATOM 5517 N N . LYS B 1 314 ? -2.528 -0.896 -66.911 1.00 31.11 314 LYS B N 1
ATOM 5518 C CA . LYS B 1 314 ? -3.848 -1.402 -66.591 1.00 31.67 314 LYS B CA 1
ATOM 5519 C C . LYS B 1 314 ? -3.915 -2.926 -66.340 1.00 31.40 314 LYS B C 1
ATOM 5520 O O . LYS B 1 314 ? -4.979 -3.450 -66.009 1.00 31.94 314 LYS B O 1
ATOM 5526 N N . GLU B 1 315 ? -2.766 -3.611 -66.412 1.00 31.00 315 GLU B N 1
ATOM 5527 C CA . GLU B 1 315 ? -2.645 -5.015 -65.939 1.00 30.96 315 GLU B CA 1
ATOM 5528 C C . GLU B 1 315 ? -2.670 -5.109 -64.412 1.00 30.16 315 GLU B C 1
ATOM 5529 O O . GLU B 1 315 ? -2.907 -6.177 -63.845 1.00 30.83 315 GLU B O 1
ATOM 5535 N N . VAL B 1 316 ? -2.363 -3.994 -63.763 1.00 29.27 316 VAL B N 1
ATOM 5536 C CA . VAL B 1 316 ? -2.317 -3.915 -62.305 1.00 27.94 316 VAL B CA 1
ATOM 5537 C C . VAL B 1 316 ? -3.708 -3.507 -61.815 1.00 27.57 316 VAL B C 1
ATOM 5538 O O . VAL B 1 316 ? -4.344 -2.620 -62.391 1.00 27.54 316 VAL B O 1
ATOM 5542 N N . ARG B 1 317 ? -4.186 -4.175 -60.770 1.00 26.87 317 ARG B N 1
ATOM 5543 C CA . ARG B 1 317 ? -5.505 -3.913 -60.226 1.00 26.89 317 ARG B CA 1
ATOM 5544 C C . ARG B 1 317 ? -5.379 -3.207 -58.877 1.00 25.31 317 ARG B C 1
ATOM 5545 O O . ARG B 1 317 ? -4.433 -3.463 -58.150 1.00 24.45 317 ARG B O 1
ATOM 5553 N N . TYR B 1 318 ? -6.335 -2.337 -58.556 1.00 24.10 318 TYR B N 1
ATOM 5554 C CA . TYR B 1 318 ? -6.369 -1.683 -57.223 1.00 23.49 318 TYR B CA 1
ATOM 5555 C C . TYR B 1 318 ? -7.772 -1.290 -56.809 1.00 22.82 318 TYR B C 1
ATOM 5556 O O . TYR B 1 318 ? -8.611 -0.960 -57.640 1.00 21.29 318 TYR B O 1
ATOM 5565 N N . THR B 1 319 ? -7.997 -1.307 -55.495 1.00 21.63 319 THR B N 1
ATOM 5566 C CA . THR B 1 319 ? -9.299 -1.026 -54.918 1.00 21.73 319 THR B CA 1
ATOM 5567 C C . THR B 1 319 ? -9.582 0.474 -55.002 1.00 22.42 319 THR B C 1
ATOM 5568 O O . THR B 1 319 ? -8.654 1.289 -55.143 1.00 21.80 319 THR B O 1
ATOM 5572 N N . ARG B 1 320 ? -10.865 0.831 -54.936 1.00 23.10 320 ARG B N 1
ATOM 5573 C CA . ARG B 1 320 ? -11.287 2.223 -55.001 1.00 24.49 320 ARG B CA 1
ATOM 5574 C C . ARG B 1 320 ? -12.090 2.504 -53.734 1.00 24.24 320 ARG B C 1
ATOM 5575 O O . ARG B 1 320 ? -13.249 2.098 -53.638 1.00 24.49 320 ARG B O 1
ATOM 5583 N N . PRO B 1 321 ? -11.473 3.192 -52.756 1.00 24.22 321 PRO B N 1
ATOM 5584 C CA . PRO B 1 321 ? -12.081 3.303 -51.420 1.00 23.44 321 PRO B CA 1
ATOM 5585 C C . PRO B 1 321 ? -13.293 4.240 -51.386 1.00 22.52 321 PRO B C 1
ATOM 5586 O O . PRO B 1 321 ? -13.339 5.217 -52.126 1.00 21.79 321 PRO B O 1
ATOM 5590 N N . LYS B 1 322 ? -14.248 3.943 -50.515 1.00 20.97 322 LYS B N 1
ATOM 5591 C CA . LYS B 1 322 ? -15.378 4.839 -50.265 1.00 20.01 322 LYS B CA 1
ATOM 5592 C C . LYS B 1 322 ? -15.226 5.451 -48.877 1.00 19.15 322 LYS B C 1
ATOM 5593 O O . LYS B 1 322 ? -16.159 6.047 -48.330 1.00 17.26 322 LYS B O 1
ATOM 5599 N N . GLY B 1 323 ? -14.014 5.341 -48.338 1.00 17.89 323 GLY B N 1
ATOM 5600 C CA . GLY B 1 323 ? -13.710 5.845 -47.018 1.00 17.84 323 GLY B CA 1
ATOM 5601 C C . GLY B 1 323 ? -12.341 5.379 -46.554 1.00 17.51 323 GLY B C 1
ATOM 5602 O O . GLY B 1 323 ? -11.639 4.669 -47.272 1.00 17.40 323 GLY B O 1
ATOM 5603 N N . GLY B 1 324 ? -11.959 5.810 -45.350 1.00 18.21 324 GLY B N 1
ATOM 5604 C CA . GLY B 1 324 ? -10.704 5.359 -44.749 1.00 18.13 324 GLY B CA 1
ATOM 5605 C C . GLY B 1 324 ? -9.483 5.922 -45.449 1.00 18.61 324 GLY B C 1
ATOM 5606 O O . GLY B 1 324 ? -9.552 6.999 -46.060 1.00 17.46 324 GLY B O 1
ATOM 5607 N N . MET B 1 325 ? -8.375 5.186 -45.356 1.00 17.82 325 MET B N 1
ATOM 5608 C CA . MET B 1 325 ? -7.061 5.748 -45.644 1.00 19.09 325 MET B CA 1
ATOM 5609 C C . MET B 1 325 ? -6.236 5.014 -46.688 1.00 18.10 325 MET B C 1
ATOM 5610 O O . MET B 1 325 ? -5.099 5.446 -46.969 1.00 17.58 325 MET B O 1
ATOM 5615 N N . PHE B 1 326 ? -6.782 3.911 -47.235 1.00 17.29 326 PHE B N 1
ATOM 5616 C CA . PHE B 1 326 ? -6.002 2.914 -48.004 1.00 16.84 326 PHE B CA 1
ATOM 5617 C C . PHE B 1 326 ? -6.527 2.544 -49.395 1.00 15.93 326 PHE B C 1
ATOM 5618 O O . PHE B 1 326 ? -7.734 2.527 -49.642 1.00 16.62 326 PHE B O 1
ATOM 5626 N N . VAL B 1 327 ? -5.563 2.279 -50.282 1.00 16.29 327 VAL B N 1
ATOM 5627 C CA . VAL B 1 327 ? -5.766 1.628 -51.575 1.00 16.45 327 VAL B CA 1
ATOM 5628 C C . VAL B 1 327 ? -4.966 0.316 -51.543 1.00 15.78 327 VAL B C 1
ATOM 5629 O O . VAL B 1 327 ? -3.803 0.275 -51.129 1.00 16.41 327 VAL B O 1
ATOM 5633 N N . TRP B 1 328 ? -5.593 -0.743 -52.008 1.00 16.40 328 TRP B N 1
ATOM 5634 C CA . TRP B 1 328 ? -4.982 -2.054 -51.986 1.00 16.87 328 TRP B CA 1
ATOM 5635 C C . TRP B 1 328 ? -4.757 -2.480 -53.428 1.00 18.20 328 TRP B C 1
ATOM 5636 O O . TRP B 1 328 ? -5.691 -2.430 -54.252 1.00 18.80 328 TRP B O 1
ATOM 5647 N N . MET B 1 329 ? -3.505 -2.823 -53.717 1.00 18.19 329 MET B N 1
ATOM 5648 C CA . MET B 1 329 ? -3.037 -3.109 -55.073 1.00 20.40 329 MET B CA 1
ATOM 5649 C C . MET B 1 329 ? -2.594 -4.564 -55.269 1.00 20.55 329 MET B C 1
ATOM 5650 O O . MET B 1 329 ? -1.967 -5.195 -54.399 1.00 19.27 329 MET B O 1
ATOM 5655 N N . GLU B 1 330 ? -2.939 -5.105 -56.435 1.00 22.80 330 GLU B N 1
ATOM 5656 C CA . GLU B 1 330 ? -2.665 -6.511 -56.737 1.00 24.38 330 GLU B CA 1
ATOM 5657 C C . GLU B 1 330 ? -1.909 -6.561 -58.046 1.00 25.11 330 GLU B C 1
ATOM 5658 O O . GLU B 1 330 ? -2.387 -6.070 -59.067 1.00 24.76 330 GLU B O 1
ATOM 5664 N N . LEU B 1 331 ? -0.706 -7.113 -57.986 1.00 25.78 331 LEU B N 1
ATOM 5665 C CA . LEU B 1 331 ? 0.186 -7.163 -59.128 1.00 27.53 331 LEU B CA 1
ATOM 5666 C C . LEU B 1 331 ? -0.022 -8.491 -59.847 1.00 29.60 331 LEU B C 1
ATOM 5667 O O . LEU B 1 331 ? -0.410 -9.467 -59.215 1.00 29.08 331 LEU B O 1
ATOM 5672 N N . PRO B 1 332 ? 0.216 -8.522 -61.176 1.00 31.84 332 PRO B N 1
ATOM 5673 C CA . PRO B 1 332 ? 0.173 -9.805 -61.888 1.00 33.83 332 PRO B CA 1
ATOM 5674 C C . PRO B 1 332 ? 0.823 -10.903 -61.050 1.00 35.67 332 PRO B C 1
ATOM 5675 O O . PRO B 1 332 ? 1.994 -10.778 -60.653 1.00 36.47 332 PRO B O 1
ATOM 5679 N N . LYS B 1 333 ? 0.052 -11.945 -60.740 1.00 37.35 333 LYS B N 1
ATOM 5680 C CA . LYS B 1 333 ? 0.543 -13.034 -59.918 1.00 38.62 333 LYS B CA 1
ATOM 5681 C C . LYS B 1 333 ? 1.811 -13.598 -60.538 1.00 38.87 333 LYS B C 1
ATOM 5682 O O . LYS B 1 333 ? 1.785 -14.222 -61.605 1.00 39.77 333 LYS B O 1
ATOM 5688 N N . GLY B 1 334 ? 2.918 -13.335 -59.854 1.00 38.86 334 GLY B N 1
ATOM 5689 C CA . GLY B 1 334 ? 4.253 -13.639 -60.331 1.00 37.93 334 GLY B CA 1
ATOM 5690 C C . GLY B 1 334 ? 5.192 -12.543 -59.878 1.00 37.16 334 GLY B C 1
ATOM 5691 O O . GLY B 1 334 ? 6.324 -12.827 -59.471 1.00 37.50 334 GLY B O 1
ATOM 5692 N N . LEU B 1 335 ? 4.720 -11.294 -59.957 1.00 35.80 335 LEU B N 1
ATOM 5693 C CA . LEU B 1 335 ? 5.505 -10.128 -59.553 1.00 34.77 335 LEU B CA 1
ATOM 5694 C C . LEU B 1 335 ? 5.530 -9.976 -58.033 1.00 33.47 335 LEU B C 1
ATOM 5695 O O . LEU B 1 335 ? 4.504 -10.120 -57.369 1.00 33.81 335 LEU B O 1
ATOM 5700 N N . SER B 1 336 ? 6.704 -9.671 -57.493 1.00 31.78 336 SER B N 1
ATOM 5701 C CA . SER B 1 336 ? 6.898 -9.608 -56.050 1.00 29.77 336 SER B CA 1
ATOM 5702 C C . SER B 1 336 ? 6.738 -8.177 -55.548 1.00 28.50 336 SER B C 1
ATOM 5703 O O . SER B 1 336 ? 7.407 -7.275 -56.055 1.00 27.61 336 SER B O 1
ATOM 5706 N N . ALA B 1 337 ? 5.865 -7.966 -54.558 1.00 26.64 337 ALA B N 1
ATOM 5707 C CA . ALA B 1 337 ? 5.745 -6.646 -53.920 1.00 25.76 337 ALA B CA 1
ATOM 5708 C C . ALA B 1 337 ? 7.008 -6.211 -53.166 1.00 25.07 337 ALA B C 1
ATOM 5709 O O . ALA B 1 337 ? 7.300 -5.001 -53.084 1.00 24.02 337 ALA B O 1
ATOM 5711 N N . GLU B 1 338 ? 7.738 -7.173 -52.601 1.00 25.66 338 GLU B N 1
ATOM 5712 C CA . GLU B 1 338 ? 9.007 -6.874 -51.910 1.00 26.54 338 GLU B CA 1
ATOM 5713 C C . GLU B 1 338 ? 10.039 -6.352 -52.919 1.00 26.23 338 GLU B C 1
ATOM 5714 O O . GLU B 1 338 ? 10.793 -5.409 -52.632 1.00 26.67 338 GLU B O 1
ATOM 5720 N N . GLY B 1 339 ? 10.063 -6.962 -54.101 1.00 26.53 339 GLY B N 1
ATOM 5721 C CA . GLY B 1 339 ? 10.966 -6.496 -55.170 1.00 26.04 339 GLY B CA 1
ATOM 5722 C C . GLY B 1 339 ? 10.563 -5.095 -55.590 1.00 25.85 339 GLY B C 1
ATOM 5723 O O . GLY B 1 339 ? 11.390 -4.187 -55.685 1.00 26.84 339 GLY B O 1
ATOM 5724 N N . LEU B 1 340 ? 9.272 -4.902 -55.802 1.00 25.34 340 LEU B N 1
ATOM 5725 C CA . LEU B 1 340 ? 8.758 -3.573 -56.098 1.00 24.70 340 LEU B CA 1
ATOM 5726 C C . LEU B 1 340 ? 9.104 -2.537 -55.021 1.00 25.29 340 LEU B C 1
ATOM 5727 O O . LEU B 1 340 ? 9.450 -1.418 -55.345 1.00 23.44 340 LEU B O 1
ATOM 5732 N N . PHE B 1 341 ? 9.030 -2.931 -53.746 1.00 25.25 341 PHE B N 1
ATOM 5733 C CA . PHE B 1 341 ? 9.361 -2.045 -52.628 1.00 26.02 341 PHE B CA 1
ATOM 5734 C C . PHE B 1 341 ? 10.798 -1.542 -52.697 1.00 26.80 341 PHE B C 1
ATOM 5735 O O . PHE B 1 341 ? 11.062 -0.355 -52.443 1.00 26.91 341 PHE B O 1
ATOM 5743 N N . ARG B 1 342 ? 11.717 -2.447 -53.036 1.00 28.26 342 ARG B N 1
ATOM 5744 C CA . ARG B 1 342 ? 13.142 -2.096 -53.159 1.00 30.21 342 ARG B CA 1
ATOM 5745 C C . ARG B 1 342 ? 13.349 -0.997 -54.189 1.00 30.32 342 ARG B C 1
ATOM 5746 O O . ARG B 1 342 ? 14.043 -0.020 -53.930 1.00 30.93 342 ARG B O 1
ATOM 5754 N N . ARG B 1 343 ? 12.734 -1.177 -55.354 1.00 30.58 343 ARG B N 1
ATOM 5755 C CA . ARG B 1 343 ? 12.811 -0.241 -56.456 1.00 31.36 343 ARG B CA 1
ATOM 5756 C C . ARG B 1 343 ? 12.202 1.110 -56.089 1.00 30.89 343 ARG B C 1
ATOM 5757 O O . ARG B 1 343 ? 12.777 2.160 -56.375 1.00 31.54 343 ARG B O 1
ATOM 5765 N N . ALA B 1 344 ? 11.032 1.087 -55.454 1.00 30.13 344 ALA B N 1
ATOM 5766 C CA . ALA B 1 344 ? 10.352 2.326 -55.100 1.00 30.02 344 ALA B CA 1
ATOM 5767 C C . ALA B 1 344 ? 11.150 3.102 -54.053 1.00 30.49 344 ALA B C 1
ATOM 5768 O O . ALA B 1 344 ? 11.210 4.331 -54.105 1.00 29.64 344 ALA B O 1
ATOM 5770 N N . LEU B 1 345 ? 11.767 2.383 -53.116 1.00 30.78 345 LEU B N 1
ATOM 5771 C CA . LEU B 1 345 ? 12.525 3.011 -52.025 1.00 31.95 345 LEU B CA 1
ATOM 5772 C C . LEU B 1 345 ? 13.754 3.750 -52.574 1.00 32.69 345 LEU B C 1
ATOM 5773 O O . LEU B 1 345 ? 14.130 4.817 -52.074 1.00 32.70 345 LEU B O 1
ATOM 5778 N N . GLU B 1 346 ? 14.351 3.201 -53.626 1.00 33.36 346 GLU B N 1
ATOM 5779 C CA . GLU B 1 346 ? 15.440 3.891 -54.341 1.00 34.42 346 GLU B CA 1
ATOM 5780 C C . GLU B 1 346 ? 15.004 5.233 -54.920 1.00 33.36 346 GLU B C 1
ATOM 5781 O O . GLU B 1 346 ? 15.838 6.133 -55.062 1.00 33.99 346 GLU B O 1
ATOM 5787 N N . GLU B 1 347 ? 13.711 5.362 -55.244 1.00 32.02 347 GLU B N 1
ATOM 5788 C CA . GLU B 1 347 ? 13.120 6.622 -55.704 1.00 30.66 347 GLU B CA 1
ATOM 5789 C C . GLU B 1 347 ? 12.434 7.406 -54.575 1.00 29.21 347 GLU B C 1
ATOM 5790 O O . GLU B 1 347 ? 11.664 8.347 -54.821 1.00 27.97 347 GLU B O 1
ATOM 5796 N N . ASN B 1 348 ? 12.737 7.010 -53.340 1.00 27.70 348 ASN B N 1
ATOM 5797 C CA . ASN B 1 348 ? 12.247 7.682 -52.129 1.00 26.31 348 ASN B CA 1
ATOM 5798 C C . ASN B 1 348 ? 10.766 7.525 -51.870 1.00 24.96 348 ASN B C 1
ATOM 5799 O O . ASN B 1 348 ? 10.169 8.350 -51.188 1.00 25.53 348 ASN B O 1
ATOM 5804 N N . VAL B 1 349 ? 10.185 6.449 -52.393 1.00 23.96 349 VAL B N 1
ATOM 5805 C CA . VAL B 1 349 ? 8.765 6.161 -52.169 1.00 22.74 349 VAL B CA 1
ATOM 5806 C C . VAL B 1 349 ? 8.614 4.908 -51.306 1.00 22.44 349 VAL B C 1
ATOM 5807 O O . VAL B 1 349 ? 9.204 3.873 -51.606 1.00 23.23 349 VAL B O 1
ATOM 5811 N N . ALA B 1 350 ? 7.852 5.013 -50.216 1.00 22.25 350 ALA B N 1
ATOM 5812 C CA . ALA B 1 350 ? 7.631 3.858 -49.333 1.00 21.28 350 ALA B CA 1
ATOM 5813 C C . ALA B 1 350 ? 6.172 3.375 -49.357 1.00 20.16 350 ALA B C 1
ATOM 5814 O O . ALA B 1 350 ? 5.246 4.178 -49.338 1.00 20.95 350 ALA B O 1
ATOM 5816 N N . PHE B 1 351 ? 5.960 2.061 -49.435 1.00 19.34 351 PHE B N 1
ATOM 5817 C CA . PHE B 1 351 ? 4.619 1.525 -49.233 1.00 18.59 351 PHE B CA 1
ATOM 5818 C C . PHE B 1 351 ? 4.739 0.295 -48.348 1.00 17.62 351 PHE B C 1
ATOM 5819 O O . PHE B 1 351 ? 5.852 -0.075 -47.994 1.00 17.16 351 PHE B O 1
ATOM 5827 N N . VAL B 1 352 ? 3.614 -0.310 -47.973 1.00 17.54 352 VAL B N 1
ATOM 5828 C CA . VAL B 1 352 ? 3.676 -1.553 -47.190 1.00 17.04 352 VAL B CA 1
ATOM 5829 C C . VAL B 1 352 ? 3.426 -2.755 -48.077 1.00 17.86 352 VAL B C 1
ATOM 5830 O O . VAL B 1 352 ? 2.310 -2.927 -48.597 1.00 17.04 352 VAL B O 1
ATOM 5834 N N . PRO B 1 353 ? 4.471 -3.581 -48.276 1.00 17.87 353 PRO B N 1
ATOM 5835 C CA . PRO B 1 353 ? 4.278 -4.839 -49.010 1.00 18.43 353 PRO B CA 1
ATOM 5836 C C . PRO B 1 353 ? 3.176 -5.642 -48.338 1.00 17.98 353 PRO B C 1
ATOM 5837 O O . PRO B 1 353 ? 3.047 -5.591 -47.101 1.00 18.14 353 PRO B O 1
ATOM 5841 N N . GLY B 1 354 ? 2.395 -6.370 -49.146 1.00 17.37 354 GLY B N 1
ATOM 5842 C CA . GLY B 1 354 ? 1.131 -6.990 -48.682 1.00 17.86 354 GLY B CA 1
ATOM 5843 C C . GLY B 1 354 ? 1.243 -8.290 -47.906 1.00 17.76 354 GLY B C 1
ATOM 5844 O O . GLY B 1 354 ? 0.324 -8.632 -47.157 1.00 16.98 354 GLY B O 1
ATOM 5845 N N . GLY B 1 355 ? 2.363 -9.004 -48.069 1.00 17.78 355 GLY B N 1
ATOM 5846 C CA . GLY B 1 355 ? 2.545 -10.331 -47.435 1.00 18.92 355 GLY B CA 1
ATOM 5847 C C . GLY B 1 355 ? 2.116 -10.415 -45.969 1.00 18.92 355 GLY B C 1
ATOM 5848 O O . GLY B 1 355 ? 1.306 -11.272 -45.620 1.00 19.35 355 GLY B O 1
ATOM 5849 N N . PRO B 1 356 ? 2.635 -9.521 -45.103 1.00 18.95 356 PRO B N 1
ATOM 5850 C CA . PRO B 1 356 ? 2.343 -9.578 -43.666 1.00 18.66 356 PRO B CA 1
ATOM 5851 C C . PRO B 1 356 ? 0.904 -9.295 -43.256 1.00 17.75 356 PRO B C 1
ATOM 5852 O O . PRO B 1 356 ? 0.559 -9.526 -42.087 1.00 18.38 356 PRO B O 1
ATOM 5856 N N . PHE B 1 357 ? 0.064 -8.871 -44.198 1.00 16.13 357 PHE B N 1
ATOM 5857 C CA . PHE B 1 357 ? -1.371 -8.760 -43.922 1.00 16.17 357 PHE B CA 1
ATOM 5858 C C . PHE B 1 357 ? -2.126 -10.076 -44.080 1.00 15.71 357 PHE B C 1
ATOM 5859 O O . PHE B 1 357 ? -3.331 -10.134 -43.818 1.00 14.71 357 PHE B O 1
ATOM 5867 N N . PHE B 1 358 ? -1.425 -11.140 -44.500 1.00 15.39 358 PHE B N 1
ATOM 5868 C CA . PHE B 1 358 ? -2.045 -12.456 -44.702 1.00 16.46 358 PHE B CA 1
ATOM 5869 C C . PHE B 1 358 ? -1.557 -13.386 -43.586 1.00 16.62 358 PHE B C 1
ATOM 5870 O O . PHE B 1 358 ? -0.377 -13.736 -43.541 1.00 15.86 358 PHE B O 1
ATOM 5878 N N . ALA B 1 359 ? -2.466 -13.775 -42.681 1.00 16.73 359 ALA B N 1
ATOM 5879 C CA . ALA B 1 359 ? -2.074 -14.474 -41.443 1.00 17.23 359 ALA B CA 1
ATOM 5880 C C . ALA B 1 359 ? -1.436 -15.844 -41.709 1.00 18.27 359 ALA B C 1
ATOM 5881 O O . ALA B 1 359 ? -0.587 -16.274 -40.940 1.00 19.25 359 ALA B O 1
ATOM 5883 N N . ASN B 1 360 ? -1.849 -16.502 -42.796 1.00 18.94 360 ASN B N 1
ATOM 5884 C CA . ASN B 1 360 ? -1.287 -17.813 -43.188 1.00 19.24 360 ASN B CA 1
ATOM 5885 C C . ASN B 1 360 ? -0.388 -17.732 -44.424 1.00 20.61 360 ASN B C 1
ATOM 5886 O O . ASN B 1 360 ? -0.065 -18.746 -45.032 1.00 20.12 360 ASN B O 1
ATOM 5891 N N . GLY B 1 361 ? 0.007 -16.518 -44.804 1.00 20.05 361 GLY B N 1
ATOM 5892 C CA . GLY B 1 361 ? 0.931 -16.331 -45.915 1.00 20.10 361 GLY B CA 1
ATOM 5893 C C . GLY B 1 361 ? 0.227 -16.068 -47.230 1.00 20.63 361 GLY B C 1
ATOM 5894 O O . GLY B 1 361 ? -1.009 -15.957 -47.289 1.00 20.52 361 GLY B O 1
ATOM 5895 N N . GLY B 1 362 ? 1.022 -15.996 -48.296 1.00 21.75 362 GLY B N 1
ATOM 5896 C CA . GLY B 1 362 ? 0.510 -15.660 -49.607 1.00 22.86 362 GLY B CA 1
ATOM 5897 C C . GLY B 1 362 ? 0.512 -14.156 -49.736 1.00 23.48 362 GLY B C 1
ATOM 5898 O O . GLY B 1 362 ? 1.158 -13.453 -48.934 1.00 24.47 362 GLY B O 1
ATOM 5899 N N . GLY B 1 363 ? -0.204 -13.670 -50.741 1.00 24.25 363 GLY B N 1
ATOM 5900 C CA . GLY B 1 363 ? -0.274 -12.239 -50.997 1.00 24.44 363 GLY B CA 1
ATOM 5901 C C . GLY B 1 363 ? 1.063 -11.582 -51.293 1.00 25.17 363 GLY B C 1
ATOM 5902 O O . GLY B 1 363 ? 1.212 -10.387 -51.107 1.00 24.91 363 GLY B O 1
ATOM 5903 N N . GLU B 1 364 ? 2.035 -12.359 -51.767 1.00 25.47 364 GLU B N 1
ATOM 5904 C CA . GLU B 1 364 ? 3.361 -11.795 -52.083 1.00 26.59 364 GLU B CA 1
ATOM 5905 C C . GLU B 1 364 ? 3.330 -10.805 -53.265 1.00 26.32 364 GLU B C 1
ATOM 5906 O O . GLU B 1 364 ? 4.291 -10.056 -53.498 1.00 26.89 364 GLU B O 1
ATOM 5912 N N . ASN B 1 365 ? 2.209 -10.795 -53.979 1.00 25.04 365 ASN B N 1
ATOM 5913 C CA . ASN B 1 365 ? 1.993 -9.936 -55.124 1.00 23.71 365 ASN B CA 1
ATOM 5914 C C . ASN B 1 365 ? 1.035 -8.778 -54.842 1.00 22.92 365 ASN B C 1
ATOM 5915 O O . ASN B 1 365 ? 0.457 -8.232 -55.765 1.00 23.43 365 ASN B O 1
ATOM 5920 N N . THR B 1 366 ? 0.847 -8.445 -53.568 1.00 21.21 366 THR B N 1
ATOM 5921 C CA . THR B 1 366 ? -0.063 -7.386 -53.183 1.00 20.77 366 THR B CA 1
ATOM 5922 C C . THR B 1 366 ? 0.701 -6.346 -52.367 1.00 20.01 366 THR B C 1
ATOM 5923 O O . THR B 1 366 ? 1.791 -6.617 -51.829 1.00 20.08 366 THR B O 1
ATOM 5927 N N . LEU B 1 367 ? 0.115 -5.160 -52.260 1.00 19.50 367 LEU B N 1
ATOM 5928 C CA . LEU B 1 367 ? 0.708 -4.104 -51.465 1.00 19.20 367 LEU B CA 1
ATOM 5929 C C . LEU B 1 367 ? -0.369 -3.131 -51.044 1.00 18.07 367 LEU B C 1
ATOM 5930 O O . LEU B 1 367 ? -1.407 -2.995 -51.728 1.00 17.87 367 LEU B O 1
ATOM 5935 N N . ARG B 1 368 ? -0.120 -2.457 -49.909 1.00 18.34 368 ARG B N 1
ATOM 5936 C CA . ARG B 1 368 ? -1.032 -1.437 -49.405 1.00 16.89 368 ARG B CA 1
ATOM 5937 C C . ARG B 1 368 ? -0.445 -0.050 -49.612 1.00 16.33 368 ARG B C 1
ATOM 5938 O O . ARG B 1 368 ? 0.747 0.189 -49.345 1.00 15.10 368 ARG B O 1
ATOM 5946 N N . LEU B 1 369 ? -1.299 0.856 -50.068 1.00 17.13 369 LEU B N 1
ATOM 5947 C CA . LEU B 1 369 ? -0.958 2.263 -50.225 1.00 17.16 369 LEU B CA 1
ATOM 5948 C C . LEU B 1 369 ? -1.836 3.152 -49.345 1.00 17.22 369 LEU B C 1
ATOM 5949 O O . LEU B 1 369 ? -3.060 3.115 -49.460 1.00 16.73 369 LEU B O 1
ATOM 5954 N N . SER B 1 370 ? -1.204 3.984 -48.522 1.00 17.89 370 SER B N 1
ATOM 5955 C CA . SER B 1 370 ? -1.940 4.959 -47.718 1.00 17.83 370 SER B CA 1
ATOM 5956 C C . SER B 1 370 ? -1.807 6.357 -48.311 1.00 17.74 370 SER B C 1
ATOM 5957 O O . SER B 1 370 ? -0.705 6.808 -48.567 1.00 18.13 370 SER B O 1
ATOM 5960 N N . TYR B 1 371 ? -2.942 6.997 -48.530 1.00 17.79 371 TYR B N 1
ATOM 5961 C CA . TYR B 1 371 ? -2.987 8.395 -48.997 1.00 18.30 371 TYR B CA 1
ATOM 5962 C C . TYR B 1 371 ? -3.189 9.390 -47.866 1.00 19.80 371 TYR B C 1
ATOM 5963 O O . TYR B 1 371 ? -3.497 10.554 -48.123 1.00 19.86 371 TYR B O 1
ATOM 5972 N N . ALA B 1 372 ? -3.011 8.944 -46.623 1.00 20.63 372 ALA B N 1
ATOM 5973 C CA . ALA B 1 372 ? -3.335 9.767 -45.449 1.00 20.42 372 ALA B CA 1
ATOM 5974 C C . ALA B 1 372 ? -2.336 10.892 -45.199 1.00 21.30 372 ALA B C 1
ATOM 5975 O O . ALA B 1 372 ? -2.709 11.968 -44.701 1.00 20.58 372 ALA B O 1
ATOM 5977 N N . THR B 1 373 ? -1.070 10.636 -45.516 1.00 21.87 373 THR B N 1
ATOM 5978 C CA . THR B 1 373 ? 0.009 11.486 -45.020 1.00 23.53 373 THR B CA 1
ATOM 5979 C C . THR B 1 373 ? 0.414 12.602 -45.973 1.00 24.11 373 THR B C 1
ATOM 5980 O O . THR B 1 373 ? 0.645 13.733 -45.535 1.00 24.31 373 THR B O 1
ATOM 5984 N N . LEU B 1 374 ? 0.516 12.279 -47.265 1.00 23.94 374 LEU B N 1
ATOM 5985 C CA . LEU B 1 374 ? 1.046 13.224 -48.242 1.00 24.95 374 LEU B CA 1
ATOM 5986 C C . LEU B 1 374 ? 0.017 14.251 -48.692 1.00 25.45 374 LEU B C 1
ATOM 5987 O O . LEU B 1 374 ? -1.195 14.009 -48.626 1.00 24.56 374 LEU B O 1
ATOM 5992 N N . ASP B 1 375 ? 0.522 15.389 -49.174 1.00 26.93 375 ASP B N 1
ATOM 5993 C CA . ASP B 1 375 ? -0.318 16.397 -49.797 1.00 28.59 375 ASP B CA 1
ATOM 5994 C C . ASP B 1 375 ? -0.592 15.993 -51.240 1.00 29.19 375 ASP B C 1
ATOM 5995 O O . ASP B 1 375 ? -0.034 15.022 -51.722 1.00 28.96 375 ASP B O 1
ATOM 6000 N N . ARG B 1 376 ? -1.459 16.749 -51.908 1.00 30.24 376 ARG B N 1
ATOM 6001 C CA . ARG B 1 376 ? -1.833 16.506 -53.303 1.00 31.34 376 ARG B CA 1
ATOM 6002 C C . ARG B 1 376 ? -0.629 16.349 -54.242 1.00 30.59 376 ARG B C 1
ATOM 6003 O O . ARG B 1 376 ? -0.603 15.445 -55.083 1.00 30.66 376 ARG B O 1
ATOM 6011 N N . GLU B 1 377 ? 0.351 17.236 -54.085 1.00 30.88 377 GLU B N 1
ATOM 6012 C CA . GLU B 1 377 ? 1.573 17.243 -54.899 1.00 30.91 377 GLU B CA 1
ATOM 6013 C C . GLU B 1 377 ? 2.392 15.968 -54.687 1.00 29.41 377 GLU B C 1
ATOM 6014 O O . GLU B 1 377 ? 2.811 15.332 -55.651 1.00 28.70 377 GLU B O 1
ATOM 6020 N N . GLY B 1 378 ? 2.618 15.618 -53.418 1.00 28.02 378 GLY B N 1
ATOM 6021 C CA . GLY B 1 378 ? 3.377 14.424 -53.040 1.00 25.93 378 GLY B CA 1
ATOM 6022 C C . GLY B 1 378 ? 2.695 13.148 -53.481 1.00 24.95 378 GLY B C 1
ATOM 6023 O O . GLY B 1 378 ? 3.352 12.196 -53.897 1.00 23.66 378 GLY B O 1
ATOM 6024 N N . ILE B 1 379 ? 1.372 13.123 -53.404 1.00 25.04 379 ILE B N 1
ATOM 6025 C CA . ILE B 1 379 ? 0.631 11.955 -53.866 1.00 23.52 379 ILE B CA 1
ATOM 6026 C C . ILE B 1 379 ? 0.857 11.734 -55.380 1.00 23.41 379 ILE B C 1
ATOM 6027 O O . ILE B 1 379 ? 1.176 10.617 -55.829 1.00 21.69 379 ILE B O 1
ATOM 6032 N N . ALA B 1 380 ? 0.667 12.798 -56.159 1.00 22.69 380 ALA B N 1
ATOM 6033 C CA . ALA B 1 380 ? 0.815 12.716 -57.624 1.00 23.18 380 ALA B CA 1
ATOM 6034 C C . ALA B 1 380 ? 2.238 12.336 -58.019 1.00 22.64 380 ALA B C 1
ATOM 6035 O O . ALA B 1 380 ? 2.450 11.449 -58.843 1.00 23.59 380 ALA B O 1
ATOM 6037 N N . GLU B 1 381 ? 3.221 12.963 -57.388 1.00 23.02 381 GLU B N 1
ATOM 6038 C CA . GLU B 1 381 ? 4.614 12.636 -57.680 1.00 23.49 381 GLU B CA 1
ATOM 6039 C C . GLU B 1 381 ? 5.022 11.242 -57.178 1.00 23.32 381 GLU B C 1
ATOM 6040 O O . GLU B 1 381 ? 5.699 10.496 -57.888 1.00 23.40 381 GLU B O 1
ATOM 6046 N N . GLY B 1 382 ? 4.591 10.884 -55.965 1.00 23.62 382 GLY B N 1
ATOM 6047 C CA . GLY B 1 382 ? 4.861 9.547 -55.432 1.00 23.09 382 GLY B CA 1
ATOM 6048 C C . GLY B 1 382 ? 4.293 8.452 -56.316 1.00 22.74 382 GLY B C 1
ATOM 6049 O O . GLY B 1 382 ? 4.936 7.416 -56.538 1.00 22.30 382 GLY B O 1
ATOM 6050 N N . VAL B 1 383 ? 3.073 8.672 -56.812 1.00 22.53 383 VAL B N 1
ATOM 6051 C CA . VAL B 1 383 ? 2.399 7.677 -57.649 1.00 22.65 383 VAL B CA 1
ATOM 6052 C C . VAL B 1 383 ? 3.052 7.638 -59.027 1.00 23.09 383 VAL B C 1
ATOM 6053 O O . VAL B 1 383 ? 3.204 6.569 -59.605 1.00 21.45 383 VAL B O 1
ATOM 6057 N N . ARG B 1 384 ? 3.449 8.803 -59.531 1.00 23.31 384 ARG B N 1
ATOM 6058 C CA . ARG B 1 384 ? 4.239 8.862 -60.777 1.00 24.70 384 ARG B CA 1
ATOM 6059 C C . ARG B 1 384 ? 5.487 7.977 -60.679 1.00 24.63 384 ARG B C 1
ATOM 6060 O O . ARG B 1 384 ? 5.720 7.125 -61.548 1.00 25.73 384 ARG B O 1
ATOM 6068 N N . ARG B 1 385 ? 6.246 8.130 -59.594 1.00 24.75 385 ARG B N 1
ATOM 6069 C CA . ARG B 1 385 ? 7.449 7.326 -59.345 1.00 24.79 385 ARG B CA 1
ATOM 6070 C C . ARG B 1 385 ? 7.120 5.850 -59.204 1.00 24.70 385 ARG B C 1
ATOM 6071 O O . ARG B 1 385 ? 7.822 4.987 -59.742 1.00 24.50 385 ARG B O 1
ATOM 6079 N N . LEU B 1 386 ? 6.035 5.560 -58.492 1.00 23.97 386 LEU B N 1
ATOM 6080 C CA . LEU B 1 386 ? 5.576 4.192 -58.345 1.00 24.19 386 LEU B CA 1
ATOM 6081 C C . LEU B 1 386 ? 5.240 3.555 -59.692 1.00 24.31 386 LEU B C 1
ATOM 6082 O O . LEU B 1 386 ? 5.622 2.406 -59.944 1.00 24.07 386 LEU B O 1
ATOM 6087 N N . GLY B 1 387 ? 4.537 4.296 -60.551 1.00 24.39 387 GLY B N 1
ATOM 6088 C CA . GLY B 1 387 ? 4.144 3.797 -61.873 1.00 24.67 387 GLY B CA 1
ATOM 6089 C C . GLY B 1 387 ? 5.366 3.420 -62.705 1.00 25.00 387 GLY B C 1
ATOM 6090 O O . GLY B 1 387 ? 5.427 2.340 -63.316 1.00 24.16 387 GLY B O 1
ATOM 6091 N N . ARG B 1 388 ? 6.367 4.287 -62.671 1.00 25.11 388 ARG B N 1
ATOM 6092 C CA . ARG B 1 388 ? 7.611 4.024 -63.367 1.00 25.76 388 ARG B CA 1
ATOM 6093 C C . ARG B 1 388 ? 8.297 2.755 -62.839 1.00 26.14 388 ARG B C 1
ATOM 6094 O O . ARG B 1 388 ? 8.752 1.921 -63.619 1.00 26.47 388 ARG B O 1
ATOM 6102 N N . ALA B 1 389 ? 8.344 2.593 -61.511 1.00 26.01 389 ALA B N 1
ATOM 6103 C CA . ALA B 1 389 ? 8.971 1.422 -60.918 1.00 26.57 389 ALA B CA 1
ATOM 6104 C C . ALA B 1 389 ? 8.195 0.175 -61.319 1.00 26.40 389 ALA B C 1
ATOM 6105 O O . ALA B 1 389 ? 8.790 -0.852 -61.669 1.00 26.39 389 ALA B O 1
ATOM 6107 N N . LEU B 1 390 ? 6.867 0.290 -61.294 1.00 26.85 390 LEU B N 1
ATOM 6108 C CA . LEU B 1 390 ? 5.933 -0.782 -61.681 1.00 27.84 390 LEU B CA 1
ATOM 6109 C C . LEU B 1 390 ? 6.164 -1.221 -63.135 1.00 27.49 390 LEU B C 1
ATOM 6110 O O . LEU B 1 390 ? 6.339 -2.415 -63.424 1.00 27.27 390 LEU B O 1
ATOM 6115 N N . LYS B 1 391 ? 6.194 -0.247 -64.040 1.00 26.68 391 LYS B N 1
ATOM 6116 C CA . LYS B 1 391 ? 6.456 -0.512 -65.465 1.00 27.40 391 LYS B CA 1
ATOM 6117 C C . LYS B 1 391 ? 7.792 -1.218 -65.711 1.00 27.62 391 LYS B C 1
ATOM 6118 O O . LYS B 1 391 ? 7.885 -2.120 -66.552 1.00 26.64 391 LYS B O 1
ATOM 6124 N N . GLY B 1 392 ? 8.813 -0.806 -64.964 1.00 27.75 392 GLY B N 1
ATOM 6125 C CA . GLY B 1 392 ? 10.133 -1.396 -65.062 1.00 29.10 392 GLY B CA 1
ATOM 6126 C C . GLY B 1 392 ? 10.119 -2.845 -64.657 1.00 30.53 392 GLY B C 1
ATOM 6127 O O . GLY B 1 392 ? 10.720 -3.685 -65.319 1.00 31.10 392 GLY B O 1
ATOM 6128 N N . LEU B 1 393 ? 9.419 -3.148 -63.568 1.00 31.67 393 LEU B N 1
ATOM 6129 C CA . LEU B 1 393 ? 9.443 -4.500 -63.028 1.00 33.11 393 LEU B CA 1
ATOM 6130 C C . LEU B 1 393 ? 8.515 -5.452 -63.785 1.00 33.30 393 LEU B C 1
ATOM 6131 O O . LEU B 1 393 ? 8.807 -6.646 -63.893 1.00 34.37 393 LEU B O 1
ATOM 6136 N N . LEU B 1 394 ? 7.423 -4.927 -64.331 1.00 33.10 394 LEU B N 1
ATOM 6137 C CA . LEU B 1 394 ? 6.562 -5.693 -65.236 1.00 33.60 394 LEU B CA 1
ATOM 6138 C C . LEU B 1 394 ? 7.316 -6.154 -66.488 1.00 33.18 394 LEU B C 1
ATOM 6139 O O . LEU B 1 394 ? 7.013 -7.198 -67.046 1.00 33.33 394 LEU B O 1
ATOM 6144 N N . ALA B 1 395 ? 8.308 -5.377 -66.909 1.00 32.82 395 ALA B N 1
ATOM 6145 C CA . ALA B 1 395 ? 9.074 -5.706 -68.106 1.00 32.99 395 ALA B CA 1
ATOM 6146 C C . ALA B 1 395 ? 10.014 -6.892 -67.879 1.00 33.91 395 ALA B C 1
ATOM 6147 O O . ALA B 1 395 ? 10.294 -7.658 -68.800 1.00 34.10 395 ALA B O 1
ATOM 6149 N N . LEU B 1 396 ? 10.483 -7.051 -66.648 1.00 34.72 396 LEU B N 1
ATOM 6150 C CA . LEU B 1 396 ? 11.516 -8.032 -66.333 1.00 35.83 396 LEU B CA 1
ATOM 6151 C C . LEU B 1 396 ? 10.957 -9.268 -65.630 1.00 36.26 396 LEU B C 1
ATOM 6152 O O . LEU B 1 396 ? 9.791 -9.634 -65.816 1.00 37.80 396 LEU B O 1
#

Foldseek 3Di:
DVVVVDDPLVVLADDDVLVVCCVVQVDPPFLEQAHQAFAPVLAPVVLLVVQLVCCCVPPVVPLVDFDAAQADQVLLCVVCVVVVHHSLQKRKFLACLLVLLLCLVVQAAAAAEEEEEVQADLSSLNSNSSRNYDYDYAHAAQQGGDVVRVVVCLVPHAHSAYEGAQQLTPFALHHNDPVNLLVVLVSCVVNVHAYEYADAFQLFFQDPDGDQGNVRVCVVVVHQRYWYWYGCPLQYNVVLRIIMIGHDVVSVVSSSVSSCVVPNHRRHSSSSSVCSVCVPCVVVSSVVSNVQQSQLLVLLVVLCVVQADPQKDWHRHRGDWKIKIFHNPPDFPVQLQVQLVVVSYHWAQSQSSGSVGDSRRMTMTTSRYDDSVSSNVSSNSSSVSSVVRVVD/DVVVVDDVLVVLADDDPLVVCVVVQVDPLFLELADQAFAPVLAPVVLLVVQLVCCCVVPVVPLVDFDFAQADQLLLCVCCVVVVHHSVQKRKFQACLLVLLLCLVVQAAAAAEAEEEVQADLSSLNSNSSRNYDYDYAYAALQGGDVVVVVVVVVPHAHSAYEGAQQLTVFQGHHHDDVRLLVVLVVCVVVVHAYEYADAFQLFFQDDDGDDGNVNVCVVVPRQRYWYWYGCPLQYNVVLRIIMIGGDVVSVVSSSVVSCVVPNHRRRSSSSSVCSVCVPCVVVSSVVSNVVQSVLLVLLVVLCVVQADPQKDWHRHRGDWKIKIFHPVPFFVVQLQVQLVVVSYHWAQSQSSGSVGDSRRMTMGTSRYDDSVSSNVSSNSSSVSSVVRVVD

Solvent-accessible surface area: 27341 Å² total; per-residue (Å²): 123,15,88,159,19,30,7,127,3,2,64,52,7,116,42,8,48,28,12,60,19,6,85,47,16,101,157,138,59,29,31,12,0,0,6,9,21,4,0,52,99,13,10,22,76,100,85,0,0,82,1,0,5,92,5,0,108,128,88,0,71,74,0,2,15,23,3,19,3,23,10,24,69,51,0,44,35,34,0,2,147,50,5,46,26,150,66,125,22,0,0,0,0,0,0,16,6,3,2,1,2,1,1,0,2,0,0,2,15,114,36,4,18,1,0,1,2,21,5,0,38,8,4,0,1,22,3,1,69,17,24,18,16,107,22,28,45,0,80,19,32,66,125,10,13,58,13,94,26,0,53,79,30,7,123,188,49,142,1,70,0,0,0,2,5,3,9,8,2,6,0,2,2,1,29,3,39,50,101,23,1,108,104,2,14,100,9,0,52,142,98,39,3,10,3,0,1,7,8,13,10,18,15,0,31,26,49,182,70,72,50,44,2,2,20,27,14,1,109,144,61,64,40,68,4,3,1,1,0,4,8,0,2,22,7,8,2,0,0,0,2,0,0,1,1,1,2,59,80,85,0,9,108,41,1,7,17,7,0,2,5,4,0,18,0,1,0,10,0,0,1,3,0,1,28,22,5,1,103,145,39,22,75,115,40,10,92,104,2,25,137,28,0,77,55,12,4,105,19,0,26,121,0,0,57,125,36,4,22,157,95,6,120,38,22,110,11,106,0,0,1,2,0,16,0,71,0,36,159,74,22,53,2,128,26,0,36,181,72,0,58,145,86,73,0,0,0,0,20,0,24,53,0,36,9,101,50,35,12,103,17,8,0,2,0,2,0,0,34,25,79,147,130,10,0,36,60,0,0,94,61,0,0,128,9,0,101,23,34,43,87,171,116,20,88,153,19,28,8,127,3,2,66,58,10,110,45,8,45,28,13,59,18,6,82,32,19,106,144,137,58,32,31,11,0,0,5,8,24,5,0,47,106,19,11,16,46,112,82,0,0,85,2,0,7,85,4,0,117,121,83,0,69,67,0,2,17,23,4,18,4,24,10,22,68,52,0,40,39,32,0,2,154,51,6,45,16,153,35,115,54,0,0,0,0,0,0,13,7,2,2,1,3,1,0,0,3,0,0,2,21,128,43,5,20,0,0,0,2,20,5,0,38,8,4,0,2,27,3,0,65,15,27,16,18,104,16,26,41,1,80,16,30,65,127,9,12,58,19,99,26,1,59,72,28,7,125,155,50,130,0,65,0,0,0,3,5,4,9,6,2,7,0,1,3,1,24,2,42,52,100,20,1,98,90,1,15,94,16,1,50,138,110,39,1,6,2,0,0,8,5,15,9,18,13,0,34,26,47,184,69,76,49,46,3,3,20,33,12,1,106,142,62,61,39,69,4,4,0,2,0,3,8,0,3,23,9,8,3,0,0,0,2,1,0,1,0,0,3,60,93,84,0,12,104,37,2,9,18,6,0,2,6,4,0,18,0,1,0,10,0,0,1,2,0,1,26,23,6,1,96,145,41,21,81,123,46,11,84,102,4,19,120,17,0,70,104,11,4,109,14,0,26,122,0,0,65,121,38,5,13,132,102,4,120,31,16,108,11,108,0,0,1,2,0,8,0,63,0,42,144,69,31,50,1,110,28,0,30,178,71,1,52,140,91,66,0,0,0,0,9,0,24,51,0,33,9,105,45,39,12,92,12,6,0,3,0,1,0,0,37,22,87,161,128,4,0,33,42,0,0,100,65,0,1,158,7,0,99,23,30,45,85,168

Secondary structure (DSSP, 8-state):
-HHHHS-HHHHH----HHHHHHHHHTSTT-EEESS-PPPGGGS-HHHHHHHHHHHHHHHHHHHTS---TT--HHHHHHHHHHHTS-GGGEEEESSHHHHHHHHHHHH--TT-EEEEEES--HHHHHHHHTT-PEEEEEEEETTEE-HHHHHHHHHH---S-EEE--BS-TTT--B--HHHHHHHHHHHHHHT--EEEE-TTTT-B-SS-PPPPHHHHHHHHT---EEEEEESTTTT-STT--EEEE--HHHHHHHHHHHHHHHSS--HHHHHHHHHHHTTTHHHHHHHHHHHHHHHHHHHHHHHHHHS-TTSEE---SBSSEEEEE--BTB-HHHHHHHHHHTTEEEEESGGG-TTS--TTEEEEE-SSS-HHHHHHHHHHHHHHHHHHHH-/-HHHHS-HHHHH----HHHHHHHHHTSTT-EEESS-PPPGGG--HHHHHHHHHHHHHHHHHHHTS---TT--HHHHHHHHHHHTS-GGGEEEESHHHHHHHHHHHHH--TT-EEEEEES--HHHHHHHHTT--EEEEEEEETTEE-HHHHHHHHHH---S-EEE--BS-TTT--B--HHHHHHHHHHHHHHT--EEEE-TTTT-B-SSSPPPPHHHHHHHHT---EEEEEESTTTT-STT--EEEE--HHHHHHHHHHHHHHHSS--HHHHHHHHHHHTTTHHHHHHHHHHHHHHHHHHHHHHHHHHS-TTSEE---SBSSEEEEE--BTB-HHHHHHHHHHTTEEEEESGGG-TTS--TTEEEEE-SSS-HHHHHHHHHHHHHHHHHHHH-